Protein AF-A0A1Y2J4Q9-F1 (afdb_monomer_lite)

Organism: Trametes coccinea (strain BRFM310) (NCBI:txid1353009)

Foldseek 3Di:
DDDDDDDDDDDDDDDDDDDDDDDDDDDDDDPDPDDDLVVLVVVLVVVVVVVVVVVCVVVVVVPVDDDDDDDDDDDDDDDDDDDDDDDDDDDDPDPPCDDDPLVPDPLLVSLLVLLVDPLSSLVSQLVPDVVSVVSSLLSNLLCQLDEPAEVVSLVVVLVVQVPDDPDRNLLSNQEHHYACPCQLVDDDPDPDDDDQVVCCSVVSLVVSLVSVLVSLLSNLQHAYYHYEQRDDPVSLLSVLQSVLSRQNHAEYAYAQAEDDDLSSLLSVLRHQYQEDAYHYPDQNVPDEASLVSNLSNLARYQYYAAQNAQHYDHPPPAANARHQYYEYENHPVLDCPCVLVRHVNHAEYEYADDPCPVPDCVPVLLVVLVVLLVVQLVVCVVVVVSHHQHQEYEYHQADLSSLLSNLQQEAHAEYEDHDHDPDDPVVVLVSLLSSCNRRLYQEYEYEYEDDPLDPDLCSLVSQLSRANHAYYEYEYEYDPPDDDDLVSVVVVVVSVLVSLLVCQVRHLYAEYEYHYDYDPPDDDDPLVVVSLVVCVVCVQVSCLSNCLSHVNYAKYWYHYQLPAIKMWGWDWDDDPPPPDVPPDDTDTDTHIDDRVVVQVVCVVSVVNPPVVRCCSPPVSDDDDDDDDDDDDDDDDDDDDDDDDDDDDDDDDDDDDDDDDDDDDDDDDDDDDDDDDDDDDDDDDDDDDDDDDDDDDDDPPPPDDDPDPPVVVVVVVVVVVVVLVPDDLVVNLVVLLQDDLVRLVVQLPPDVVSVVSSLLSNQQHADDAAADVVSLVVLLVVLVPPVDLPRLLSRAEHHHADVVCVDDVVSPDDVVLVCCVPVPPDDDDDSDDPLRSVLVSLLSNLQYQEYAYADADDPVSLQSVLQSLLSNQNHQEDAYELHAADDLVRLLSNLNHLYQYYHDYNNDDDDAPLSSCLSSQSNLARYQEYAAQRHQAHPDDRPHARARHQYYEYEHHPDLPLQACCVRHVNHAEYEYADDPPVPDPDPVVLQVVLVVLLVVLQVVCVVPVPSDHPYLEYEYHQADLSSLLSNLQQEAHAEYEYHDDPPPPDCVVLVSVLSSCVSNVYQEYEYADADEDQDDLQVSLLSLLSNQNHAYYEYEDEDHPPDPLNLVSVVVVLLVNLVSLLVRLLNYLYQEYEYEYEDPPDDDDPSVVVSVVVCVVCVVVSCVSNCVSHVNYQKYWYHYLQAAIKMWGWAADDDPDDDDDDDDRTDTHIDDRVVSLVVCCVVSVVVVSVVRVVNHRSPPD

pLDDT: mean 71.92, std 21.31, range [23.64, 97.0]

Radius of gyration: 39.38 Å; chains: 1; bounding box: 103×136×90 Å

Secondary structure (DSSP, 8-state):
-------------------PPPP-------------HHHHHHHHHHHHHHHHHHHHHHHHTTTSS--------------------------------PPPPGGGS-HHHHHHHHHTS-HHHHHHHHTT-HHHHHHHHHHHHHGGGS-B-SHHHHHHHHHHHHS--SS-SGGG--EEEEEGGGTTTS-------SS-HHHHHHHHHHHHHHHHHHHHHH-TT--EEEEES---HHHHHHHHHHHTT-TT--EEEEEEE-PPPHHHHHHHTSS--SEEEEEESS--TT-TTHHHHTGGGTTT-SEEEETT-S-----TT---TT--EEEEEPPTT---TTHHHH-TT--EEEEE----SSTT-HHHHHHHHHHHHHHHHHHHHHSGGGS---SEEE-BTTBSHHHHTT---S--SEEEEE--TTS-HHHHHHHHHHHHHHH--SEEEEEEEET-S---GGGGGGGGG-TT--EEEEEEEE-TTS---HHHHHHHHHHHHHHHHHHTTT----EEEEEEE--TTS---HHHHHHHHHHHHHHHHHHHHHHTT-TT--EEEEEEGGG-EEEEEEEEPPPP-----S-PPPPEEEEEEPHHHHHHHHHHTT--TTHHHHHHHHTT----------------------------------------------------------------------------------------HHHHHHHHHHHHHHHHHS-HHHHHHHHHHS-HHHHHHHHHH-HHHHHHTHHHHHHS-PPPB-SHHHHHHHHHHHH-TT-TTSGGG--EEEEE-TT--S-GGGTS-HHHHHHHHH-SSS-SS---HHHHHHHHHHH-TT-SEEEEE----HHHHHHHHHHHTT-TT--EEEEES-----TTSHHHHTSS--SEEEE-S--SS--HHHHHHHSGGGTTT-SEEEETT-----S--S---TT--EEEEEPPSSS--TTHHHH-TT--EEEEE----TT---HHHHHHHHHHHHHHHHHHHHH-TTSS---SEEE-BTTBSHHHHTT---S--SEEEEEE-S-TT-SHHHHHHHHHHHHTT-SEEEEEEE---SS-HHHHHHHHHT-TT--EEEEEEE--SS--S-HHHHHHHHHHHHHHHHHHHTT---SEEEEEEPPPSSPPPHHHHHHHHHHHHHHHHHHHHHHHH-TT--EEEEEETTS-EEEEEEEEPPTT----S---SEEEEEEPHHHHHHHHIIIIIHHHHHHHTT-PPPS--

InterPro domains:
  IPR001810 F-box domain [PF00646] (103-136)
  IPR001810 F-box domain [PF00646] (726-757)
  IPR001810 F-box domain [SM00256] (105-144)
  IPR001810 F-box domain [SM00256] (726-766)
  IPR032675 Leucine-rich repeat domain superfamily [G3DSA:3.80.10.10] (205-402)
  IPR032675 Leucine-rich repeat domain superfamily [G3DSA:3.80.10.10] (721-992)
  IPR036047 F-box-like domain superfamily [SSF81383] (89-140)
  IPR036047 F-box-like domain superfamily [SSF81383] (721-758)

Sequence (1245 aa):
MSPFSRRSRRRSRVCTPDPVPAELSAQVQTEETDVPQTSRFALVHVELTRVFRALSIRSGRQLEGKGPRKMANALETDVASTTERHPPGDNGGVSSNHPLPFTSLNSDVQMHIISWLPPSSLAALMATSRFFSEIALQPLCAYTRRPFRSLKQFRSFYTFLRVESSTPRTPLIRELNIEATLWGQMPWEEDTSEKHVVSAADDAAIRASDMIIRILHLCQNLRRLHVNHCFNRSDIQSVGQALSKMPSLEELSLRGVGMLTKEDFCLLARPHLRALLIDASCDLFTVPDILDDLCSLSDTLVELDLRSVHQWTAAPGIRFPHVRRLTIGYPKDGRFNTLARTFPALEHLTLKKWDSSSAGIHGQLLAHAQRNREYHREHWRAHLAQWPALISLSGAENDPYTLYALAIPQHVARISLPYCRNMDEQRLLPIYRIILEDAAPSCVDLRIRLPDDTLTYKQFDMLRSMNTLRRCIITIELSSAQGHNQESLNLHQGAIMTALQRLGVSVPLTHLMLQYNEPERQPIRARDRLWLYRLNARATETLTSLTSAFATLRWIGLYVGPLKLRGWAVVRSAPSDSHSEGGGMATHKLEEMQQDECWAVLVAEGMEDFEGGTQAAEAGFHFTAAASTPLTPRVQGLTLNARSRAVPRQRNKRHGSARTQPATEHELSLSTARRFRGDSPDSACSDSDVEKSEPLPDLALLQAQALPADVVKRAADSICLHLVALNMDVQMHIMSWLSPPSLAALMVTCRFFSEVALKPLCECPRKPIRSLQHFRSFYAFLRVESLRTRTPLIKELSIEATLWGRPFWEHMTLEERVRSRLHGSDNRTTLRVPDVIMHTLLLCRNLRRLHVNHHFDISEIKLTANAVSAMPSLETLSLRNVGMITAQYPGLLAKPRLRKLVLDGCYKQLDVPDILDRIRSLSDTLIELDLRSVHRWTTTPNTTFPHVRRLTIGYPKGDRFDNLARVFPALEHLTLKKWELSTVSAHAHILAYSDQRREFHQQHWRAHPDLWPALVSLSGAEDDPYTMYALAIPRHVPGIALPYYALMEDPELWSLYRTIIGDAAASCVELRLHMSGQALLYSELEILRSMGTLRQCIITVDKISGAGNNDQLMNIHHVAMINALRQVVLSLSLTHLLLKYSKPEHSATPAEEKLWRRINKKAIVTLEPLVDACTSLRWIGLYVESLTLRGWNIVRSSSDSHRGEEDKPYTLEEMQLEESWAALAAEGMEDFARANRHRRPSDDA

Structure (mmCIF, N/CA/C/O backbone):
data_AF-A0A1Y2J4Q9-F1
#
_entry.id   AF-A0A1Y2J4Q9-F1
#
loop_
_atom_site.group_PDB
_atom_site.id
_atom_site.type_symbol
_atom_site.label_atom_id
_atom_site.label_alt_id
_atom_site.label_comp_id
_atom_site.label_asym_id
_atom_site.label_entity_id
_atom_site.label_seq_id
_atom_site.pdbx_PDB_ins_code
_atom_site.Cartn_x
_atom_site.Cartn_y
_atom_site.Cartn_z
_atom_site.occupancy
_atom_site.B_iso_or_equiv
_atom_site.auth_seq_id
_atom_site.auth_comp_id
_atom_site.auth_asym_id
_atom_site.auth_atom_id
_atom_site.pdbx_PDB_model_num
ATOM 1 N N . MET A 1 1 ? -57.699 30.074 2.367 1.00 32.97 1 MET A N 1
ATOM 2 C CA . MET A 1 1 ? -57.434 31.360 1.681 1.00 32.97 1 MET A CA 1
ATOM 3 C C . MET A 1 1 ? -56.313 31.150 0.666 1.00 32.97 1 MET A C 1
ATOM 5 O O . MET A 1 1 ? -55.448 30.322 0.913 1.00 32.97 1 MET A O 1
ATOM 9 N N . SER A 1 2 ? -56.348 31.875 -0.449 1.00 28.23 2 SER A N 1
ATOM 10 C CA . SER A 1 2 ? -55.283 32.069 -1.463 1.00 28.23 2 SER A CA 1
ATOM 11 C C . SER A 1 2 ? -55.145 33.601 -1.678 1.00 28.23 2 SER A C 1
ATOM 13 O O . SER A 1 2 ? -55.843 34.305 -0.940 1.00 28.23 2 SER A O 1
ATOM 15 N N . PRO A 1 3 ? -54.393 34.189 -2.649 1.00 58.84 3 PRO A N 1
ATOM 16 C CA . PRO A 1 3 ? -53.456 33.699 -3.694 1.00 58.84 3 PRO A CA 1
ATOM 17 C C . PRO A 1 3 ? -51.992 34.138 -3.371 1.00 58.84 3 PRO A C 1
ATOM 19 O O . PRO A 1 3 ? -51.739 34.472 -2.223 1.00 58.84 3 PRO A O 1
ATOM 22 N N . PHE A 1 4 ? -50.932 34.128 -4.203 1.00 32.16 4 PHE A N 1
ATOM 23 C CA . PHE A 1 4 ? -50.656 34.135 -5.663 1.00 32.16 4 PHE A CA 1
ATOM 24 C C . PHE A 1 4 ? -49.472 33.174 -5.974 1.00 32.16 4 PHE A C 1
ATOM 26 O O . PHE A 1 4 ? -48.729 32.841 -5.063 1.00 32.16 4 PHE A O 1
ATOM 33 N N . SER A 1 5 ? -49.199 32.626 -7.170 1.00 30.31 5 SER A N 1
ATOM 34 C CA . SER A 1 5 ? -49.500 32.940 -8.587 1.00 30.31 5 SER A CA 1
ATOM 35 C C . SER A 1 5 ? -48.563 33.934 -9.307 1.00 30.31 5 SER A C 1
ATOM 37 O O . SER A 1 5 ? -48.793 35.141 -9.302 1.00 30.31 5 SER A O 1
ATOM 39 N N . ARG A 1 6 ? -47.600 33.403 -10.082 1.00 28.44 6 ARG A N 1
ATOM 40 C CA . ARG A 1 6 ? -47.169 33.979 -11.374 1.00 28.44 6 ARG A CA 1
ATOM 41 C C . ARG A 1 6 ? -46.723 32.872 -12.342 1.00 28.44 6 ARG A C 1
ATOM 43 O O . ARG A 1 6 ? -46.139 31.877 -11.930 1.00 28.44 6 ARG A O 1
ATOM 50 N N . ARG A 1 7 ? -47.035 33.042 -13.631 1.00 29.83 7 ARG A N 1
ATOM 51 C CA . ARG A 1 7 ? -46.663 32.146 -14.746 1.00 29.83 7 ARG A CA 1
ATOM 52 C C . ARG A 1 7 ? -45.635 32.834 -15.645 1.00 29.83 7 ARG A C 1
ATOM 54 O O . ARG A 1 7 ? -45.702 34.048 -15.807 1.00 29.83 7 ARG A O 1
ATOM 61 N N . SER A 1 8 ? -44.835 32.046 -16.361 1.00 24.59 8 SER A N 1
ATOM 62 C CA . SER A 1 8 ? -44.328 32.420 -17.689 1.00 24.59 8 SER A CA 1
ATOM 63 C C . SER A 1 8 ? -44.653 31.311 -18.700 1.00 24.59 8 SER A C 1
ATOM 65 O O . SER A 1 8 ? -44.961 30.182 -18.315 1.00 24.59 8 SER A O 1
ATOM 67 N N . ARG A 1 9 ? -44.700 31.649 -19.991 1.00 28.98 9 ARG A N 1
ATOM 68 C CA . ARG A 1 9 ? -45.190 30.791 -21.085 1.00 28.98 9 ARG A CA 1
ATOM 69 C C . ARG A 1 9 ? -44.528 31.213 -22.398 1.00 28.98 9 ARG A C 1
ATOM 71 O O . ARG A 1 9 ? -44.496 32.413 -22.657 1.00 28.98 9 ARG A O 1
ATOM 78 N N . ARG A 1 10 ? -44.165 30.229 -23.239 1.00 26.69 10 ARG A N 1
ATOM 79 C CA . ARG A 1 10 ? -43.798 30.242 -24.687 1.00 26.69 10 ARG A CA 1
ATOM 80 C C . ARG A 1 10 ? -42.485 29.456 -24.900 1.00 26.69 10 ARG A C 1
ATOM 82 O O . ARG A 1 10 ? -41.623 29.510 -24.040 1.00 26.69 10 ARG A O 1
ATOM 89 N N . ARG A 1 11 ? -42.294 28.720 -26.002 1.00 26.28 11 ARG A N 1
ATOM 90 C CA . ARG A 1 11 ? -43.192 28.453 -27.150 1.00 26.28 11 ARG A CA 1
ATOM 91 C C . ARG A 1 11 ? -42.921 27.054 -27.712 1.00 26.28 11 ARG A C 1
ATOM 93 O O . ARG A 1 11 ? -41.789 26.594 -27.677 1.00 26.28 11 ARG A O 1
ATOM 100 N N . SER A 1 12 ? -43.947 26.412 -28.259 1.00 26.06 12 SER A N 1
ATOM 101 C CA . SER A 1 12 ? -43.814 25.163 -29.008 1.00 26.06 12 SER A CA 1
ATOM 102 C C . SER A 1 12 ? -43.324 25.406 -30.440 1.00 26.06 12 SER A C 1
ATOM 104 O O . SER A 1 12 ? -43.675 26.411 -31.064 1.00 26.06 12 SER A O 1
ATOM 106 N N . ARG A 1 13 ? -42.599 24.428 -30.989 1.00 25.77 13 ARG A N 1
ATOM 107 C CA . ARG A 1 13 ? -42.606 24.092 -32.418 1.00 25.77 13 ARG A CA 1
ATOM 108 C C . ARG A 1 13 ? -42.706 22.574 -32.553 1.00 25.77 13 ARG A C 1
ATOM 110 O O . ARG A 1 13 ? -42.092 21.850 -31.779 1.00 25.77 13 ARG A O 1
ATOM 117 N N . VAL A 1 14 ? -43.513 22.132 -33.510 1.00 28.78 14 VAL A N 1
ATOM 118 C CA . VAL A 1 14 ? -43.696 20.730 -33.898 1.00 28.78 14 VAL A CA 1
ATOM 119 C C . VAL A 1 14 ? -43.150 20.602 -35.314 1.00 28.78 14 VAL A C 1
ATOM 121 O O . VAL A 1 14 ? -43.553 21.389 -36.167 1.00 28.78 14 VAL A O 1
ATOM 124 N N . CYS A 1 15 ? -42.271 19.628 -35.545 1.00 25.41 15 CYS A N 1
ATOM 125 C CA . CYS A 1 15 ? -41.873 19.156 -36.869 1.00 25.41 15 CYS A CA 1
ATOM 126 C C . CYS A 1 15 ? -41.660 17.638 -36.814 1.00 25.41 15 CYS A C 1
ATOM 128 O O . CYS A 1 15 ? -41.102 17.121 -35.849 1.00 25.41 15 CYS A O 1
ATOM 130 N N . THR A 1 16 ? -42.087 16.965 -37.876 1.00 29.70 16 THR A N 1
ATOM 131 C CA . THR A 1 16 ? -41.949 15.530 -38.172 1.00 29.70 16 THR A CA 1
ATOM 132 C C . THR A 1 16 ? -42.081 15.370 -39.693 1.00 29.70 16 THR A C 1
ATOM 134 O O . THR A 1 16 ? -42.832 16.164 -40.270 1.00 29.70 16 THR A O 1
ATOM 137 N N . PRO A 1 17 ? -41.555 14.312 -40.331 1.00 38.19 17 PRO A N 1
ATOM 138 C CA . PRO A 1 17 ? -40.461 13.418 -39.942 1.00 38.19 17 PRO A CA 1
ATOM 139 C C . PRO A 1 17 ? -39.295 13.469 -40.971 1.00 38.19 17 PRO A C 1
ATOM 141 O O . PRO A 1 17 ? -39.227 14.389 -41.778 1.00 38.19 17 PRO A O 1
ATOM 144 N N . ASP A 1 18 ? -38.385 12.495 -40.873 1.00 29.59 18 ASP A N 1
ATOM 145 C CA . ASP A 1 18 ? -37.333 11.995 -41.788 1.00 29.59 18 ASP A CA 1
ATOM 146 C C . ASP A 1 18 ? -37.209 12.577 -43.219 1.00 29.59 18 ASP A C 1
ATOM 148 O O . ASP A 1 18 ? -38.199 12.792 -43.923 1.00 29.59 18 ASP A O 1
ATOM 152 N N . PRO A 1 19 ? -35.963 12.674 -43.732 1.00 32.09 19 PRO A N 1
ATOM 153 C CA . PRO A 1 19 ? -35.530 11.569 -44.601 1.00 32.09 19 PRO A CA 1
ATOM 154 C C . PRO A 1 19 ? -34.110 11.018 -44.350 1.00 32.09 19 PRO A C 1
ATOM 156 O O . PRO A 1 19 ? -33.251 11.634 -43.723 1.00 32.09 19 PRO A O 1
ATOM 159 N N . VAL A 1 20 ? -33.888 9.830 -44.919 1.00 40.72 20 VAL A N 1
ATOM 160 C CA . VAL A 1 20 ? -32.656 9.020 -44.923 1.00 40.72 20 VAL A CA 1
ATOM 161 C C . VAL A 1 20 ? -31.443 9.749 -45.538 1.00 40.72 20 VAL A C 1
ATOM 163 O O . VAL A 1 20 ? -31.552 10.239 -46.664 1.00 40.72 20 VAL A O 1
ATOM 166 N N . PRO A 1 21 ? -30.259 9.739 -44.890 1.00 33.22 21 PRO A N 1
ATOM 167 C CA . PRO A 1 21 ? -28.968 9.963 -45.543 1.00 33.22 21 PRO A CA 1
ATOM 168 C C . PRO A 1 21 ? -28.383 8.648 -46.102 1.00 33.22 21 PRO A C 1
ATOM 170 O O . PRO A 1 21 ? -28.589 7.574 -45.541 1.00 33.22 21 PRO A O 1
ATOM 173 N N . ALA A 1 22 ? -27.661 8.739 -47.221 1.00 29.31 22 ALA A N 1
ATOM 174 C CA . ALA A 1 22 ? -27.241 7.589 -48.028 1.00 29.31 22 ALA A CA 1
ATOM 175 C C . ALA A 1 22 ? -26.101 6.737 -47.430 1.00 29.31 22 ALA A C 1
ATOM 177 O O . ALA A 1 22 ? -25.347 7.170 -46.558 1.00 29.31 22 ALA A O 1
ATOM 178 N N . GLU A 1 23 ? -25.952 5.527 -47.973 1.00 32.50 23 GLU A N 1
ATOM 179 C CA . GLU A 1 23 ? -24.837 4.616 -47.704 1.00 32.50 23 GLU A CA 1
ATOM 180 C C . GLU A 1 23 ? -23.489 5.238 -48.112 1.00 32.50 23 GLU A C 1
ATOM 182 O O . GLU A 1 23 ? -23.316 5.694 -49.242 1.00 32.50 23 GLU A O 1
ATOM 187 N N . LEU A 1 24 ? -22.500 5.192 -47.214 1.00 27.78 24 LEU A N 1
ATOM 188 C CA . LEU A 1 24 ? -21.095 5.458 -47.533 1.00 27.78 24 LEU A CA 1
ATOM 189 C C . LEU A 1 24 ? -20.234 4.284 -47.061 1.00 27.78 24 LEU A C 1
ATOM 191 O O . LEU A 1 24 ? -19.769 4.228 -45.922 1.00 27.78 24 LEU A O 1
ATOM 195 N N . SER A 1 25 ? -20.046 3.319 -47.961 1.00 28.62 25 SER A N 1
ATOM 196 C CA . SER A 1 25 ? -19.282 2.090 -47.735 1.00 28.62 25 SER A CA 1
ATOM 197 C C . SER A 1 25 ? -17.772 2.351 -47.679 1.00 28.62 25 SER A C 1
ATOM 199 O O . SER A 1 25 ? -17.039 2.089 -48.631 1.00 28.62 25 SER A O 1
ATOM 201 N N . ALA A 1 26 ? -17.287 2.851 -46.543 1.00 27.86 26 ALA A N 1
ATOM 202 C CA . ALA A 1 26 ? -15.858 2.969 -46.274 1.00 27.86 26 ALA A CA 1
ATOM 203 C C . ALA A 1 26 ? -15.227 1.577 -46.064 1.00 27.86 26 ALA A C 1
ATOM 205 O O . ALA A 1 26 ? -15.359 0.974 -44.997 1.00 27.86 26 ALA A O 1
ATOM 206 N N . GLN A 1 27 ? -14.528 1.062 -47.080 1.00 26.09 27 GLN A N 1
ATOM 207 C CA . GLN A 1 27 ? -13.714 -0.148 -46.953 1.00 26.09 27 GLN A CA 1
ATOM 208 C C . GLN A 1 27 ? -12.524 0.112 -46.019 1.00 26.09 27 GLN A C 1
ATOM 210 O O . GLN A 1 27 ? -11.527 0.712 -46.415 1.00 26.09 27 GLN A O 1
ATOM 215 N N . VAL A 1 28 ? -12.605 -0.379 -44.782 1.00 26.98 28 VAL A N 1
ATOM 216 C CA . VAL A 1 28 ? -11.443 -0.449 -43.889 1.00 26.98 28 VAL A CA 1
ATOM 217 C C . VAL A 1 28 ? -10.565 -1.613 -44.340 1.00 26.98 28 VAL A C 1
ATOM 219 O O . VAL A 1 28 ? -10.858 -2.770 -44.042 1.00 26.98 28 VAL A O 1
ATOM 222 N N . GLN A 1 29 ? -9.485 -1.311 -45.060 1.00 26.45 29 GLN A N 1
ATOM 223 C CA . GLN A 1 29 ? -8.410 -2.274 -45.287 1.00 26.45 29 GLN A CA 1
ATOM 224 C C . GLN A 1 29 ? -7.696 -2.538 -43.958 1.00 26.45 29 GLN A C 1
ATOM 226 O O . GLN A 1 29 ? -7.050 -1.655 -43.398 1.00 26.45 29 GLN A O 1
ATOM 231 N N . THR A 1 30 ? -7.827 -3.754 -43.434 1.00 28.00 30 THR A N 1
ATOM 232 C CA . THR A 1 30 ? -7.034 -4.222 -42.294 1.00 28.00 30 THR A CA 1
ATOM 233 C C . THR A 1 30 ? -5.721 -4.805 -42.798 1.00 28.00 30 THR A C 1
ATOM 235 O O . THR A 1 30 ? -5.727 -5.863 -43.426 1.00 28.00 30 THR A O 1
ATOM 238 N N . GLU A 1 31 ? -4.598 -4.155 -42.495 1.00 27.97 31 GLU A N 1
ATOM 239 C CA . GLU A 1 31 ? -3.273 -4.748 -42.696 1.00 27.97 31 GLU A CA 1
ATOM 240 C C . GLU A 1 31 ? -3.072 -5.922 -41.721 1.00 27.97 31 GLU A C 1
ATOM 242 O O . GLU A 1 31 ? -2.717 -5.739 -40.553 1.00 27.97 31 GLU A O 1
ATOM 247 N N . GLU A 1 32 ? -3.308 -7.152 -42.185 1.00 27.30 32 GLU A N 1
ATOM 248 C CA . GLU A 1 32 ? -2.855 -8.339 -41.459 1.00 27.30 32 GLU A CA 1
ATOM 249 C C . GLU A 1 32 ? -1.328 -8.437 -41.543 1.00 27.30 32 GLU A C 1
ATOM 251 O O . GLU A 1 32 ? -0.747 -8.648 -42.607 1.00 27.30 32 GLU A O 1
ATOM 256 N N . THR A 1 33 ? -0.662 -8.320 -40.393 1.00 32.28 33 THR A N 1
ATOM 257 C CA . THR A 1 33 ? 0.763 -8.643 -40.271 1.00 32.28 33 THR A CA 1
ATOM 258 C C . THR A 1 33 ? 0.925 -10.158 -40.254 1.00 32.28 33 THR A C 1
ATOM 260 O O . THR A 1 33 ? 0.706 -10.824 -39.239 1.00 32.28 33 THR A O 1
ATOM 263 N N . ASP A 1 34 ? 1.267 -10.707 -41.417 1.00 27.34 34 ASP A N 1
ATOM 264 C CA . ASP A 1 34 ? 1.271 -12.145 -41.656 1.00 27.34 34 ASP A CA 1
ATOM 265 C C . ASP A 1 34 ? 2.332 -12.869 -40.800 1.00 27.34 34 ASP A C 1
ATOM 267 O O . ASP A 1 34 ? 3.532 -12.590 -40.863 1.00 27.34 34 ASP A O 1
ATOM 271 N N . VAL A 1 35 ? 1.881 -13.810 -39.963 1.00 36.78 35 VAL A N 1
ATOM 272 C CA . VAL A 1 35 ? 2.743 -14.627 -39.092 1.00 36.78 35 VAL A CA 1
ATOM 273 C C . VAL A 1 35 ? 2.646 -16.073 -39.576 1.00 36.78 35 VAL A C 1
ATOM 275 O O . VAL A 1 35 ? 1.578 -16.677 -39.421 1.00 36.78 35 VAL A O 1
ATOM 278 N N . PRO A 1 36 ? 3.735 -16.660 -40.116 1.00 36.06 36 PRO A N 1
ATOM 279 C CA . PRO A 1 36 ? 3.665 -17.858 -40.946 1.00 36.06 36 PRO A CA 1
ATOM 280 C C . PRO A 1 36 ? 3.010 -19.038 -40.224 1.00 36.06 36 PRO A C 1
ATOM 282 O O . PRO A 1 36 ? 3.390 -19.401 -39.105 1.00 36.06 36 PRO A O 1
ATOM 285 N N . GLN A 1 37 ? 2.036 -19.661 -40.895 1.00 35.81 37 GLN A N 1
ATOM 286 C CA . GLN A 1 37 ? 1.127 -20.678 -40.341 1.00 35.81 37 GLN A CA 1
ATOM 287 C C . GLN A 1 37 ? 1.843 -21.861 -39.661 1.00 35.81 37 GLN A C 1
ATOM 289 O O . GLN A 1 37 ? 1.352 -22.399 -38.665 1.00 35.81 37 GLN A O 1
ATOM 294 N N . THR A 1 38 ? 3.036 -22.225 -40.142 1.00 37.47 38 THR A N 1
ATOM 295 C CA . THR A 1 38 ? 3.906 -23.267 -39.569 1.00 37.47 38 THR A CA 1
ATOM 296 C C . THR A 1 38 ? 4.226 -23.038 -38.088 1.00 37.47 38 THR A C 1
ATOM 298 O O . THR A 1 38 ? 4.272 -23.993 -37.311 1.00 37.47 38 THR A O 1
ATOM 301 N N . SER A 1 39 ? 4.371 -21.779 -37.661 1.00 41.91 39 SER A N 1
ATOM 302 C CA . SER A 1 39 ? 4.621 -21.418 -36.257 1.00 41.91 39 SER A CA 1
ATOM 303 C C . SER A 1 39 ? 3.424 -21.704 -35.337 1.00 41.91 39 SER A C 1
ATOM 305 O O . SER A 1 39 ? 3.609 -22.107 -34.187 1.00 41.91 39 SER A O 1
ATOM 307 N N . ARG A 1 40 ? 2.191 -21.563 -35.849 1.00 40.97 40 ARG A N 1
ATOM 308 C CA . ARG A 1 40 ? 0.948 -21.787 -35.089 1.00 40.97 40 ARG A CA 1
ATOM 309 C C . ARG A 1 40 ? 0.701 -23.285 -34.864 1.00 40.97 40 ARG A C 1
ATOM 311 O O . ARG A 1 40 ? 0.395 -23.691 -33.742 1.00 40.97 40 ARG A O 1
ATOM 318 N N . PHE A 1 41 ? 0.927 -24.115 -35.888 1.00 40.81 41 PHE A N 1
ATOM 319 C CA . PHE A 1 41 ? 0.823 -25.579 -35.784 1.00 40.81 41 PHE A CA 1
ATOM 320 C C . PHE A 1 41 ? 1.815 -26.182 -34.778 1.00 40.81 41 PHE A C 1
ATOM 322 O O . PHE A 1 41 ? 1.435 -27.048 -33.987 1.00 40.81 41 PHE A O 1
ATOM 329 N N . ALA A 1 42 ? 3.064 -25.701 -34.757 1.00 45.00 42 ALA A N 1
ATOM 330 C CA . ALA A 1 42 ? 4.083 -26.190 -33.827 1.00 45.00 42 ALA A CA 1
ATOM 331 C C . ALA A 1 42 ? 3.668 -26.019 -32.351 1.00 45.00 42 ALA A C 1
ATOM 333 O O . ALA A 1 42 ? 3.861 -26.931 -31.545 1.00 45.00 42 ALA A O 1
ATOM 334 N N . LEU A 1 43 ? 3.046 -24.885 -32.003 1.00 42.97 43 LEU A N 1
ATOM 335 C CA . LEU A 1 43 ? 2.603 -24.598 -30.635 1.00 42.97 43 LEU A CA 1
ATOM 336 C C . LEU A 1 43 ? 1.494 -25.561 -30.171 1.00 42.97 43 LEU A C 1
ATOM 338 O O . LEU A 1 43 ? 1.563 -26.106 -29.068 1.00 42.97 43 LEU A O 1
ATOM 342 N N . VAL A 1 44 ? 0.499 -25.810 -31.031 1.00 46.03 44 VAL A N 1
ATOM 343 C CA . VAL A 1 44 ? -0.614 -26.737 -30.752 1.00 46.03 44 VAL A CA 1
ATOM 344 C C . VAL A 1 44 ? -0.104 -28.177 -30.630 1.00 46.03 44 VAL A C 1
ATOM 346 O O . VAL A 1 44 ? -0.460 -28.879 -29.682 1.00 46.03 44 VAL A O 1
ATOM 349 N N . HIS A 1 45 ? 0.787 -28.606 -31.530 1.00 48.66 45 HIS A N 1
ATOM 350 C CA . HIS A 1 45 ? 1.367 -29.949 -31.496 1.00 48.66 45 HIS A CA 1
ATOM 351 C C . HIS A 1 45 ? 2.182 -30.204 -30.216 1.00 48.66 45 HIS A C 1
ATOM 353 O O . HIS A 1 45 ? 2.099 -31.290 -29.638 1.00 48.66 45 HIS A O 1
ATOM 359 N N . VAL A 1 46 ? 2.946 -29.214 -29.731 1.00 50.25 46 VAL A N 1
ATOM 360 C CA . VAL A 1 46 ? 3.729 -29.335 -28.488 1.00 50.25 46 VAL A CA 1
ATOM 361 C C . VAL A 1 46 ? 2.834 -29.520 -27.261 1.00 50.25 46 VAL A C 1
ATOM 363 O O . VAL A 1 46 ? 3.111 -30.413 -26.458 1.00 50.25 46 VAL A O 1
ATOM 366 N N . GLU A 1 47 ? 1.756 -28.745 -27.109 1.00 47.31 47 GLU A N 1
ATOM 367 C CA . GLU A 1 47 ? 0.866 -28.889 -25.947 1.00 47.31 47 GLU A CA 1
ATOM 368 C C . GLU A 1 47 ? 0.003 -30.155 -26.008 1.00 47.31 47 GLU A C 1
ATOM 370 O O . GLU A 1 47 ? -0.098 -30.862 -25.005 1.00 47.31 47 GLU A O 1
ATOM 375 N N . LEU A 1 48 ? -0.520 -30.539 -27.179 1.00 47.94 48 LEU A N 1
ATOM 376 C CA . LEU A 1 48 ? -1.192 -31.836 -27.326 1.00 47.94 48 LEU A CA 1
ATOM 377 C C . LEU A 1 48 ? -0.232 -32.994 -27.006 1.00 47.94 48 LEU A C 1
ATOM 379 O O . LEU A 1 48 ? -0.589 -33.898 -26.253 1.00 47.94 48 LEU A O 1
ATOM 383 N N . THR A 1 49 ? 1.022 -32.935 -27.469 1.00 49.41 49 THR A N 1
ATOM 384 C CA . THR A 1 49 ? 2.051 -33.937 -27.126 1.00 49.41 49 THR A CA 1
ATOM 385 C C . THR A 1 49 ? 2.355 -33.966 -25.622 1.00 49.41 49 THR A C 1
ATOM 387 O O . THR A 1 49 ? 2.607 -35.039 -25.071 1.00 49.41 49 THR A O 1
ATOM 390 N N . ARG A 1 50 ? 2.313 -32.820 -24.924 1.00 48.69 50 ARG A N 1
ATOM 391 C CA . ARG A 1 50 ? 2.461 -32.749 -23.457 1.00 48.69 50 ARG A CA 1
ATOM 392 C C . ARG A 1 50 ? 1.283 -33.402 -22.737 1.00 48.69 50 ARG A C 1
ATOM 394 O O . ARG A 1 50 ? 1.522 -34.207 -21.837 1.00 48.69 50 ARG A O 1
ATOM 401 N N . VAL A 1 51 ? 0.047 -33.124 -23.155 1.00 46.03 51 VAL A N 1
ATOM 402 C CA . VAL A 1 51 ? -1.167 -33.737 -22.586 1.00 46.03 51 VAL A CA 1
ATOM 403 C C . VAL A 1 51 ? -1.181 -35.249 -22.829 1.00 46.03 51 VAL A C 1
ATOM 405 O O . VAL A 1 51 ? -1.316 -36.012 -21.874 1.00 46.03 51 VAL A O 1
ATOM 408 N N . PHE A 1 52 ? -0.934 -35.707 -24.060 1.00 47.25 52 PHE A N 1
ATOM 409 C CA . PHE A 1 52 ? -0.853 -37.139 -24.364 1.00 47.25 52 PHE A CA 1
ATOM 410 C C . PHE A 1 52 ? 0.284 -37.837 -23.604 1.00 47.25 52 PHE A C 1
ATOM 412 O O . PHE A 1 52 ? 0.064 -38.917 -23.058 1.00 47.25 52 PHE A O 1
ATOM 419 N N . ARG A 1 53 ? 1.468 -37.221 -23.455 1.00 45.97 53 ARG A N 1
ATOM 420 C CA . ARG A 1 53 ? 2.524 -37.769 -22.579 1.00 45.97 53 ARG A CA 1
ATOM 421 C C . ARG A 1 53 ? 2.084 -37.841 -21.117 1.00 45.97 53 ARG A C 1
ATOM 423 O O . ARG A 1 53 ? 2.354 -38.849 -20.474 1.00 45.97 53 ARG A O 1
ATOM 430 N N . ALA A 1 54 ? 1.406 -36.823 -20.586 1.00 39.66 54 ALA A N 1
ATOM 431 C CA . ALA A 1 54 ? 0.919 -36.834 -19.206 1.00 39.66 54 ALA A CA 1
ATOM 432 C C . ALA A 1 54 ? -0.123 -37.943 -18.961 1.00 39.66 54 ALA A C 1
ATOM 434 O O . ALA A 1 54 ? -0.083 -38.596 -17.917 1.00 39.66 54 ALA A O 1
ATOM 435 N N . LEU A 1 55 ? -1.004 -38.200 -19.935 1.00 41.56 55 LEU A N 1
ATOM 436 C CA . LEU A 1 55 ? -1.977 -39.295 -19.893 1.00 41.56 55 LEU A CA 1
ATOM 437 C C . LEU A 1 55 ? -1.294 -40.670 -20.004 1.00 41.56 55 LEU A C 1
ATOM 439 O O . LEU A 1 55 ? -1.530 -41.524 -19.151 1.00 41.56 55 LEU A O 1
ATOM 443 N N . SER A 1 56 ? -0.373 -40.865 -20.956 1.00 36.84 56 SER A N 1
ATOM 444 C CA . SER A 1 56 ? 0.378 -42.124 -21.108 1.00 36.84 56 SER A CA 1
ATOM 445 C C . SER A 1 56 ? 1.306 -42.436 -19.925 1.00 36.84 56 SER A C 1
ATOM 447 O O . SER A 1 56 ? 1.503 -43.597 -19.578 1.00 36.84 56 SER A O 1
ATOM 449 N N . ILE A 1 57 ? 1.850 -41.416 -19.250 1.00 39.38 57 ILE A N 1
ATOM 450 C CA . ILE A 1 57 ? 2.613 -41.589 -17.999 1.00 39.38 57 ILE A CA 1
ATOM 451 C C . ILE A 1 57 ? 1.689 -41.991 -16.835 1.00 39.38 57 ILE A C 1
ATOM 453 O O . ILE A 1 57 ? 2.134 -42.670 -15.907 1.00 39.38 57 ILE A O 1
ATOM 457 N N . ARG A 1 58 ? 0.403 -41.614 -16.876 1.00 35.12 58 ARG A N 1
ATOM 458 C CA . ARG A 1 58 ? -0.603 -42.038 -15.891 1.00 35.12 58 ARG A CA 1
ATOM 459 C C . ARG A 1 58 ? -1.058 -43.482 -16.115 1.00 35.12 58 ARG A C 1
ATOM 461 O O . ARG A 1 58 ? -1.090 -44.231 -15.145 1.00 35.12 58 ARG A O 1
ATOM 468 N N . SER A 1 59 ? -1.337 -43.888 -17.357 1.00 35.78 59 SER A N 1
ATOM 469 C CA . SER A 1 59 ? -1.733 -45.271 -17.670 1.00 35.78 59 SER A CA 1
ATOM 470 C C . SER A 1 59 ? -0.577 -46.265 -17.503 1.00 35.78 59 SER A C 1
ATOM 472 O O . SER A 1 59 ? -0.755 -47.302 -16.867 1.00 35.78 59 SER A O 1
ATOM 474 N N . GLY A 1 60 ? 0.634 -45.925 -17.961 1.00 31.86 60 GLY A N 1
ATOM 475 C CA . GLY A 1 60 ? 1.818 -46.779 -17.792 1.00 31.86 60 GLY A CA 1
ATOM 476 C C . GLY A 1 60 ? 2.140 -47.096 -16.325 1.00 31.86 60 GLY A C 1
ATOM 477 O O . GLY A 1 60 ? 2.558 -48.204 -16.004 1.00 31.86 60 GLY A O 1
ATOM 478 N N . ARG A 1 61 ? 1.858 -46.164 -15.403 1.00 35.66 61 ARG A N 1
ATOM 479 C CA . ARG A 1 61 ? 2.062 -46.355 -13.954 1.00 35.66 61 ARG A CA 1
ATOM 480 C C . ARG A 1 61 ? 0.999 -47.206 -13.248 1.00 35.66 61 ARG A C 1
ATOM 482 O O . ARG A 1 61 ? 1.159 -47.455 -12.057 1.00 35.66 61 ARG A O 1
ATOM 489 N N . GLN A 1 62 ? -0.049 -47.666 -13.935 1.00 35.41 62 GLN A N 1
ATOM 490 C CA . GLN A 1 62 ? -1.015 -48.623 -13.373 1.00 35.41 62 GLN A CA 1
ATOM 491 C C . GLN A 1 62 ? -0.733 -50.089 -13.748 1.00 35.41 62 GLN A C 1
ATOM 493 O O . GLN A 1 62 ? -1.370 -50.973 -13.179 1.00 35.41 62 GLN A O 1
ATOM 498 N N . LEU A 1 63 ? 0.220 -50.372 -14.649 1.00 32.03 63 LEU A N 1
ATOM 499 C CA . LEU A 1 63 ? 0.489 -51.737 -15.136 1.00 32.03 63 LEU A CA 1
ATOM 500 C C . LEU A 1 63 ? 1.736 -52.416 -14.534 1.00 32.03 63 LEU A C 1
ATOM 502 O O . LEU A 1 63 ? 1.818 -53.642 -14.546 1.00 32.03 63 LEU A O 1
ATOM 506 N N . GLU A 1 64 ? 2.669 -51.677 -13.929 1.00 34.03 64 GLU A N 1
ATOM 507 C CA . GLU A 1 64 ? 3.829 -52.256 -13.225 1.00 34.03 64 GLU A CA 1
ATOM 508 C C . GLU A 1 64 ? 3.552 -52.389 -11.714 1.00 34.03 64 GLU A C 1
ATOM 510 O O . GLU A 1 64 ? 4.030 -51.594 -10.906 1.00 34.03 64 GLU A O 1
ATOM 515 N N . GLY A 1 65 ? 2.715 -53.370 -11.330 1.00 30.39 65 GLY A N 1
ATOM 516 C CA . GLY A 1 65 ? 2.051 -53.354 -10.013 1.00 30.39 65 GLY A CA 1
ATOM 517 C C . GLY A 1 65 ? 1.922 -54.647 -9.189 1.00 30.39 65 GLY A C 1
ATOM 518 O O . GLY A 1 65 ? 1.484 -54.524 -8.047 1.00 30.39 65 GLY A O 1
ATOM 519 N N . LYS A 1 66 ? 2.259 -55.847 -9.705 1.00 32.38 66 LYS A N 1
ATOM 520 C CA . LYS A 1 66 ? 2.483 -57.135 -8.974 1.00 32.38 66 LYS A CA 1
ATOM 521 C C . LYS A 1 66 ? 2.710 -58.295 -9.967 1.00 32.38 66 LYS A C 1
ATOM 523 O O . LYS A 1 66 ? 2.036 -58.360 -10.986 1.00 32.38 66 LYS A O 1
ATOM 528 N N . GLY A 1 67 ? 3.627 -59.219 -9.656 1.00 29.91 67 GLY A N 1
ATOM 529 C CA . GLY A 1 67 ? 3.804 -60.507 -10.366 1.00 29.91 67 GLY A CA 1
ATOM 530 C C . GLY A 1 67 ? 3.229 -61.699 -9.571 1.00 29.91 67 GLY A C 1
ATOM 531 O O . GLY A 1 67 ? 2.503 -61.447 -8.608 1.00 29.91 67 GLY A O 1
ATOM 532 N N . PRO A 1 68 ? 3.588 -62.974 -9.869 1.00 37.41 68 PRO A N 1
ATOM 533 C CA . PRO A 1 68 ? 4.592 -63.458 -10.833 1.00 37.41 68 PRO A CA 1
ATOM 534 C C . PRO A 1 68 ? 4.045 -64.458 -11.892 1.00 37.41 68 PRO A C 1
ATOM 536 O O . PRO A 1 68 ? 2.871 -64.808 -11.903 1.00 37.41 68 PRO A O 1
ATOM 539 N N . ARG A 1 69 ? 4.926 -64.972 -12.769 1.00 39.75 69 ARG A N 1
ATOM 540 C CA . ARG A 1 69 ? 4.624 -66.031 -13.762 1.00 39.75 69 ARG A CA 1
ATOM 541 C C . ARG A 1 69 ? 4.138 -67.345 -13.119 1.00 39.75 69 ARG A C 1
ATOM 543 O O . ARG A 1 69 ? 4.864 -67.891 -12.287 1.00 39.75 69 ARG A O 1
ATOM 550 N N . LYS A 1 70 ? 3.064 -67.953 -13.653 1.00 27.73 70 LYS A N 1
ATOM 551 C CA . LYS A 1 70 ? 2.924 -69.424 -13.779 1.00 27.73 70 LYS A CA 1
ATOM 552 C C . LYS A 1 70 ? 1.786 -69.852 -14.727 1.00 27.73 70 LYS A C 1
ATOM 554 O O . LYS A 1 70 ? 0.659 -69.427 -14.533 1.00 27.73 70 LYS A O 1
ATOM 559 N N . MET A 1 71 ? 2.117 -70.782 -15.634 1.00 23.66 71 MET A N 1
ATOM 560 C CA . MET A 1 71 ? 1.226 -71.622 -16.465 1.00 23.66 71 MET A CA 1
ATOM 561 C C . MET A 1 71 ? 0.263 -70.935 -17.457 1.00 23.66 71 MET A C 1
ATOM 563 O O . MET A 1 71 ? -0.021 -69.746 -17.379 1.00 23.66 71 MET A O 1
ATOM 567 N N . ALA A 1 72 ? -0.155 -71.720 -18.454 1.00 27.70 72 ALA A N 1
ATOM 568 C CA . ALA A 1 72 ? -0.996 -71.347 -19.591 1.00 27.70 72 ALA A CA 1
ATOM 569 C C . ALA A 1 72 ? -1.884 -72.546 -20.000 1.00 27.70 72 ALA A C 1
ATOM 571 O O . ALA A 1 72 ? -1.686 -73.647 -19.486 1.00 27.70 72 ALA A O 1
ATOM 572 N N . ASN A 1 73 ? -2.773 -72.325 -20.976 1.00 27.00 73 ASN A N 1
ATOM 573 C CA . ASN A 1 73 ? -3.591 -73.305 -21.717 1.00 27.00 73 ASN A CA 1
ATOM 574 C C . ASN A 1 73 ? -4.788 -73.949 -20.981 1.00 27.00 73 ASN A C 1
ATOM 576 O O . ASN A 1 73 ? -4.671 -75.033 -20.417 1.00 27.00 73 ASN A O 1
ATOM 580 N N . ALA A 1 74 ? -5.953 -73.303 -21.109 1.00 25.64 74 ALA A N 1
ATOM 581 C CA . ALA A 1 74 ? -7.325 -73.845 -21.174 1.00 25.64 74 ALA A CA 1
ATOM 582 C C . ALA A 1 74 ? -8.279 -72.628 -21.306 1.00 25.64 74 ALA A C 1
ATOM 584 O O . ALA A 1 74 ? -8.036 -71.630 -20.632 1.00 25.64 74 ALA A O 1
ATOM 585 N N . LEU A 1 75 ? -9.340 -72.598 -22.120 1.00 25.36 75 LEU A N 1
ATOM 586 C CA . LEU A 1 75 ? -9.893 -73.576 -23.067 1.00 25.36 75 LEU A CA 1
ATOM 587 C C . LEU A 1 75 ? -10.717 -72.801 -24.127 1.00 25.36 75 LEU A C 1
ATOM 589 O O . LEU A 1 75 ? -11.546 -72.001 -23.711 1.00 25.36 75 LEU A O 1
ATOM 593 N N . GLU A 1 76 ? -10.545 -73.034 -25.437 1.00 25.14 76 GLU A N 1
ATOM 594 C CA . GLU A 1 76 ? -11.558 -72.662 -26.458 1.00 25.14 76 GLU A CA 1
ATOM 595 C C . GLU A 1 76 ? -11.343 -73.403 -27.803 1.00 25.14 76 GLU A C 1
ATOM 597 O O . GLU A 1 76 ? -10.631 -72.962 -28.701 1.00 25.14 76 GLU A O 1
ATOM 602 N N . THR A 1 77 ? -11.947 -74.589 -27.883 1.00 27.70 77 THR A N 1
ATOM 603 C CA . THR A 1 77 ? -12.315 -75.391 -29.075 1.00 27.70 77 THR A CA 1
ATOM 604 C C . THR A 1 77 ? -13.762 -75.052 -29.464 1.00 27.70 77 THR A C 1
ATOM 606 O O . THR A 1 77 ? -14.532 -74.747 -28.556 1.00 27.70 77 THR A O 1
ATOM 609 N N . ASP A 1 78 ? -14.311 -75.162 -30.678 1.00 27.70 78 ASP A N 1
ATOM 610 C CA . ASP A 1 78 ? -13.893 -75.359 -32.088 1.00 27.70 78 ASP A CA 1
ATOM 611 C C . ASP A 1 78 ? -15.014 -74.645 -32.923 1.00 27.70 78 ASP A C 1
ATOM 613 O O . ASP A 1 78 ? -15.984 -74.168 -32.334 1.00 27.70 78 ASP A O 1
ATOM 617 N N . VAL A 1 79 ? -15.030 -74.409 -34.243 1.00 29.00 79 VAL A N 1
ATOM 618 C CA . VAL A 1 79 ? -15.089 -75.289 -35.440 1.00 29.00 79 VAL A CA 1
ATOM 619 C C . VAL A 1 79 ? -15.085 -74.283 -36.623 1.00 29.00 79 VAL A C 1
ATOM 621 O O . VAL A 1 79 ? -15.932 -73.397 -36.648 1.00 29.00 79 VAL A O 1
ATOM 624 N N . ALA A 1 80 ? -14.087 -74.165 -37.505 1.00 30.17 80 ALA A N 1
ATOM 625 C CA . ALA A 1 80 ? -13.604 -75.067 -38.563 1.00 30.17 80 ALA A CA 1
ATOM 626 C C . ALA A 1 80 ? -14.416 -75.060 -39.888 1.00 30.17 80 ALA A C 1
ATOM 628 O O . ALA A 1 80 ? -15.419 -75.755 -40.014 1.00 30.17 80 ALA A O 1
ATOM 629 N N . SER A 1 81 ? -13.887 -74.370 -40.915 1.00 29.86 81 SER A N 1
ATOM 630 C CA . SER A 1 81 ? -14.056 -74.716 -42.344 1.00 29.86 81 SER A CA 1
ATOM 631 C C . SER A 1 81 ? -13.017 -74.009 -43.247 1.00 29.86 81 SER A C 1
ATOM 633 O O . SER A 1 81 ? -13.155 -72.833 -43.572 1.00 29.86 81 SER A O 1
ATOM 635 N N . THR A 1 82 ? -11.955 -74.739 -43.608 1.00 29.64 82 THR A N 1
ATOM 636 C CA . THR A 1 82 ? -11.516 -75.038 -45.000 1.00 29.64 82 THR A CA 1
ATOM 637 C C . THR A 1 82 ? -11.804 -74.038 -46.139 1.00 29.64 82 THR A C 1
ATOM 639 O O . THR A 1 82 ? -12.962 -73.690 -46.336 1.00 29.64 82 THR A O 1
ATOM 642 N N . THR A 1 83 ? -10.910 -73.701 -47.086 1.00 32.97 83 THR A N 1
ATOM 643 C CA . THR A 1 83 ? -9.432 -73.807 -47.305 1.00 32.97 83 THR A CA 1
ATOM 644 C C . THR A 1 83 ? -9.173 -73.328 -48.748 1.00 32.97 83 THR A C 1
ATOM 646 O O . THR A 1 83 ? -9.944 -73.749 -49.599 1.00 32.97 83 THR A O 1
ATOM 649 N N . GLU A 1 84 ? -8.080 -72.611 -49.068 1.00 29.00 84 GLU A N 1
ATOM 650 C CA . GLU A 1 84 ? -7.222 -72.885 -50.257 1.00 29.00 84 GLU A CA 1
ATOM 651 C C . GLU A 1 84 ? -5.967 -71.968 -50.373 1.00 29.00 84 GLU A C 1
ATOM 653 O O . GLU A 1 84 ? -6.032 -70.767 -50.148 1.00 29.00 84 GLU A O 1
ATOM 658 N N . ARG A 1 85 ? -4.844 -72.587 -50.787 1.00 32.03 85 ARG A N 1
ATOM 659 C CA . ARG A 1 85 ? -3.665 -72.078 -51.546 1.00 32.03 85 ARG A CA 1
ATOM 660 C C . ARG A 1 85 ? -2.832 -70.857 -51.059 1.00 32.03 85 ARG A C 1
ATOM 662 O O . ARG A 1 85 ? -3.151 -69.699 -51.289 1.00 32.03 85 ARG A O 1
ATOM 669 N N . HIS A 1 86 ? -1.625 -71.179 -50.572 1.00 34.38 86 HIS A N 1
ATOM 670 C CA . HIS A 1 86 ? -0.359 -70.407 -50.683 1.00 34.38 86 HIS A CA 1
ATOM 671 C C . HIS A 1 86 ? 0.129 -70.297 -52.162 1.00 34.38 86 HIS A C 1
ATOM 673 O O . HIS A 1 86 ? -0.462 -71.006 -52.983 1.00 34.38 86 HIS A O 1
ATOM 679 N N . PRO A 1 87 ? 1.195 -69.531 -52.555 1.00 48.56 87 PRO A N 1
ATOM 680 C CA . PRO A 1 87 ? 2.399 -69.092 -51.798 1.00 48.56 87 PRO A CA 1
ATOM 681 C C . PRO A 1 87 ? 2.858 -67.621 -52.105 1.00 48.56 87 PRO A C 1
ATOM 683 O O . PRO A 1 87 ? 2.023 -66.830 -52.529 1.00 48.56 87 PRO A O 1
ATOM 686 N N . PRO A 1 88 ? 4.136 -67.201 -51.917 1.00 53.44 88 PRO A N 1
ATOM 687 C CA . PRO A 1 88 ? 4.848 -67.074 -50.636 1.00 53.44 88 PRO A CA 1
ATOM 688 C C . PRO A 1 88 ? 5.518 -65.691 -50.397 1.00 53.44 88 PRO A C 1
ATOM 690 O O . PRO A 1 88 ? 6.053 -65.090 -51.321 1.00 53.44 88 PRO A O 1
ATOM 693 N N . GLY A 1 89 ? 5.656 -65.305 -49.120 1.00 34.00 89 GLY A N 1
ATOM 694 C CA . GLY A 1 89 ? 6.719 -64.411 -48.619 1.00 34.00 89 GLY A CA 1
ATOM 695 C C . GLY A 1 89 ? 6.551 -62.891 -48.795 1.00 34.00 89 GLY A C 1
ATOM 696 O O . GLY A 1 89 ? 6.415 -62.397 -49.904 1.00 34.00 89 GLY A O 1
ATOM 697 N N . ASP A 1 90 ? 6.684 -62.143 -47.693 1.00 36.00 90 ASP A N 1
ATOM 698 C CA . ASP A 1 90 ? 7.944 -61.434 -47.396 1.00 36.00 90 ASP A CA 1
ATOM 699 C C . ASP A 1 90 ? 8.053 -61.135 -45.877 1.00 36.00 90 ASP A C 1
ATOM 701 O O . ASP A 1 90 ? 7.170 -61.500 -45.096 1.00 36.00 90 ASP A O 1
ATOM 705 N N . ASN A 1 91 ? 9.155 -60.528 -45.435 1.00 43.59 91 ASN A N 1
ATOM 706 C CA . ASN A 1 91 ? 9.512 -60.291 -44.036 1.00 43.59 91 ASN A CA 1
ATOM 707 C C . ASN A 1 91 ? 9.116 -58.890 -43.527 1.00 43.59 91 ASN A C 1
ATOM 709 O O . ASN A 1 91 ? 9.086 -57.917 -44.272 1.00 43.59 91 ASN A O 1
ATOM 713 N N . GLY A 1 92 ? 8.988 -58.753 -42.201 1.00 45.50 92 GLY A N 1
ATOM 714 C CA . GLY A 1 92 ? 9.351 -57.492 -41.532 1.00 45.50 92 GLY A CA 1
ATOM 715 C C . GLY A 1 92 ? 8.260 -56.437 -41.309 1.00 45.50 92 GLY A C 1
ATOM 716 O O . GLY A 1 92 ? 8.582 -55.255 -41.209 1.00 45.50 92 GLY A O 1
ATOM 717 N N . GLY A 1 93 ? 6.991 -56.826 -41.160 1.00 36.97 93 GLY A N 1
ATOM 718 C CA . GLY A 1 93 ? 5.916 -55.905 -40.762 1.00 36.97 93 GLY A CA 1
ATOM 719 C C . GLY A 1 93 ? 6.017 -55.421 -39.306 1.00 36.97 93 GLY A C 1
ATOM 720 O O . GLY A 1 93 ? 5.339 -55.953 -38.429 1.00 36.97 93 GLY A O 1
ATOM 721 N N . VAL A 1 94 ? 6.828 -54.394 -39.030 1.00 41.84 94 VAL A N 1
ATOM 722 C CA . VAL A 1 94 ? 6.771 -53.667 -37.747 1.00 41.84 94 VAL A CA 1
ATOM 723 C C . VAL A 1 94 ? 5.449 -52.902 -37.679 1.00 41.84 94 VAL A C 1
ATOM 725 O O . VAL A 1 94 ? 5.227 -51.995 -38.477 1.00 41.84 94 VAL A O 1
ATOM 728 N N . SER A 1 95 ? 4.588 -53.239 -36.713 1.00 39.59 95 SER A N 1
ATOM 729 C CA . SER A 1 95 ? 3.332 -52.515 -36.467 1.00 39.59 95 SER A CA 1
ATOM 730 C C . SER A 1 95 ? 3.622 -51.053 -36.126 1.00 39.59 95 SER A C 1
ATOM 732 O O . SER A 1 95 ? 3.987 -50.724 -34.992 1.00 39.59 95 SER A O 1
ATOM 734 N N . SER A 1 96 ? 3.457 -50.162 -37.104 1.00 40.31 96 SER A N 1
ATOM 735 C CA . SER A 1 96 ? 3.473 -48.727 -36.873 1.00 40.31 96 SER A CA 1
ATOM 736 C C . SER A 1 96 ? 2.215 -48.361 -36.091 1.00 40.31 96 SER A C 1
ATOM 738 O O . SER A 1 96 ? 1.142 -48.148 -36.650 1.00 40.31 96 SER A O 1
ATOM 740 N N . ASN A 1 97 ? 2.350 -48.300 -34.764 1.00 41.91 97 ASN A N 1
ATOM 741 C CA . ASN A 1 97 ? 1.299 -47.843 -33.858 1.00 41.91 97 ASN A CA 1
ATOM 742 C C . ASN A 1 97 ? 1.055 -46.338 -34.063 1.00 41.91 97 ASN A C 1
ATOM 744 O O . ASN A 1 97 ? 1.460 -45.505 -33.250 1.00 41.91 97 ASN A O 1
ATOM 748 N N . HIS A 1 98 ? 0.413 -45.990 -35.178 1.00 47.06 98 HIS A N 1
ATOM 749 C CA . HIS A 1 98 ? -0.093 -44.654 -35.435 1.00 47.06 98 HIS A CA 1
ATOM 750 C C . HIS A 1 98 ? -1.080 -44.304 -34.312 1.00 47.06 98 HIS A C 1
ATOM 752 O O . HIS A 1 98 ? -1.995 -45.089 -34.045 1.00 47.06 98 HIS A O 1
ATOM 758 N N . PRO A 1 99 ? -0.901 -43.170 -33.612 1.00 58.69 99 PRO A N 1
ATOM 759 C CA . PRO A 1 99 ? -1.835 -42.773 -32.572 1.00 58.69 99 PRO A CA 1
ATOM 760 C C . PRO A 1 99 ? -3.218 -42.573 -33.195 1.00 58.69 99 PRO A C 1
ATOM 762 O O . PRO A 1 99 ? -3.334 -41.938 -34.246 1.00 58.69 99 PRO A O 1
ATOM 765 N N . LEU A 1 100 ? -4.253 -43.111 -32.543 1.00 67.50 100 LEU A N 1
ATOM 766 C CA . LEU A 1 100 ? -5.639 -42.926 -32.974 1.00 67.50 100 LEU A CA 1
ATOM 767 C C . LEU A 1 100 ? -5.920 -41.425 -33.166 1.00 67.50 100 LEU A C 1
ATOM 769 O O . LEU A 1 100 ? -5.572 -40.630 -32.283 1.00 67.50 100 LEU A O 1
ATOM 773 N N . PRO A 1 101 ? -6.510 -41.014 -34.304 1.00 77.75 101 PRO A N 1
ATOM 774 C CA . PRO A 1 101 ? -6.768 -39.608 -34.564 1.00 77.75 101 PRO A CA 1
ATOM 775 C C . PRO A 1 101 ? -7.727 -39.065 -33.503 1.00 77.75 101 PRO A C 1
ATOM 777 O O . PRO A 1 101 ? -8.676 -39.734 -33.106 1.00 77.75 101 PRO A O 1
ATOM 780 N N . PHE A 1 102 ? -7.507 -37.830 -33.050 1.00 75.19 102 PHE A N 1
ATOM 781 C CA . PHE A 1 102 ? -8.310 -37.231 -31.975 1.00 75.19 102 PHE A CA 1
ATOM 782 C C . PHE A 1 102 ? -9.825 -37.267 -32.266 1.00 75.19 102 PHE A C 1
ATOM 784 O O . PHE A 1 102 ? -10.631 -37.446 -31.357 1.00 75.19 102 PHE A O 1
ATOM 791 N N . THR A 1 103 ? -10.198 -37.170 -33.544 1.00 79.75 103 THR A N 1
ATOM 792 C CA . THR A 1 103 ? -11.573 -37.261 -34.051 1.00 79.75 103 THR A CA 1
ATOM 793 C C . THR A 1 103 ? -12.248 -38.622 -33.841 1.00 79.75 103 THR A C 1
ATOM 795 O O . THR A 1 103 ? -13.473 -38.673 -33.892 1.00 79.75 103 THR A O 1
ATOM 798 N N . SER A 1 104 ? -11.502 -39.709 -33.594 1.00 80.69 104 SER A N 1
ATOM 799 C CA . SER A 1 104 ? -12.059 -41.040 -33.293 1.00 80.69 104 SER A CA 1
ATOM 800 C C . SER A 1 104 ? -12.197 -41.328 -31.792 1.00 80.69 104 SER A C 1
ATOM 802 O O . SER A 1 104 ? -12.550 -42.444 -31.414 1.00 80.69 104 SER A O 1
ATOM 804 N N . LEU A 1 105 ? -11.902 -40.358 -30.920 1.00 81.44 105 LEU A N 1
ATOM 805 C CA . LEU A 1 105 ? -12.279 -40.424 -29.506 1.00 81.44 105 LEU A CA 1
ATOM 806 C C . LEU A 1 105 ? -13.779 -40.119 -29.357 1.00 81.44 105 LEU A C 1
ATOM 808 O O . LEU A 1 105 ? -14.347 -39.390 -30.166 1.00 81.44 105 LEU A O 1
ATOM 812 N N . ASN A 1 106 ? -14.424 -40.621 -28.302 1.00 85.62 106 ASN A N 1
ATOM 813 C CA . ASN A 1 106 ? -15.802 -40.241 -27.968 1.00 85.62 106 ASN A CA 1
ATOM 814 C C . ASN A 1 106 ? -15.904 -38.712 -27.733 1.00 85.62 106 ASN A C 1
ATOM 816 O O . ASN A 1 106 ? -14.987 -38.120 -27.157 1.00 85.62 106 ASN A O 1
ATOM 820 N N . SER A 1 107 ? -17.007 -38.082 -28.161 1.00 76.19 107 SER A N 1
ATOM 821 C CA . SER A 1 107 ? -17.267 -36.635 -28.044 1.00 76.19 107 SER A CA 1
ATOM 822 C C . SER A 1 107 ? -17.024 -36.072 -26.647 1.00 76.19 107 SER A C 1
ATOM 824 O O . SER A 1 107 ? -16.468 -34.986 -26.509 1.00 76.19 107 SER A O 1
ATOM 826 N N . ASP A 1 108 ? -17.379 -36.822 -25.610 1.00 74.12 108 ASP A N 1
ATOM 827 C CA . ASP A 1 108 ? -17.306 -36.380 -24.220 1.00 74.12 108 ASP A CA 1
ATOM 828 C C . ASP A 1 108 ? -15.847 -36.374 -23.746 1.00 74.12 108 ASP A C 1
ATOM 830 O O . ASP A 1 108 ? -15.409 -35.463 -23.044 1.00 74.12 108 ASP A O 1
ATOM 834 N N . VAL A 1 109 ? -15.052 -37.338 -24.224 1.00 76.31 109 VAL A N 1
ATOM 835 C CA . VAL A 1 109 ? -13.597 -37.395 -24.016 1.00 76.31 109 VAL A CA 1
ATOM 836 C C . VAL A 1 109 ? -12.896 -36.283 -24.801 1.00 76.31 109 VAL A C 1
ATOM 838 O O . VAL A 1 109 ? -11.987 -35.644 -24.268 1.00 76.31 109 VAL A O 1
ATOM 841 N N . GLN A 1 110 ? -13.336 -35.999 -26.033 1.00 79.44 110 GLN A N 1
ATOM 842 C CA . GLN A 1 110 ? -12.825 -34.872 -26.819 1.00 79.44 110 GLN A CA 1
ATOM 843 C C . GLN A 1 110 ? -13.094 -33.538 -26.111 1.00 79.44 110 GLN A C 1
ATOM 845 O O . GLN A 1 110 ? -12.166 -32.759 -25.895 1.00 79.44 110 GLN A O 1
ATOM 850 N N . MET A 1 111 ? -14.341 -33.303 -25.694 1.00 77.00 111 MET A N 1
ATOM 851 C CA . MET A 1 111 ? -14.763 -32.118 -24.943 1.00 77.00 111 MET A CA 1
ATOM 852 C C . MET A 1 111 ? -13.995 -31.976 -23.629 1.00 77.00 111 MET A C 1
ATOM 854 O O . MET A 1 111 ? -13.522 -30.883 -23.315 1.00 77.00 111 MET A O 1
ATOM 858 N N . HIS A 1 112 ? -13.801 -33.073 -22.890 1.00 74.25 112 HIS A N 1
ATOM 859 C CA . HIS A 1 112 ? -13.018 -33.068 -21.658 1.00 74.25 112 HIS A CA 1
ATOM 860 C C . HIS A 1 112 ? -11.564 -32.646 -21.911 1.00 74.25 112 HIS A C 1
ATOM 862 O O . HIS A 1 112 ? -11.106 -31.685 -21.295 1.00 74.25 112 HIS A O 1
ATOM 868 N N . ILE A 1 113 ? -10.864 -33.273 -22.867 1.00 79.69 113 ILE A N 1
ATOM 869 C CA . ILE A 1 113 ? -9.480 -32.906 -23.218 1.00 79.69 113 ILE A CA 1
ATOM 870 C C . ILE A 1 113 ? -9.394 -31.448 -23.700 1.00 79.69 113 ILE A C 1
ATOM 872 O O . ILE A 1 113 ? -8.502 -30.712 -23.276 1.00 79.69 113 ILE A O 1
ATOM 876 N N . ILE A 1 114 ? -10.325 -31.006 -24.552 1.00 81.06 114 ILE A N 1
ATOM 877 C CA . ILE A 1 114 ? -10.356 -29.636 -25.079 1.00 81.06 114 ILE A CA 1
ATOM 878 C C . ILE A 1 114 ? -10.586 -28.626 -23.947 1.00 81.06 114 ILE A C 1
ATOM 880 O O . ILE A 1 114 ? -9.876 -27.627 -23.884 1.00 81.06 114 ILE A O 1
ATOM 884 N N . SER A 1 115 ? -11.482 -28.900 -22.994 1.00 77.25 115 SER A N 1
ATOM 885 C CA . SER A 1 115 ? -11.745 -28.016 -21.843 1.00 77.25 115 SER A CA 1
ATOM 886 C C . SER A 1 115 ? -10.555 -27.779 -20.902 1.00 77.25 115 SER A C 1
ATOM 888 O O . SER A 1 115 ? -10.603 -26.860 -20.084 1.00 77.25 115 SER A O 1
ATOM 890 N N . TRP A 1 116 ? -9.478 -28.563 -21.018 1.00 77.25 116 TRP A N 1
ATOM 891 C CA . TRP A 1 116 ? -8.236 -28.342 -20.271 1.00 77.25 116 TRP A CA 1
ATOM 892 C C . TRP A 1 116 ? -7.265 -27.391 -21.000 1.00 77.25 116 TRP A C 1
ATOM 894 O O . TRP A 1 116 ? -6.321 -26.887 -20.383 1.00 77.25 116 TRP A O 1
ATOM 904 N N . LEU A 1 117 ? -7.459 -27.141 -22.302 1.00 76.56 117 LEU A N 1
ATOM 905 C CA . LEU A 1 117 ? -6.575 -26.303 -23.114 1.00 76.56 117 LEU A CA 1
ATOM 906 C C . LEU A 1 117 ? -6.751 -24.813 -22.762 1.00 76.56 117 LEU A C 1
ATOM 908 O O . LEU A 1 117 ? -7.878 -24.329 -22.675 1.00 76.56 117 LEU A O 1
ATOM 912 N N . PRO A 1 118 ? -5.668 -24.031 -22.593 1.00 75.56 118 PRO A N 1
ATOM 913 C CA . PRO A 1 118 ? -5.788 -22.604 -22.296 1.00 75.56 118 PRO A CA 1
ATOM 914 C C . PRO A 1 118 ? -6.426 -21.832 -23.471 1.00 75.56 118 PRO A C 1
ATOM 916 O O . PRO A 1 118 ? -6.290 -22.260 -24.618 1.00 75.56 118 PRO A O 1
ATOM 919 N N . PRO A 1 119 ? -7.049 -20.655 -23.241 1.00 75.94 119 PRO A N 1
ATOM 920 C CA . PRO A 1 119 ? -7.798 -19.921 -24.272 1.00 75.94 119 PRO A CA 1
ATOM 921 C C . PRO A 1 119 ? -7.021 -19.608 -25.555 1.00 75.94 119 PRO A C 1
ATOM 923 O O . PRO A 1 119 ? -7.602 -19.593 -26.634 1.00 75.94 119 PRO A O 1
ATOM 926 N N . SER A 1 120 ? -5.706 -19.397 -25.460 1.00 75.19 120 SER A N 1
ATOM 927 C CA . SER A 1 120 ? -4.825 -19.219 -26.619 1.00 75.19 120 SER A CA 1
ATOM 928 C C . SER A 1 120 ? -4.672 -20.497 -27.448 1.00 75.19 120 SER A C 1
ATOM 930 O O . SER A 1 120 ? -4.712 -20.432 -28.673 1.00 75.19 120 SER A O 1
ATOM 932 N N . SER A 1 121 ? -4.540 -21.659 -26.803 1.00 80.44 121 SER A N 1
ATOM 933 C CA . SER A 1 121 ? -4.522 -22.964 -27.474 1.00 80.44 121 SER A CA 1
ATOM 934 C C . SER A 1 121 ? -5.895 -23.336 -28.029 1.00 80.44 121 SER A C 1
ATOM 936 O O . SER A 1 121 ? -5.950 -23.901 -29.113 1.00 80.44 121 SER A O 1
ATOM 938 N N . LEU A 1 122 ? -6.990 -22.978 -27.345 1.00 82.19 122 LEU A N 1
ATOM 939 C CA . LEU A 1 122 ? -8.354 -23.131 -27.866 1.00 82.19 122 LEU A CA 1
ATOM 940 C C . LEU A 1 122 ? -8.561 -22.294 -29.130 1.00 82.19 122 LEU A C 1
ATOM 942 O O . LEU A 1 122 ? -8.906 -22.848 -30.166 1.00 82.19 122 LEU A O 1
ATOM 946 N N . ALA A 1 123 ? -8.275 -20.990 -29.086 1.00 78.12 123 ALA A N 1
ATOM 947 C CA . ALA A 1 123 ? -8.399 -20.111 -30.248 1.00 78.12 123 ALA A CA 1
ATOM 948 C C . ALA A 1 123 ? -7.497 -20.552 -31.418 1.00 78.12 123 ALA A C 1
ATOM 950 O O . ALA A 1 123 ? -7.928 -20.533 -32.570 1.00 78.12 123 ALA A O 1
ATOM 951 N N . ALA A 1 124 ? -6.272 -21.012 -31.133 1.00 79.31 124 ALA A N 1
ATOM 952 C CA . ALA A 1 124 ? -5.392 -21.589 -32.148 1.00 79.31 124 ALA A CA 1
ATOM 953 C C . ALA A 1 124 ? -5.959 -22.892 -32.741 1.00 79.31 124 ALA A C 1
ATOM 955 O O . ALA A 1 124 ? -5.908 -23.068 -33.953 1.00 79.31 124 ALA A O 1
ATOM 956 N N . LEU A 1 125 ? -6.535 -23.777 -31.919 1.00 81.75 125 LEU A N 1
ATOM 957 C CA . LEU A 1 125 ? -7.152 -25.030 -32.363 1.00 81.75 125 LEU A CA 1
ATOM 958 C C . LEU A 1 125 ? -8.403 -24.769 -33.222 1.00 81.75 125 LEU A C 1
ATOM 960 O O . LEU A 1 125 ? -8.528 -25.362 -34.293 1.00 81.75 125 LEU A O 1
ATOM 964 N N . MET A 1 126 ? -9.267 -23.827 -32.823 1.00 81.00 126 MET A N 1
ATOM 965 C CA . MET A 1 126 ? -10.426 -23.373 -33.613 1.00 81.00 126 MET A CA 1
ATOM 966 C C . MET A 1 126 ? -10.022 -22.860 -35.002 1.00 81.00 126 MET A C 1
ATOM 968 O O . MET A 1 126 ? -10.746 -23.074 -35.970 1.00 81.00 126 MET A O 1
ATOM 972 N N . ALA A 1 127 ? -8.852 -22.223 -35.119 1.00 81.88 127 ALA A N 1
ATOM 973 C CA . ALA A 1 127 ? -8.316 -21.743 -36.390 1.00 81.88 127 ALA A CA 1
ATOM 974 C C . ALA A 1 127 ? -7.734 -22.854 -37.295 1.00 81.88 127 ALA A C 1
ATOM 976 O O . ALA A 1 127 ? -7.395 -22.569 -38.440 1.00 81.88 127 ALA A O 1
ATOM 977 N N . THR A 1 128 ? -7.609 -24.105 -36.823 1.00 81.25 128 THR A N 1
ATOM 978 C CA . THR A 1 128 ? -7.087 -25.220 -37.647 1.00 81.25 128 THR A CA 1
ATOM 979 C C . THR A 1 128 ? -8.156 -25.964 -38.445 1.00 81.25 128 THR A C 1
ATOM 981 O O . THR A 1 128 ? -7.846 -26.504 -39.505 1.00 81.25 128 THR A O 1
ATOM 984 N N . SER A 1 129 ? -9.405 -26.033 -37.967 1.00 83.88 129 SER A N 1
ATOM 985 C CA . SER A 1 129 ? -10.496 -26.689 -38.699 1.00 83.88 129 SER A CA 1
ATOM 986 C C . SER A 1 129 ? -11.876 -26.251 -38.212 1.00 83.88 129 SER A C 1
ATOM 988 O O . SER A 1 129 ? -12.064 -25.894 -37.049 1.00 83.88 129 SER A O 1
ATOM 990 N N . ARG A 1 130 ? -12.883 -26.363 -39.089 1.00 81.50 130 ARG A N 1
ATOM 991 C CA . ARG A 1 130 ? -14.289 -26.112 -38.739 1.00 81.50 130 ARG A CA 1
ATOM 992 C C . ARG A 1 130 ? -14.779 -27.010 -37.593 1.00 81.50 130 ARG A C 1
ATOM 994 O O . ARG A 1 130 ? -15.437 -26.513 -36.690 1.00 81.50 130 ARG A O 1
ATOM 1001 N N . PHE A 1 131 ? -14.402 -28.289 -37.602 1.00 82.94 131 PHE A N 1
ATOM 1002 C CA . PHE A 1 131 ? -14.730 -29.255 -36.546 1.00 82.94 131 PHE A CA 1
ATOM 1003 C C . PHE A 1 131 ? -14.220 -28.794 -35.173 1.00 82.94 131 PHE A C 1
ATOM 1005 O O . PHE A 1 131 ? -14.964 -28.780 -34.194 1.00 82.94 131 PHE A O 1
ATOM 1012 N N . PHE A 1 132 ? -12.963 -28.344 -35.105 1.00 82.25 132 PHE A N 1
ATOM 1013 C CA . PHE A 1 132 ? -12.420 -27.790 -33.870 1.00 82.25 132 PHE A CA 1
ATOM 1014 C C . PHE A 1 132 ? -13.015 -26.428 -33.519 1.00 82.25 132 PHE A C 1
ATOM 1016 O O . PHE A 1 132 ? -13.159 -26.142 -32.337 1.00 82.25 132 PHE A O 1
ATOM 1023 N N . SER A 1 133 ? -13.402 -25.611 -34.501 1.00 81.81 133 SER A N 1
ATOM 1024 C CA . SER A 1 133 ? -14.158 -24.380 -34.251 1.00 81.81 133 SER A CA 1
ATOM 1025 C C . SER A 1 133 ? -15.486 -24.676 -33.546 1.00 81.81 133 SER A C 1
ATOM 1027 O O . SER A 1 133 ? -15.774 -24.084 -32.513 1.00 81.81 133 SER A O 1
ATOM 1029 N N . GLU A 1 134 ? -16.254 -25.653 -34.032 1.00 83.75 134 GLU A N 1
ATOM 1030 C CA . GLU A 1 134 ? -17.554 -26.029 -33.462 1.00 83.75 134 GLU A CA 1
ATOM 1031 C C . GLU A 1 134 ? -17.414 -26.668 -32.062 1.00 83.75 134 GLU A C 1
ATOM 1033 O O . GLU A 1 134 ? -18.106 -26.250 -31.134 1.00 83.75 134 GLU A O 1
ATOM 1038 N N . ILE A 1 135 ? -16.473 -27.603 -31.859 1.00 84.19 135 ILE A N 1
ATOM 1039 C CA . ILE A 1 135 ? -16.295 -28.289 -30.561 1.00 84.19 135 ILE A CA 1
ATOM 1040 C C . ILE A 1 135 ? -15.586 -27.413 -29.515 1.00 84.19 135 ILE A C 1
ATOM 1042 O O . ILE A 1 135 ? -15.991 -27.397 -28.355 1.00 84.19 135 ILE A O 1
ATOM 1046 N N . ALA A 1 136 ? -14.545 -26.656 -29.880 1.00 84.88 136 ALA A N 1
ATOM 1047 C CA . ALA A 1 136 ? -13.804 -25.832 -28.918 1.00 84.88 136 ALA A CA 1
ATOM 1048 C C . ALA A 1 136 ? -14.509 -24.509 -28.565 1.00 84.88 136 ALA A C 1
ATOM 1050 O O . ALA A 1 136 ? -14.142 -23.886 -27.564 1.00 84.88 136 ALA A O 1
ATOM 1051 N N . LEU A 1 137 ? -15.551 -24.110 -29.310 1.00 84.50 137 LEU A N 1
ATOM 1052 C CA . LEU A 1 137 ? -16.359 -22.931 -28.998 1.00 84.50 137 LEU A CA 1
ATOM 1053 C C . LEU A 1 137 ? -17.029 -23.036 -27.621 1.00 84.50 137 LEU A C 1
ATOM 1055 O O . LEU A 1 137 ? -16.908 -22.105 -26.832 1.00 84.50 137 LEU A O 1
ATOM 1059 N N . GLN A 1 138 ? -17.701 -24.146 -27.294 1.00 84.88 138 GLN A N 1
ATOM 1060 C CA . GLN A 1 138 ? -18.409 -24.273 -26.012 1.00 84.88 138 GLN A CA 1
ATOM 1061 C C . GLN A 1 138 ? -17.454 -24.234 -24.796 1.00 84.88 138 GLN A C 1
ATOM 1063 O O . GLN A 1 138 ? -17.733 -23.474 -23.864 1.00 84.88 138 GLN A O 1
ATOM 1068 N N . PRO A 1 139 ? -16.312 -24.953 -24.780 1.00 82.50 139 PRO A N 1
ATOM 1069 C CA . PRO A 1 139 ? -15.290 -24.778 -23.753 1.00 82.50 139 PRO A CA 1
ATOM 1070 C C . PRO A 1 139 ? -14.732 -23.353 -23.699 1.00 82.50 139 PRO A C 1
ATOM 1072 O O . PRO A 1 139 ? -14.651 -22.797 -22.608 1.00 82.50 139 PRO A O 1
ATOM 1075 N N . LEU A 1 140 ? -14.413 -22.718 -24.836 1.00 82.69 140 LEU A N 1
ATOM 1076 C CA . LEU A 1 140 ? -13.915 -21.334 -24.858 1.00 82.69 140 LEU A CA 1
ATOM 1077 C C . LEU A 1 140 ? -14.949 -20.335 -24.308 1.00 82.69 140 LEU A C 1
ATOM 1079 O O . LEU A 1 140 ? -14.589 -19.431 -23.557 1.00 82.69 140 LEU A O 1
ATOM 1083 N N . CYS A 1 141 ? -16.234 -20.536 -24.602 1.00 84.69 141 CYS A N 1
ATOM 1084 C CA . CYS A 1 141 ? -17.341 -19.799 -23.997 1.00 84.69 141 CYS A CA 1
ATOM 1085 C C . CYS A 1 141 ? -17.435 -20.027 -22.480 1.00 84.69 141 CYS A C 1
ATOM 1087 O O . CYS A 1 141 ? -17.752 -19.090 -21.761 1.00 84.69 141 CYS A O 1
ATOM 1089 N N . ALA A 1 142 ? -17.097 -21.211 -21.959 1.00 82.00 142 ALA A N 1
ATOM 1090 C CA . ALA A 1 142 ? -17.059 -21.461 -20.514 1.00 82.00 142 ALA A CA 1
ATOM 1091 C C . ALA A 1 142 ? -15.874 -20.777 -19.790 1.00 82.00 142 ALA A C 1
ATOM 1093 O O . ALA A 1 142 ? -15.910 -20.624 -18.566 1.00 82.00 142 ALA A O 1
ATOM 1094 N N . TYR A 1 143 ? -14.837 -20.315 -20.506 1.00 81.25 143 TYR A N 1
ATOM 1095 C CA . TYR A 1 143 ? -13.719 -19.579 -19.896 1.00 81.25 143 TYR A CA 1
ATOM 1096 C C . TYR A 1 143 ? -14.098 -18.174 -19.393 1.00 81.25 143 TYR A C 1
ATOM 1098 O O . TYR A 1 143 ? -13.346 -17.623 -18.588 1.00 81.25 143 TYR A O 1
ATOM 1106 N N . THR A 1 144 ? -15.258 -17.616 -19.766 1.00 84.12 144 THR A N 1
ATOM 1107 C CA . THR A 1 144 ? -15.758 -16.313 -19.267 1.00 84.12 144 THR A CA 1
ATOM 1108 C C . THR A 1 144 ? -16.117 -16.306 -17.778 1.00 84.12 144 THR A C 1
ATOM 1110 O O . THR A 1 144 ? -16.275 -15.236 -17.190 1.00 84.12 144 THR A O 1
ATOM 1113 N N . ARG A 1 145 ? -16.179 -17.489 -17.147 1.00 83.06 145 ARG A N 1
ATOM 1114 C CA . ARG A 1 145 ? -16.193 -17.670 -15.684 1.00 83.06 145 ARG A CA 1
ATOM 1115 C C . ARG A 1 145 ? -14.947 -17.094 -15.000 1.00 83.06 145 ARG A C 1
ATOM 1117 O O . ARG A 1 145 ? -15.005 -16.695 -13.837 1.00 83.06 145 ARG A O 1
ATOM 1124 N N . ARG A 1 146 ? -13.804 -17.068 -15.699 1.00 83.69 146 ARG A N 1
ATOM 1125 C CA . ARG A 1 146 ? -12.546 -16.515 -15.177 1.00 83.69 146 ARG A CA 1
ATOM 1126 C C . ARG A 1 146 ? -12.553 -14.987 -15.303 1.00 83.69 146 ARG A C 1
ATOM 1128 O O . ARG A 1 146 ? -13.009 -14.485 -16.326 1.00 83.69 146 ARG A O 1
ATOM 1135 N N . PRO A 1 147 ? -12.017 -14.247 -14.316 1.00 82.12 147 PRO A N 1
ATOM 1136 C CA . PRO A 1 147 ? -12.061 -12.790 -14.326 1.00 82.12 147 PRO A CA 1
ATOM 1137 C C . PRO A 1 147 ? -11.288 -12.185 -15.507 1.00 82.12 147 PRO A C 1
ATOM 1139 O O . PRO A 1 147 ? -10.091 -12.436 -15.684 1.00 82.12 147 PRO A O 1
ATOM 1142 N N . PHE A 1 148 ? -11.965 -11.335 -16.281 1.00 85.94 148 PHE A N 1
ATOM 1143 C CA . PHE A 1 148 ? -11.362 -10.459 -17.283 1.00 85.94 148 PHE A CA 1
ATOM 1144 C C . PHE A 1 148 ? -10.584 -9.334 -16.587 1.00 85.94 148 PHE A C 1
ATOM 1146 O O . PHE A 1 148 ? -11.168 -8.347 -16.143 1.00 85.94 148 PHE A O 1
ATOM 1153 N N . ARG A 1 149 ? -9.258 -9.502 -16.488 1.00 81.94 149 ARG A N 1
ATOM 1154 C CA . ARG A 1 149 ? -8.349 -8.660 -15.683 1.00 81.94 149 ARG A CA 1
ATOM 1155 C C . ARG A 1 149 ? -7.745 -7.473 -16.420 1.00 81.94 149 ARG A C 1
ATOM 1157 O O . ARG A 1 149 ? -7.177 -6.589 -15.789 1.00 81.94 149 ARG A O 1
ATOM 1164 N N . SER A 1 150 ? -7.825 -7.439 -17.747 1.00 81.69 150 SER A N 1
ATOM 1165 C CA . SER A 1 150 ? -7.315 -6.313 -18.531 1.00 81.69 150 SER A CA 1
ATOM 1166 C C . SER A 1 150 ? -8.251 -5.934 -19.665 1.00 81.69 150 SER A C 1
ATOM 1168 O O . SER A 1 150 ? -8.904 -6.783 -20.278 1.00 81.69 150 SER A O 1
ATOM 1170 N N . LEU A 1 151 ? -8.258 -4.643 -19.997 1.00 79.75 151 LEU A N 1
ATOM 1171 C CA . LEU A 1 151 ? -9.055 -4.128 -21.101 1.00 79.75 151 LEU A CA 1
ATOM 1172 C C . LEU A 1 151 ? -8.679 -4.781 -22.438 1.00 79.75 151 LEU A C 1
ATOM 1174 O O . LEU A 1 151 ? -9.546 -4.954 -23.283 1.00 79.75 151 LEU A O 1
ATOM 1178 N N . LYS A 1 152 ? -7.425 -5.223 -22.628 1.00 82.81 152 LYS A N 1
ATOM 1179 C CA . LYS A 1 152 ? -7.025 -5.984 -23.824 1.00 82.81 152 LYS A CA 1
ATOM 1180 C C . LYS A 1 152 ? -7.775 -7.315 -23.927 1.00 82.81 152 LYS A C 1
ATOM 1182 O O . LYS A 1 152 ? -8.304 -7.614 -24.990 1.00 82.81 152 LYS A O 1
ATOM 1187 N N . GLN A 1 153 ? -7.890 -8.075 -22.832 1.00 83.56 153 GLN A N 1
ATOM 1188 C CA . GLN A 1 153 ? -8.695 -9.306 -22.812 1.00 83.56 153 GLN A CA 1
ATOM 1189 C C . GLN A 1 153 ? -10.178 -9.009 -23.077 1.00 83.56 153 GLN A C 1
ATOM 1191 O O . GLN A 1 153 ? -10.830 -9.752 -23.806 1.00 83.56 153 GLN A O 1
ATOM 1196 N N . PHE A 1 154 ? -10.697 -7.911 -22.523 1.00 83.44 154 PHE A N 1
ATOM 1197 C CA . PHE A 1 154 ? -12.102 -7.527 -22.655 1.00 83.44 154 PHE A CA 1
ATOM 1198 C C . PHE A 1 154 ? -12.448 -7.000 -24.067 1.00 83.44 154 PHE A C 1
ATOM 1200 O O . PHE A 1 154 ? -13.439 -7.435 -24.650 1.00 83.44 154 PHE A O 1
ATOM 1207 N N . ARG A 1 155 ? -11.572 -6.184 -24.683 1.00 82.38 155 ARG A N 1
ATOM 1208 C CA . ARG A 1 155 ? -11.614 -5.797 -26.112 1.00 82.38 155 ARG A CA 1
ATOM 1209 C C . ARG A 1 155 ? -11.569 -7.045 -27.006 1.00 82.38 155 ARG A C 1
ATOM 1211 O O . ARG A 1 155 ? -12.413 -7.192 -27.885 1.00 82.38 155 ARG A O 1
ATOM 1218 N N . SER A 1 156 ? -10.650 -7.984 -26.752 1.00 82.56 156 SER A N 1
ATOM 1219 C CA . SER A 1 156 ? -10.586 -9.254 -27.495 1.00 82.56 156 SER A CA 1
ATOM 1220 C C . SER A 1 156 ? -11.850 -10.106 -27.340 1.00 82.56 156 SER A C 1
ATOM 1222 O O . SER A 1 156 ? -12.271 -10.726 -28.313 1.00 82.56 156 SER A O 1
ATOM 1224 N N . PHE A 1 157 ? -12.481 -10.120 -26.162 1.00 88.31 157 PHE A N 1
ATOM 1225 C CA . PHE A 1 157 ? -13.747 -10.821 -25.942 1.00 88.31 157 PHE A CA 1
ATOM 1226 C C . PHE A 1 157 ? -14.919 -10.153 -26.677 1.00 88.31 157 PHE A C 1
ATOM 1228 O O . PHE A 1 157 ? -15.691 -10.849 -27.332 1.00 88.31 157 PHE A O 1
ATOM 1235 N N . TYR A 1 158 ? -15.011 -8.818 -26.671 1.00 87.12 158 TYR A N 1
ATOM 1236 C CA . TYR A 1 158 ? -16.005 -8.088 -27.466 1.00 87.12 158 TYR A CA 1
ATOM 1237 C C . TYR A 1 158 ? -15.876 -8.393 -28.966 1.00 87.12 158 TYR A C 1
ATOM 1239 O O . TYR A 1 158 ? -16.866 -8.738 -29.613 1.00 87.12 158 TYR A O 1
ATOM 1247 N N . THR A 1 159 ? -14.655 -8.353 -29.513 1.00 84.81 159 THR A N 1
ATOM 1248 C CA . THR A 1 159 ? -14.400 -8.757 -30.904 1.00 84.81 159 THR A CA 1
ATOM 1249 C C . THR A 1 159 ? -14.771 -10.223 -31.131 1.00 84.81 159 THR A C 1
ATOM 1251 O O . THR A 1 159 ? -15.454 -10.531 -32.102 1.00 84.81 159 THR A O 1
ATOM 1254 N N . PHE A 1 160 ? -14.410 -11.130 -30.218 1.00 85.19 160 PHE A N 1
ATOM 1255 C CA . PHE A 1 160 ? -14.781 -12.546 -30.300 1.00 85.19 160 PHE A CA 1
ATOM 1256 C C . PHE A 1 160 ? -16.300 -12.772 -30.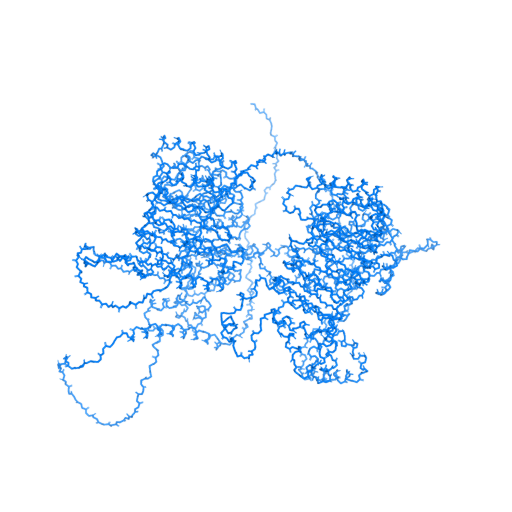342 1.00 85.19 160 PHE A C 1
ATOM 1258 O O . PHE A 1 160 ? -16.729 -13.666 -31.067 1.00 85.19 160 PHE A O 1
ATOM 1265 N N . LEU A 1 161 ? -17.113 -11.981 -29.634 1.00 85.25 161 LEU A N 1
ATOM 1266 C CA . LEU A 1 161 ? -18.579 -12.057 -29.722 1.00 85.25 161 LEU A CA 1
ATOM 1267 C C . LEU A 1 161 ? -19.143 -11.498 -31.037 1.00 85.25 161 LEU A C 1
ATOM 1269 O O . LEU A 1 161 ? -20.252 -11.869 -31.414 1.00 85.25 161 LEU A O 1
ATOM 1273 N N . ARG A 1 162 ? -18.401 -10.617 -31.723 1.00 81.44 162 ARG A N 1
ATOM 1274 C CA . ARG A 1 162 ? -18.816 -9.963 -32.975 1.00 81.44 162 ARG A CA 1
ATOM 1275 C C . ARG A 1 162 ? -18.358 -10.653 -34.259 1.00 81.44 162 ARG A C 1
ATOM 1277 O O . ARG A 1 162 ? -18.926 -10.350 -35.301 1.00 81.44 162 ARG A O 1
ATOM 1284 N N . VAL A 1 163 ? -17.350 -11.529 -34.226 1.00 77.06 163 VAL A N 1
ATOM 1285 C CA . VAL A 1 163 ? -16.928 -12.264 -35.434 1.00 77.06 163 VAL A CA 1
ATOM 1286 C C . VAL A 1 163 ? -18.047 -13.208 -35.868 1.00 77.06 163 VAL A C 1
ATOM 1288 O O . VAL A 1 163 ? -18.374 -14.162 -35.159 1.00 77.06 163 VAL A O 1
ATOM 1291 N N . GLU A 1 164 ? -18.585 -12.954 -37.057 1.00 70.38 164 GLU A N 1
ATOM 1292 C CA . GLU A 1 164 ? -19.636 -13.749 -37.681 1.00 70.38 164 GLU A CA 1
ATOM 1293 C C . GLU A 1 164 ? -19.169 -15.199 -37.873 1.00 70.38 164 GLU A C 1
ATOM 1295 O O . GLU A 1 164 ? -18.246 -15.502 -38.628 1.00 70.38 164 GLU A O 1
ATOM 1300 N N . SER A 1 165 ? -19.799 -16.117 -37.143 1.00 67.00 165 SER A N 1
ATOM 1301 C CA . SER A 1 165 ? -19.658 -17.560 -37.331 1.00 67.00 165 SER A CA 1
ATOM 1302 C C . SER A 1 165 ? -21.025 -18.188 -37.535 1.00 67.00 165 SER A C 1
ATOM 1304 O O . SER A 1 165 ? -22.008 -17.745 -36.946 1.00 67.00 165 SER A O 1
ATOM 1306 N N . SER A 1 166 ? -21.059 -19.282 -38.298 1.00 73.88 166 SER A N 1
ATOM 1307 C CA . SER A 1 166 ? -22.252 -20.109 -38.537 1.00 73.88 166 SER A CA 1
ATOM 1308 C C . SER A 1 166 ? -22.984 -20.534 -37.259 1.00 73.88 166 SER A C 1
ATOM 1310 O O . SER A 1 166 ? -24.190 -20.756 -37.289 1.00 73.88 166 SER A O 1
ATOM 1312 N N . THR A 1 167 ? -22.264 -20.637 -36.138 1.00 75.94 167 THR A N 1
ATOM 1313 C CA . THR A 1 167 ? -22.839 -20.807 -34.799 1.00 75.94 167 THR A CA 1
ATOM 1314 C C . THR A 1 167 ? -22.821 -19.464 -34.055 1.00 75.94 167 THR A C 1
ATOM 1316 O O . THR A 1 167 ? -21.736 -18.884 -33.905 1.00 75.94 167 THR A O 1
ATOM 1319 N N . PRO A 1 168 ? -23.966 -18.957 -33.552 1.00 80.25 168 PRO A N 1
ATOM 1320 C CA . PRO A 1 168 ? -23.998 -17.761 -32.718 1.00 80.25 168 PRO A CA 1
ATOM 1321 C C . PRO A 1 168 ? -23.345 -18.049 -31.360 1.00 80.25 168 PRO A C 1
ATOM 1323 O O . PRO A 1 168 ? -23.647 -19.044 -30.703 1.00 80.25 168 PRO A O 1
ATOM 1326 N N . ARG A 1 169 ? -22.438 -17.168 -30.927 1.00 85.50 169 ARG A N 1
ATOM 1327 C CA . ARG A 1 169 ? -21.594 -17.385 -29.733 1.00 85.50 169 ARG A CA 1
ATOM 1328 C C . ARG A 1 169 ? -22.250 -16.896 -28.444 1.00 85.50 169 ARG A C 1
ATOM 1330 O O . ARG A 1 169 ? -22.028 -17.461 -27.377 1.00 85.50 169 ARG A O 1
ATOM 1337 N N . THR A 1 170 ? -23.078 -15.858 -28.539 1.00 87.50 170 THR A N 1
ATOM 1338 C CA . THR A 1 170 ? -23.725 -15.211 -27.390 1.00 87.50 170 THR A CA 1
ATOM 1339 C C . THR A 1 170 ? -24.679 -16.109 -26.587 1.00 87.50 170 THR A C 1
ATOM 1341 O O . THR A 1 170 ? -24.668 -15.974 -25.364 1.00 87.50 170 THR A O 1
ATOM 1344 N N . PRO A 1 171 ? -25.429 -17.084 -27.157 1.00 89.19 171 PRO A N 1
ATOM 1345 C CA . PRO A 1 171 ? -26.290 -17.974 -26.367 1.00 89.19 171 PRO A CA 1
ATOM 1346 C C . PRO A 1 171 ? -25.520 -18.950 -25.465 1.00 89.19 171 PRO A C 1
ATOM 1348 O O . PRO A 1 171 ? -26.113 -19.558 -24.573 1.00 89.19 171 PRO A O 1
ATOM 1351 N N . LEU A 1 172 ? -24.214 -19.119 -25.705 1.00 88.69 172 LEU A N 1
ATOM 1352 C CA . LEU A 1 172 ? -23.332 -20.002 -24.941 1.00 88.69 172 LEU A CA 1
ATOM 1353 C C . LEU A 1 172 ? -22.717 -19.297 -23.716 1.00 88.69 172 LEU A C 1
ATOM 1355 O O . LEU A 1 172 ? -22.246 -19.969 -22.799 1.00 88.69 172 LEU A O 1
ATOM 1359 N N . ILE A 1 173 ? -22.743 -17.958 -23.669 1.00 92.12 173 ILE A N 1
ATOM 1360 C CA . ILE A 1 173 ? -22.210 -17.165 -22.552 1.00 92.12 173 ILE A CA 1
ATOM 1361 C C . ILE A 1 173 ? -23.251 -17.093 -21.430 1.00 92.12 173 ILE A C 1
ATOM 1363 O O . ILE A 1 173 ? -24.069 -16.179 -21.370 1.00 92.12 173 ILE A O 1
ATOM 1367 N N . ARG A 1 174 ? -23.218 -18.077 -20.527 1.00 93.62 174 ARG A N 1
ATOM 1368 C CA . ARG A 1 174 ? -24.111 -18.130 -19.354 1.00 93.62 174 ARG A CA 1
ATOM 1369 C C . ARG A 1 174 ? -23.549 -17.429 -18.119 1.00 93.62 174 ARG A C 1
ATOM 1371 O O . ARG A 1 174 ? -24.309 -17.106 -17.214 1.00 93.62 174 ARG A O 1
ATOM 1378 N N . GLU A 1 175 ? -22.241 -17.201 -18.060 1.00 93.62 175 GLU A N 1
ATOM 1379 C CA . GLU A 1 175 ? -21.552 -16.671 -16.878 1.00 93.62 175 GLU A CA 1
ATOM 1380 C C . GLU A 1 175 ? -20.464 -15.686 -17.327 1.00 93.62 175 GLU A C 1
ATOM 1382 O O . GLU A 1 175 ? -19.748 -15.971 -18.286 1.00 93.62 175 GLU A O 1
ATOM 1387 N N . LEU A 1 176 ? -20.334 -14.529 -16.675 1.00 93.69 176 LEU A N 1
ATOM 1388 C CA . LEU A 1 176 ? -19.370 -13.485 -17.042 1.00 93.69 176 LEU A CA 1
ATOM 1389 C C . LEU A 1 176 ? -18.749 -12.871 -15.786 1.00 93.69 176 LEU A C 1
ATOM 1391 O O . LEU A 1 176 ? -19.466 -12.450 -14.882 1.00 93.69 176 LEU A O 1
ATOM 1395 N N . ASN A 1 177 ? -17.418 -12.813 -15.739 1.00 91.31 177 ASN A N 1
ATOM 1396 C CA . ASN A 1 177 ? -16.659 -12.329 -14.588 1.00 91.31 177 ASN A CA 1
ATOM 1397 C C . ASN A 1 177 ? -15.676 -11.223 -15.008 1.00 91.31 177 ASN A C 1
ATOM 1399 O O . ASN A 1 177 ? -14.778 -11.459 -15.813 1.00 91.31 177 ASN A O 1
ATOM 1403 N N . ILE A 1 178 ? -15.843 -10.010 -14.483 1.00 89.56 178 ILE A N 1
ATOM 1404 C CA . ILE A 1 178 ? -15.081 -8.810 -14.858 1.00 89.56 178 ILE A CA 1
ATOM 1405 C C . ILE A 1 178 ? -14.296 -8.312 -13.636 1.00 89.56 178 ILE A C 1
ATOM 1407 O O . ILE A 1 178 ? -14.853 -8.190 -12.545 1.00 89.56 178 ILE A O 1
ATOM 1411 N N . GLU A 1 179 ? -13.001 -8.022 -13.795 1.00 85.88 179 GLU A N 1
ATOM 1412 C CA . GLU A 1 179 ? -12.125 -7.549 -12.712 1.00 85.88 179 GLU A CA 1
ATOM 1413 C C . GLU A 1 179 ? -11.308 -6.335 -13.184 1.00 85.88 179 GLU A C 1
ATOM 1415 O O . GLU A 1 179 ? -10.204 -6.462 -13.714 1.00 85.88 179 GLU A O 1
ATOM 1420 N N . ALA A 1 180 ? -11.868 -5.137 -13.005 1.00 70.69 180 ALA A N 1
ATOM 1421 C CA . ALA A 1 180 ? -11.311 -3.882 -13.517 1.00 70.69 180 ALA A CA 1
ATOM 1422 C C . ALA A 1 180 ? -10.362 -3.153 -12.553 1.00 70.69 180 ALA A C 1
ATOM 1424 O O . ALA A 1 180 ? -9.953 -2.027 -12.830 1.00 70.69 180 ALA A O 1
ATOM 1425 N N . THR A 1 181 ? -9.924 -3.811 -11.473 1.00 63.88 181 THR A N 1
ATOM 1426 C CA . THR A 1 181 ? -8.920 -3.299 -10.513 1.00 63.88 181 THR A CA 1
ATOM 1427 C C . THR A 1 181 ? -7.657 -2.741 -11.176 1.00 63.88 181 THR A C 1
ATOM 1429 O O . THR A 1 181 ? -7.003 -1.864 -10.618 1.00 63.88 181 THR A O 1
ATOM 1432 N N . LEU A 1 182 ? -7.317 -3.242 -12.368 1.00 55.59 182 LEU A N 1
ATOM 1433 C CA . LEU A 1 182 ? -6.158 -2.829 -13.153 1.00 55.59 182 LEU A CA 1
ATOM 1434 C C . LEU A 1 182 ? -6.480 -1.810 -14.260 1.00 55.59 182 LEU A C 1
ATOM 1436 O O . LEU A 1 182 ? -5.552 -1.224 -14.806 1.00 55.59 182 LEU A O 1
ATOM 1440 N N . TRP A 1 183 ? -7.747 -1.577 -14.622 1.00 63.75 183 TRP A N 1
ATOM 1441 C CA . TRP A 1 183 ? -8.096 -0.763 -15.801 1.00 63.75 183 TRP A CA 1
ATOM 1442 C C . TRP A 1 183 ? -7.735 0.718 -15.608 1.00 63.75 183 TRP A C 1
ATOM 1444 O O . TRP A 1 183 ? -7.207 1.336 -16.528 1.00 63.75 183 TRP A O 1
ATOM 1454 N N . GLY A 1 184 ? -7.913 1.249 -14.393 1.00 54.66 184 GLY A N 1
ATOM 1455 C CA . GLY A 1 184 ? -7.431 2.581 -13.997 1.00 54.66 184 GLY A CA 1
ATOM 1456 C C . GLY A 1 184 ? -5.944 2.646 -13.608 1.00 54.66 184 GLY A C 1
ATOM 1457 O O . GLY A 1 184 ? -5.465 3.714 -13.245 1.00 54.66 184 GLY A O 1
ATOM 1458 N N . GLN A 1 185 ? -5.212 1.523 -13.644 1.00 47.28 185 GLN A N 1
ATOM 1459 C CA . GLN A 1 185 ? -3.779 1.454 -13.305 1.00 47.28 185 GLN A CA 1
ATOM 1460 C C . GLN A 1 185 ? -2.877 1.075 -14.489 1.00 47.28 185 GLN A C 1
ATOM 1462 O O . GLN A 1 185 ? -1.654 1.147 -14.370 1.00 47.28 185 GLN A O 1
ATOM 1467 N N . MET A 1 186 ? -3.440 0.672 -15.632 1.00 45.28 186 MET A N 1
ATOM 1468 C CA . MET A 1 186 ? -2.650 0.475 -16.846 1.00 45.28 186 MET A CA 1
ATOM 1469 C C . MET A 1 186 ? -2.280 1.839 -17.449 1.00 45.28 186 MET A C 1
ATOM 1471 O O . MET A 1 186 ? -3.182 2.641 -17.692 1.00 45.28 186 MET A O 1
ATOM 1475 N N . PRO A 1 187 ? -0.995 2.117 -17.743 1.00 43.28 187 PRO A N 1
ATOM 1476 C CA . PRO A 1 187 ? -0.651 3.221 -18.627 1.00 43.28 187 PRO A CA 1
ATOM 1477 C C . PRO A 1 187 ? -1.222 2.920 -20.016 1.00 43.28 187 PRO A C 1
ATOM 1479 O O . PRO A 1 187 ? -1.080 1.808 -20.530 1.00 43.28 187 PRO A O 1
ATOM 1482 N N . TRP A 1 188 ? -1.899 3.899 -20.608 1.00 46.97 188 TRP A N 1
ATOM 1483 C CA . TRP A 1 188 ? -2.548 3.735 -21.903 1.00 46.97 188 TRP A CA 1
ATOM 1484 C C . TRP A 1 188 ? -1.524 3.914 -23.023 1.00 46.97 188 TRP A C 1
ATOM 1486 O O . TRP A 1 188 ? -1.197 5.030 -23.415 1.00 46.97 188 TRP A O 1
ATOM 1496 N N . GLU A 1 189 ? -1.014 2.788 -23.522 1.00 39.84 189 GLU A N 1
ATOM 1497 C CA . GLU A 1 189 ? -0.244 2.693 -24.767 1.00 39.84 189 GLU A CA 1
ATOM 1498 C C . GLU A 1 189 ? -1.183 2.897 -25.977 1.00 39.84 189 GLU A C 1
ATOM 1500 O O . GLU A 1 189 ? -1.482 1.961 -26.717 1.00 39.84 189 GLU A O 1
ATOM 1505 N N . GLU A 1 190 ? -1.700 4.119 -26.153 1.00 42.88 190 GLU A N 1
ATOM 1506 C CA . GLU A 1 190 ? -2.373 4.562 -27.383 1.00 42.88 190 GLU A CA 1
ATOM 1507 C C . GLU A 1 190 ? -1.475 5.609 -28.077 1.00 42.88 190 GLU A C 1
ATOM 1509 O O . GLU A 1 190 ? -1.157 6.661 -27.522 1.00 42.88 190 GLU A O 1
ATOM 1514 N N . ASP A 1 191 ? -0.994 5.258 -29.275 1.00 39.53 191 ASP A N 1
ATOM 1515 C CA . ASP A 1 191 ? 0.189 5.826 -29.954 1.00 39.53 191 ASP A CA 1
ATOM 1516 C C . ASP A 1 191 ? -0.113 7.143 -30.707 1.00 39.53 191 ASP A C 1
ATOM 1518 O O . ASP A 1 191 ? 0.268 7.349 -31.859 1.00 39.53 191 ASP A O 1
ATOM 1522 N N . THR A 1 192 ? -0.906 8.022 -30.085 1.00 40.34 192 THR A N 1
ATOM 1523 C CA . THR A 1 192 ? -1.539 9.173 -30.749 1.00 40.34 192 THR A CA 1
ATOM 1524 C C . THR A 1 192 ? -1.270 10.501 -30.044 1.00 40.34 192 THR A C 1
ATOM 1526 O O . THR A 1 192 ? -1.561 10.671 -28.863 1.00 40.34 192 THR A O 1
ATOM 1529 N N . SER A 1 193 ? -0.753 11.449 -30.830 1.00 39.16 193 SER A N 1
ATOM 1530 C CA . SER A 1 193 ? -0.455 12.866 -30.558 1.00 39.16 193 SER A CA 1
ATOM 1531 C C . SER A 1 193 ? -1.079 13.544 -29.321 1.00 39.16 193 SER A C 1
ATOM 1533 O O . SER A 1 193 ? -2.296 13.592 -29.153 1.00 39.16 193 SER A O 1
ATOM 1535 N N . GLU A 1 194 ? -0.215 14.233 -28.566 1.00 45.56 194 GLU A N 1
ATOM 1536 C CA . GLU A 1 194 ? -0.510 15.233 -27.524 1.00 45.56 194 GLU A CA 1
ATOM 1537 C C . GLU A 1 194 ? -1.766 16.102 -27.804 1.00 45.56 194 GLU A C 1
ATOM 1539 O O . GLU A 1 194 ? -1.705 16.929 -28.717 1.00 45.56 194 GLU A O 1
ATOM 1544 N N . LYS A 1 195 ? -2.842 15.992 -26.984 1.00 37.78 195 LYS A N 1
ATOM 1545 C CA . LYS A 1 195 ? -3.667 17.151 -26.514 1.00 37.78 195 LYS A CA 1
ATOM 1546 C C . LYS A 1 195 ? -4.860 16.915 -25.556 1.00 37.78 195 LYS A C 1
ATOM 1548 O O . LYS A 1 195 ? -5.405 17.894 -25.053 1.00 37.78 195 LYS A O 1
ATOM 1553 N N . HIS A 1 196 ? -5.296 15.679 -25.282 1.00 40.97 196 HIS A N 1
ATOM 1554 C CA . HIS A 1 196 ? -6.551 15.429 -24.531 1.00 40.97 196 HIS A CA 1
ATOM 1555 C C . HIS A 1 196 ? -6.415 14.429 -23.360 1.00 40.97 196 HIS A C 1
ATOM 1557 O O . HIS A 1 196 ? -7.269 13.574 -23.168 1.00 40.97 196 HIS A O 1
ATOM 1563 N N . VAL A 1 197 ? -5.354 14.514 -22.548 1.00 49.75 197 VAL A N 1
ATOM 1564 C CA . VAL A 1 197 ? -5.005 13.449 -21.572 1.00 49.75 197 VAL A CA 1
ATOM 1565 C C . VAL A 1 197 ? -6.003 13.284 -20.409 1.00 49.75 197 VAL A C 1
ATOM 1567 O O . VAL A 1 197 ? -6.220 12.158 -19.972 1.00 49.75 197 VAL A O 1
ATOM 1570 N N . VAL A 1 198 ? -6.647 14.356 -19.923 1.00 48.03 198 VAL A N 1
ATOM 1571 C CA . VAL A 1 198 ? -7.700 14.226 -18.885 1.00 48.03 198 VAL A CA 1
ATOM 1572 C C . VAL A 1 198 ? -8.953 13.573 -19.476 1.00 48.03 198 VAL A C 1
ATOM 1574 O O . VAL A 1 198 ? -9.481 12.636 -18.890 1.00 48.03 198 VAL A O 1
ATOM 1577 N N . SER A 1 199 ? -9.342 13.985 -20.691 1.00 53.09 199 SER A N 1
ATOM 1578 C CA . SER A 1 199 ? -10.393 13.316 -21.468 1.00 53.09 199 SER A CA 1
ATOM 1579 C C . SER A 1 199 ? -10.062 11.837 -21.652 1.00 53.09 199 SER A C 1
ATOM 1581 O O . SER A 1 199 ? -10.877 10.993 -21.329 1.00 53.09 199 SER A O 1
ATOM 1583 N N . ALA A 1 200 ? -8.834 11.497 -22.055 1.00 56.47 200 ALA A N 1
ATOM 1584 C CA . ALA A 1 200 ? -8.446 10.133 -22.409 1.00 56.47 200 ALA A CA 1
ATOM 1585 C C . ALA A 1 200 ? -8.654 9.090 -21.294 1.00 56.47 200 ALA A C 1
ATOM 1587 O O . ALA A 1 200 ? -8.876 7.927 -21.624 1.00 56.47 200 ALA A O 1
ATOM 1588 N N . ALA A 1 201 ? -8.602 9.479 -20.012 1.00 58.53 201 ALA A N 1
ATOM 1589 C CA . ALA A 1 201 ? -8.863 8.594 -18.871 1.00 58.53 201 ALA A CA 1
ATOM 1590 C C . ALA A 1 201 ? -10.369 8.396 -18.595 1.00 58.53 201 ALA A C 1
ATOM 1592 O O . ALA A 1 201 ? -10.806 7.273 -18.332 1.00 58.53 201 ALA A O 1
ATOM 1593 N N . ASP A 1 202 ? -11.172 9.453 -18.724 1.00 61.41 202 ASP A N 1
ATOM 1594 C CA . ASP A 1 202 ? -12.629 9.359 -18.603 1.00 61.41 202 ASP A CA 1
ATOM 1595 C C . ASP A 1 202 ? -13.247 8.737 -19.864 1.00 61.41 202 ASP A C 1
ATOM 1597 O O . ASP A 1 202 ? -14.027 7.801 -19.756 1.00 61.41 202 ASP A O 1
ATOM 1601 N N . ASP A 1 203 ? -12.810 9.123 -21.065 1.00 65.56 203 ASP A N 1
ATOM 1602 C CA . ASP A 1 203 ? -13.102 8.457 -22.342 1.00 65.56 203 ASP A CA 1
ATOM 1603 C C . ASP A 1 203 ? -12.701 6.978 -22.304 1.00 65.56 203 ASP A C 1
ATOM 1605 O O . ASP A 1 203 ? -13.362 6.128 -22.894 1.00 65.56 203 ASP A O 1
ATOM 1609 N N . ALA A 1 204 ? -11.604 6.628 -21.630 1.00 66.06 204 ALA A N 1
ATOM 1610 C CA . ALA A 1 204 ? -11.210 5.244 -21.398 1.00 66.06 204 ALA A CA 1
ATOM 1611 C C . ALA A 1 204 ? -12.234 4.483 -20.546 1.00 66.06 204 ALA A C 1
ATOM 1613 O O . ALA A 1 204 ? -12.641 3.386 -20.940 1.00 66.06 204 ALA A O 1
ATOM 1614 N N . ALA A 1 205 ? -12.660 5.060 -19.418 1.00 67.38 205 ALA A N 1
ATOM 1615 C CA . ALA A 1 205 ? -13.685 4.488 -18.550 1.00 67.38 205 ALA A CA 1
ATOM 1616 C C . ALA A 1 205 ? -15.039 4.394 -19.272 1.00 67.38 205 ALA A C 1
ATOM 1618 O O . ALA A 1 205 ? -15.613 3.312 -19.346 1.00 67.38 205 ALA A O 1
ATOM 1619 N N . ILE A 1 206 ? -15.479 5.478 -19.917 1.00 71.06 206 ILE A N 1
ATOM 1620 C CA . ILE A 1 206 ? -16.688 5.554 -20.741 1.00 71.06 206 ILE A CA 1
ATOM 1621 C C . ILE A 1 206 ? -16.639 4.484 -21.833 1.00 71.06 206 ILE A C 1
ATOM 1623 O O . ILE A 1 206 ? -17.540 3.660 -21.888 1.00 71.06 206 ILE A O 1
ATOM 1627 N N . ARG A 1 207 ? -15.575 4.390 -22.645 1.00 77.06 207 ARG A N 1
ATOM 1628 C CA . ARG A 1 207 ? -15.438 3.350 -23.691 1.00 77.06 207 ARG A CA 1
ATOM 1629 C C . ARG A 1 207 ? -15.406 1.929 -23.119 1.00 77.06 207 ARG A C 1
ATOM 1631 O O . ARG A 1 207 ? -15.859 1.002 -23.790 1.00 77.06 207 ARG A O 1
ATOM 1638 N N . ALA A 1 208 ? -14.883 1.731 -21.909 1.00 78.75 208 ALA A N 1
ATOM 1639 C CA . ALA A 1 208 ? -14.908 0.435 -21.236 1.00 78.75 208 ALA A CA 1
ATOM 1640 C C . ALA A 1 208 ? -16.323 0.077 -20.750 1.00 78.75 208 ALA A C 1
ATOM 1642 O O . ALA A 1 208 ? -16.784 -1.033 -21.011 1.00 78.75 208 ALA A O 1
ATOM 1643 N N . SER A 1 209 ? -17.037 1.018 -20.132 1.00 81.06 209 SER A N 1
ATOM 1644 C CA . SER A 1 209 ? -18.425 0.874 -19.685 1.00 81.06 209 SER A CA 1
ATOM 1645 C C . SER A 1 209 ? -19.395 0.714 -20.859 1.00 81.06 209 SER A C 1
ATOM 1647 O O . SER A 1 209 ? -20.233 -0.182 -20.839 1.00 81.06 209 SER A O 1
ATOM 1649 N N . ASP A 1 210 ? -19.210 1.464 -21.944 1.00 84.88 210 ASP A N 1
ATOM 1650 C CA . ASP A 1 210 ? -19.937 1.318 -23.209 1.00 84.88 210 ASP A CA 1
ATOM 1651 C C . ASP A 1 210 ? -19.716 -0.082 -23.813 1.00 84.88 210 ASP A C 1
ATOM 1653 O O . ASP A 1 210 ? -20.647 -0.727 -24.295 1.00 84.88 210 ASP A O 1
ATOM 1657 N N . MET A 1 211 ? -18.493 -0.616 -23.718 1.00 86.38 211 MET A N 1
ATOM 1658 C CA . MET A 1 211 ? -18.171 -1.984 -24.132 1.00 86.38 211 MET A CA 1
ATOM 1659 C C . MET A 1 211 ? -18.752 -3.051 -23.186 1.00 86.38 211 MET A C 1
ATOM 1661 O O . MET A 1 211 ? -19.212 -4.080 -23.680 1.00 86.38 211 MET A O 1
ATOM 1665 N N . ILE A 1 212 ? -18.822 -2.809 -21.867 1.00 88.44 212 ILE A N 1
ATOM 1666 C CA . ILE A 1 212 ? -19.587 -3.653 -20.927 1.00 88.44 212 ILE A CA 1
ATOM 1667 C C . ILE A 1 212 ? -21.058 -3.676 -21.359 1.00 88.44 212 ILE A C 1
ATOM 1669 O O . ILE A 1 212 ? -21.610 -4.748 -21.585 1.00 88.44 212 ILE A O 1
ATOM 1673 N N . ILE A 1 213 ? -21.678 -2.510 -21.549 1.00 90.31 213 ILE A N 1
ATOM 1674 C CA . ILE A 1 213 ? -23.086 -2.363 -21.942 1.00 90.31 213 ILE A CA 1
ATOM 1675 C C . ILE A 1 213 ? -23.367 -3.068 -23.277 1.00 90.31 213 ILE A C 1
ATOM 1677 O O . ILE A 1 213 ? -24.385 -3.751 -23.401 1.00 90.31 213 ILE A O 1
ATOM 1681 N N . ARG A 1 214 ? -22.464 -2.969 -24.262 1.00 90.50 214 ARG A N 1
ATOM 1682 C CA . ARG A 1 214 ? -22.569 -3.679 -25.551 1.00 90.50 214 ARG A CA 1
ATOM 1683 C C . ARG A 1 214 ? -22.423 -5.198 -25.394 1.00 90.50 214 ARG A C 1
ATOM 1685 O O . ARG A 1 214 ? -23.203 -5.931 -25.993 1.00 90.50 214 ARG A O 1
ATOM 1692 N N . ILE A 1 215 ? -21.490 -5.683 -24.568 1.00 91.62 215 ILE A N 1
ATOM 1693 C CA . ILE A 1 215 ? -21.360 -7.118 -24.247 1.00 91.62 215 ILE A CA 1
ATOM 1694 C C . ILE A 1 215 ? -22.622 -7.640 -23.546 1.00 91.62 215 ILE A C 1
ATOM 1696 O O . ILE A 1 215 ? -23.107 -8.714 -23.894 1.00 91.62 215 ILE A O 1
ATOM 1700 N N . LEU A 1 216 ? -23.197 -6.879 -22.611 1.00 92.81 216 LEU A N 1
ATOM 1701 C CA . LEU A 1 216 ? -24.441 -7.247 -21.929 1.00 92.81 216 LEU A CA 1
ATOM 1702 C C . LEU A 1 216 ? -25.626 -7.315 -22.912 1.00 92.81 216 LEU A C 1
ATOM 1704 O O . LEU A 1 216 ? -26.333 -8.318 -22.935 1.00 92.81 216 LEU A O 1
ATOM 1708 N N . HIS A 1 217 ? -25.802 -6.321 -23.792 1.00 91.56 217 HIS A N 1
ATOM 1709 C CA . HIS A 1 217 ? -26.859 -6.354 -24.819 1.00 91.56 217 HIS A CA 1
ATOM 1710 C C . HIS A 1 217 ? -26.706 -7.516 -25.823 1.00 91.56 217 HIS A C 1
ATOM 1712 O O . HIS A 1 217 ? -27.710 -7.972 -26.375 1.00 91.56 217 HIS A O 1
ATOM 1718 N N . LEU A 1 218 ? -25.481 -8.007 -26.050 1.00 91.00 218 LEU A N 1
ATOM 1719 C CA . LEU A 1 218 ? -25.202 -9.197 -26.861 1.00 91.00 218 LEU A CA 1
ATOM 1720 C C . LEU A 1 218 ? -25.508 -10.506 -26.104 1.00 91.00 218 LEU A C 1
ATOM 1722 O O . LEU A 1 218 ? -26.104 -11.421 -26.672 1.00 91.00 218 LEU A O 1
ATOM 1726 N N . CYS A 1 219 ? -25.127 -10.609 -24.830 1.00 93.25 219 CYS A N 1
ATOM 1727 C CA . CYS A 1 219 ? -25.221 -11.826 -24.013 1.00 93.25 219 CYS A CA 1
ATOM 1728 C C . CYS A 1 219 ? -26.543 -11.934 -23.225 1.00 93.25 219 CYS A C 1
ATOM 1730 O O . CYS A 1 219 ? -26.538 -12.102 -22.011 1.00 93.25 219 CYS A O 1
ATOM 1732 N N . GLN A 1 220 ? -27.695 -11.877 -23.897 1.00 91.88 220 GLN A N 1
ATOM 1733 C CA . GLN A 1 220 ? -29.021 -11.848 -23.238 1.00 91.88 220 GLN A CA 1
ATOM 1734 C C . GLN A 1 220 ? -29.383 -13.128 -22.447 1.00 91.88 220 GLN A C 1
ATOM 1736 O O . GLN A 1 220 ? -30.251 -13.093 -21.575 1.00 91.88 220 GLN A O 1
ATOM 1741 N N . ASN A 1 221 ? -28.684 -14.239 -22.710 1.00 93.12 221 ASN A N 1
ATOM 1742 C CA . ASN A 1 221 ? -28.829 -15.524 -22.007 1.00 93.12 221 ASN A CA 1
ATOM 1743 C C . ASN A 1 221 ? -27.879 -15.673 -20.798 1.00 93.12 221 ASN A C 1
ATOM 1745 O O . ASN A 1 221 ? -27.685 -16.781 -20.287 1.00 93.12 221 ASN A O 1
ATOM 1749 N N . LEU A 1 222 ? -27.261 -14.573 -20.357 1.00 95.25 222 LEU A N 1
ATOM 1750 C CA . LEU A 1 222 ? -26.392 -14.538 -19.189 1.00 95.25 222 LEU A CA 1
ATOM 1751 C C . LEU A 1 222 ? -27.197 -14.820 -17.912 1.00 95.25 222 LEU A C 1
ATOM 1753 O O . LEU A 1 222 ? -28.158 -14.115 -17.619 1.00 95.25 222 LEU A O 1
ATOM 1757 N N . ARG A 1 223 ? -26.774 -15.834 -17.151 1.00 95.81 223 ARG A N 1
ATOM 1758 C CA . ARG A 1 223 ? -27.348 -16.231 -15.856 1.00 95.81 223 ARG A CA 1
ATOM 1759 C C . ARG A 1 223 ? -26.580 -15.679 -14.668 1.00 95.81 223 ARG A C 1
ATOM 1761 O O . ARG A 1 223 ? -27.204 -15.319 -13.678 1.00 95.81 223 ARG A O 1
ATOM 1768 N N . ARG A 1 224 ? -25.248 -15.603 -14.761 1.00 95.31 224 ARG A N 1
ATOM 1769 C CA . ARG A 1 224 ? -24.379 -15.081 -13.695 1.00 95.31 224 ARG A CA 1
ATOM 1770 C C . ARG A 1 224 ? -23.539 -13.918 -14.191 1.00 95.31 224 ARG A C 1
ATOM 1772 O O . ARG A 1 224 ? -22.818 -14.061 -15.181 1.00 95.31 224 ARG A O 1
ATOM 1779 N N . LEU A 1 225 ? -23.572 -12.801 -13.474 1.00 94.94 225 LEU A N 1
ATOM 1780 C CA . LEU A 1 225 ? -22.702 -11.658 -13.727 1.00 94.94 225 LEU A CA 1
ATOM 1781 C C . LEU A 1 225 ? -21.940 -11.262 -12.460 1.00 94.94 225 LEU A C 1
ATOM 1783 O O . LEU A 1 225 ? -22.531 -10.806 -11.485 1.00 94.94 225 LEU A O 1
ATOM 1787 N N . HIS A 1 226 ? -20.614 -11.363 -12.512 1.00 93.00 226 HIS A N 1
ATOM 1788 C CA . HIS A 1 226 ? -19.710 -10.855 -11.485 1.00 93.00 226 HIS A CA 1
ATOM 1789 C C . HIS A 1 226 ? -18.928 -9.667 -12.047 1.00 93.00 226 HIS A C 1
ATOM 1791 O O . HIS A 1 226 ? -18.301 -9.770 -13.102 1.00 93.00 226 HIS A O 1
ATOM 1797 N N . VAL A 1 227 ? -18.951 -8.538 -11.346 1.00 90.44 227 VAL A N 1
ATOM 1798 C CA . VAL A 1 227 ? -18.296 -7.295 -11.756 1.00 90.44 227 VAL A CA 1
ATOM 1799 C C . VAL A 1 227 ? -17.572 -6.701 -10.559 1.00 90.44 227 VAL A C 1
ATOM 1801 O O . VAL A 1 227 ? -18.201 -6.351 -9.564 1.00 90.44 227 VAL A O 1
ATOM 1804 N N . ASN A 1 228 ? -16.248 -6.595 -10.648 1.00 87.06 228 ASN A N 1
ATOM 1805 C CA . ASN A 1 228 ? -15.394 -6.146 -9.556 1.00 87.06 228 ASN A CA 1
ATOM 1806 C C . ASN A 1 228 ? -14.627 -4.874 -9.959 1.00 87.06 228 ASN A C 1
ATOM 1808 O O . ASN A 1 228 ? -13.786 -4.917 -10.858 1.00 87.06 228 ASN A O 1
ATOM 1812 N N . HIS A 1 229 ? -14.858 -3.778 -9.232 1.00 76.06 229 HIS A N 1
ATOM 1813 C CA . HIS A 1 229 ? -14.153 -2.492 -9.314 1.00 76.06 229 HIS A CA 1
ATOM 1814 C C . HIS A 1 229 ? -14.284 -1.747 -10.663 1.00 76.06 229 HIS A C 1
ATOM 1816 O O . HIS A 1 229 ? -13.307 -1.177 -11.140 1.00 76.06 229 HIS A O 1
ATOM 1822 N N . CYS A 1 230 ? -15.465 -1.768 -11.299 1.00 62.53 230 CYS A N 1
ATOM 1823 C CA . CYS A 1 230 ? -15.623 -1.362 -12.709 1.00 62.53 230 CYS A CA 1
ATOM 1824 C C . CYS A 1 230 ? -16.229 0.019 -13.015 1.00 62.53 230 CYS A C 1
ATOM 1826 O O . CYS A 1 230 ? -16.141 0.408 -14.175 1.00 62.53 230 CYS A O 1
ATOM 1828 N N . PHE A 1 231 ? -16.879 0.729 -12.081 1.00 65.75 231 PHE A N 1
ATOM 1829 C CA . PHE A 1 231 ? -17.845 1.775 -12.472 1.00 65.75 231 PHE A CA 1
ATOM 1830 C C . PHE A 1 231 ? -17.698 3.137 -11.790 1.00 65.75 231 PHE A C 1
ATOM 1832 O O . PHE A 1 231 ? -17.752 3.242 -10.562 1.00 65.75 231 PHE A O 1
ATOM 1839 N N . ASN A 1 232 ? -17.685 4.180 -12.625 1.00 70.12 232 ASN A N 1
ATOM 1840 C CA . ASN A 1 232 ? -18.111 5.527 -12.254 1.00 70.12 232 ASN A CA 1
ATOM 1841 C C . ASN A 1 232 ? -19.647 5.576 -12.112 1.00 70.12 232 ASN A C 1
ATOM 1843 O O . ASN A 1 232 ? -20.365 4.742 -12.664 1.00 70.12 232 ASN A O 1
ATOM 1847 N N . ARG A 1 233 ? -20.183 6.563 -11.381 1.00 71.06 233 ARG A N 1
ATOM 1848 C CA . ARG A 1 233 ? -21.622 6.627 -11.035 1.00 71.06 233 ARG A CA 1
ATOM 1849 C C . ARG A 1 233 ? -22.564 6.685 -12.252 1.00 71.06 233 ARG A C 1
ATOM 1851 O O . ARG A 1 233 ? -23.639 6.099 -12.205 1.00 71.06 233 ARG A O 1
ATOM 1858 N N . SER A 1 234 ? -22.156 7.345 -13.334 1.00 73.69 234 SER A N 1
ATOM 1859 C CA . SER A 1 234 ? -22.854 7.381 -14.636 1.00 73.69 234 SER A CA 1
ATOM 1860 C C . SER A 1 234 ? -23.091 5.993 -15.241 1.00 73.69 234 SER A C 1
ATOM 1862 O O . SER A 1 234 ? -24.101 5.725 -15.899 1.00 73.69 234 SER A O 1
ATOM 1864 N N . ASP A 1 235 ? -22.133 5.105 -15.014 1.00 79.31 235 ASP A N 1
ATOM 1865 C CA . ASP A 1 235 ? -22.017 3.838 -15.718 1.00 79.31 235 ASP A CA 1
ATOM 1866 C C . ASP A 1 235 ? -22.909 2.793 -15.051 1.00 79.31 235 ASP A C 1
ATOM 1868 O O . ASP A 1 235 ? -23.518 1.976 -15.735 1.00 79.31 235 ASP A O 1
ATOM 1872 N N . ILE A 1 236 ? -23.056 2.886 -13.723 1.00 81.50 236 ILE A N 1
ATOM 1873 C CA . ILE A 1 236 ? -23.959 2.070 -12.902 1.00 81.50 236 ILE A CA 1
ATOM 1874 C C . ILE A 1 236 ? -25.388 2.154 -13.439 1.00 81.50 236 ILE A C 1
ATOM 1876 O O . ILE A 1 236 ? -25.992 1.117 -13.704 1.00 81.50 236 ILE A O 1
ATOM 1880 N N . GLN A 1 237 ? -25.910 3.363 -13.664 1.00 84.75 237 GLN A N 1
ATOM 1881 C CA . GLN A 1 237 ? -27.278 3.555 -14.150 1.00 84.75 237 GLN A CA 1
ATOM 1882 C C . GLN A 1 237 ? -27.461 2.957 -15.556 1.00 84.75 237 GLN A C 1
ATOM 1884 O O . GLN A 1 237 ? -28.470 2.313 -15.852 1.00 84.75 237 GLN A O 1
ATOM 1889 N N . SER A 1 238 ? -26.460 3.131 -16.420 1.00 85.75 238 SER A N 1
ATOM 1890 C CA . SER A 1 238 ? -26.466 2.650 -17.808 1.00 85.75 238 SER A CA 1
ATOM 1891 C C . SER A 1 238 ? -26.336 1.121 -17.895 1.00 85.75 238 SER A C 1
ATOM 1893 O O . SER A 1 238 ? -27.014 0.470 -18.693 1.00 85.75 238 SER A O 1
ATOM 1895 N N . VAL A 1 239 ? -25.531 0.523 -17.013 1.00 86.12 239 VAL A N 1
ATOM 1896 C CA . VAL A 1 239 ? -25.439 -0.928 -16.819 1.00 86.12 239 VAL A CA 1
ATOM 1897 C C . VAL A 1 239 ? -26.727 -1.465 -16.203 1.00 86.12 239 VAL A C 1
ATOM 1899 O O . VAL A 1 239 ? -27.275 -2.418 -16.741 1.00 86.12 239 VAL A O 1
ATOM 1902 N N . GLY A 1 240 ? -27.288 -0.833 -15.171 1.00 87.56 240 GLY A N 1
ATOM 1903 C CA . GLY A 1 240 ? -28.572 -1.206 -14.566 1.00 87.56 240 GLY A CA 1
ATOM 1904 C C . GLY A 1 240 ? -29.720 -1.224 -15.580 1.00 87.56 240 GLY A C 1
ATOM 1905 O O . GLY A 1 240 ? -30.523 -2.157 -15.594 1.00 87.56 240 GLY A O 1
ATOM 1906 N N . GLN A 1 241 ? -29.751 -0.266 -16.513 1.00 89.75 241 GLN A N 1
ATOM 1907 C CA . GLN A 1 241 ? -30.677 -0.297 -17.650 1.00 89.75 241 GLN A CA 1
ATOM 1908 C C . GLN A 1 241 ? -30.454 -1.506 -18.572 1.00 89.75 241 GLN A C 1
ATOM 1910 O O . GLN A 1 241 ? -31.435 -2.103 -19.015 1.00 89.75 241 GLN A O 1
ATOM 1915 N N . ALA A 1 242 ? -29.207 -1.899 -18.850 1.00 91.19 242 ALA A N 1
ATOM 1916 C CA . ALA A 1 242 ? -28.901 -3.104 -19.628 1.00 91.19 242 ALA A CA 1
ATOM 1917 C C . ALA A 1 242 ? -29.284 -4.396 -18.876 1.00 91.19 242 ALA A C 1
ATOM 1919 O O . ALA A 1 242 ? -29.930 -5.266 -19.456 1.00 91.19 242 ALA A O 1
ATOM 1920 N N . LEU A 1 243 ? -28.965 -4.494 -17.579 1.00 92.31 243 LEU A N 1
ATOM 1921 C CA . LEU A 1 243 ? -29.324 -5.627 -16.716 1.00 92.31 243 LEU A CA 1
ATOM 1922 C C . LEU A 1 243 ? -30.841 -5.798 -16.616 1.00 92.31 243 LEU A C 1
ATOM 1924 O O . LEU A 1 243 ? -31.332 -6.916 -16.727 1.00 92.31 243 LEU A O 1
ATOM 1928 N N . SER A 1 244 ? -31.600 -4.701 -16.525 1.00 91.94 244 SER A N 1
ATOM 1929 C CA . SER A 1 244 ? -33.072 -4.731 -16.501 1.00 91.94 244 SER A CA 1
ATOM 1930 C C . SER A 1 244 ? -33.735 -5.309 -17.764 1.00 91.94 244 SER A C 1
ATOM 1932 O O . SER A 1 244 ? -34.947 -5.508 -17.776 1.00 91.94 244 SER A O 1
ATOM 1934 N N . LYS A 1 245 ? -32.953 -5.594 -18.817 1.00 91.69 245 LYS A N 1
ATOM 1935 C CA . LYS A 1 245 ? -33.378 -6.254 -20.062 1.00 91.69 245 LYS A CA 1
ATOM 1936 C C . LYS A 1 245 ? -32.864 -7.700 -20.180 1.00 91.69 245 LYS A C 1
ATOM 1938 O O . LYS A 1 245 ? -32.990 -8.288 -21.250 1.00 91.69 245 LYS A O 1
ATOM 1943 N N . MET A 1 246 ? -32.262 -8.267 -19.130 1.00 93.94 246 MET A N 1
ATOM 1944 C CA . MET A 1 246 ? -31.745 -9.642 -19.105 1.00 93.94 246 MET A CA 1
ATOM 1945 C C . MET A 1 246 ? -32.733 -10.592 -18.405 1.00 93.94 246 MET A C 1
ATOM 1947 O O . MET A 1 246 ? -32.648 -10.765 -17.189 1.00 93.94 246 MET A O 1
ATOM 1951 N N . PRO A 1 247 ? -33.655 -11.256 -19.131 1.00 92.38 247 PRO A N 1
ATOM 1952 C CA . PRO A 1 247 ? -34.646 -12.146 -18.518 1.00 92.38 247 PRO A CA 1
ATOM 1953 C C . PRO A 1 247 ? -34.037 -13.440 -17.956 1.00 92.38 247 PRO A C 1
ATOM 1955 O O . PRO A 1 247 ? -34.685 -14.122 -17.171 1.00 92.38 247 PRO A O 1
ATOM 1958 N N . SER A 1 248 ? -32.809 -13.789 -18.361 1.00 94.75 248 SER A N 1
ATOM 1959 C CA . SER A 1 248 ? -32.100 -14.990 -17.893 1.00 94.75 248 SER A CA 1
ATOM 1960 C C . SER A 1 248 ? -31.217 -14.756 -16.663 1.00 94.75 248 SER A C 1
ATOM 1962 O O . SER A 1 248 ? -30.620 -15.719 -16.191 1.00 94.75 248 SER A O 1
ATOM 1964 N N . LEU A 1 249 ? -31.075 -13.519 -16.170 1.00 96.44 249 LEU A N 1
ATOM 1965 C CA . LEU A 1 249 ? -30.110 -13.198 -15.115 1.00 96.44 249 LEU A CA 1
ATOM 1966 C C . LEU A 1 249 ? -30.618 -13.678 -13.746 1.00 96.44 249 LEU A C 1
ATOM 1968 O O . LEU A 1 249 ? -31.546 -13.104 -13.183 1.00 96.44 249 LEU A O 1
ATOM 1972 N N . GLU A 1 250 ? -29.984 -14.727 -13.221 1.00 96.56 250 GLU A N 1
ATOM 1973 C CA . GLU A 1 250 ? -30.307 -15.375 -11.943 1.00 96.56 250 GLU A CA 1
ATOM 1974 C C . GLU A 1 250 ? -29.412 -14.864 -10.799 1.00 96.56 250 GLU A C 1
ATOM 1976 O O . GLU A 1 250 ? -29.857 -14.772 -9.657 1.00 96.56 250 GLU A O 1
ATOM 1981 N N . GLU A 1 251 ? -28.150 -14.528 -11.074 1.00 96.56 251 GLU A N 1
ATOM 1982 C CA . GLU A 1 251 ? -27.161 -14.150 -10.058 1.00 96.56 251 GLU A CA 1
ATOM 1983 C C . GLU A 1 251 ? -26.382 -12.895 -10.479 1.00 96.56 251 GLU A C 1
ATOM 1985 O O . GLU A 1 251 ? -25.763 -12.852 -11.547 1.00 96.56 251 GLU A O 1
ATOM 1990 N N . LEU A 1 252 ? -26.369 -11.880 -9.613 1.00 95.38 252 LEU A N 1
ATOM 1991 C CA . LEU A 1 252 ? -25.660 -10.620 -9.824 1.00 95.38 252 LEU A CA 1
ATOM 1992 C C . LEU A 1 252 ? -24.733 -10.307 -8.643 1.00 95.38 252 LEU A C 1
ATOM 1994 O O . LEU A 1 252 ? -25.165 -10.254 -7.497 1.00 95.38 252 LEU A O 1
ATOM 1998 N N . SER A 1 253 ? -23.458 -10.050 -8.930 1.00 93.62 253 SER A N 1
ATOM 1999 C CA . SER A 1 253 ? -22.419 -9.735 -7.946 1.00 93.62 253 SER A CA 1
ATOM 2000 C C . SER A 1 253 ? -21.650 -8.482 -8.356 1.00 93.62 253 SER A C 1
ATOM 2002 O O . SER A 1 253 ? -20.743 -8.551 -9.185 1.00 93.62 253 SER A O 1
ATOM 2004 N N . LEU A 1 254 ? -21.964 -7.351 -7.733 1.00 91.06 254 LEU A N 1
ATOM 2005 C CA . LEU A 1 254 ? -21.340 -6.047 -7.938 1.00 91.06 254 LEU A CA 1
ATOM 2006 C C . LEU A 1 254 ? -20.415 -5.719 -6.754 1.00 91.06 254 LEU A C 1
ATOM 2008 O O . LEU A 1 254 ? -20.887 -5.433 -5.657 1.00 91.06 254 LEU A O 1
ATOM 2012 N N . ARG A 1 255 ? -19.093 -5.754 -6.951 1.00 87.56 255 ARG A N 1
ATOM 2013 C CA . ARG A 1 255 ? -18.102 -5.453 -5.902 1.00 87.56 255 ARG A CA 1
ATOM 2014 C C . ARG A 1 255 ? -17.224 -4.260 -6.256 1.00 87.56 255 ARG A C 1
ATOM 2016 O O . ARG A 1 255 ? -16.938 -4.030 -7.425 1.00 87.56 255 ARG A O 1
ATOM 2023 N N . GLY A 1 256 ? -16.752 -3.524 -5.253 1.00 79.38 256 GLY A N 1
ATOM 2024 C CA . GLY A 1 256 ? -15.932 -2.327 -5.440 1.00 79.38 256 GLY A CA 1
ATOM 2025 C C . GLY A 1 256 ? -16.639 -1.218 -6.222 1.00 79.38 256 GLY A C 1
ATOM 2026 O O . GLY A 1 256 ? -15.990 -0.528 -7.002 1.00 79.38 256 GLY A O 1
ATOM 2027 N N . VAL A 1 257 ? -17.962 -1.108 -6.081 1.00 79.06 257 VAL A N 1
ATOM 2028 C CA . VAL A 1 257 ? -18.783 -0.104 -6.776 1.00 79.06 257 VAL A CA 1
ATOM 2029 C C . VAL A 1 257 ? -18.895 1.167 -5.926 1.00 79.06 257 VAL A C 1
ATOM 2031 O O . VAL A 1 257 ? -18.872 1.097 -4.695 1.00 79.06 257 VAL A O 1
ATOM 2034 N N . GLY A 1 258 ? -18.993 2.327 -6.583 1.00 76.69 258 GLY A N 1
ATOM 2035 C CA . GLY A 1 258 ? -19.232 3.617 -5.930 1.00 76.69 258 GLY A CA 1
ATOM 2036 C C . GLY A 1 258 ? -20.633 3.746 -5.313 1.00 76.69 258 GLY A C 1
ATOM 2037 O O . GLY A 1 258 ? -21.370 2.772 -5.175 1.00 76.69 258 GLY A O 1
ATOM 2038 N N . MET A 1 259 ? -21.019 4.970 -4.938 1.00 80.06 259 MET A N 1
ATOM 2039 C CA . MET A 1 259 ? -22.336 5.228 -4.339 1.00 80.06 259 MET A CA 1
ATOM 2040 C C . MET A 1 259 ? -23.487 4.884 -5.297 1.00 80.06 259 MET A C 1
ATOM 2042 O O . MET A 1 259 ? -23.657 5.541 -6.326 1.00 80.06 259 MET A O 1
ATOM 2046 N N . LEU A 1 260 ? -24.295 3.899 -4.900 1.00 83.81 260 LEU A N 1
ATOM 2047 C CA . LEU A 1 260 ? -25.577 3.560 -5.517 1.00 83.81 260 LEU A CA 1
ATOM 2048 C C . LEU A 1 260 ? -26.666 4.547 -5.080 1.00 83.81 260 LEU A C 1
ATOM 2050 O O . LEU A 1 260 ? -26.698 4.984 -3.928 1.00 83.81 260 LEU A O 1
ATOM 2054 N N . THR A 1 261 ? -27.573 4.872 -5.996 1.00 85.81 261 THR A N 1
ATOM 2055 C CA . THR A 1 261 ? -28.789 5.650 -5.731 1.00 85.81 261 THR A CA 1
ATOM 2056 C C . THR A 1 261 ? -30.014 4.754 -5.542 1.00 85.81 261 THR A C 1
ATOM 2058 O O . THR A 1 261 ? -30.003 3.576 -5.901 1.00 85.81 261 THR A O 1
ATOM 2061 N N . LYS A 1 262 ? -31.102 5.341 -5.029 1.00 85.69 262 LYS A N 1
ATOM 2062 C CA . LYS A 1 262 ? -32.444 4.740 -4.993 1.00 85.69 262 LYS A CA 1
ATOM 2063 C C . LYS A 1 262 ? -32.878 4.254 -6.382 1.00 85.69 262 LYS A C 1
ATOM 2065 O O . LYS A 1 262 ? -33.361 3.138 -6.551 1.00 85.69 262 LYS A O 1
ATOM 2070 N N . GLU A 1 263 ? -32.633 5.072 -7.399 1.00 87.56 263 GLU A N 1
ATOM 2071 C CA . GLU A 1 263 ? -32.914 4.770 -8.799 1.00 87.56 263 GLU A CA 1
ATOM 2072 C C . GLU A 1 263 ? -32.090 3.582 -9.323 1.00 87.56 263 GLU A C 1
ATOM 2074 O O . GLU A 1 263 ? -32.617 2.783 -10.098 1.00 87.56 263 GLU A O 1
ATOM 2079 N N . ASP A 1 264 ? -30.836 3.424 -8.880 1.00 87.81 264 ASP A N 1
ATOM 2080 C CA . ASP A 1 264 ? -30.001 2.272 -9.241 1.00 87.81 264 ASP A CA 1
ATOM 2081 C C . ASP A 1 264 ? -30.541 0.976 -8.619 1.00 87.81 264 ASP A C 1
ATOM 2083 O O . ASP A 1 264 ? -30.704 -0.010 -9.336 1.00 87.81 264 ASP A O 1
ATOM 2087 N N . PHE A 1 265 ? -30.903 0.965 -7.328 1.00 88.62 265 PHE A N 1
ATOM 2088 C CA . PHE A 1 265 ? -31.540 -0.207 -6.704 1.00 88.62 265 PHE A CA 1
ATOM 2089 C C . PHE A 1 265 ? -32.843 -0.592 -7.430 1.00 88.62 265 PHE A C 1
ATOM 2091 O O . PHE A 1 265 ? -33.015 -1.756 -7.792 1.00 88.62 265 PHE A O 1
ATOM 2098 N N . CYS A 1 266 ? -33.685 0.385 -7.783 1.00 89.06 266 CYS A N 1
ATOM 2099 C CA . CYS A 1 266 ? -34.894 0.193 -8.598 1.00 89.06 266 CYS A CA 1
ATOM 2100 C C . CYS A 1 266 ? -34.642 -0.290 -10.048 1.00 89.06 266 CYS A C 1
ATOM 2102 O O . CYS A 1 266 ? -35.583 -0.714 -10.730 1.00 89.06 266 CYS A O 1
ATOM 2104 N N . LEU A 1 267 ? -33.409 -0.205 -10.563 1.00 88.56 267 LEU A N 1
ATOM 2105 C CA . LEU A 1 267 ? -32.996 -0.825 -11.830 1.00 88.56 267 LEU A CA 1
ATOM 2106 C C . LEU A 1 267 ? -32.479 -2.253 -11.607 1.00 88.56 267 LEU A C 1
ATOM 2108 O O . LEU A 1 267 ? -32.838 -3.154 -12.368 1.00 88.56 267 LEU A O 1
ATOM 2112 N N . LEU A 1 268 ? -31.686 -2.467 -10.552 1.00 89.12 268 LEU A N 1
ATOM 2113 C CA . LEU A 1 268 ? -31.157 -3.778 -10.161 1.00 89.12 268 LEU A CA 1
ATOM 2114 C C . LEU A 1 268 ? -32.244 -4.748 -9.668 1.00 89.12 268 LEU A C 1
ATOM 2116 O O . LEU A 1 268 ? -32.055 -5.955 -9.764 1.00 89.12 268 LEU A O 1
ATOM 2120 N N . ALA A 1 269 ? -33.385 -4.241 -9.194 1.00 88.81 269 ALA A N 1
ATOM 2121 C CA . ALA A 1 269 ? -34.519 -5.031 -8.710 1.00 88.81 269 ALA A CA 1
ATOM 2122 C C . ALA A 1 269 ? -35.504 -5.501 -9.807 1.00 88.81 269 ALA A C 1
ATOM 2124 O O . ALA A 1 269 ? -36.560 -6.052 -9.494 1.00 88.81 269 ALA A O 1
ATOM 2125 N N . ARG A 1 270 ? -35.197 -5.252 -11.089 1.00 90.38 270 ARG A N 1
ATOM 2126 C CA . ARG A 1 270 ? -36.048 -5.610 -12.246 1.00 90.38 270 ARG A CA 1
ATOM 2127 C C . ARG A 1 270 ? -35.833 -7.016 -12.831 1.00 90.38 270 ARG A C 1
ATOM 2129 O O . ARG A 1 270 ? -36.823 -7.583 -13.287 1.00 90.38 270 ARG A O 1
ATOM 2136 N N . PRO A 1 271 ? -34.609 -7.581 -12.896 1.00 90.50 271 PRO A N 1
ATOM 2137 C CA . PRO A 1 271 ? -34.414 -8.971 -13.308 1.00 90.50 271 PRO A CA 1
ATOM 2138 C C . PRO A 1 271 ? -34.909 -9.924 -12.214 1.00 90.50 271 PRO A C 1
ATOM 2140 O O . PRO A 1 271 ? -34.935 -9.558 -11.042 1.00 90.50 271 PRO A O 1
ATOM 2143 N N . HIS A 1 272 ? -35.234 -11.170 -12.562 1.00 91.75 272 HIS A N 1
ATOM 2144 C CA . HIS A 1 272 ? -35.657 -12.194 -11.596 1.00 91.75 272 HIS A CA 1
ATOM 2145 C C . HIS A 1 272 ? -34.464 -12.795 -10.829 1.00 91.75 272 HIS A C 1
ATOM 2147 O O . HIS A 1 272 ? -34.178 -13.990 -10.915 1.00 91.75 272 HIS A O 1
ATOM 2153 N N . LEU A 1 273 ? -33.746 -11.947 -10.087 1.00 95.81 273 LEU A N 1
ATOM 2154 C CA . LEU A 1 273 ? -32.545 -12.333 -9.351 1.00 95.81 273 LEU A CA 1
ATOM 2155 C C . LEU A 1 273 ? -32.875 -13.306 -8.212 1.00 95.81 273 LEU A C 1
ATOM 2157 O O . LEU A 1 273 ? -33.678 -13.017 -7.323 1.00 95.81 273 LEU A O 1
ATOM 2161 N N . ARG A 1 274 ? -32.166 -14.435 -8.216 1.00 96.62 274 ARG A N 1
ATOM 2162 C CA . ARG A 1 274 ? -32.058 -15.403 -7.124 1.00 96.62 274 ARG A CA 1
ATOM 2163 C C . ARG A 1 274 ? -30.920 -15.050 -6.163 1.00 96.62 274 ARG A C 1
ATOM 2165 O O . ARG A 1 274 ? -31.033 -15.330 -4.970 1.00 96.62 274 ARG A O 1
ATOM 2172 N N . ALA A 1 275 ? -29.847 -14.430 -6.651 1.00 96.56 275 ALA A N 1
ATOM 2173 C CA . ALA A 1 275 ? -28.764 -13.918 -5.814 1.00 96.56 275 ALA A CA 1
ATOM 2174 C C . ALA A 1 275 ? -28.398 -12.475 -6.184 1.00 96.56 275 ALA A C 1
ATOM 2176 O O . ALA A 1 275 ? -28.166 -12.174 -7.357 1.00 96.56 275 ALA A O 1
ATOM 2177 N N . LEU A 1 276 ? -28.300 -11.603 -5.179 1.00 95.56 276 LEU A N 1
ATOM 2178 C CA . LEU A 1 276 ? -27.833 -10.223 -5.321 1.00 95.56 276 LEU A CA 1
ATOM 2179 C C . LEU A 1 276 ? -26.741 -9.934 -4.289 1.00 95.56 276 LEU A C 1
ATOM 2181 O O . LEU A 1 276 ? -27.002 -9.915 -3.089 1.00 95.56 276 LEU A O 1
ATOM 2185 N N . LEU A 1 277 ? -25.519 -9.688 -4.757 1.00 93.56 277 LEU A N 1
ATOM 2186 C CA . LEU A 1 277 ? -24.370 -9.364 -3.920 1.00 93.56 277 LEU A CA 1
ATOM 2187 C C . LEU A 1 277 ? -23.833 -7.976 -4.280 1.00 93.56 277 LEU A C 1
ATOM 2189 O O . LEU A 1 277 ? -23.463 -7.732 -5.427 1.00 93.56 277 LEU A O 1
ATOM 2193 N N . ILE A 1 278 ? -23.773 -7.076 -3.300 1.00 89.94 278 ILE A N 1
ATOM 2194 C CA . ILE A 1 278 ? -23.345 -5.682 -3.428 1.00 89.94 278 ILE A CA 1
ATOM 2195 C C . ILE A 1 278 ? -22.303 -5.370 -2.342 1.00 89.94 278 ILE A C 1
ATOM 2197 O O . ILE A 1 278 ? -22.602 -5.221 -1.158 1.00 89.94 278 ILE A O 1
ATOM 2201 N N . ASP A 1 279 ? -21.057 -5.229 -2.782 1.00 85.62 279 ASP A N 1
ATOM 2202 C CA . ASP A 1 279 ? -19.899 -4.799 -1.994 1.00 85.62 279 ASP A CA 1
ATOM 2203 C C . ASP A 1 279 ? -19.516 -3.393 -2.483 1.00 85.62 279 ASP A C 1
ATOM 2205 O O . ASP A 1 279 ? -18.689 -3.226 -3.380 1.00 85.62 279 ASP A O 1
ATOM 2209 N N . ALA A 1 280 ? -20.217 -2.375 -1.979 1.00 75.38 280 ALA A N 1
ATOM 2210 C CA . ALA A 1 280 ? -19.953 -0.977 -2.317 1.00 75.38 280 ALA A CA 1
ATOM 2211 C C . ALA A 1 280 ? -18.782 -0.443 -1.479 1.00 75.38 280 ALA A C 1
ATOM 2213 O O . ALA A 1 280 ? -18.729 -0.667 -0.270 1.00 75.38 280 ALA A O 1
ATOM 2214 N N . SER A 1 281 ? -17.857 0.296 -2.090 1.00 63.25 281 SER A N 1
ATOM 2215 C CA . SER A 1 281 ? -16.676 0.848 -1.403 1.00 63.25 281 SER A CA 1
ATOM 2216 C C . SER A 1 281 ? -16.914 2.220 -0.760 1.00 63.25 281 SER A C 1
ATOM 2218 O O . SER A 1 281 ? -15.957 2.900 -0.395 1.00 63.25 281 SER A O 1
ATOM 2220 N N . CYS A 1 282 ? -18.171 2.653 -0.664 1.00 53.50 282 CYS A N 1
ATOM 2221 C CA . CYS A 1 282 ? -18.570 3.955 -0.138 1.00 53.50 282 CYS A CA 1
ATOM 2222 C C . CYS A 1 282 ? -19.659 3.796 0.926 1.00 53.50 282 CYS A C 1
ATOM 2224 O O . CYS A 1 282 ? -20.515 2.919 0.814 1.00 53.50 282 CYS A O 1
ATOM 2226 N N . ASP A 1 283 ? -19.654 4.698 1.906 1.00 55.97 283 ASP A N 1
ATOM 2227 C CA . ASP A 1 283 ? -20.640 4.791 2.983 1.00 55.97 283 ASP A CA 1
ATOM 2228 C C . ASP A 1 283 ? -22.078 4.946 2.444 1.00 55.97 283 ASP A C 1
ATOM 2230 O O . ASP A 1 283 ? -22.549 6.058 2.196 1.00 55.97 283 ASP A O 1
ATOM 2234 N N . LEU A 1 284 ? -22.830 3.846 2.334 1.00 55.44 284 LEU A N 1
ATOM 2235 C CA . LEU A 1 284 ? -24.265 3.852 1.994 1.00 55.44 284 LEU A CA 1
ATOM 2236 C C . LEU A 1 284 ? -25.152 4.315 3.178 1.00 55.44 284 LEU A C 1
ATOM 2238 O O . LEU A 1 284 ? -26.292 3.889 3.325 1.00 55.44 284 LEU A O 1
ATOM 2242 N N . PHE A 1 285 ? -24.647 5.209 4.039 1.00 53.56 285 PHE A N 1
ATOM 2243 C CA . PHE A 1 285 ? -25.322 5.733 5.241 1.00 53.56 285 PHE A CA 1
ATOM 2244 C C . PHE A 1 285 ? -26.459 6.740 4.952 1.00 53.56 285 PHE A C 1
ATOM 2246 O O . PHE A 1 285 ? -26.814 7.532 5.825 1.00 53.56 285 PHE A O 1
ATOM 2253 N N . THR A 1 286 ? -26.957 6.802 3.718 1.00 54.12 286 THR A N 1
ATOM 2254 C CA . THR A 1 286 ? -27.873 7.858 3.247 1.00 54.12 286 THR A CA 1
ATOM 2255 C C . THR A 1 286 ? -29.025 7.351 2.383 1.00 54.12 286 THR A C 1
ATOM 2257 O O . THR A 1 286 ? -29.863 8.158 1.985 1.00 54.12 286 THR A O 1
ATOM 2260 N N . VAL A 1 287 ? -29.110 6.041 2.134 1.00 57.84 287 VAL A N 1
ATOM 2261 C CA . VAL A 1 287 ? -30.287 5.407 1.525 1.00 57.84 287 VAL A CA 1
ATOM 2262 C C . VAL A 1 287 ? -30.978 4.565 2.606 1.00 57.84 287 VAL A C 1
ATOM 2264 O O . VAL A 1 287 ? -30.684 3.376 2.732 1.00 57.84 287 VAL A O 1
ATOM 2267 N N . PRO A 1 288 ? -31.856 5.157 3.441 1.00 60.91 288 PRO A N 1
ATOM 2268 C CA . PRO A 1 288 ? -32.837 4.354 4.159 1.00 60.91 288 PRO A CA 1
ATOM 2269 C C . PRO A 1 288 ? -33.718 3.615 3.142 1.00 60.91 288 PRO A C 1
ATOM 2271 O O . PRO A 1 288 ? -33.855 4.040 1.994 1.00 60.91 288 PRO A O 1
ATOM 2274 N N . ASP A 1 289 ? -34.327 2.518 3.582 1.00 76.38 289 ASP A N 1
ATOM 2275 C CA . ASP A 1 289 ? -35.363 1.804 2.828 1.00 76.38 289 ASP A CA 1
ATOM 2276 C C . ASP A 1 289 ? -34.868 1.116 1.528 1.00 76.38 289 ASP A C 1
ATOM 2278 O O . ASP A 1 289 ? -35.653 0.831 0.631 1.00 76.38 289 ASP A O 1
ATOM 2282 N N . ILE A 1 290 ? -33.575 0.750 1.436 1.00 85.50 290 ILE A N 1
ATOM 2283 C CA . ILE A 1 290 ? -33.030 -0.095 0.338 1.00 85.50 290 ILE A CA 1
ATOM 2284 C C . ILE A 1 290 ? -33.835 -1.398 0.166 1.00 85.50 290 ILE A C 1
ATOM 2286 O O . ILE A 1 290 ? -33.994 -1.897 -0.946 1.00 85.50 290 ILE A O 1
ATOM 2290 N N . LEU A 1 291 ? -34.347 -1.970 1.261 1.00 88.38 291 LEU A N 1
ATOM 2291 C CA . LEU A 1 291 ? -35.149 -3.196 1.217 1.00 88.38 291 LEU A CA 1
ATOM 2292 C C . LEU A 1 291 ? -36.544 -2.968 0.610 1.00 88.38 291 LEU A C 1
ATOM 2294 O O . LEU A 1 291 ? -37.143 -3.917 0.108 1.00 88.38 291 LEU A O 1
ATOM 2298 N N . ASP A 1 292 ? -37.025 -1.725 0.594 1.00 89.19 292 ASP A N 1
ATOM 2299 C CA . ASP A 1 292 ? -38.242 -1.325 -0.105 1.00 89.19 292 ASP A CA 1
ATOM 2300 C C . ASP A 1 292 ? -37.989 -1.228 -1.619 1.00 89.19 292 ASP A C 1
ATOM 2302 O O . ASP A 1 292 ? -38.806 -1.691 -2.414 1.00 89.19 292 ASP A O 1
ATOM 2306 N N . ASP A 1 293 ? -36.821 -0.724 -2.028 1.00 88.75 293 ASP A N 1
ATOM 2307 C CA . ASP A 1 293 ? -36.416 -0.641 -3.443 1.00 88.75 293 ASP A CA 1
ATOM 2308 C C . ASP A 1 293 ? -36.096 -2.009 -4.058 1.00 88.75 293 ASP A C 1
ATOM 2310 O O . ASP A 1 293 ? -36.299 -2.229 -5.251 1.00 88.75 293 ASP A O 1
ATOM 2314 N N . LEU A 1 294 ? -35.641 -2.955 -3.233 1.00 92.00 294 LEU A N 1
ATOM 2315 C CA . LEU A 1 294 ? -35.443 -4.356 -3.610 1.00 92.00 294 LEU A CA 1
ATOM 2316 C C . LEU A 1 294 ? -36.722 -5.207 -3.491 1.00 92.00 294 LEU A C 1
ATOM 2318 O O . LEU A 1 294 ? -36.673 -6.406 -3.764 1.00 92.00 294 LEU A O 1
ATOM 2322 N N . CYS A 1 295 ? -37.867 -4.633 -3.102 1.00 91.69 295 CYS A N 1
ATOM 2323 C CA . CYS A 1 295 ? -39.087 -5.389 -2.796 1.00 91.69 295 CYS A CA 1
ATOM 2324 C C . CYS A 1 295 ? -39.635 -6.192 -3.996 1.00 91.69 295 CYS A C 1
ATOM 2326 O O . CYS A 1 295 ? -40.219 -7.256 -3.799 1.00 91.69 295 CYS A O 1
ATOM 2328 N N . SER A 1 296 ? -39.376 -5.783 -5.245 1.00 93.06 296 SER A N 1
ATOM 2329 C CA . SER A 1 296 ? -39.735 -6.575 -6.439 1.00 93.06 296 SER A CA 1
ATOM 2330 C C . SER A 1 296 ? -38.925 -7.869 -6.622 1.00 93.06 296 SER A C 1
ATOM 2332 O O . SER A 1 296 ? -39.315 -8.706 -7.430 1.00 93.06 296 SER A O 1
ATOM 2334 N N . LEU A 1 297 ? -37.841 -8.068 -5.859 1.00 93.94 297 LEU A N 1
ATOM 2335 C CA . LEU A 1 297 ? -37.092 -9.332 -5.792 1.00 93.94 297 LEU A CA 1
ATOM 2336 C C . LEU A 1 297 ? -37.584 -10.272 -4.677 1.00 93.94 297 LEU A C 1
ATOM 2338 O O . LEU A 1 297 ? -37.063 -11.378 -4.550 1.00 93.94 297 LEU A O 1
ATOM 2342 N N . SER A 1 298 ? -38.542 -9.852 -3.842 1.00 93.94 298 SER A N 1
ATOM 2343 C CA . SER A 1 298 ? -38.980 -10.582 -2.635 1.00 93.94 298 SER A CA 1
ATOM 2344 C C . SER A 1 298 ? -39.286 -12.065 -2.868 1.00 93.94 298 SER A C 1
ATOM 2346 O O . SER A 1 298 ? -38.825 -12.911 -2.096 1.00 93.94 298 SER A O 1
ATOM 2348 N N . ASP A 1 299 ? -40.001 -12.372 -3.950 1.00 93.94 299 ASP A N 1
ATOM 2349 C CA . ASP A 1 299 ? -40.432 -13.727 -4.306 1.00 93.94 299 ASP A CA 1
ATOM 2350 C C . ASP A 1 299 ? -39.366 -14.556 -5.058 1.00 93.94 299 ASP A C 1
ATOM 2352 O O . ASP A 1 299 ? -39.515 -15.771 -5.181 1.00 93.94 299 ASP A O 1
ATOM 2356 N N . THR A 1 300 ? -38.280 -13.948 -5.557 1.00 96.06 300 THR A N 1
ATOM 2357 C CA . THR A 1 300 ? -37.219 -14.665 -6.303 1.00 96.06 300 THR A CA 1
ATOM 2358 C C . THR A 1 300 ? -35.920 -14.825 -5.519 1.00 96.06 300 THR A C 1
ATOM 2360 O O . THR A 1 300 ? -35.177 -15.782 -5.748 1.00 96.06 300 THR A O 1
ATOM 2363 N N . LEU A 1 301 ? -35.627 -13.900 -4.605 1.00 96.94 301 LEU A N 1
ATOM 2364 C CA . LEU A 1 301 ? -34.326 -13.778 -3.958 1.00 96.94 301 LEU A CA 1
ATOM 2365 C C . LEU A 1 301 ? -34.106 -14.856 -2.886 1.00 96.94 301 LEU A C 1
ATOM 2367 O O . LEU A 1 301 ? -34.924 -15.051 -1.989 1.00 96.94 301 LEU A O 1
ATOM 2371 N N . VAL A 1 302 ? -32.959 -15.532 -2.962 1.00 97.00 302 VAL A N 1
ATOM 2372 C CA . VAL A 1 302 ? -32.522 -16.598 -2.044 1.00 97.00 302 VAL A CA 1
ATOM 2373 C C . VAL A 1 302 ? -31.223 -16.230 -1.318 1.00 97.00 302 VAL A C 1
ATOM 2375 O O . VAL A 1 302 ? -31.040 -16.614 -0.159 1.00 97.00 302 VAL A O 1
ATOM 2378 N N . GLU A 1 303 ? -30.347 -15.454 -1.960 1.00 96.06 303 GLU A N 1
ATOM 2379 C CA . GLU A 1 303 ? -29.120 -14.917 -1.362 1.00 96.06 303 GLU A CA 1
ATOM 2380 C C . GLU A 1 303 ? -29.020 -13.397 -1.553 1.00 96.06 303 GLU A C 1
ATOM 2382 O O . GLU A 1 303 ? -29.169 -12.887 -2.664 1.00 96.06 303 GLU A O 1
ATOM 2387 N N . LEU A 1 304 ? -28.754 -12.677 -0.461 1.00 95.44 304 LEU A N 1
ATOM 2388 C CA . LEU A 1 304 ? -28.598 -11.225 -0.434 1.00 95.44 304 LEU A CA 1
ATOM 2389 C C . LEU A 1 304 ? -27.331 -10.847 0.344 1.00 95.44 304 LEU A C 1
ATOM 2391 O O . LEU A 1 304 ? -27.223 -11.134 1.533 1.00 95.44 304 LEU A O 1
ATOM 2395 N N . ASP A 1 305 ? -26.380 -10.175 -0.299 1.00 93.06 305 ASP A N 1
ATOM 2396 C CA . ASP A 1 305 ? -25.205 -9.591 0.357 1.00 93.06 305 ASP A CA 1
ATOM 2397 C C . ASP A 1 305 ? -25.220 -8.071 0.173 1.00 93.06 305 ASP A C 1
ATOM 2399 O O . ASP A 1 305 ? -25.058 -7.566 -0.930 1.00 93.06 305 ASP A O 1
ATOM 2403 N N . LEU A 1 306 ? -25.435 -7.353 1.271 1.00 90.19 306 LEU A N 1
ATOM 2404 C CA . LEU A 1 306 ? -25.388 -5.900 1.404 1.00 90.19 306 LEU A CA 1
ATOM 2405 C C . LEU A 1 306 ? -24.356 -5.524 2.483 1.00 90.19 306 LEU A C 1
ATOM 2407 O O . LEU A 1 306 ? -24.627 -4.720 3.379 1.00 90.19 306 LEU A O 1
ATOM 2411 N N . ARG A 1 307 ? -23.169 -6.144 2.451 1.00 85.06 307 ARG A N 1
ATOM 2412 C CA . ARG A 1 307 ? -22.105 -5.990 3.465 1.00 85.06 307 ARG A CA 1
ATOM 2413 C C . ARG A 1 307 ? -21.721 -4.552 3.835 1.00 85.06 307 ARG A C 1
ATOM 2415 O O . ARG A 1 307 ? -21.266 -4.349 4.958 1.00 85.06 307 ARG A O 1
ATOM 2422 N N . SER A 1 308 ? -21.902 -3.594 2.925 1.00 80.19 308 SER A N 1
ATOM 2423 C CA . SER A 1 308 ? -21.589 -2.164 3.114 1.00 80.19 308 SER A CA 1
ATOM 2424 C C . SER A 1 308 ? -22.782 -1.326 3.609 1.00 80.19 308 SER A C 1
ATOM 2426 O O . SER A 1 308 ? -22.680 -0.108 3.751 1.00 80.19 308 SER A O 1
ATOM 2428 N N . VAL A 1 309 ? -23.944 -1.947 3.841 1.00 79.94 309 VAL A N 1
ATOM 2429 C CA . VAL A 1 309 ? -25.169 -1.274 4.295 1.00 79.94 309 VAL A CA 1
ATOM 2430 C C . VAL A 1 309 ? -25.305 -1.426 5.810 1.00 79.94 309 VAL A C 1
ATOM 2432 O O . VAL A 1 309 ? -25.717 -2.464 6.321 1.00 79.94 309 VAL A O 1
ATOM 2435 N N . HIS A 1 310 ? -24.973 -0.355 6.534 1.00 75.88 310 HIS A N 1
ATOM 2436 C CA . HIS A 1 310 ? -25.053 -0.266 8.006 1.00 75.88 310 HIS A CA 1
ATOM 2437 C C . HIS A 1 310 ? -26.325 0.443 8.506 1.00 75.88 310 HIS A C 1
ATOM 2439 O O . HIS A 1 310 ? -26.480 0.716 9.699 1.00 75.88 310 HIS A O 1
ATOM 2445 N N . GLN A 1 311 ? -27.221 0.787 7.583 1.00 74.75 311 GLN A N 1
ATOM 2446 C CA . GLN A 1 311 ? -28.557 1.309 7.839 1.00 74.75 311 GLN A CA 1
ATOM 2447 C C . GLN A 1 311 ? -29.498 0.630 6.846 1.00 74.75 311 GLN A C 1
ATOM 2449 O O . GLN A 1 311 ? -29.615 1.059 5.706 1.00 74.75 311 GLN A O 1
ATOM 2454 N N . TRP A 1 312 ? -30.120 -0.465 7.271 1.00 75.81 312 TRP A N 1
ATOM 2455 C CA . TRP A 1 312 ? -31.175 -1.129 6.517 1.00 75.81 312 TRP A CA 1
ATOM 2456 C C . TRP A 1 312 ? -32.459 -1.061 7.345 1.00 75.81 312 TRP A C 1
ATOM 2458 O O . TRP A 1 312 ? -32.599 -1.692 8.390 1.00 75.81 312 TRP A O 1
ATOM 2468 N N . THR A 1 313 ? -33.391 -0.240 6.884 1.00 74.38 313 THR A N 1
ATOM 2469 C CA . THR A 1 313 ? -34.797 -0.281 7.281 1.00 74.38 313 THR A CA 1
ATOM 2470 C C . THR A 1 313 ? -35.573 -1.057 6.222 1.00 74.38 313 THR A C 1
ATOM 2472 O O . THR A 1 313 ? -35.180 -1.095 5.056 1.00 74.38 313 THR A O 1
ATOM 2475 N N . ALA A 1 314 ? -36.653 -1.705 6.647 1.00 75.06 314 ALA A N 1
ATOM 2476 C CA . ALA A 1 314 ? -37.687 -2.237 5.769 1.00 75.06 314 ALA A CA 1
ATOM 2477 C C . ALA A 1 314 ? -39.020 -1.687 6.273 1.00 75.06 314 ALA A C 1
ATOM 2479 O O . ALA A 1 314 ? -39.283 -1.758 7.483 1.00 75.06 314 ALA A O 1
ATOM 2480 N N . ALA A 1 315 ? -39.857 -1.146 5.388 1.00 79.31 315 ALA A N 1
ATOM 2481 C CA . ALA A 1 315 ? -41.167 -0.660 5.799 1.00 79.31 315 ALA A CA 1
ATOM 2482 C C . ALA A 1 315 ? -42.050 -1.789 6.381 1.00 79.31 315 ALA A C 1
ATOM 2484 O O . ALA A 1 315 ? -41.931 -2.959 5.988 1.00 79.31 315 ALA A O 1
ATOM 2485 N N . PRO A 1 316 ? -42.967 -1.474 7.322 1.00 78.50 316 PRO A N 1
ATOM 2486 C CA . PRO A 1 316 ? -43.840 -2.467 7.940 1.00 78.50 316 PRO A CA 1
ATOM 2487 C C . PRO A 1 316 ? -44.676 -3.245 6.914 1.00 78.50 316 PRO A C 1
ATOM 2489 O O . PRO A 1 316 ? -45.619 -2.718 6.332 1.00 78.50 316 PRO A O 1
ATOM 2492 N N . GLY A 1 317 ? -44.347 -4.526 6.736 1.00 83.06 317 GLY A N 1
ATOM 2493 C CA . GLY A 1 317 ? -45.036 -5.437 5.815 1.00 83.06 317 GLY A CA 1
ATOM 2494 C C . GLY A 1 317 ? -44.122 -6.076 4.771 1.00 83.06 317 GLY A C 1
ATOM 2495 O O . GLY A 1 317 ? -44.459 -7.148 4.275 1.00 83.06 317 GLY A O 1
ATOM 2496 N N . ILE A 1 318 ? -42.955 -5.486 4.491 1.00 90.44 318 ILE A N 1
ATOM 2497 C CA . ILE A 1 318 ? -42.011 -6.009 3.496 1.00 90.44 318 ILE A CA 1
ATOM 2498 C C . ILE A 1 318 ? -41.319 -7.274 4.010 1.00 90.44 318 ILE A C 1
ATOM 2500 O O . ILE A 1 318 ? -40.877 -7.350 5.162 1.00 90.44 318 ILE A O 1
ATOM 2504 N N . ARG A 1 319 ? -41.255 -8.286 3.139 1.00 93.56 319 ARG A N 1
ATOM 2505 C CA . ARG A 1 319 ? -40.703 -9.616 3.411 1.00 93.56 319 ARG A CA 1
ATOM 2506 C C . ARG A 1 319 ? -39.997 -10.156 2.177 1.00 93.56 319 ARG A C 1
ATOM 2508 O O . ARG A 1 319 ? -40.436 -9.917 1.064 1.00 93.56 319 ARG A O 1
ATOM 2515 N N . PHE A 1 320 ? -38.968 -10.954 2.411 1.00 95.50 320 PHE A N 1
ATOM 2516 C CA . PHE A 1 320 ? -38.227 -11.731 1.429 1.00 95.50 320 PHE A CA 1
ATOM 2517 C C . PHE A 1 320 ? -38.342 -13.209 1.845 1.00 95.50 320 PHE A C 1
ATOM 2519 O O . PHE A 1 320 ? -37.435 -13.742 2.493 1.00 95.50 320 PHE A O 1
ATOM 2526 N N . PRO A 1 321 ? -39.493 -13.866 1.587 1.00 95.50 321 PRO A N 1
ATOM 2527 C CA . PRO A 1 321 ? -39.829 -15.179 2.148 1.00 95.50 321 PRO A CA 1
ATOM 2528 C C . PRO A 1 321 ? -38.899 -16.323 1.721 1.00 95.50 321 PRO A C 1
ATOM 2530 O O . PRO A 1 321 ? -38.949 -17.389 2.332 1.00 95.50 321 PRO A O 1
ATOM 2533 N N . HIS A 1 322 ? -38.055 -16.119 0.706 1.00 96.44 322 HIS A N 1
ATOM 2534 C CA . HIS A 1 322 ? -37.150 -17.139 0.174 1.00 96.44 322 HIS A CA 1
ATOM 2535 C C . HIS A 1 322 ? -35.661 -16.885 0.461 1.00 96.44 322 HIS A C 1
ATOM 2537 O O . HIS A 1 322 ? -34.846 -17.775 0.202 1.00 96.44 322 HIS A O 1
ATOM 2543 N N . VAL A 1 323 ? -35.299 -15.741 1.062 1.00 96.50 323 VAL A N 1
ATOM 2544 C CA . VAL A 1 323 ? -33.905 -15.422 1.413 1.00 96.50 323 VAL A CA 1
ATOM 2545 C C . VAL A 1 323 ? -33.433 -16.309 2.562 1.00 96.50 323 VAL A C 1
ATOM 2547 O O . VAL A 1 323 ? -33.813 -16.131 3.720 1.00 96.50 323 VAL A O 1
ATOM 2550 N N . ARG A 1 324 ? -32.559 -17.255 2.212 1.00 95.75 324 ARG A N 1
ATOM 2551 C CA . ARG A 1 324 ? -31.903 -18.207 3.116 1.00 95.75 324 ARG A CA 1
ATOM 2552 C C . ARG A 1 324 ? -30.523 -17.741 3.551 1.00 95.75 324 ARG A C 1
ATOM 2554 O O . ARG A 1 324 ? -30.064 -18.142 4.616 1.00 95.75 324 ARG A O 1
ATOM 2561 N N . ARG A 1 325 ? -29.843 -16.921 2.743 1.00 94.94 325 ARG A N 1
ATOM 2562 C CA . ARG A 1 325 ? -28.469 -16.461 3.000 1.00 94.94 325 ARG A CA 1
ATOM 2563 C C . ARG A 1 325 ? -28.432 -14.935 2.957 1.00 94.94 325 ARG A C 1
ATOM 2565 O O . ARG A 1 325 ? -28.739 -14.343 1.927 1.00 94.94 325 ARG A O 1
ATOM 2572 N N . LEU A 1 326 ? -28.079 -14.306 4.077 1.00 94.69 326 LEU A N 1
ATOM 2573 C CA . LEU A 1 326 ? -28.032 -12.851 4.225 1.00 94.69 326 LEU A CA 1
ATOM 2574 C C . LEU A 1 326 ? -26.669 -12.411 4.759 1.00 94.69 326 LEU A C 1
ATOM 2576 O O . LEU A 1 326 ? -26.242 -12.850 5.826 1.00 94.69 326 LEU A O 1
ATOM 2580 N N . THR A 1 327 ? -26.013 -11.497 4.052 1.00 92.88 327 THR A N 1
ATOM 2581 C CA . THR A 1 327 ? -24.839 -10.767 4.539 1.00 92.88 327 THR A CA 1
ATOM 2582 C C . THR A 1 327 ? -25.183 -9.286 4.635 1.00 92.88 327 THR A C 1
ATOM 2584 O O . THR A 1 327 ? -25.673 -8.713 3.670 1.00 92.88 327 THR A O 1
ATOM 2587 N N . ILE A 1 328 ? -24.942 -8.651 5.781 1.00 91.50 328 ILE A N 1
ATOM 2588 C CA . ILE A 1 328 ? -25.303 -7.244 6.038 1.00 91.50 328 ILE A CA 1
ATOM 2589 C C . ILE A 1 328 ? -24.258 -6.552 6.912 1.00 91.50 328 ILE A C 1
ATOM 2591 O O . ILE A 1 328 ? -23.576 -7.195 7.713 1.00 91.50 328 ILE A O 1
ATOM 2595 N N . GLY A 1 329 ? -24.154 -5.228 6.803 1.00 87.06 329 GLY A N 1
ATOM 2596 C CA . GLY A 1 329 ? -23.464 -4.425 7.810 1.00 87.06 329 GLY A CA 1
ATOM 2597 C C . GLY A 1 329 ? -24.207 -4.464 9.152 1.00 87.06 329 GLY A C 1
ATOM 2598 O O . GLY A 1 329 ? -25.439 -4.541 9.194 1.00 87.06 329 GLY A O 1
ATOM 2599 N N . TYR A 1 330 ? -23.476 -4.401 10.270 1.00 84.94 330 TYR A N 1
ATOM 2600 C CA . TYR A 1 330 ? -24.114 -4.239 11.582 1.00 84.94 330 TYR A CA 1
ATOM 2601 C C . TYR A 1 330 ? -24.920 -2.913 11.615 1.00 84.94 330 TYR A C 1
ATOM 2603 O O . TYR A 1 330 ? -24.354 -1.873 11.256 1.00 84.94 330 TYR A O 1
ATOM 2611 N N . PRO A 1 331 ? -26.209 -2.918 12.019 1.00 82.31 331 PRO A N 1
ATOM 2612 C CA . PRO A 1 331 ? -27.071 -1.739 11.988 1.00 82.31 331 PRO A CA 1
ATOM 2613 C C . PRO A 1 331 ? -26.679 -0.722 13.069 1.00 82.31 331 PRO A C 1
ATOM 2615 O O . PRO A 1 331 ? -26.523 -1.069 14.240 1.00 82.31 331 PRO A O 1
ATOM 2618 N N . LYS A 1 332 ? -26.544 0.556 12.693 1.00 76.19 332 LYS A N 1
ATOM 2619 C CA . LYS A 1 332 ? -26.053 1.622 13.594 1.00 76.19 332 LYS A CA 1
ATOM 2620 C C . LYS A 1 332 ? -26.923 1.898 14.826 1.00 76.19 332 LYS A C 1
ATOM 2622 O O . LYS A 1 332 ? -26.403 2.430 15.802 1.00 76.19 332 LYS A O 1
ATOM 2627 N N . ASP A 1 333 ? -28.217 1.586 14.786 1.00 74.88 333 ASP A N 1
ATOM 2628 C CA . ASP A 1 333 ? -29.119 1.726 15.939 1.00 74.88 333 ASP A CA 1
ATOM 2629 C C . ASP A 1 333 ? -29.077 0.512 16.887 1.00 74.88 333 ASP A C 1
ATOM 2631 O O . ASP A 1 333 ? -29.634 0.563 17.985 1.00 74.88 333 ASP A O 1
ATOM 2635 N N . GLY A 1 334 ? -28.405 -0.566 16.470 1.00 69.94 334 GLY A N 1
ATOM 2636 C CA . GLY A 1 334 ? -28.247 -1.789 17.237 1.00 69.94 334 GLY A CA 1
ATOM 2637 C C . GLY A 1 334 ? -29.490 -2.666 17.332 1.00 69.94 334 GLY A C 1
ATOM 2638 O O . GLY A 1 334 ? -29.539 -3.461 18.265 1.00 69.94 334 GLY A O 1
ATOM 2639 N N . ARG A 1 335 ? -30.484 -2.547 16.435 1.00 76.69 335 ARG A N 1
ATOM 2640 C CA . ARG A 1 335 ? -31.753 -3.296 16.536 1.00 76.69 335 ARG A CA 1
ATOM 2641 C C . ARG A 1 335 ? -31.958 -4.276 15.384 1.00 76.69 335 ARG A C 1
ATOM 2643 O O . ARG A 1 335 ? -32.105 -3.883 14.235 1.00 76.69 335 ARG A O 1
ATOM 2650 N N . PHE A 1 336 ? -32.073 -5.564 15.706 1.00 79.44 336 PHE A N 1
ATOM 2651 C CA . PHE A 1 336 ? -32.338 -6.628 14.724 1.00 79.44 336 PHE A CA 1
ATOM 2652 C C . PHE A 1 336 ? -33.807 -7.085 14.676 1.00 79.44 336 PHE A C 1
ATOM 2654 O O . PHE A 1 336 ? -34.137 -8.034 13.970 1.00 79.44 336 PHE A O 1
ATOM 2661 N N . ASN A 1 337 ? -34.710 -6.425 15.407 1.00 77.62 337 ASN A N 1
ATOM 2662 C CA . ASN A 1 337 ? -36.113 -6.835 15.591 1.00 77.62 337 ASN A CA 1
ATOM 2663 C C . ASN A 1 337 ? -36.904 -6.968 14.268 1.00 77.62 337 ASN A C 1
ATOM 2665 O O . ASN A 1 337 ? -37.901 -7.687 14.200 1.00 77.62 337 ASN A O 1
ATOM 2669 N N . THR A 1 338 ? -36.479 -6.255 13.223 1.00 83.94 338 THR A N 1
ATOM 2670 C CA . THR A 1 338 ? -37.021 -6.329 11.858 1.00 83.94 338 THR A CA 1
ATOM 2671 C C . THR A 1 338 ? -36.498 -7.536 11.078 1.00 83.94 338 THR A C 1
ATOM 2673 O O . THR A 1 338 ? -37.271 -8.119 10.321 1.00 83.94 338 THR A O 1
ATOM 2676 N N . LEU A 1 339 ? -35.247 -7.969 11.303 1.00 87.81 339 LEU A N 1
ATOM 2677 C CA . LEU A 1 339 ? -34.561 -9.027 10.541 1.00 87.81 339 LEU A CA 1
ATOM 2678 C C . LEU A 1 339 ? -35.425 -10.285 10.413 1.00 87.81 339 LEU A C 1
ATOM 2680 O O . LEU A 1 339 ? -35.727 -10.733 9.315 1.00 87.81 339 LEU A O 1
ATOM 2684 N N . ALA A 1 340 ? -35.873 -10.800 11.556 1.00 85.88 340 ALA A N 1
ATOM 2685 C CA . ALA A 1 340 ? -36.695 -11.996 11.683 1.00 85.88 340 ALA A CA 1
ATOM 2686 C C . ALA A 1 340 ? -38.029 -11.922 10.917 1.00 85.88 340 ALA A C 1
ATOM 2688 O O . ALA A 1 340 ? -38.524 -12.925 10.410 1.00 85.88 340 ALA A O 1
ATOM 2689 N N . ARG A 1 341 ? -38.623 -10.726 10.827 1.00 88.25 341 ARG A N 1
ATOM 2690 C CA . ARG A 1 341 ? -39.916 -10.506 10.160 1.00 88.25 341 ARG A CA 1
ATOM 2691 C C . ARG A 1 341 ? -39.754 -10.299 8.659 1.00 88.25 341 ARG A C 1
ATOM 2693 O O . ARG A 1 341 ? -40.634 -10.704 7.905 1.00 88.25 341 ARG A O 1
ATOM 2700 N N . THR A 1 342 ? -38.650 -9.678 8.251 1.00 91.69 342 THR A N 1
ATOM 2701 C CA . THR A 1 342 ? -38.305 -9.419 6.851 1.00 91.69 342 THR A CA 1
ATOM 2702 C C . THR A 1 342 ? -37.716 -10.660 6.175 1.00 91.69 342 THR A C 1
ATOM 2704 O O . THR A 1 342 ? -38.032 -10.913 5.020 1.00 91.69 342 THR A O 1
ATOM 2707 N N . PHE A 1 343 ? -36.942 -11.480 6.890 1.00 94.12 343 PHE A N 1
ATOM 2708 C CA . PHE A 1 343 ? -36.254 -12.670 6.373 1.00 94.12 343 PHE A CA 1
ATOM 2709 C C . PHE A 1 343 ? -36.660 -13.938 7.161 1.00 94.12 343 PHE A C 1
ATOM 2711 O O . PHE A 1 343 ? -35.851 -14.500 7.903 1.00 94.12 343 PHE A O 1
ATOM 2718 N N . PRO A 1 344 ? -37.921 -14.405 7.047 1.00 93.31 344 PRO A N 1
ATOM 2719 C CA . PRO A 1 344 ? -38.453 -15.480 7.893 1.00 93.31 344 PRO A CA 1
ATOM 2720 C C . PRO A 1 344 ? -37.871 -16.874 7.591 1.00 93.31 344 PRO A C 1
ATOM 2722 O O . PRO A 1 344 ? -37.988 -17.769 8.423 1.00 93.31 344 PRO A O 1
ATOM 2725 N N . ALA A 1 345 ? -37.243 -17.067 6.425 1.00 95.19 345 ALA A N 1
ATOM 2726 C CA . ALA A 1 345 ? -36.608 -18.322 6.004 1.00 95.19 345 ALA A CA 1
ATOM 2727 C C . ALA A 1 345 ? -35.068 -18.295 6.120 1.00 95.19 345 ALA A C 1
ATOM 2729 O O . ALA A 1 345 ? -34.381 -19.075 5.462 1.00 95.19 345 ALA A O 1
ATOM 2730 N N . LEU A 1 346 ? -34.518 -17.379 6.924 1.00 95.00 346 LEU A N 1
ATOM 2731 C CA . LEU A 1 346 ? -33.079 -17.154 7.018 1.00 95.00 346 LEU A CA 1
ATOM 2732 C C . LEU A 1 346 ? -32.347 -18.314 7.718 1.00 95.00 346 LEU A C 1
ATOM 2734 O O . LEU A 1 346 ? -32.551 -18.577 8.901 1.00 95.00 346 LEU A O 1
ATOM 2738 N N . GLU A 1 347 ? -31.436 -18.957 6.992 1.00 94.88 347 GLU A N 1
ATOM 2739 C CA . GLU A 1 347 ? -30.642 -20.109 7.439 1.00 94.88 347 GLU A CA 1
ATOM 2740 C C . GLU A 1 347 ? -29.168 -19.726 7.702 1.00 94.88 347 GLU A C 1
ATOM 2742 O O . GLU A 1 347 ? -28.550 -20.258 8.623 1.00 94.88 347 GLU A O 1
ATOM 2747 N N . HIS A 1 348 ? -28.596 -18.777 6.948 1.00 94.25 348 HIS A N 1
ATOM 2748 C CA . HIS A 1 348 ? -27.205 -18.318 7.081 1.00 94.25 348 HIS A CA 1
ATOM 2749 C C . HIS A 1 348 ? -27.154 -16.787 7.227 1.00 94.25 348 HIS A C 1
ATOM 2751 O O . HIS A 1 348 ? -27.519 -16.069 6.296 1.00 94.25 348 HIS A O 1
ATOM 2757 N N . LEU A 1 349 ? -26.649 -16.278 8.356 1.00 93.88 349 LEU A N 1
ATOM 2758 C CA . LEU A 1 349 ? -26.473 -14.841 8.613 1.00 93.88 349 LEU A CA 1
ATOM 2759 C C . LEU A 1 349 ? -24.986 -14.482 8.738 1.00 93.88 349 LEU A C 1
ATOM 2761 O O . LEU A 1 349 ? -24.299 -14.995 9.617 1.00 93.88 349 LEU A O 1
ATOM 2765 N N . THR A 1 350 ? -24.497 -13.546 7.926 1.00 92.81 350 THR A N 1
ATOM 2766 C CA . THR A 1 350 ? -23.161 -12.948 8.071 1.00 92.81 350 THR A CA 1
ATOM 2767 C C . THR A 1 350 ? -23.274 -11.471 8.426 1.00 92.81 350 THR A C 1
ATOM 2769 O O . THR A 1 350 ? -23.824 -10.679 7.663 1.00 92.81 350 THR A O 1
ATOM 2772 N N . LEU A 1 351 ? -22.703 -11.075 9.561 1.00 91.62 351 LEU A N 1
ATOM 2773 C CA . LEU A 1 351 ? -22.540 -9.669 9.913 1.00 91.62 351 LEU A CA 1
ATOM 2774 C C . LEU A 1 351 ? -21.169 -9.164 9.474 1.00 91.62 351 LEU A C 1
ATOM 2776 O O . LEU A 1 351 ? -20.148 -9.818 9.679 1.00 91.62 351 LEU A O 1
ATOM 2780 N N . LYS A 1 352 ? -21.141 -7.969 8.891 1.00 86.81 352 LYS A N 1
ATOM 2781 C CA . LYS A 1 352 ? -19.921 -7.248 8.524 1.00 86.81 352 LYS A CA 1
ATOM 2782 C C . LYS A 1 352 ? -19.673 -6.086 9.491 1.00 86.81 352 LYS A C 1
ATOM 2784 O O . LYS A 1 352 ? -20.536 -5.714 10.288 1.00 86.81 352 LYS A O 1
ATOM 2789 N N . LYS A 1 353 ? -18.419 -5.631 9.490 1.00 78.75 353 LYS A N 1
ATOM 2790 C CA . LYS A 1 353 ? -17.745 -4.881 10.566 1.00 78.75 353 LYS A CA 1
ATOM 2791 C C . LYS A 1 353 ? -18.539 -3.656 11.025 1.00 78.75 353 LYS A C 1
ATOM 2793 O O . LYS A 1 353 ? -19.147 -2.977 10.205 1.00 78.75 353 LYS A O 1
ATOM 2798 N N . TRP A 1 354 ? -18.468 -3.316 12.313 1.00 70.12 354 TRP A N 1
ATOM 2799 C CA . TRP A 1 354 ? -18.813 -1.961 12.728 1.00 70.12 354 TRP A CA 1
ATOM 2800 C C . TRP A 1 354 ? -17.845 -0.973 12.070 1.00 70.12 354 TRP A C 1
ATOM 2802 O O . TRP A 1 354 ? -16.645 -1.025 12.355 1.00 70.12 354 TRP A O 1
ATOM 2812 N N . ASP A 1 355 ? -18.317 -0.049 11.226 1.00 63.38 355 ASP A N 1
ATOM 2813 C CA . ASP A 1 355 ? -17.418 0.945 10.629 1.00 63.38 355 ASP A CA 1
ATOM 2814 C C . ASP A 1 355 ? -17.074 2.101 11.573 1.00 63.38 355 ASP A C 1
ATOM 2816 O O . ASP A 1 355 ? -17.508 3.245 11.462 1.00 63.38 355 ASP A O 1
ATOM 2820 N N . SER A 1 356 ? -16.240 1.751 12.554 1.00 52.50 356 SER A N 1
ATOM 2821 C CA . SER A 1 356 ? -15.534 2.652 13.450 1.00 52.50 356 SER A CA 1
ATOM 2822 C C . SER A 1 356 ? -14.249 3.139 12.772 1.00 52.50 356 SER A C 1
ATOM 2824 O O . SER A 1 356 ? -13.139 2.775 13.171 1.00 52.50 356 SER A O 1
ATOM 2826 N N . SER A 1 357 ? -14.387 3.946 11.719 1.00 54.72 357 SER A N 1
ATOM 2827 C CA . SER A 1 357 ? -13.288 4.786 11.211 1.00 54.72 357 SER A CA 1
ATOM 2828 C C . SER A 1 357 ? -12.773 5.739 12.307 1.00 54.72 357 SER A C 1
ATOM 2830 O O . SER A 1 357 ? -11.585 6.046 12.366 1.00 54.72 357 SER A O 1
ATOM 2832 N N . SER A 1 358 ? -13.632 6.068 13.277 1.00 51.06 358 SER A N 1
ATOM 2833 C CA . SER A 1 358 ? -13.329 6.576 14.622 1.00 51.06 358 SER A CA 1
ATOM 2834 C C . SER A 1 358 ? -12.605 5.550 15.527 1.00 51.06 358 SER A C 1
ATOM 2836 O O . SER A 1 358 ? -13.019 5.278 16.654 1.00 51.06 358 SER A O 1
ATOM 2838 N N . ALA A 1 359 ? -11.503 4.963 15.052 1.00 45.19 359 ALA A N 1
ATOM 2839 C CA . ALA A 1 359 ? -10.857 3.770 15.621 1.00 45.19 359 ALA A CA 1
ATOM 2840 C C . ALA A 1 359 ? -10.198 3.919 17.020 1.00 45.19 359 ALA A C 1
ATOM 2842 O O . ALA A 1 359 ? -9.509 3.004 17.470 1.00 45.19 359 ALA A O 1
ATOM 2843 N N . GLY A 1 360 ? -10.391 5.039 17.724 1.00 52.94 360 GLY A N 1
ATOM 2844 C CA . GLY A 1 360 ? -9.657 5.378 18.949 1.00 52.94 360 GLY A CA 1
ATOM 2845 C C . GLY A 1 360 ? -10.143 4.732 20.255 1.00 52.94 360 GLY A C 1
ATOM 2846 O O . GLY A 1 360 ? -9.360 4.654 21.196 1.00 52.94 360 GLY A O 1
ATOM 2847 N N . ILE A 1 361 ? -11.406 4.284 20.365 1.00 63.12 361 ILE A N 1
ATOM 2848 C CA . ILE A 1 361 ? -12.011 3.978 21.683 1.00 63.12 361 ILE A CA 1
ATOM 2849 C C . ILE A 1 361 ? -12.690 2.597 21.727 1.00 63.12 361 ILE A C 1
ATOM 2851 O O . ILE A 1 361 ? -13.915 2.468 21.713 1.00 63.12 361 ILE A O 1
ATOM 2855 N N . HIS A 1 362 ? -11.888 1.533 21.860 1.00 71.06 362 HIS A N 1
ATOM 2856 C CA . HIS A 1 362 ? -12.382 0.148 21.997 1.00 71.06 362 HIS A CA 1
ATOM 2857 C C . HIS A 1 362 ? -13.325 -0.052 23.207 1.00 71.06 362 HIS A C 1
ATOM 2859 O O . HIS A 1 362 ? -14.215 -0.900 23.172 1.00 71.06 362 HIS A O 1
ATOM 2865 N N . GLY A 1 363 ? -13.188 0.759 24.265 1.00 76.50 363 GLY A N 1
ATOM 2866 C CA . GLY A 1 363 ? -14.093 0.731 25.422 1.00 76.50 363 GLY A CA 1
ATOM 2867 C C . GLY A 1 363 ? -15.537 1.134 25.094 1.00 76.50 363 GLY A C 1
ATOM 2868 O O . GLY A 1 363 ? -16.471 0.533 25.622 1.00 76.50 363 GLY A O 1
ATOM 2869 N N . GLN A 1 364 ? -15.739 2.091 24.179 1.00 81.94 364 GLN A N 1
ATOM 2870 C CA . GLN A 1 364 ? -17.079 2.520 23.757 1.00 81.94 364 GLN A CA 1
ATOM 2871 C C . GLN A 1 364 ? -17.768 1.462 22.888 1.00 81.94 364 GLN A C 1
ATOM 2873 O O . GLN A 1 364 ? -18.969 1.248 23.044 1.00 81.94 364 GLN A O 1
ATOM 2878 N N . LEU A 1 365 ? -17.012 0.758 22.036 1.00 83.50 365 LEU A N 1
ATOM 2879 C CA . LEU A 1 365 ? -17.513 -0.380 21.256 1.00 83.50 365 LEU A CA 1
ATOM 2880 C C . LEU A 1 365 ? -18.051 -1.486 22.174 1.00 83.50 365 LEU A C 1
ATOM 2882 O O . LEU A 1 365 ? -19.198 -1.897 22.012 1.00 83.50 365 LEU A O 1
ATOM 2886 N N . LEU A 1 366 ? -17.291 -1.894 23.199 1.00 87.44 366 LEU A N 1
ATOM 2887 C CA . LEU A 1 366 ? -17.763 -2.876 24.184 1.00 87.44 366 LEU A CA 1
ATOM 2888 C C . LEU A 1 366 ? -18.978 -2.365 24.981 1.00 87.44 366 LEU A C 1
ATOM 2890 O O . LEU A 1 366 ? -19.970 -3.079 25.098 1.00 87.44 366 LEU A O 1
ATOM 2894 N N . ALA A 1 367 ? -18.953 -1.125 25.479 1.00 87.81 367 ALA A N 1
ATOM 2895 C CA . ALA A 1 367 ? -20.070 -0.549 26.237 1.00 87.81 367 ALA A CA 1
ATOM 2896 C C . ALA A 1 367 ? -21.344 -0.324 25.393 1.00 87.81 367 ALA A C 1
ATOM 2898 O O . ALA A 1 367 ? -22.448 -0.219 25.931 1.00 87.81 367 ALA A O 1
ATOM 2899 N N . HIS A 1 368 ? -21.228 -0.226 24.067 1.00 87.25 368 HIS A N 1
ATOM 2900 C CA . HIS A 1 368 ? -22.379 -0.212 23.168 1.00 87.25 368 HIS A CA 1
ATOM 2901 C C . HIS A 1 368 ? -22.860 -1.630 22.837 1.00 87.25 368 HIS A C 1
ATOM 2903 O O . HIS A 1 368 ? -24.045 -1.916 22.999 1.00 87.25 368 HIS A O 1
ATOM 2909 N N . ALA A 1 369 ? -21.946 -2.543 22.496 1.00 89.44 369 ALA A N 1
ATOM 2910 C CA . ALA A 1 369 ? -22.260 -3.947 22.252 1.00 89.44 369 ALA A CA 1
ATOM 2911 C C . ALA A 1 369 ? -22.931 -4.619 23.463 1.00 89.44 369 ALA A C 1
ATOM 2913 O O . ALA A 1 369 ? -23.855 -5.403 23.274 1.00 89.44 369 ALA A O 1
ATOM 2914 N N . GLN A 1 370 ? -22.532 -4.266 24.692 1.00 92.44 370 GLN A N 1
ATOM 2915 C CA . GLN A 1 370 ? -23.165 -4.720 25.934 1.00 92.44 370 GLN A CA 1
ATOM 2916 C C . GLN A 1 370 ? -24.626 -4.259 26.059 1.00 92.44 370 GLN A C 1
ATOM 2918 O O . GLN A 1 370 ? -25.496 -5.076 26.347 1.00 92.44 370 GLN A O 1
ATOM 2923 N N . ARG A 1 371 ? -24.922 -2.983 25.780 1.00 91.88 371 ARG A N 1
ATOM 2924 C CA . ARG A 1 371 ? -26.298 -2.452 25.842 1.00 91.88 371 ARG A CA 1
ATOM 2925 C C . ARG A 1 371 ? -27.199 -3.074 24.775 1.00 91.88 371 ARG A C 1
ATOM 2927 O O . ARG A 1 371 ? -28.331 -3.449 25.067 1.00 91.88 371 ARG A O 1
ATOM 2934 N N . ASN A 1 372 ? -26.686 -3.240 23.554 1.00 90.44 372 ASN A N 1
ATOM 2935 C CA . ASN A 1 372 ? -27.415 -3.923 22.480 1.00 90.44 372 ASN A CA 1
ATOM 2936 C C . ASN A 1 372 ? -27.645 -5.399 22.838 1.00 90.44 372 ASN A C 1
ATOM 2938 O O . ASN A 1 372 ? -28.728 -5.927 22.614 1.00 90.44 372 ASN A O 1
ATOM 2942 N N . ARG A 1 373 ? -26.648 -6.052 23.449 1.00 92.94 373 ARG A N 1
ATOM 2943 C CA . ARG A 1 373 ? -26.728 -7.428 23.951 1.00 92.94 373 ARG A CA 1
ATOM 2944 C C . ARG A 1 373 ? -27.799 -7.601 25.026 1.00 92.94 373 ARG A C 1
ATOM 2946 O O . ARG A 1 373 ? -28.539 -8.577 24.977 1.00 92.94 373 ARG A O 1
ATOM 2953 N N . GLU A 1 374 ? -27.875 -6.691 25.991 1.00 92.75 374 GLU A N 1
ATOM 2954 C CA . GLU A 1 374 ? -28.900 -6.696 27.042 1.00 92.75 374 GLU A CA 1
ATOM 2955 C C . GLU A 1 374 ? -30.296 -6.536 26.428 1.00 92.75 374 GLU A C 1
ATOM 2957 O O . GLU A 1 374 ? -31.150 -7.404 26.617 1.00 92.75 374 GLU A O 1
ATOM 2962 N N . TYR A 1 375 ? -30.475 -5.516 25.582 1.00 91.50 375 TYR A N 1
ATOM 2963 C CA . TYR A 1 375 ? -31.713 -5.264 24.843 1.00 91.50 375 TYR A CA 1
ATOM 2964 C C . TYR A 1 375 ? -32.168 -6.470 24.006 1.00 91.50 375 TYR A C 1
ATOM 2966 O O . TYR A 1 375 ? -33.316 -6.904 24.105 1.00 91.50 375 TYR A O 1
ATOM 2974 N N . HIS A 1 376 ? -31.271 -7.058 23.210 1.00 90.00 376 HIS A N 1
ATOM 2975 C CA . HIS A 1 376 ? -31.572 -8.240 22.406 1.00 90.00 376 HIS A CA 1
ATOM 2976 C C . HIS A 1 376 ? -31.873 -9.467 23.264 1.00 90.00 376 HIS A C 1
ATOM 2978 O O . HIS A 1 376 ? -32.830 -10.181 22.984 1.00 90.00 376 HIS A O 1
ATOM 2984 N N . ARG A 1 377 ? -31.115 -9.707 24.340 1.00 90.75 377 ARG A N 1
ATOM 2985 C CA . ARG A 1 377 ? -31.350 -10.840 25.245 1.00 90.75 377 ARG A CA 1
ATOM 2986 C C . ARG A 1 377 ? -32.731 -10.765 25.899 1.00 90.75 377 ARG A C 1
ATOM 2988 O O . ARG A 1 377 ? -33.359 -11.802 26.087 1.00 90.75 377 ARG A O 1
ATOM 2995 N N . GLU A 1 378 ? -33.224 -9.573 26.225 1.00 89.31 378 GLU A N 1
ATOM 2996 C CA . GLU A 1 378 ? -34.605 -9.371 26.682 1.00 89.31 378 GLU A CA 1
ATOM 2997 C C . GLU A 1 378 ? -35.617 -9.533 25.539 1.00 89.31 378 GLU A C 1
ATOM 2999 O O . GLU A 1 378 ? -36.594 -10.274 25.673 1.00 89.31 378 GLU A O 1
ATOM 3004 N N . HIS A 1 379 ? -35.360 -8.912 24.385 1.00 87.56 379 HIS A N 1
ATOM 3005 C CA . HIS A 1 379 ? -36.267 -8.945 23.241 1.00 87.56 379 HIS A CA 1
ATOM 3006 C C . HIS A 1 379 ? -36.469 -10.364 22.676 1.00 87.56 379 HIS A C 1
ATOM 3008 O O . HIS A 1 379 ? -37.611 -10.758 22.435 1.00 87.56 379 HIS A O 1
ATOM 3014 N N . TRP A 1 380 ? -35.406 -11.166 22.541 1.00 86.94 380 TRP A N 1
ATOM 3015 C CA . TRP A 1 380 ? -35.473 -12.561 22.088 1.00 86.94 380 TRP A CA 1
ATOM 3016 C C . TRP A 1 380 ? -36.102 -13.498 23.118 1.00 86.94 380 TRP A C 1
ATOM 3018 O O . TRP A 1 380 ? -36.758 -14.455 22.725 1.00 86.94 380 TRP A O 1
ATOM 3028 N N . ARG A 1 381 ? -35.989 -13.225 24.426 1.00 85.81 381 ARG A N 1
ATOM 3029 C CA . ARG A 1 381 ? -36.748 -13.983 25.441 1.00 85.81 381 ARG A CA 1
ATOM 3030 C C . ARG A 1 381 ? -38.254 -13.776 25.286 1.00 85.81 381 ARG A C 1
ATOM 3032 O O . ARG A 1 381 ? -39.007 -14.735 25.411 1.00 85.81 381 ARG A O 1
ATOM 3039 N N . ALA A 1 382 ? -38.685 -12.552 24.980 1.00 86.44 382 ALA A N 1
ATOM 3040 C CA . ALA A 1 382 ? -40.093 -12.234 24.742 1.00 86.44 382 ALA A CA 1
ATOM 3041 C C . ALA A 1 382 ? -40.612 -12.699 23.362 1.00 86.44 382 ALA A C 1
ATOM 3043 O O . ALA A 1 382 ? -41.812 -12.909 23.204 1.00 86.44 382 ALA A O 1
ATOM 3044 N N . HIS A 1 383 ? -39.732 -12.871 22.368 1.00 85.19 383 HIS A N 1
ATOM 3045 C CA . HIS A 1 383 ? -40.109 -13.134 20.970 1.00 85.19 383 HIS A CA 1
ATOM 3046 C C . HIS A 1 383 ? -39.376 -14.332 20.345 1.00 85.19 383 HIS A C 1
ATOM 3048 O O . HIS A 1 383 ? -39.159 -14.346 19.136 1.00 85.19 383 HIS A O 1
ATOM 3054 N N . LEU A 1 384 ? -39.005 -15.340 21.144 1.00 80.12 384 LEU A N 1
ATOM 3055 C CA . LEU A 1 384 ? -38.144 -16.459 20.726 1.00 80.12 384 LEU A CA 1
ATOM 3056 C C . LEU A 1 384 ? -38.616 -17.122 19.421 1.00 80.12 384 LEU A C 1
ATOM 3058 O O . LEU A 1 384 ? -37.834 -17.314 18.499 1.00 80.12 384 LEU A O 1
ATOM 3062 N N . ALA A 1 385 ? -39.922 -17.383 19.316 1.00 82.06 385 ALA A N 1
ATOM 3063 C CA . ALA A 1 385 ? -40.557 -18.012 18.156 1.00 82.06 385 ALA A CA 1
ATOM 3064 C C . ALA A 1 385 ? -40.653 -17.120 16.898 1.00 82.06 385 ALA A C 1
ATOM 3066 O O . ALA A 1 385 ? -41.189 -17.565 15.887 1.00 82.06 385 ALA A O 1
ATOM 3067 N N . GLN A 1 386 ? -40.185 -15.867 16.944 1.00 81.81 386 GLN A N 1
ATOM 3068 C CA . GLN A 1 386 ? -40.043 -15.026 15.749 1.00 81.81 386 GLN A CA 1
ATOM 3069 C C . GLN A 1 386 ? -38.673 -15.213 15.087 1.00 81.81 386 GLN A C 1
ATOM 3071 O O . GLN A 1 386 ? -38.563 -14.969 13.891 1.00 81.81 386 GLN A O 1
ATOM 3076 N N . TRP A 1 387 ? -37.636 -15.624 15.826 1.00 82.62 387 TRP A N 1
ATOM 3077 C CA . TRP A 1 387 ? -36.285 -15.726 15.275 1.00 82.62 387 TRP A CA 1
ATOM 3078 C C . TRP A 1 387 ? -36.134 -16.987 14.398 1.00 82.62 387 TRP A C 1
ATOM 3080 O O . TRP A 1 387 ? -36.556 -18.068 14.813 1.00 82.62 387 TRP A O 1
ATOM 3090 N N . PRO A 1 388 ? -35.562 -16.880 13.183 1.00 85.00 388 PRO A N 1
ATOM 3091 C CA . PRO A 1 388 ? -35.468 -18.006 12.260 1.00 85.00 388 PRO A CA 1
ATOM 3092 C C . PRO A 1 388 ? -34.403 -19.026 12.698 1.00 85.00 388 PRO A C 1
ATOM 3094 O O . PRO A 1 388 ? -33.475 -18.721 13.455 1.00 85.00 388 PRO A O 1
ATOM 3097 N N . ALA A 1 389 ? -34.532 -20.262 12.212 1.00 88.25 389 ALA A N 1
ATOM 3098 C CA . ALA A 1 389 ? -33.698 -21.402 12.597 1.00 88.25 389 ALA A CA 1
ATOM 3099 C C . ALA A 1 389 ? -32.307 -21.373 11.927 1.00 88.25 389 ALA A C 1
ATOM 3101 O O . ALA A 1 389 ? -31.991 -22.205 11.080 1.00 88.25 389 ALA A O 1
ATOM 3102 N N . LEU A 1 390 ? -31.472 -20.405 12.320 1.00 92.19 390 LEU A N 1
ATOM 3103 C CA . LEU A 1 390 ? -30.117 -20.216 11.794 1.00 92.19 390 LEU A CA 1
ATOM 3104 C C . LEU A 1 390 ? -29.268 -21.498 11.894 1.00 92.19 390 LEU A C 1
ATOM 3106 O O . LEU A 1 390 ? -28.932 -21.970 12.982 1.00 92.19 390 LEU A O 1
ATOM 3110 N N . ILE A 1 391 ? -28.855 -22.001 10.735 1.00 92.81 391 ILE A N 1
ATOM 3111 C CA . ILE A 1 391 ? -27.853 -23.052 10.561 1.00 92.81 391 ILE A CA 1
ATOM 3112 C C . ILE A 1 391 ? -26.454 -22.458 10.756 1.00 92.81 391 ILE A C 1
ATOM 3114 O O . ILE A 1 391 ? -25.623 -23.062 11.434 1.00 92.81 391 ILE A O 1
ATOM 3118 N N . SER A 1 392 ? -26.196 -21.269 10.199 1.00 93.00 392 SER A N 1
ATOM 3119 C CA . SER A 1 392 ? -24.866 -20.649 10.168 1.00 93.00 392 SER A CA 1
ATOM 3120 C C . SER A 1 392 ? -24.901 -19.175 10.587 1.00 93.00 392 SER A C 1
ATOM 3122 O O . SER A 1 392 ? -25.732 -18.402 10.108 1.00 93.00 392 SER A O 1
ATOM 3124 N N . LEU A 1 393 ? -23.982 -18.769 11.467 1.00 93.75 393 LEU A N 1
ATOM 3125 C CA . LEU A 1 393 ? -23.799 -17.381 11.906 1.00 93.75 393 LEU A CA 1
ATOM 3126 C C . LEU A 1 393 ? -22.332 -16.961 11.759 1.00 93.75 393 LEU A C 1
ATOM 3128 O O . LEU A 1 393 ? -21.444 -17.581 12.334 1.00 93.75 393 LEU A O 1
ATOM 3132 N N . SER A 1 394 ? -22.050 -15.891 11.025 1.00 92.50 394 SER A N 1
ATOM 3133 C CA . SER A 1 394 ? -20.687 -15.443 10.728 1.00 92.50 394 SER A CA 1
ATOM 3134 C C . SER A 1 394 ? -20.457 -14.002 11.166 1.00 92.50 394 SER A C 1
ATOM 3136 O O . SER A 1 394 ? -21.265 -13.117 10.893 1.00 92.50 394 SER A O 1
ATOM 3138 N N . GLY A 1 395 ? -19.354 -13.768 11.873 1.00 87.94 395 GLY A N 1
ATOM 3139 C CA . GLY A 1 395 ? -18.960 -12.447 12.352 1.00 87.94 395 GLY A CA 1
ATOM 3140 C C . GLY A 1 395 ? -18.144 -11.655 11.338 1.00 87.94 395 GLY A C 1
ATOM 3141 O O . GLY A 1 395 ? -17.594 -12.193 10.367 1.00 87.94 395 GLY A O 1
ATOM 3142 N N . ALA A 1 396 ? -17.995 -10.368 11.625 1.00 80.12 396 ALA A N 1
ATOM 3143 C CA . ALA A 1 396 ? -17.140 -9.491 10.852 1.00 80.12 396 ALA A CA 1
ATOM 3144 C C . ALA A 1 396 ? -15.676 -9.924 10.968 1.00 80.12 396 ALA A C 1
ATOM 3146 O O . ALA A 1 396 ? -15.208 -10.257 12.049 1.00 80.12 396 ALA A O 1
ATOM 3147 N N . GLU A 1 397 ? -14.929 -9.870 9.867 1.00 72.50 397 GLU A N 1
ATOM 3148 C CA . GLU A 1 397 ? -13.600 -10.497 9.744 1.00 72.50 397 GLU A CA 1
ATOM 3149 C C . GLU A 1 397 ? -12.539 -10.011 10.751 1.00 72.50 397 GLU A C 1
ATOM 3151 O O . GLU A 1 397 ? -11.551 -10.706 10.957 1.00 72.50 397 GLU A O 1
ATOM 3156 N N . ASN A 1 398 ? -12.748 -8.849 11.382 1.00 76.38 398 ASN A N 1
ATOM 3157 C CA . ASN A 1 398 ? -11.874 -8.277 12.411 1.00 76.38 398 ASN A CA 1
ATOM 3158 C C . ASN A 1 398 ? -12.647 -7.823 13.679 1.00 76.38 398 ASN A C 1
ATOM 3160 O O . ASN A 1 398 ? -12.088 -7.050 14.457 1.00 76.38 398 ASN A O 1
ATOM 3164 N N . ASP A 1 399 ? -13.916 -8.212 13.884 1.00 86.31 399 ASP A N 1
ATOM 3165 C CA . ASP A 1 399 ? -14.756 -7.647 14.962 1.00 86.31 399 ASP A CA 1
ATOM 3166 C C . ASP A 1 399 ? -15.797 -8.642 15.546 1.00 86.31 399 ASP A C 1
ATOM 3168 O O . ASP A 1 399 ? -16.859 -8.856 14.947 1.00 86.31 399 ASP A O 1
ATOM 3172 N N . PRO A 1 400 ? -15.545 -9.219 16.742 1.00 88.88 400 PRO A N 1
ATOM 3173 C CA . PRO A 1 400 ? -16.463 -10.133 17.418 1.00 88.88 400 PRO A CA 1
ATOM 3174 C C . PRO A 1 400 ? -17.562 -9.420 18.219 1.00 88.88 400 PRO A C 1
ATOM 3176 O O . PRO A 1 400 ? -18.518 -10.081 18.632 1.00 88.88 400 PRO A O 1
ATOM 3179 N N . TYR A 1 401 ? -17.478 -8.100 18.441 1.00 89.69 401 TYR A N 1
ATOM 3180 C CA . TYR A 1 401 ? -18.520 -7.365 19.166 1.00 89.69 401 TYR A CA 1
ATOM 3181 C C . TYR A 1 401 ? -19.853 -7.407 18.408 1.00 89.69 401 TYR A C 1
ATOM 3183 O O . TYR A 1 401 ? -20.907 -7.460 19.038 1.00 89.69 401 TYR A O 1
ATOM 3191 N N . THR A 1 402 ? -19.805 -7.473 17.071 1.00 89.06 402 THR A N 1
ATOM 3192 C CA . THR A 1 402 ? -20.983 -7.681 16.208 1.00 89.06 402 THR A CA 1
ATOM 3193 C C . THR A 1 402 ? -21.803 -8.911 16.612 1.00 89.06 402 THR A C 1
ATOM 3195 O O . THR A 1 402 ? -23.019 -8.818 16.759 1.00 89.06 402 THR A O 1
ATOM 3198 N N . LEU A 1 403 ? -21.145 -10.049 16.862 1.00 91.69 403 LEU A N 1
ATOM 3199 C CA . LEU A 1 403 ? -21.797 -11.283 17.310 1.00 91.69 403 LEU A CA 1
ATOM 3200 C C . LEU A 1 403 ? -22.160 -11.244 18.797 1.00 91.69 403 LEU A C 1
ATOM 3202 O O . LEU A 1 403 ? -23.234 -11.701 19.180 1.00 91.69 403 LEU A O 1
ATOM 3206 N N . TYR A 1 404 ? -21.305 -10.654 19.637 1.00 93.44 404 TYR A N 1
ATOM 3207 C CA . TYR A 1 404 ? -21.583 -10.473 21.066 1.00 93.44 404 TYR A CA 1
ATOM 3208 C C . TYR A 1 404 ? -22.884 -9.699 21.312 1.00 93.44 404 TYR A C 1
ATOM 3210 O O . TYR A 1 404 ? -23.677 -10.062 22.184 1.00 93.44 404 TYR A O 1
ATOM 3218 N N . ALA A 1 405 ? -23.106 -8.658 20.508 1.00 91.88 405 ALA A N 1
ATOM 3219 C CA . ALA A 1 405 ? -24.257 -7.774 20.581 1.00 91.88 405 ALA A CA 1
ATOM 3220 C C . ALA A 1 405 ? -25.575 -8.414 20.110 1.00 91.88 405 ALA A C 1
ATOM 3222 O O . ALA A 1 405 ? -26.631 -7.903 20.469 1.00 91.88 405 ALA A O 1
ATOM 3223 N N . LEU A 1 406 ? -25.541 -9.500 19.321 1.00 90.31 406 LEU A N 1
ATOM 3224 C CA . LEU A 1 406 ? -26.746 -10.186 18.824 1.00 90.31 406 LEU A CA 1
ATOM 3225 C C . LEU A 1 406 ? -27.499 -10.965 19.911 1.00 90.31 406 LEU A C 1
ATOM 3227 O O . LEU A 1 406 ? -28.719 -11.076 19.839 1.00 90.31 406 LEU A O 1
ATOM 3231 N N . ALA A 1 407 ? -26.778 -11.522 20.888 1.00 90.94 407 ALA A N 1
ATOM 3232 C CA . ALA A 1 407 ? -27.329 -12.252 22.036 1.00 90.94 407 ALA A CA 1
ATOM 3233 C C . ALA A 1 407 ? -28.322 -13.398 21.718 1.00 90.94 407 ALA A C 1
ATOM 3235 O O . ALA A 1 407 ? -29.237 -13.648 22.506 1.00 90.94 407 ALA A O 1
ATOM 3236 N N . ILE A 1 408 ? -28.174 -14.064 20.564 1.00 84.38 408 ILE A N 1
ATOM 3237 C CA . ILE A 1 408 ? -29.106 -15.094 20.065 1.00 84.38 408 ILE A CA 1
ATOM 3238 C C . ILE A 1 408 ? -29.158 -16.285 21.042 1.00 84.38 408 ILE A C 1
ATOM 3240 O O . ILE A 1 408 ? -28.160 -16.987 21.175 1.00 84.38 408 ILE A O 1
ATOM 3244 N N . PRO A 1 409 ? -30.300 -16.559 21.702 1.00 79.25 409 PRO A N 1
ATOM 3245 C CA . PRO A 1 409 ? -30.397 -17.543 22.781 1.00 79.25 409 PRO A CA 1
ATOM 3246 C C . PRO A 1 409 ? -30.791 -18.942 22.267 1.00 79.25 409 PRO A C 1
ATOM 3248 O O . PRO A 1 409 ? -31.621 -19.617 22.877 1.00 79.25 409 PRO A O 1
ATOM 3251 N N . GLN A 1 410 ? -30.267 -19.355 21.109 1.00 82.00 410 GLN A N 1
ATOM 3252 C CA . GLN A 1 410 ? -30.648 -20.601 20.433 1.00 82.00 410 GLN A CA 1
ATOM 3253 C C . GLN A 1 410 ? -29.424 -21.320 19.861 1.00 82.00 410 GLN A C 1
ATOM 3255 O O . GLN A 1 410 ? -28.455 -20.680 19.458 1.00 82.00 410 GLN A O 1
ATOM 3260 N N . HIS A 1 411 ? -29.506 -22.647 19.742 1.00 87.62 411 HIS A N 1
ATOM 3261 C CA . HIS A 1 411 ? -28.478 -23.442 19.074 1.00 87.62 411 HIS A CA 1
ATOM 3262 C C . HIS A 1 411 ? -28.361 -23.061 17.587 1.00 87.62 411 HIS A C 1
ATOM 3264 O O . HIS A 1 411 ? -29.258 -23.357 16.794 1.00 87.62 411 HIS A O 1
ATOM 3270 N N . VAL A 1 412 ? -27.227 -22.472 17.206 1.00 91.69 412 VAL A N 1
ATOM 3271 C CA . VAL A 1 412 ? -26.824 -22.254 15.810 1.00 91.69 412 VAL A CA 1
ATOM 3272 C C . VAL A 1 412 ? -25.826 -23.346 15.436 1.00 91.69 412 VAL A C 1
ATOM 3274 O O . VAL A 1 412 ? -24.800 -23.500 16.097 1.00 91.69 412 VAL A O 1
ATOM 3277 N N . ALA A 1 413 ? -26.095 -24.130 14.389 1.00 90.25 413 ALA A N 1
ATOM 3278 C CA . ALA A 1 413 ? -25.298 -25.331 14.110 1.00 90.25 413 ALA A CA 1
ATOM 3279 C C . ALA A 1 413 ? -23.810 -25.027 13.841 1.00 90.25 413 ALA A C 1
ATOM 3281 O O . ALA A 1 413 ? -22.943 -25.762 14.334 1.00 90.25 413 ALA A O 1
ATOM 3282 N N . ARG A 1 414 ? -23.522 -23.935 13.123 1.00 92.00 414 ARG A N 1
ATOM 3283 C CA . ARG A 1 414 ? -22.190 -23.420 12.782 1.00 92.00 414 ARG A CA 1
ATOM 3284 C C . ARG A 1 414 ? -22.055 -21.952 13.186 1.00 92.00 414 ARG A C 1
ATOM 3286 O O . ARG A 1 414 ? -22.909 -21.136 12.858 1.00 92.00 414 ARG A O 1
ATOM 3293 N N . ILE A 1 415 ? -20.933 -21.590 13.804 1.00 93.06 415 ILE A N 1
ATOM 3294 C CA . ILE A 1 415 ? -20.533 -20.187 13.975 1.00 93.06 415 ILE A CA 1
ATOM 3295 C C . ILE A 1 415 ? -19.161 -19.928 13.345 1.00 93.06 415 ILE A C 1
ATOM 3297 O O . ILE A 1 415 ? -18.294 -20.796 13.397 1.00 93.06 415 ILE A O 1
ATOM 3301 N N . SER A 1 416 ? -18.944 -18.745 12.771 1.00 92.56 416 SER A N 1
ATOM 3302 C CA . SER A 1 416 ? -17.648 -18.308 12.241 1.00 92.56 416 SER A CA 1
ATOM 3303 C C . SER A 1 416 ? -17.157 -17.052 12.961 1.00 92.56 416 SER A C 1
ATOM 3305 O O . SER A 1 416 ? -17.747 -15.977 12.832 1.00 92.56 416 SER A O 1
ATOM 3307 N N . LEU A 1 417 ? -16.071 -17.195 13.720 1.00 91.44 417 LEU A N 1
ATOM 3308 C CA . LEU A 1 417 ? -15.479 -16.185 14.594 1.00 91.44 417 LEU A CA 1
ATOM 3309 C C . LEU A 1 417 ? -14.183 -15.617 13.984 1.00 91.44 417 LEU A C 1
ATOM 3311 O O . LEU A 1 417 ? -13.331 -16.396 13.552 1.00 91.44 417 LEU A O 1
ATOM 3315 N N . PRO A 1 418 ? -13.984 -14.287 13.984 1.00 87.25 418 PRO A N 1
ATOM 3316 C CA . PRO A 1 418 ? -12.694 -13.686 13.650 1.00 87.25 418 PRO A CA 1
ATOM 3317 C C . PRO A 1 418 ? -11.659 -13.912 14.763 1.00 87.25 418 PRO A C 1
ATOM 3319 O O . PRO A 1 418 ? -12.011 -14.112 15.924 1.00 87.25 418 PRO A O 1
ATOM 3322 N N . TYR A 1 419 ? -10.377 -13.806 14.421 1.00 82.31 419 TYR A N 1
ATOM 3323 C CA . TYR A 1 419 ? -9.262 -13.656 15.355 1.00 82.31 419 TYR A CA 1
ATOM 3324 C C . TYR A 1 419 ? -8.800 -12.195 15.357 1.00 82.31 419 TYR A C 1
ATOM 3326 O O . TYR A 1 419 ? -8.485 -11.636 14.306 1.00 82.31 419 TYR A O 1
ATOM 3334 N N . CYS A 1 420 ? -8.711 -11.575 16.535 1.00 74.75 420 CYS A N 1
ATOM 3335 C CA . CYS A 1 420 ? -8.478 -10.134 16.661 1.00 74.75 420 CYS A CA 1
ATOM 3336 C C . CYS A 1 420 ? -7.244 -9.845 17.521 1.00 74.75 420 CYS A C 1
ATOM 3338 O O . CYS A 1 420 ? -7.292 -9.927 18.748 1.00 74.75 420 CYS A O 1
ATOM 3340 N N . ARG A 1 421 ? -6.133 -9.474 16.870 1.00 67.50 421 ARG A N 1
ATOM 3341 C CA . ARG A 1 421 ? -4.833 -9.231 17.520 1.00 67.50 421 ARG A CA 1
ATOM 3342 C C . ARG A 1 421 ? -4.802 -7.995 18.425 1.00 67.50 421 ARG A C 1
ATOM 3344 O O . ARG A 1 421 ? -4.137 -8.014 19.453 1.00 67.50 421 ARG A O 1
ATOM 3351 N N . ASN A 1 422 ? -5.506 -6.925 18.053 1.00 63.59 422 ASN A N 1
ATOM 3352 C CA . ASN A 1 422 ? -5.349 -5.588 18.653 1.00 63.59 422 ASN A CA 1
ATOM 3353 C C . ASN A 1 422 ? -6.092 -5.395 19.991 1.00 63.59 422 ASN A C 1
ATOM 3355 O O . ASN A 1 422 ? -6.318 -4.266 20.418 1.00 63.59 422 ASN A O 1
ATOM 3359 N N . MET A 1 423 ? -6.501 -6.482 20.644 1.00 63.22 423 MET A N 1
ATOM 3360 C CA . MET A 1 423 ? -7.337 -6.458 21.840 1.00 63.22 423 MET A CA 1
ATOM 3361 C C . MET A 1 423 ? -6.631 -7.129 23.016 1.00 63.22 423 MET A C 1
ATOM 3363 O O . MET A 1 423 ? -5.935 -8.131 22.862 1.00 63.22 423 MET A O 1
ATOM 3367 N N . ASP A 1 424 ? -6.896 -6.618 24.213 1.00 74.00 424 ASP A N 1
ATOM 3368 C CA . ASP A 1 424 ? -6.541 -7.260 25.477 1.00 74.00 424 ASP A CA 1
ATOM 3369 C C . ASP A 1 424 ? -7.178 -8.665 25.574 1.00 74.00 424 ASP A C 1
ATOM 3371 O O . ASP A 1 424 ? -8.407 -8.808 25.556 1.00 74.00 424 ASP A O 1
ATOM 3375 N N . GLU A 1 425 ? -6.344 -9.708 25.697 1.00 73.44 425 GLU A N 1
ATOM 3376 C CA . GLU A 1 425 ? -6.783 -11.107 25.830 1.00 73.44 425 GLU A CA 1
ATOM 3377 C C . GLU A 1 425 ? -7.786 -11.291 26.979 1.00 73.44 425 GLU A C 1
ATOM 3379 O O . GLU A 1 425 ? -8.702 -12.110 26.875 1.00 73.44 425 GLU A O 1
ATOM 3384 N N . GLN A 1 426 ? -7.636 -10.515 28.061 1.00 79.62 426 GLN A N 1
ATOM 3385 C CA . GLN A 1 426 ? -8.495 -10.588 29.246 1.00 79.62 426 GLN A CA 1
ATOM 3386 C C . GLN A 1 426 ? -9.926 -10.115 28.952 1.00 79.62 426 GLN A C 1
ATOM 3388 O O . GLN A 1 426 ? -10.854 -10.505 29.657 1.00 79.62 426 GLN A O 1
ATOM 3393 N N . ARG A 1 427 ? -10.120 -9.317 27.891 1.00 80.81 427 ARG A N 1
ATOM 3394 C CA . ARG A 1 427 ? -11.424 -8.791 27.457 1.00 80.81 427 ARG A CA 1
ATOM 3395 C C . ARG A 1 427 ? -12.061 -9.649 26.366 1.00 80.81 427 ARG A C 1
ATOM 3397 O O . ARG A 1 427 ? -13.269 -9.857 26.401 1.00 80.81 427 ARG A O 1
ATOM 3404 N N . LEU A 1 428 ? -11.272 -10.183 25.427 1.00 82.69 428 LEU A N 1
ATOM 3405 C CA . LEU A 1 428 ? -11.804 -11.034 24.351 1.00 82.69 428 LEU A CA 1
ATOM 3406 C C . LEU A 1 428 ? -12.211 -12.438 24.806 1.00 82.69 428 LEU A C 1
ATOM 3408 O O . LEU A 1 428 ? -13.218 -12.952 24.323 1.00 82.69 428 LEU A O 1
ATOM 3412 N N . LEU A 1 429 ? -11.464 -13.071 25.717 1.00 85.19 429 LEU A N 1
ATOM 3413 C CA . LEU A 1 429 ? -11.771 -14.440 26.150 1.00 85.19 429 LEU A CA 1
ATOM 3414 C C . LEU A 1 429 ? -13.185 -14.580 26.761 1.00 85.19 429 LEU A C 1
ATOM 3416 O O . LEU A 1 429 ? -13.898 -15.501 26.353 1.00 85.19 429 LEU A O 1
ATOM 3420 N N . PRO A 1 430 ? -13.652 -13.673 27.648 1.00 89.62 430 PRO A N 1
ATOM 3421 C CA . PRO A 1 430 ? -15.050 -13.642 28.080 1.00 89.62 430 PRO A CA 1
ATOM 3422 C C . PRO A 1 430 ? -16.043 -13.458 26.927 1.00 89.62 430 PRO A C 1
ATOM 3424 O O . PRO A 1 430 ? -17.075 -14.118 26.907 1.00 89.62 430 PRO A O 1
ATOM 3427 N N . ILE A 1 431 ? -15.736 -12.597 25.954 1.00 91.06 431 ILE A N 1
ATOM 3428 C CA . ILE A 1 431 ? -16.631 -12.272 24.833 1.00 91.06 431 ILE A CA 1
ATOM 3429 C C . ILE A 1 431 ? -16.854 -13.485 23.930 1.00 91.06 431 ILE A C 1
ATOM 3431 O O . ILE A 1 431 ? -18.005 -13.845 23.685 1.00 91.06 431 ILE A O 1
ATOM 3435 N N . TYR A 1 432 ? -15.787 -14.157 23.485 1.00 90.44 432 TYR A N 1
ATOM 3436 C CA . TYR A 1 432 ? -15.923 -15.375 22.680 1.00 90.44 432 TYR A CA 1
ATOM 3437 C C . TYR A 1 432 ? -16.627 -16.487 23.447 1.00 90.44 432 TYR A C 1
ATOM 3439 O O . TYR A 1 432 ? -17.520 -17.124 22.895 1.00 90.44 432 TYR A O 1
ATOM 3447 N N . ARG A 1 433 ? -16.277 -16.689 24.725 1.00 90.25 433 ARG A N 1
ATOM 3448 C CA . ARG A 1 433 ? -16.964 -17.659 25.582 1.00 90.25 433 ARG A CA 1
ATOM 3449 C C . ARG A 1 433 ? -18.468 -17.381 25.632 1.00 90.25 433 ARG A C 1
ATOM 3451 O O . ARG A 1 433 ? -19.246 -18.291 25.402 1.00 90.25 433 ARG A O 1
ATOM 3458 N N . ILE A 1 434 ? -18.872 -16.133 25.857 1.00 92.62 434 ILE A N 1
ATOM 3459 C CA . ILE A 1 434 ? -20.285 -15.748 25.956 1.00 92.62 434 ILE A CA 1
ATOM 3460 C C . ILE A 1 434 ? -21.025 -15.895 24.612 1.00 92.62 434 ILE A C 1
ATOM 3462 O O . ILE A 1 434 ? -22.170 -16.337 24.604 1.00 92.62 434 ILE A O 1
ATOM 3466 N N . ILE A 1 435 ? -20.387 -15.574 23.477 1.00 92.75 435 ILE A N 1
ATOM 3467 C CA . ILE A 1 435 ? -20.952 -15.827 22.135 1.00 92.75 435 ILE A CA 1
ATOM 3468 C C . ILE A 1 435 ? -21.202 -17.331 21.931 1.00 92.75 435 ILE A C 1
ATOM 3470 O O . ILE A 1 435 ? -22.244 -17.730 21.414 1.00 92.75 435 ILE A O 1
ATOM 3474 N N . LEU A 1 436 ? -20.242 -18.163 22.339 1.00 91.56 436 LEU A N 1
ATOM 3475 C CA . LEU A 1 436 ? -20.312 -19.615 22.207 1.00 91.56 436 LEU A CA 1
ATOM 3476 C C . LEU A 1 436 ? -21.301 -20.252 23.205 1.00 91.56 436 LEU A C 1
ATOM 3478 O O . LEU A 1 436 ? -21.952 -21.231 22.857 1.00 91.56 436 LEU A O 1
ATOM 3482 N N . GLU A 1 437 ? -21.461 -19.690 24.406 1.00 90.38 437 GLU A N 1
ATOM 3483 C CA . GLU A 1 437 ? -22.463 -20.111 25.398 1.00 90.38 437 GLU A CA 1
ATOM 3484 C C . GLU A 1 437 ? -23.897 -19.763 24.966 1.00 90.38 437 GLU A C 1
ATOM 3486 O O . GLU A 1 437 ? -24.790 -20.587 25.145 1.00 90.38 437 GLU A O 1
ATOM 3491 N N . ASP A 1 438 ? -24.123 -18.585 24.370 1.00 90.25 438 ASP A N 1
ATOM 3492 C CA . ASP A 1 438 ? -25.427 -18.182 23.816 1.00 90.25 438 ASP A CA 1
ATOM 3493 C C . ASP A 1 438 ? -25.842 -19.067 22.624 1.00 90.25 438 ASP A C 1
ATOM 3495 O O . ASP A 1 438 ? -26.941 -19.620 22.608 1.00 90.25 438 ASP A O 1
ATOM 3499 N N . ALA A 1 439 ? -24.955 -19.203 21.629 1.00 90.44 439 ALA A N 1
ATOM 3500 C CA . ALA A 1 439 ? -25.249 -19.889 20.368 1.00 90.44 439 ALA A CA 1
ATOM 3501 C C . ALA A 1 439 ? -25.077 -21.422 20.431 1.00 90.44 439 ALA A C 1
ATOM 3503 O O . ALA A 1 439 ? -25.418 -22.118 19.474 1.00 90.44 439 ALA A O 1
ATOM 3504 N N . ALA A 1 440 ? -24.492 -21.943 21.518 1.00 91.19 440 ALA A N 1
ATOM 3505 C CA . ALA A 1 440 ? -24.226 -23.359 21.801 1.00 91.19 440 ALA A CA 1
ATOM 3506 C C . ALA A 1 440 ? -23.720 -24.223 20.610 1.00 91.19 440 ALA A C 1
ATOM 3508 O O . ALA A 1 440 ? -24.170 -25.365 20.458 1.00 91.19 440 ALA A O 1
ATOM 3509 N N . PRO A 1 441 ? -22.804 -23.740 19.745 1.00 92.56 441 PRO A N 1
ATOM 3510 C CA . PRO A 1 441 ? -22.631 -24.296 18.407 1.00 92.56 441 PRO A CA 1
ATOM 3511 C C . PRO A 1 441 ? -21.995 -25.687 18.379 1.00 92.56 441 PRO A C 1
ATOM 3513 O O . PRO A 1 441 ? -21.137 -26.037 19.195 1.00 92.56 441 PRO A O 1
ATOM 3516 N N . SER A 1 442 ? -22.378 -26.463 17.361 1.00 89.75 442 SER A N 1
ATOM 3517 C CA . SER A 1 442 ? -21.804 -27.785 17.073 1.00 89.75 442 SER A CA 1
ATOM 3518 C C . SER A 1 442 ? -20.522 -27.717 16.228 1.00 89.75 442 SER A C 1
ATOM 3520 O O . SER A 1 442 ? -19.695 -28.635 16.278 1.00 89.75 442 SER A O 1
ATOM 3522 N N . CYS A 1 443 ? -20.362 -26.633 15.457 1.00 91.94 443 CYS A N 1
ATOM 3523 C CA . CYS A 1 443 ? -19.217 -26.333 14.604 1.00 91.94 443 CYS A CA 1
ATOM 3524 C C . CYS A 1 443 ? -18.725 -24.893 14.824 1.00 91.94 443 CYS A C 1
ATOM 3526 O O . CYS A 1 443 ? -19.526 -23.960 14.788 1.00 91.94 443 CYS A O 1
ATOM 3528 N N . VAL A 1 444 ? -17.414 -24.700 14.988 1.00 92.00 444 VAL A N 1
ATOM 3529 C CA . VAL A 1 444 ? -16.776 -23.371 15.061 1.00 92.00 444 VAL A CA 1
ATOM 3530 C C . VAL A 1 444 ? -15.758 -23.226 13.935 1.00 92.00 444 VAL A C 1
ATOM 3532 O O . VAL A 1 444 ? -14.866 -24.053 13.801 1.00 92.00 444 VAL A O 1
ATOM 3535 N N . ASP A 1 445 ? -15.875 -22.166 13.146 1.00 91.56 445 ASP A N 1
ATOM 3536 C CA . ASP A 1 445 ? -14.886 -21.721 12.166 1.00 91.56 445 ASP A CA 1
ATOM 3537 C C . ASP A 1 445 ? -14.102 -20.531 12.735 1.00 91.56 445 ASP A C 1
ATOM 3539 O O . ASP A 1 445 ? -14.680 -19.487 13.020 1.00 91.56 445 ASP A O 1
ATOM 3543 N N . LEU A 1 446 ? -12.799 -20.695 12.956 1.00 89.25 446 LEU A N 1
ATOM 3544 C CA . LEU A 1 446 ? -11.918 -19.674 13.521 1.00 89.25 446 LEU A CA 1
ATOM 3545 C C . LEU A 1 446 ? -11.058 -19.053 12.412 1.00 89.25 446 LEU A C 1
ATOM 3547 O O . LEU A 1 446 ? -10.093 -19.667 11.952 1.00 89.25 446 LEU A O 1
ATOM 3551 N N . ARG A 1 447 ? -11.393 -17.826 12.000 1.00 87.56 447 ARG A N 1
ATOM 3552 C CA . ARG A 1 447 ? -10.689 -17.066 10.953 1.00 87.56 447 ARG A CA 1
ATOM 3553 C C . ARG A 1 447 ? -9.471 -16.330 11.511 1.00 87.56 447 ARG A C 1
ATOM 3555 O O . ARG A 1 447 ? -9.614 -15.336 12.213 1.00 87.56 447 ARG A O 1
ATOM 3562 N N . ILE A 1 448 ? -8.269 -16.802 11.183 1.00 85.19 448 ILE A N 1
ATOM 3563 C CA . ILE A 1 448 ? -6.979 -16.273 11.650 1.00 85.19 448 ILE A CA 1
ATOM 3564 C C . ILE A 1 448 ? -6.272 -15.537 10.511 1.00 85.19 448 ILE A C 1
ATOM 3566 O O . ILE A 1 448 ? -5.970 -16.136 9.483 1.00 85.19 448 ILE A O 1
ATOM 3570 N N . ARG A 1 449 ? -5.944 -14.257 10.707 1.00 78.88 449 ARG A N 1
ATOM 3571 C CA . ARG A 1 449 ? -5.212 -13.439 9.726 1.00 78.88 449 ARG A CA 1
ATOM 3572 C C . ARG A 1 449 ? -3.710 -13.413 10.009 1.00 78.88 449 ARG A C 1
ATOM 3574 O O . ARG A 1 449 ? -3.287 -13.271 11.153 1.00 78.88 449 ARG A O 1
ATOM 3581 N N . LEU A 1 450 ? -2.901 -13.545 8.957 1.00 75.25 450 LEU A N 1
ATOM 3582 C CA . LEU A 1 450 ? -1.435 -13.434 8.991 1.00 75.25 450 LEU A CA 1
ATOM 3583 C C . LEU A 1 450 ? -0.990 -12.179 8.211 1.00 75.25 450 LEU A C 1
ATOM 3585 O O . LEU A 1 450 ? -1.618 -11.879 7.194 1.00 75.25 450 LEU A O 1
ATOM 3589 N N . PRO A 1 451 ? 0.052 -11.433 8.648 1.00 56.66 451 PRO A N 1
ATOM 3590 C CA . PRO A 1 451 ? 1.217 -11.898 9.406 1.00 56.66 451 PRO A CA 1
ATOM 3591 C C . PRO A 1 451 ? 1.334 -11.263 10.803 1.00 56.66 451 PRO A C 1
ATOM 3593 O O . PRO A 1 451 ? 2.260 -10.502 11.084 1.00 56.66 451 PRO A O 1
ATOM 3596 N N . ASP A 1 452 ? 0.402 -11.560 11.704 1.00 56.44 452 ASP A N 1
ATOM 3597 C CA . ASP A 1 452 ? 0.485 -11.038 13.065 1.00 56.44 452 ASP A CA 1
ATOM 3598 C C . ASP A 1 452 ? 1.534 -11.790 13.905 1.00 56.44 452 ASP A C 1
ATOM 3600 O O . ASP A 1 452 ? 1.183 -12.686 14.670 1.00 56.44 452 ASP A O 1
ATOM 3604 N N . ASP A 1 453 ? 2.806 -11.359 13.793 1.00 52.56 453 ASP A N 1
ATOM 3605 C CA . ASP A 1 453 ? 4.060 -11.920 14.368 1.00 52.56 453 ASP A CA 1
ATOM 3606 C C . ASP A 1 453 ? 4.050 -12.320 15.866 1.00 52.56 453 ASP A C 1
ATOM 3608 O O . ASP A 1 453 ? 5.037 -12.825 16.402 1.00 52.56 453 ASP A O 1
ATOM 3612 N N . THR A 1 454 ? 2.945 -12.091 16.569 1.00 60.03 454 THR A N 1
ATOM 3613 C CA . THR A 1 454 ? 2.712 -12.452 17.966 1.00 60.03 454 THR A CA 1
ATOM 3614 C C . THR A 1 454 ? 1.364 -13.171 18.127 1.00 60.03 454 THR A C 1
ATOM 3616 O O . THR A 1 454 ? 0.491 -12.685 18.849 1.00 60.03 454 THR A O 1
ATOM 3619 N N . LEU A 1 455 ? 1.170 -14.328 17.478 1.00 61.34 455 LEU A N 1
ATOM 3620 C CA . LEU A 1 455 ? 0.065 -15.238 17.822 1.00 61.34 455 LEU A CA 1
ATOM 3621 C C . LEU A 1 455 ? 0.193 -15.682 19.286 1.00 61.34 455 LEU A C 1
ATOM 3623 O O . LEU A 1 455 ? 1.084 -16.461 19.639 1.00 61.34 455 LEU A O 1
ATOM 3627 N N . THR A 1 456 ? -0.705 -15.205 20.149 1.00 64.25 456 THR A N 1
ATOM 3628 C CA . THR A 1 456 ? -0.721 -15.575 21.564 1.00 64.25 456 THR A CA 1
ATOM 3629 C C . THR A 1 456 ? -1.662 -16.755 21.798 1.00 64.25 456 THR A C 1
ATOM 3631 O O . THR A 1 456 ? -2.878 -16.699 21.633 1.00 64.25 456 THR A O 1
ATOM 3634 N N . TYR A 1 457 ? -1.064 -17.873 22.206 1.00 68.69 457 TYR A N 1
ATOM 3635 C CA . TYR A 1 457 ? -1.697 -19.194 22.301 1.00 68.69 457 TYR A CA 1
ATOM 3636 C C . TYR A 1 457 ? -2.970 -19.270 23.155 1.00 68.69 457 TYR A C 1
ATOM 3638 O O . TYR A 1 457 ? -3.724 -20.227 23.001 1.00 68.69 457 TYR A O 1
ATOM 3646 N N . LYS A 1 458 ? -3.204 -18.309 24.061 1.00 70.25 458 LYS A N 1
ATOM 3647 C CA . LYS A 1 458 ? -4.309 -18.366 25.027 1.00 70.25 458 LYS A CA 1
ATOM 3648 C C . LYS A 1 458 ? -5.678 -18.183 24.385 1.00 70.25 458 LYS A C 1
ATOM 3650 O O . LYS A 1 458 ? -6.656 -18.661 24.937 1.00 70.25 458 LYS A O 1
ATOM 3655 N N . GLN A 1 459 ? -5.775 -17.522 23.228 1.00 67.62 459 GLN A N 1
ATOM 3656 C CA . GLN A 1 459 ? -7.080 -17.285 22.594 1.00 67.62 459 GLN A CA 1
ATOM 3657 C C . GLN A 1 459 ? -7.784 -18.606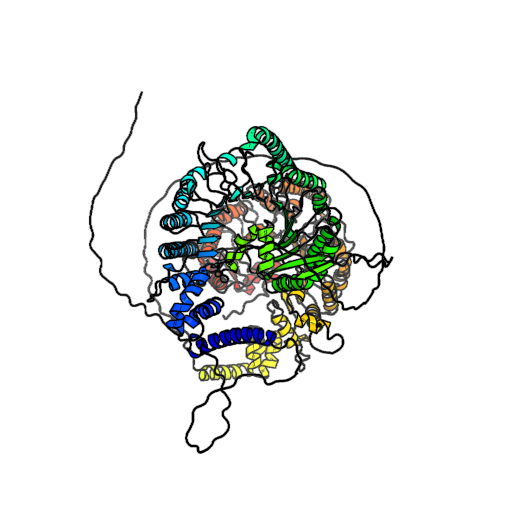 22.228 1.00 67.62 459 GLN A C 1
ATOM 3659 O O . GLN A 1 459 ? -8.994 -18.729 22.385 1.00 67.62 459 GLN A O 1
ATOM 3664 N N . PHE A 1 460 ? -7.016 -19.645 21.882 1.00 77.12 460 PHE A N 1
ATOM 3665 C CA . PHE A 1 460 ? -7.528 -21.004 21.685 1.00 77.12 460 PHE A CA 1
ATOM 3666 C C . PHE A 1 460 ? -8.165 -21.613 22.946 1.00 77.12 460 PHE A C 1
ATOM 3668 O O . PHE A 1 460 ? -9.070 -22.439 22.817 1.00 77.12 460 PHE A O 1
ATOM 3675 N N . ASP A 1 461 ? -7.761 -21.199 24.155 1.00 79.75 461 ASP A N 1
ATOM 3676 C CA . ASP A 1 461 ? -8.297 -21.734 25.413 1.00 79.75 461 ASP A CA 1
ATOM 3677 C C . ASP A 1 461 ? -9.810 -21.473 25.566 1.00 79.75 461 ASP A C 1
ATOM 3679 O O . ASP A 1 461 ? -10.468 -22.201 26.309 1.00 79.75 461 ASP A O 1
ATOM 3683 N N . MET A 1 462 ? -10.396 -20.525 24.813 1.00 79.75 462 MET A N 1
ATOM 3684 C CA . MET A 1 462 ? -11.854 -20.320 24.752 1.00 79.75 462 MET A CA 1
ATOM 3685 C C . MET A 1 462 ? -12.612 -21.596 24.350 1.00 79.75 462 MET A C 1
ATOM 3687 O O . MET A 1 462 ? -13.688 -21.876 24.883 1.00 79.75 462 MET A O 1
ATOM 3691 N N . LEU A 1 463 ? -12.021 -22.423 23.477 1.00 81.19 463 LEU A N 1
ATOM 3692 C CA . LEU A 1 463 ? -12.633 -23.665 23.000 1.00 81.19 463 LEU A CA 1
ATOM 3693 C C . LEU A 1 463 ? -12.719 -24.735 24.104 1.00 81.19 463 LEU A C 1
ATOM 3695 O O . LEU A 1 463 ? -13.547 -25.634 23.999 1.00 81.19 463 LEU A O 1
ATOM 3699 N N . ARG A 1 464 ? -11.944 -24.618 25.199 1.00 82.31 464 ARG A N 1
ATOM 3700 C CA . ARG A 1 464 ? -12.042 -25.529 26.360 1.00 82.31 464 ARG A CA 1
ATOM 3701 C C . ARG A 1 464 ? -13.349 -25.406 27.140 1.00 82.31 464 ARG A C 1
ATOM 3703 O O . ARG A 1 464 ? -13.664 -26.303 27.910 1.00 82.31 464 ARG A O 1
ATOM 3710 N N . SER A 1 465 ? -14.089 -24.309 26.981 1.00 73.12 465 SER A N 1
ATOM 3711 C CA . SER A 1 465 ? -15.399 -24.150 27.630 1.00 73.12 465 SER A CA 1
ATOM 3712 C C . SER A 1 465 ? -16.535 -24.882 26.898 1.00 73.12 465 SER A C 1
ATOM 3714 O O . SER A 1 465 ? -17.645 -24.959 27.417 1.00 73.12 465 SER A O 1
ATOM 3716 N N . MET A 1 466 ? -16.266 -25.456 25.716 1.00 76.81 466 MET A N 1
ATOM 3717 C CA . MET A 1 466 ? -17.297 -25.919 24.788 1.00 76.81 466 MET A CA 1
ATOM 3718 C C . MET A 1 466 ? -17.451 -27.439 24.732 1.00 76.81 466 MET A C 1
ATOM 3720 O O . MET A 1 466 ? -16.953 -28.113 23.831 1.00 76.81 466 MET A O 1
ATOM 3724 N N . ASN A 1 467 ? -18.258 -27.969 25.652 1.00 77.56 467 ASN A N 1
ATOM 3725 C CA . ASN A 1 467 ? -18.643 -29.385 25.684 1.00 77.56 467 ASN A CA 1
ATOM 3726 C C . ASN A 1 467 ? -19.482 -29.830 24.463 1.00 77.56 467 ASN A C 1
ATOM 3728 O O . ASN A 1 467 ? -19.554 -31.022 24.172 1.00 77.56 467 ASN A O 1
ATOM 3732 N N . THR A 1 468 ? -20.124 -28.899 23.744 1.00 81.31 468 THR A N 1
ATOM 3733 C CA . THR A 1 468 ? -20.930 -29.181 22.538 1.00 81.31 468 THR A CA 1
ATOM 3734 C C . THR A 1 468 ? -20.110 -29.240 21.245 1.00 81.31 468 THR A C 1
ATOM 3736 O O . THR A 1 468 ? -20.619 -29.708 20.224 1.00 81.31 468 THR A O 1
ATOM 3739 N N . LEU A 1 469 ? -18.854 -28.778 21.264 1.00 86.00 469 LEU A N 1
ATOM 3740 C CA . LEU A 1 469 ? -18.060 -28.550 20.059 1.00 86.00 469 LEU A CA 1
ATOM 3741 C C . LEU A 1 469 ? -17.534 -29.859 19.457 1.00 86.00 469 LEU A C 1
ATOM 3743 O O . LEU A 1 469 ? -16.536 -30.416 19.914 1.00 86.00 469 LEU A O 1
ATOM 3747 N N . ARG A 1 470 ? -18.187 -30.325 18.387 1.00 87.44 470 ARG A N 1
ATOM 3748 C CA . ARG A 1 470 ? -17.801 -31.542 17.652 1.00 87.44 470 ARG A CA 1
ATOM 3749 C C . ARG A 1 470 ? -16.935 -31.250 16.430 1.00 87.44 470 ARG A C 1
ATOM 3751 O O . ARG A 1 470 ? -16.095 -32.070 16.074 1.00 87.44 470 ARG A O 1
ATOM 3758 N N . ARG A 1 471 ? -17.119 -30.102 15.780 1.00 89.19 471 ARG A N 1
ATOM 3759 C CA . ARG A 1 471 ? -16.482 -29.766 14.496 1.00 89.19 471 ARG A CA 1
ATOM 3760 C C . ARG A 1 471 ? -15.723 -28.446 14.598 1.00 89.19 471 ARG A C 1
ATOM 3762 O O . ARG A 1 471 ? -16.206 -27.506 15.221 1.00 89.19 471 ARG A O 1
ATOM 3769 N N . CYS A 1 472 ? -14.543 -28.355 13.994 1.00 87.75 472 CYS A N 1
ATOM 3770 C CA . CYS A 1 472 ? -13.757 -27.122 13.980 1.00 87.75 472 CYS A CA 1
ATOM 3771 C C . CYS A 1 472 ? -13.141 -26.887 12.602 1.00 87.75 472 CYS A C 1
ATOM 3773 O O . CYS A 1 472 ? -12.537 -27.788 12.020 1.00 87.75 472 CYS A O 1
ATOM 3775 N N . ILE A 1 473 ? -13.278 -25.667 12.101 1.00 86.50 473 ILE A N 1
ATOM 3776 C CA . ILE A 1 473 ? -12.597 -25.156 10.916 1.00 86.50 473 ILE A CA 1
ATOM 3777 C C . ILE A 1 473 ? -11.632 -24.075 11.405 1.00 86.50 473 ILE A C 1
ATOM 3779 O O . ILE A 1 473 ? -11.952 -23.308 12.311 1.00 86.50 473 ILE A O 1
ATOM 3783 N N . ILE A 1 474 ? -10.427 -24.034 10.853 1.00 85.44 474 ILE A N 1
ATOM 3784 C CA . ILE A 1 474 ? -9.424 -23.019 11.171 1.00 85.44 474 ILE A CA 1
ATOM 3785 C C . ILE A 1 474 ? -8.987 -22.412 9.852 1.00 85.44 474 ILE A C 1
ATOM 3787 O O . ILE A 1 474 ? -8.229 -23.014 9.088 1.00 85.44 474 ILE A O 1
ATOM 3791 N N . THR A 1 475 ? -9.527 -21.230 9.591 1.00 84.56 475 THR A N 1
ATOM 3792 C CA . THR A 1 475 ? -9.431 -20.522 8.322 1.00 84.56 475 THR A CA 1
ATOM 3793 C C . THR A 1 475 ? -8.295 -19.513 8.402 1.00 84.56 475 THR A C 1
ATOM 3795 O O . THR A 1 475 ? -8.448 -18.415 8.924 1.00 84.56 475 THR A O 1
ATOM 3798 N N . ILE A 1 476 ? -7.120 -19.903 7.923 1.00 81.31 476 ILE A N 1
ATOM 3799 C CA . ILE A 1 476 ? -5.909 -19.086 7.895 1.00 81.31 476 ILE A CA 1
ATOM 3800 C C . ILE A 1 476 ? -5.937 -18.225 6.628 1.00 81.31 476 ILE A C 1
ATOM 3802 O O . ILE A 1 476 ? -5.693 -18.705 5.521 1.00 81.31 476 ILE A O 1
ATOM 3806 N N . GLU A 1 477 ? -6.243 -16.943 6.798 1.00 79.88 477 GLU A N 1
ATOM 3807 C CA . GLU A 1 477 ? -6.260 -15.933 5.743 1.00 79.88 477 GLU A CA 1
ATOM 3808 C C . GLU A 1 477 ? -4.871 -15.291 5.592 1.00 79.88 477 GLU A C 1
ATOM 3810 O O . GLU A 1 477 ? -4.323 -14.698 6.528 1.00 79.88 477 GLU A O 1
ATOM 3815 N N . LEU A 1 478 ? -4.290 -15.407 4.397 1.00 73.25 478 LEU A N 1
ATOM 3816 C CA . LEU A 1 478 ? -2.947 -14.909 4.087 1.00 73.25 478 LEU A CA 1
ATOM 3817 C C . LEU A 1 478 ? -3.012 -13.466 3.557 1.00 73.25 478 LEU A C 1
ATOM 3819 O O . LEU A 1 478 ? -3.477 -13.245 2.441 1.00 73.25 478 LEU A O 1
ATOM 3823 N N . SER A 1 479 ? -2.530 -12.461 4.297 1.00 67.00 479 SER A N 1
ATOM 3824 C CA . SER A 1 479 ? -2.564 -11.075 3.803 1.00 67.00 479 SER A CA 1
ATOM 3825 C C . SER A 1 479 ? -1.534 -10.826 2.696 1.00 67.00 479 SER A C 1
ATOM 3827 O O . SER A 1 479 ? -0.326 -10.842 2.923 1.00 67.00 479 SER A O 1
ATOM 3829 N N . SER A 1 480 ? -1.994 -10.475 1.493 1.00 55.81 480 SER A N 1
ATOM 3830 C CA . SER A 1 480 ? -1.112 -10.140 0.362 1.00 55.81 480 SER A CA 1
ATOM 3831 C C . SER A 1 480 ? -0.310 -8.843 0.541 1.00 55.81 480 SER A C 1
ATOM 3833 O O . SER A 1 480 ? 0.565 -8.553 -0.277 1.00 55.81 480 SER A O 1
ATOM 3835 N N . ALA A 1 481 ? -0.622 -8.034 1.561 1.00 50.38 481 ALA A N 1
ATOM 3836 C CA . ALA A 1 481 ? -0.079 -6.686 1.737 1.00 50.38 481 ALA A CA 1
ATOM 3837 C C . ALA A 1 481 ? 1.398 -6.655 2.166 1.00 50.38 481 ALA A C 1
ATOM 3839 O O . ALA A 1 481 ? 2.083 -5.663 1.934 1.00 50.38 481 ALA A O 1
ATOM 3840 N N . GLN A 1 482 ? 1.905 -7.730 2.776 1.00 53.94 482 GLN A N 1
ATOM 3841 C CA . GLN A 1 482 ? 3.290 -7.821 3.239 1.00 53.94 482 GLN A CA 1
ATOM 3842 C C . GLN A 1 482 ? 3.951 -9.083 2.687 1.00 53.94 482 GLN A C 1
ATOM 3844 O O . GLN A 1 482 ? 3.334 -10.138 2.576 1.00 53.94 482 GLN A O 1
ATOM 3849 N N . GLY A 1 483 ? 5.230 -8.991 2.322 1.00 54.91 483 GLY A N 1
ATOM 3850 C CA . GLY A 1 483 ? 5.959 -10.096 1.703 1.00 54.91 483 GLY A CA 1
ATOM 3851 C C . GLY A 1 483 ? 6.372 -11.171 2.703 1.00 54.91 483 GLY A C 1
ATOM 3852 O O . GLY A 1 483 ? 7.550 -11.241 3.029 1.00 54.91 483 GLY A O 1
ATOM 3853 N N . HIS A 1 484 ? 5.428 -11.996 3.168 1.00 61.22 484 HIS A N 1
ATOM 3854 C CA . HIS A 1 484 ? 5.659 -12.995 4.217 1.00 61.22 484 HIS A CA 1
ATOM 3855 C C . HIS A 1 484 ? 6.920 -13.838 3.957 1.00 61.22 484 HIS A C 1
ATOM 3857 O O . HIS A 1 484 ? 7.050 -14.488 2.913 1.00 61.22 484 HIS A O 1
ATOM 3863 N N . ASN A 1 485 ? 7.832 -13.870 4.934 1.00 66.00 485 ASN A N 1
ATOM 3864 C CA . ASN A 1 485 ? 8.907 -14.854 4.950 1.00 66.00 485 ASN A CA 1
ATOM 3865 C C . ASN A 1 485 ? 8.282 -16.248 5.160 1.00 66.00 485 ASN A C 1
ATOM 3867 O O . ASN A 1 485 ? 7.348 -16.432 5.945 1.00 66.00 485 ASN A O 1
ATOM 3871 N N . GLN A 1 486 ? 8.828 -17.251 4.471 1.00 70.31 486 GLN A N 1
ATOM 3872 C CA . GLN A 1 486 ? 8.433 -18.648 4.646 1.00 70.31 486 GLN A CA 1
ATOM 3873 C C . GLN A 1 486 ? 8.663 -19.113 6.097 1.00 70.31 486 GLN A C 1
ATOM 3875 O O . GLN A 1 486 ? 7.941 -19.972 6.592 1.00 70.31 486 GLN A O 1
ATOM 3880 N N . GLU A 1 487 ? 9.657 -18.548 6.785 1.00 76.00 487 GLU A N 1
ATOM 3881 C CA . GLU A 1 487 ? 9.948 -18.844 8.190 1.00 76.00 487 GLU A CA 1
ATOM 3882 C C . GLU A 1 487 ? 8.850 -18.316 9.116 1.00 76.00 487 GLU A C 1
ATOM 3884 O O . GLU A 1 487 ? 8.399 -19.071 9.975 1.00 76.00 487 GLU A O 1
ATOM 3889 N N . SER A 1 488 ? 8.330 -17.104 8.880 1.00 71.81 488 SER A N 1
ATOM 3890 C CA . SER A 1 488 ? 7.150 -16.593 9.587 1.00 71.81 488 SER A CA 1
ATOM 3891 C C . SER A 1 488 ? 5.957 -17.525 9.379 1.00 71.81 488 SER A C 1
ATOM 3893 O O . SER A 1 488 ? 5.342 -17.943 10.352 1.00 71.81 488 SER A O 1
ATOM 3895 N N . LEU A 1 489 ? 5.650 -17.932 8.144 1.00 71.81 489 LEU A N 1
ATOM 3896 C CA . LEU A 1 489 ? 4.530 -18.848 7.878 1.00 71.81 489 LEU A CA 1
ATOM 3897 C C . LEU A 1 489 ? 4.693 -20.213 8.570 1.00 71.81 489 LEU A C 1
ATOM 3899 O O . LEU A 1 489 ? 3.744 -20.714 9.171 1.00 71.81 489 LEU A O 1
ATOM 3903 N N . ASN A 1 490 ? 5.902 -20.784 8.567 1.00 77.69 490 ASN A N 1
ATOM 3904 C CA . ASN A 1 490 ? 6.196 -22.017 9.305 1.00 77.69 490 ASN A CA 1
ATOM 3905 C C . ASN A 1 490 ? 6.069 -21.823 10.833 1.00 77.69 490 ASN A C 1
ATOM 3907 O O . ASN A 1 490 ? 5.617 -22.734 11.524 1.00 77.69 490 ASN A O 1
ATOM 3911 N N . LEU A 1 491 ? 6.464 -20.658 11.364 1.00 80.62 491 LEU A N 1
ATOM 3912 C CA . LEU A 1 491 ? 6.352 -20.318 12.786 1.00 80.62 491 LEU A CA 1
ATOM 3913 C C . LEU A 1 491 ? 4.882 -20.201 13.207 1.00 80.62 491 LEU A C 1
ATOM 3915 O O . LEU A 1 491 ? 4.489 -20.808 14.198 1.00 80.62 491 LEU A O 1
ATOM 3919 N N . HIS A 1 492 ? 4.059 -19.496 12.425 1.00 76.44 492 HIS A N 1
ATOM 3920 C CA . HIS A 1 492 ? 2.621 -19.364 12.669 1.00 76.44 492 HIS A CA 1
ATOM 3921 C C . HIS A 1 492 ? 1.898 -20.718 12.537 1.00 76.44 492 HIS A C 1
ATOM 3923 O O . HIS A 1 492 ? 1.066 -21.044 13.382 1.00 76.44 492 HIS A O 1
ATOM 3929 N N . GLN A 1 493 ? 2.268 -21.561 11.562 1.00 79.62 493 GLN A N 1
ATOM 3930 C CA . GLN A 1 493 ? 1.761 -22.936 11.474 1.00 79.62 493 GLN A CA 1
ATOM 3931 C C . GLN A 1 493 ? 2.148 -23.750 12.719 1.00 79.62 493 GLN A C 1
ATOM 3933 O O . GLN A 1 493 ? 1.278 -24.320 13.375 1.00 79.62 493 GLN A O 1
ATOM 3938 N N . GLY A 1 494 ? 3.436 -23.795 13.075 1.00 82.00 494 GLY A N 1
ATOM 3939 C CA . GLY A 1 494 ? 3.916 -24.508 14.263 1.00 82.00 494 GLY A CA 1
ATOM 3940 C C . GLY A 1 494 ? 3.259 -24.005 15.552 1.00 82.00 494 GLY A C 1
ATOM 3941 O O . GLY A 1 494 ? 2.957 -24.802 16.443 1.00 82.00 494 GLY A O 1
ATOM 3942 N N . ALA A 1 495 ? 2.961 -22.706 15.621 1.00 80.94 495 ALA A N 1
ATOM 3943 C CA . ALA A 1 495 ? 2.244 -22.093 16.726 1.00 80.94 495 ALA A CA 1
ATOM 3944 C C . ALA A 1 495 ? 0.788 -22.583 16.819 1.00 80.94 495 ALA A C 1
ATOM 3946 O O . ALA A 1 495 ? 0.387 -23.092 17.867 1.00 80.94 495 ALA A O 1
ATOM 3947 N N . ILE A 1 496 ? 0.022 -22.508 15.724 1.00 83.50 496 ILE A N 1
ATOM 3948 C CA . ILE A 1 496 ? -1.369 -22.995 15.654 1.00 83.50 496 ILE A CA 1
ATOM 3949 C C . ILE A 1 496 ? -1.432 -24.491 15.993 1.00 83.50 496 ILE A C 1
ATOM 3951 O O . ILE A 1 496 ? -2.233 -24.910 16.826 1.00 83.50 496 ILE A O 1
ATOM 3955 N N . MET A 1 497 ? -0.523 -25.295 15.440 1.00 86.00 497 MET A N 1
ATOM 3956 C CA . MET A 1 497 ? -0.414 -26.724 15.750 1.00 86.00 497 MET A CA 1
ATOM 3957 C C . MET A 1 497 ? -0.137 -26.984 17.239 1.00 86.00 497 MET A C 1
ATOM 3959 O O . MET A 1 497 ? -0.775 -27.845 17.844 1.00 86.00 497 MET A O 1
ATOM 3963 N N . THR A 1 498 ? 0.758 -26.206 17.856 1.00 85.56 498 THR A N 1
ATOM 3964 C CA . THR A 1 498 ? 1.066 -26.298 19.295 1.00 85.56 498 THR A CA 1
ATOM 3965 C C . THR A 1 498 ? -0.118 -25.865 20.168 1.00 85.56 498 THR A C 1
ATOM 3967 O O . THR A 1 498 ? -0.342 -26.446 21.230 1.00 85.56 498 THR A O 1
ATOM 3970 N N . ALA A 1 499 ? -0.901 -24.866 19.745 1.00 83.88 499 ALA A N 1
ATOM 3971 C CA . ALA A 1 499 ? -2.140 -24.486 20.423 1.00 83.88 499 ALA A CA 1
ATOM 3972 C C . ALA A 1 499 ? -3.171 -25.626 20.382 1.00 83.88 499 ALA A C 1
ATOM 3974 O O . ALA A 1 499 ? -3.695 -26.017 21.423 1.00 83.88 499 ALA A O 1
ATOM 3975 N N . LEU A 1 500 ? -3.396 -26.223 19.210 1.00 86.25 500 LEU A N 1
ATOM 3976 C CA . LEU A 1 500 ? -4.352 -27.320 19.033 1.00 86.25 500 LEU A CA 1
ATOM 3977 C C . LEU A 1 500 ? -3.966 -28.568 19.835 1.00 86.25 500 LEU A C 1
ATOM 3979 O O . LEU A 1 500 ? -4.813 -29.133 20.523 1.00 86.25 500 LEU A O 1
ATOM 3983 N N . GLN A 1 501 ? -2.684 -28.948 19.847 1.00 87.44 501 GLN A N 1
ATOM 3984 C CA . GLN A 1 501 ? -2.182 -30.028 20.708 1.00 87.44 501 GLN A CA 1
ATOM 3985 C C . GLN A 1 501 ? -2.517 -29.801 22.195 1.00 87.44 501 GLN A C 1
ATOM 3987 O O . GLN A 1 501 ? -2.840 -30.750 22.906 1.00 87.44 501 GLN A O 1
ATOM 3992 N N . ARG A 1 502 ? -2.486 -28.547 22.673 1.00 85.31 502 ARG A N 1
ATOM 3993 C CA . ARG A 1 502 ? -2.842 -28.191 24.060 1.00 85.31 502 ARG A CA 1
ATOM 3994 C C . ARG A 1 502 ? -4.349 -28.200 24.329 1.00 85.31 502 ARG A C 1
ATOM 3996 O O . ARG A 1 502 ? -4.734 -28.225 25.498 1.00 85.31 502 ARG A O 1
ATOM 4003 N N . LEU A 1 503 ? -5.200 -28.160 23.304 1.00 83.00 503 LEU A N 1
ATOM 4004 C CA . LEU A 1 503 ? -6.655 -28.265 23.458 1.00 83.00 503 LEU A CA 1
ATOM 4005 C C . LEU A 1 503 ? -7.158 -29.708 23.503 1.00 83.00 503 LEU A C 1
ATOM 4007 O O . LEU A 1 503 ? -8.190 -29.953 24.125 1.00 83.00 503 LEU A O 1
ATOM 4011 N N . GLY A 1 504 ? -6.455 -30.650 22.867 1.00 77.69 504 GLY A N 1
ATOM 4012 C CA . GLY A 1 504 ? -7.017 -31.964 22.536 1.00 77.69 504 GLY A CA 1
ATOM 4013 C C . GLY A 1 504 ? -7.482 -32.831 23.709 1.00 77.69 504 GLY A C 1
ATOM 4014 O O . GLY A 1 504 ? -8.437 -33.588 23.563 1.00 77.69 504 GLY A O 1
ATOM 4015 N N . VAL A 1 505 ? -6.886 -32.655 24.892 1.00 75.25 505 VAL A N 1
ATOM 4016 C CA . VAL A 1 505 ? -7.289 -33.350 26.131 1.00 75.25 505 VAL A CA 1
ATOM 4017 C C . VAL A 1 505 ? -8.639 -32.841 26.674 1.00 75.25 505 VAL A C 1
ATOM 4019 O O . VAL A 1 505 ? -9.277 -33.506 27.481 1.00 75.25 505 VAL A O 1
ATOM 4022 N N . SER A 1 506 ? -9.074 -31.654 26.242 1.00 79.75 506 SER A N 1
ATOM 4023 C CA . SER A 1 506 ? -10.169 -30.876 26.843 1.00 79.75 506 SER A CA 1
ATOM 4024 C C . SER A 1 506 ? -11.337 -30.543 25.905 1.00 79.75 506 SER A C 1
ATOM 4026 O O . SER A 1 506 ? -12.298 -29.935 26.359 1.00 79.75 506 SER A O 1
ATOM 4028 N N . VAL A 1 507 ? -11.274 -30.900 24.616 1.00 85.00 507 VAL A N 1
ATOM 4029 C CA . VAL A 1 507 ? -12.310 -30.553 23.620 1.00 85.00 507 VAL A CA 1
ATOM 4030 C C . VAL A 1 507 ? -12.728 -31.813 22.846 1.00 85.00 507 VAL A C 1
ATOM 4032 O O . VAL A 1 507 ? -11.852 -32.449 22.254 1.00 85.00 507 VAL A O 1
ATOM 4035 N N . PRO A 1 508 ? -14.028 -32.181 22.794 1.00 86.81 508 PRO A N 1
ATOM 4036 C CA . PRO A 1 508 ? -14.520 -33.436 22.203 1.00 86.81 508 PRO A CA 1
ATOM 4037 C C . PRO A 1 508 ? -14.605 -33.398 20.662 1.00 86.81 508 PRO A C 1
ATOM 4039 O O . PRO A 1 508 ? -15.577 -33.845 20.050 1.00 86.81 508 PRO A O 1
ATOM 4042 N N . LEU A 1 509 ? -13.567 -32.860 20.020 1.00 89.75 509 LEU A N 1
ATOM 4043 C CA . LEU A 1 509 ? -13.503 -32.626 18.583 1.00 89.75 509 LEU A CA 1
ATOM 4044 C C . LEU A 1 509 ? -13.478 -33.945 17.794 1.00 89.75 509 LEU A C 1
ATOM 4046 O O . LEU A 1 509 ? -12.616 -34.792 18.035 1.00 89.75 509 LEU A O 1
ATOM 4050 N N . THR A 1 510 ? -14.384 -34.108 16.829 1.00 89.75 510 THR A N 1
ATOM 4051 C CA . THR A 1 510 ? -14.457 -35.260 15.915 1.00 89.75 510 THR A CA 1
ATOM 4052 C C . THR A 1 510 ? -13.925 -34.940 14.519 1.00 89.75 510 THR A C 1
ATOM 4054 O O . THR A 1 510 ? -13.306 -35.813 13.913 1.00 89.75 510 THR A O 1
ATOM 4057 N N . HIS A 1 511 ? -14.082 -33.703 14.039 1.00 92.94 511 HIS A N 1
ATOM 4058 C CA . HIS A 1 511 ? -13.608 -33.263 12.719 1.00 92.94 511 HIS A CA 1
ATOM 4059 C C . HIS A 1 511 ? -12.841 -31.943 12.823 1.00 92.94 511 HIS A C 1
ATOM 4061 O O . HIS A 1 511 ? -13.322 -30.991 13.441 1.00 92.94 511 HIS A O 1
ATOM 4067 N N . LEU A 1 512 ? -11.664 -31.882 12.194 1.00 91.75 512 LEU A N 1
ATOM 4068 C CA . LEU A 1 512 ? -10.844 -30.673 12.086 1.00 91.75 512 LEU A CA 1
ATOM 4069 C C . LEU A 1 512 ? -10.569 -30.346 10.616 1.00 91.75 512 LEU A C 1
ATOM 4071 O O . LEU A 1 512 ? -10.091 -31.200 9.882 1.00 91.75 512 LEU A O 1
ATOM 4075 N N . MET A 1 513 ? -10.783 -29.104 10.199 1.00 91.56 513 MET A N 1
ATOM 4076 C CA . MET A 1 513 ? -10.421 -28.606 8.871 1.00 91.56 513 MET A CA 1
ATOM 4077 C C . MET A 1 513 ? -9.409 -27.469 9.002 1.00 91.56 513 MET A C 1
ATOM 4079 O O . MET A 1 513 ? -9.671 -26.482 9.685 1.00 91.56 513 MET A O 1
ATOM 4083 N N . LEU A 1 514 ? -8.267 -27.581 8.326 1.00 90.06 514 LEU A N 1
ATOM 4084 C CA . LEU A 1 514 ? -7.308 -26.489 8.165 1.00 90.06 514 LEU A CA 1
ATOM 4085 C C . LEU A 1 514 ? -7.498 -25.879 6.773 1.00 90.06 514 LEU A C 1
ATOM 4087 O O . LEU A 1 514 ? -7.148 -26.495 5.767 1.00 90.06 514 LEU A O 1
ATOM 4091 N N . GLN A 1 515 ? -8.068 -24.680 6.713 1.00 88.81 515 GLN A N 1
ATOM 4092 C CA . GLN A 1 515 ? -8.357 -23.964 5.473 1.00 88.81 515 GLN A CA 1
ATOM 4093 C C . GLN A 1 515 ? -7.339 -22.838 5.291 1.00 88.81 515 GLN A C 1
ATOM 4095 O O . GLN A 1 515 ? -7.255 -21.945 6.122 1.00 88.81 515 GLN A O 1
ATOM 4100 N N . TYR A 1 516 ? -6.572 -22.854 4.203 1.00 84.88 516 TYR A N 1
ATOM 4101 C CA . TYR A 1 516 ? -5.672 -21.761 3.832 1.00 84.88 516 TYR A CA 1
ATOM 4102 C C . TYR A 1 516 ? -6.324 -20.951 2.717 1.00 84.88 516 TYR A C 1
ATOM 4104 O O . TYR A 1 516 ? -6.383 -21.398 1.568 1.00 84.88 516 TYR A O 1
ATOM 4112 N N . ASN A 1 517 ? -6.836 -19.775 3.078 1.00 79.38 517 ASN A N 1
ATOM 4113 C CA . ASN A 1 517 ? -7.521 -18.878 2.158 1.00 79.38 517 ASN A CA 1
ATOM 4114 C C . ASN A 1 517 ? -6.555 -17.852 1.569 1.00 79.38 517 ASN A C 1
ATOM 4116 O O . ASN A 1 517 ? -5.826 -17.145 2.271 1.00 79.38 517 ASN A O 1
ATOM 4120 N N . GLU A 1 518 ? -6.598 -17.768 0.246 1.00 68.75 518 GLU A N 1
ATOM 4121 C CA . GLU A 1 518 ? -5.894 -16.770 -0.542 1.00 68.75 518 GLU A CA 1
ATOM 4122 C C . GLU A 1 518 ? -6.777 -15.521 -0.686 1.00 68.75 518 GLU A C 1
ATOM 4124 O O . GLU A 1 518 ? -7.989 -15.646 -0.876 1.00 68.75 518 GLU A O 1
ATOM 4129 N N . PRO A 1 519 ? -6.205 -14.309 -0.625 1.00 63.97 519 PRO A N 1
ATOM 4130 C CA . PRO A 1 519 ? -6.959 -13.092 -0.869 1.00 63.97 519 PRO A CA 1
ATOM 4131 C C . PRO A 1 519 ? -7.267 -13.008 -2.370 1.00 63.97 519 PRO A C 1
ATOM 4133 O O . PRO A 1 519 ? -6.349 -12.864 -3.179 1.00 63.97 519 PRO A O 1
ATOM 4136 N N . GLU A 1 520 ? -8.555 -13.061 -2.735 1.00 55.31 520 GLU A N 1
ATOM 4137 C CA . GLU A 1 520 ? -9.070 -13.131 -4.124 1.00 55.31 520 GLU A CA 1
ATOM 4138 C C . GLU A 1 520 ? -8.345 -12.189 -5.114 1.00 55.31 520 GLU A C 1
ATOM 4140 O O . GLU A 1 520 ? -8.142 -12.511 -6.288 1.00 55.31 520 GLU A O 1
ATOM 4145 N N . ARG A 1 521 ? -7.935 -11.016 -4.612 1.00 56.22 521 ARG A N 1
ATOM 4146 C CA . ARG A 1 521 ? -7.403 -9.865 -5.353 1.00 56.22 521 ARG A CA 1
ATOM 4147 C C . ARG A 1 521 ? -5.954 -9.995 -5.852 1.00 56.22 521 ARG A C 1
ATOM 4149 O O . ARG A 1 521 ? -5.489 -9.075 -6.520 1.00 56.22 521 ARG A O 1
ATOM 4156 N N . GLN A 1 522 ? -5.201 -11.064 -5.550 1.00 57.19 522 GLN A N 1
ATOM 4157 C CA . GLN A 1 522 ? -3.856 -11.261 -6.133 1.00 57.19 522 GLN A CA 1
ATOM 4158 C C . GLN A 1 522 ? -3.587 -12.712 -6.571 1.00 57.19 522 GLN A C 1
ATOM 4160 O O . GLN A 1 522 ? -3.773 -13.637 -5.785 1.00 57.19 522 GLN A O 1
ATOM 4165 N N . PRO A 1 523 ? -3.070 -12.949 -7.797 1.00 56.88 523 PRO A N 1
ATOM 4166 C CA . PRO A 1 523 ? -2.619 -14.277 -8.194 1.00 56.88 523 PRO A CA 1
ATOM 4167 C C . PRO A 1 523 ? -1.395 -14.700 -7.370 1.00 56.88 523 PRO A C 1
ATOM 4169 O O . PRO A 1 523 ? -0.392 -13.984 -7.320 1.00 56.88 523 PRO A O 1
ATOM 4172 N N . ILE A 1 524 ? -1.467 -15.893 -6.774 1.00 57.22 524 ILE A N 1
ATOM 4173 C CA . ILE A 1 524 ? -0.395 -16.502 -5.973 1.00 57.22 524 ILE A CA 1
ATOM 4174 C C . ILE A 1 524 ? 0.957 -16.377 -6.684 1.00 57.22 524 ILE A C 1
ATOM 4176 O O . ILE A 1 524 ? 1.118 -16.861 -7.812 1.00 57.22 524 ILE A O 1
ATOM 4180 N N . ARG A 1 525 ? 1.963 -15.802 -6.017 1.00 63.03 525 ARG A N 1
ATOM 4181 C CA . ARG A 1 525 ? 3.316 -15.743 -6.585 1.00 63.03 525 ARG A CA 1
ATOM 4182 C C . ARG A 1 525 ? 3.865 -17.171 -6.624 1.00 63.03 525 ARG A C 1
ATOM 4184 O O . ARG A 1 525 ? 3.587 -17.979 -5.739 1.00 63.03 525 ARG A O 1
ATOM 4191 N N . ALA A 1 526 ? 4.668 -17.512 -7.634 1.00 67.25 526 ALA A N 1
ATOM 4192 C CA . ALA A 1 526 ? 5.140 -18.893 -7.833 1.00 67.25 526 ALA A CA 1
ATOM 4193 C C . ALA A 1 526 ? 5.864 -19.487 -6.600 1.00 67.25 526 ALA A C 1
ATOM 4195 O O . ALA A 1 526 ? 5.827 -20.696 -6.369 1.00 67.25 526 ALA A O 1
ATOM 4196 N N . ARG A 1 527 ? 6.472 -18.625 -5.776 1.00 65.69 527 ARG A N 1
ATOM 4197 C CA . ARG A 1 527 ? 7.070 -18.976 -4.484 1.00 65.69 527 ARG A CA 1
ATOM 4198 C C . ARG A 1 527 ? 6.044 -19.424 -3.440 1.00 65.69 527 ARG A C 1
ATOM 4200 O O . ARG A 1 527 ? 6.309 -20.385 -2.723 1.00 65.69 527 ARG A O 1
ATOM 4207 N N . ASP A 1 528 ? 4.911 -18.743 -3.338 1.00 65.12 528 ASP A N 1
ATOM 4208 C CA . ASP A 1 528 ? 3.936 -19.004 -2.279 1.00 65.12 528 ASP A CA 1
ATOM 4209 C C . ASP A 1 528 ? 3.207 -20.324 -2.593 1.00 65.12 528 ASP A C 1
ATOM 4211 O O . ASP A 1 528 ? 3.084 -21.175 -1.716 1.00 65.12 528 ASP A O 1
ATOM 4215 N N . ARG A 1 529 ? 2.943 -20.608 -3.884 1.00 69.69 529 ARG A N 1
ATOM 4216 C CA . ARG A 1 529 ? 2.558 -21.954 -4.367 1.00 69.69 529 ARG A CA 1
ATOM 4217 C C . ARG A 1 529 ? 3.543 -23.038 -3.917 1.00 69.69 529 ARG A C 1
ATOM 4219 O O . ARG A 1 529 ? 3.124 -24.093 -3.453 1.00 69.69 529 ARG A O 1
ATOM 4226 N N . LEU A 1 530 ? 4.854 -22.795 -4.024 1.00 72.31 530 LEU A N 1
ATOM 4227 C CA . LEU A 1 530 ? 5.881 -23.752 -3.588 1.00 72.31 530 LEU A CA 1
ATOM 4228 C C . LEU A 1 530 ? 5.872 -23.972 -2.063 1.00 72.31 530 LEU A C 1
ATOM 4230 O O . LEU A 1 530 ? 6.187 -25.073 -1.613 1.00 72.31 530 LEU A O 1
ATOM 4234 N N . TRP A 1 531 ? 5.507 -22.965 -1.262 1.00 72.50 531 TRP A N 1
ATOM 4235 C CA . TRP A 1 531 ? 5.267 -23.162 0.171 1.00 72.50 531 TRP A CA 1
ATOM 4236 C C . TRP A 1 531 ? 4.004 -23.993 0.420 1.00 72.50 531 TRP A C 1
ATOM 4238 O O . TRP A 1 531 ? 4.084 -24.971 1.158 1.00 72.50 531 TRP A O 1
ATOM 4248 N N . LEU A 1 532 ? 2.895 -23.695 -0.259 1.00 70.88 532 LEU A N 1
ATOM 4249 C CA . LEU A 1 532 ? 1.649 -24.460 -0.157 1.00 70.88 532 LEU A CA 1
ATOM 4250 C C . LEU A 1 532 ? 1.835 -25.943 -0.545 1.00 70.88 532 LEU A C 1
ATOM 4252 O O . LEU A 1 532 ? 1.364 -26.828 0.166 1.00 70.88 532 LEU A O 1
ATOM 4256 N N . TYR A 1 533 ? 2.626 -26.255 -1.578 1.00 77.06 533 TYR A N 1
ATOM 4257 C CA . TYR A 1 533 ? 3.011 -27.642 -1.886 1.00 77.06 533 TYR A CA 1
ATOM 4258 C C . TYR A 1 533 ? 3.843 -28.309 -0.772 1.00 77.06 533 TYR A C 1
ATOM 4260 O O . TYR A 1 533 ? 3.685 -29.502 -0.516 1.00 77.06 533 TYR A O 1
ATOM 4268 N N . ARG A 1 534 ? 4.720 -27.567 -0.081 1.00 78.00 534 ARG A N 1
ATOM 4269 C CA . ARG A 1 534 ? 5.538 -28.090 1.036 1.00 78.00 534 ARG A CA 1
ATOM 4270 C C . ARG A 1 534 ? 4.735 -28.289 2.318 1.00 78.00 534 ARG A C 1
ATOM 4272 O O . ARG A 1 534 ? 4.974 -29.265 3.021 1.00 78.00 534 ARG A O 1
ATOM 4279 N N . LEU A 1 535 ? 3.801 -27.383 2.599 1.00 73.38 535 LEU A N 1
ATOM 4280 C CA . LEU A 1 535 ? 2.784 -27.514 3.639 1.00 73.38 535 LEU A CA 1
ATOM 4281 C C . LEU A 1 535 ? 2.014 -28.826 3.430 1.00 73.38 535 LEU A C 1
ATOM 4283 O O . LEU A 1 535 ? 1.963 -29.667 4.323 1.00 73.38 535 LEU A O 1
ATOM 4287 N N . ASN A 1 536 ? 1.528 -29.041 2.205 1.00 74.62 536 ASN A N 1
ATOM 4288 C CA . ASN A 1 536 ? 0.781 -30.231 1.808 1.00 74.62 536 ASN A CA 1
ATOM 4289 C C . ASN A 1 536 ? 1.627 -31.525 1.896 1.00 74.62 536 ASN A C 1
ATOM 4291 O O . ASN A 1 536 ? 1.135 -32.570 2.320 1.00 74.62 536 ASN A O 1
ATOM 4295 N N . ALA A 1 537 ? 2.923 -31.458 1.568 1.00 76.94 537 ALA A N 1
ATOM 4296 C CA . ALA A 1 537 ? 3.858 -32.581 1.703 1.00 76.94 537 ALA A CA 1
ATOM 4297 C C . ALA A 1 537 ? 4.239 -32.914 3.163 1.00 76.94 537 ALA A C 1
ATOM 4299 O O . ALA A 1 537 ? 4.594 -34.052 3.452 1.00 76.94 537 ALA A O 1
ATOM 4300 N N . ARG A 1 538 ? 4.166 -31.943 4.085 1.00 78.81 538 ARG A N 1
ATOM 4301 C CA . ARG A 1 538 ? 4.453 -32.115 5.527 1.00 78.81 538 ARG A CA 1
ATOM 4302 C C . ARG A 1 538 ? 3.207 -32.307 6.392 1.00 78.81 538 ARG A C 1
ATOM 4304 O O . ARG A 1 538 ? 3.325 -32.438 7.614 1.00 78.81 538 ARG A O 1
ATOM 4311 N N . ALA A 1 539 ? 2.025 -32.322 5.777 1.00 78.44 539 ALA A N 1
ATOM 4312 C CA . ALA A 1 539 ? 0.755 -32.457 6.474 1.00 78.44 539 ALA A CA 1
ATOM 4313 C C . ALA A 1 539 ? 0.748 -33.708 7.364 1.00 78.44 539 ALA A C 1
ATOM 4315 O O . ALA A 1 539 ? 0.559 -33.584 8.566 1.00 78.44 539 ALA A O 1
ATOM 4316 N N . THR A 1 540 ? 1.063 -34.889 6.830 1.00 81.19 540 THR A N 1
ATOM 4317 C CA . THR A 1 540 ? 0.946 -36.168 7.553 1.00 81.19 540 THR A CA 1
ATOM 4318 C C . THR A 1 540 ? 1.773 -36.229 8.846 1.00 81.19 540 THR A C 1
ATOM 4320 O O . THR A 1 540 ? 1.242 -36.621 9.885 1.00 81.19 540 THR A O 1
ATOM 4323 N N . GLU A 1 541 ? 3.036 -35.782 8.831 1.00 81.50 541 GLU A N 1
ATOM 4324 C CA . GLU A 1 541 ? 3.887 -35.684 10.037 1.00 81.50 541 GLU A CA 1
ATOM 4325 C C . GLU A 1 541 ? 3.236 -34.781 11.096 1.00 81.50 541 GLU A C 1
ATOM 4327 O O . GLU A 1 541 ? 3.098 -35.132 12.269 1.00 81.50 541 GLU A O 1
ATOM 4332 N N . THR A 1 542 ? 2.789 -33.613 10.637 1.00 77.81 542 THR A N 1
ATOM 4333 C CA . THR A 1 542 ? 2.238 -32.531 11.452 1.00 77.81 542 THR A CA 1
ATOM 4334 C C . THR A 1 542 ? 0.893 -32.935 12.067 1.00 77.81 542 THR A C 1
ATOM 4336 O O . THR A 1 542 ? 0.671 -32.758 13.265 1.00 77.81 542 THR A O 1
ATOM 4339 N N . LEU A 1 543 ? 0.016 -33.553 11.275 1.00 85.88 543 LEU A N 1
ATOM 4340 C CA . LEU A 1 543 ? -1.325 -33.989 11.659 1.00 85.88 543 LEU A CA 1
ATOM 4341 C C . LEU A 1 543 ? -1.325 -35.236 12.547 1.00 85.88 543 LEU A C 1
ATOM 4343 O O . LEU A 1 543 ? -2.186 -35.344 13.421 1.00 85.88 543 LEU A O 1
ATOM 4347 N N . THR A 1 544 ? -0.343 -36.136 12.406 1.00 86.25 544 THR A N 1
ATOM 4348 C CA . THR A 1 544 ? -0.213 -37.314 13.287 1.00 86.25 544 THR A CA 1
ATOM 4349 C C . THR A 1 544 ? -0.198 -36.887 14.760 1.00 86.25 544 THR A C 1
ATOM 4351 O O . THR A 1 544 ? -0.915 -37.464 15.578 1.00 86.25 544 THR A O 1
ATOM 4354 N N . SER A 1 545 ? 0.511 -35.796 15.079 1.00 85.38 545 SER A N 1
ATOM 4355 C CA . SER A 1 545 ? 0.585 -35.232 16.436 1.00 85.38 545 SER A CA 1
ATOM 4356 C C . SER A 1 545 ? -0.759 -34.745 17.008 1.00 85.38 545 SER A C 1
ATOM 4358 O O . SER A 1 545 ? -0.938 -34.741 18.228 1.00 85.38 545 SER A O 1
ATOM 4360 N N . LEU A 1 546 ? -1.725 -34.373 16.155 1.00 87.25 546 LEU A N 1
ATOM 4361 C CA . LEU A 1 546 ? -3.076 -34.000 16.590 1.00 87.25 546 LEU A CA 1
ATOM 4362 C C . LEU A 1 546 ? -3.935 -35.224 16.896 1.00 87.25 546 LEU A C 1
ATOM 4364 O O . LEU A 1 546 ? -4.707 -35.185 17.850 1.00 87.25 546 LEU A O 1
ATOM 4368 N N . THR A 1 547 ? -3.777 -36.326 16.156 1.00 89.00 547 THR A N 1
ATOM 4369 C CA . THR A 1 547 ? -4.546 -37.558 16.425 1.00 89.00 547 THR A CA 1
ATOM 4370 C C . THR A 1 547 ? -4.271 -38.128 17.816 1.00 89.00 547 THR A C 1
ATOM 4372 O O . THR A 1 547 ? -5.182 -38.651 18.455 1.00 89.00 547 THR A O 1
ATOM 4375 N N . SER A 1 548 ? -3.038 -37.973 18.310 1.00 85.56 548 SER A N 1
ATOM 4376 C CA . SER A 1 548 ? -2.632 -38.315 19.678 1.00 85.56 548 SER A CA 1
ATOM 4377 C C . SER A 1 548 ? -3.054 -37.287 20.731 1.00 85.56 548 SER A C 1
ATOM 4379 O O . SER A 1 548 ? -3.107 -37.626 21.907 1.00 85.56 548 SER A O 1
ATOM 4381 N N . ALA A 1 549 ? -3.337 -36.040 20.339 1.00 86.88 549 ALA A N 1
ATOM 4382 C CA . ALA A 1 549 ? -3.793 -35.003 21.263 1.00 86.88 549 ALA A CA 1
ATOM 4383 C C . ALA A 1 549 ? -5.310 -35.064 21.491 1.00 86.88 549 ALA A C 1
ATOM 4385 O O . ALA A 1 549 ? -5.758 -34.959 22.627 1.00 86.88 549 ALA A O 1
ATOM 4386 N N . PHE A 1 550 ? -6.095 -35.243 20.424 1.00 88.88 550 PHE A N 1
ATOM 4387 C CA . PHE A 1 550 ? -7.556 -35.324 20.466 1.00 88.88 550 PHE A CA 1
ATOM 4388 C C . PHE A 1 550 ? -8.010 -36.786 20.389 1.00 88.88 550 PHE A C 1
ATOM 4390 O O . PHE A 1 550 ? -7.970 -37.390 19.315 1.00 88.88 550 PHE A O 1
ATOM 4397 N N . ALA A 1 551 ? -8.494 -37.354 21.495 1.00 87.25 551 ALA A N 1
ATOM 4398 C CA . ALA A 1 551 ? -8.951 -38.750 21.542 1.00 87.25 551 ALA A CA 1
ATOM 4399 C C . ALA A 1 551 ? -10.203 -39.026 20.679 1.00 87.25 551 ALA A C 1
ATOM 4401 O O . ALA A 1 551 ? -10.368 -40.122 20.148 1.00 87.25 551 ALA A O 1
ATOM 4402 N N . THR A 1 552 ? -11.071 -38.029 20.499 1.00 90.44 552 THR A N 1
ATOM 4403 C CA . THR A 1 552 ? -12.338 -38.131 19.747 1.00 90.44 552 THR A CA 1
ATOM 4404 C C . THR A 1 552 ? -12.202 -37.921 18.237 1.00 90.44 552 THR A C 1
ATOM 4406 O O . THR A 1 552 ? -13.157 -38.179 17.505 1.00 90.44 552 THR A O 1
ATOM 4409 N N . LEU A 1 553 ? -11.041 -37.459 17.760 1.00 93.12 553 LEU A N 1
ATOM 4410 C CA . LEU A 1 553 ? -10.837 -37.034 16.371 1.00 93.12 553 LEU A CA 1
ATOM 4411 C C . LEU A 1 553 ? -10.942 -38.228 15.407 1.00 93.12 553 LEU A C 1
ATOM 4413 O O . LEU A 1 553 ? -10.281 -39.248 15.617 1.00 93.12 553 LEU A O 1
ATOM 4417 N N . ARG A 1 554 ? -11.776 -38.089 14.373 1.00 94.06 554 ARG A N 1
ATOM 4418 C CA . ARG A 1 554 ? -12.102 -39.104 13.355 1.00 94.06 554 ARG A CA 1
ATOM 4419 C C . ARG A 1 554 ? -11.582 -38.744 11.968 1.00 94.06 554 ARG A C 1
ATOM 4421 O O . ARG A 1 554 ? -11.272 -39.646 11.199 1.00 94.06 554 ARG A O 1
ATOM 4428 N N . TRP A 1 555 ? -11.476 -37.455 11.657 1.00 95.56 555 TRP A N 1
ATOM 4429 C CA . TRP A 1 555 ? -11.036 -36.968 10.350 1.00 95.56 555 TRP A CA 1
ATOM 4430 C C . TRP A 1 555 ? -10.315 -35.627 10.470 1.00 95.56 555 TRP A C 1
ATOM 4432 O O . TRP A 1 555 ? -10.633 -34.814 11.347 1.00 95.56 555 TRP A O 1
ATOM 4442 N N . ILE A 1 556 ? -9.358 -35.395 9.572 1.00 94.12 556 ILE A N 1
ATOM 4443 C CA . ILE A 1 556 ? -8.694 -34.102 9.411 1.00 94.12 556 ILE A CA 1
ATOM 4444 C C . ILE A 1 556 ? -8.648 -33.721 7.931 1.00 94.12 556 ILE A C 1
ATOM 4446 O O . ILE A 1 556 ? -8.149 -34.498 7.123 1.00 94.12 556 ILE A O 1
ATOM 4450 N N . GLY A 1 557 ? -9.095 -32.513 7.597 1.00 92.19 557 GLY A N 1
ATOM 4451 C CA . GLY A 1 557 ? -8.979 -31.903 6.275 1.00 92.19 557 GLY A CA 1
ATOM 4452 C C . GLY A 1 557 ? -7.883 -30.841 6.195 1.00 92.19 557 GLY A C 1
ATOM 4453 O O . GLY A 1 557 ? -7.596 -30.135 7.165 1.00 92.19 557 GLY A O 1
ATOM 4454 N N . LEU A 1 558 ? -7.305 -30.699 5.005 1.00 90.81 558 LEU A N 1
ATOM 4455 C CA . LEU A 1 558 ? -6.435 -29.602 4.599 1.00 90.81 558 LEU A CA 1
ATOM 4456 C C . LEU A 1 558 ? -6.923 -29.081 3.239 1.00 90.81 558 LEU A C 1
ATOM 4458 O O . LEU A 1 558 ? -6.753 -29.746 2.215 1.00 90.81 558 LEU A O 1
ATOM 4462 N N . TYR A 1 559 ? -7.521 -27.890 3.231 1.00 88.69 559 TYR A N 1
ATOM 4463 C CA . TYR A 1 559 ? -7.920 -27.183 2.013 1.00 88.69 559 TYR A CA 1
ATOM 4464 C C . TYR A 1 559 ? -6.970 -26.018 1.747 1.00 88.69 559 TYR A C 1
ATOM 4466 O O . TYR A 1 559 ? -6.681 -25.222 2.642 1.00 88.69 559 TYR A O 1
ATOM 4474 N N . VAL A 1 560 ? -6.461 -25.930 0.519 1.00 82.88 560 VAL A N 1
ATOM 4475 C CA . VAL A 1 560 ? -5.379 -25.009 0.149 1.00 82.88 560 VAL A CA 1
ATOM 4476 C C . VAL A 1 560 ? -5.674 -24.386 -1.214 1.00 82.88 560 VAL A C 1
ATOM 4478 O O . VAL A 1 560 ? -5.061 -24.746 -2.220 1.00 82.88 560 VAL A O 1
ATOM 4481 N N . GLY A 1 561 ? -6.654 -23.478 -1.248 1.00 75.56 561 GLY A N 1
ATOM 4482 C CA . GLY A 1 561 ? -7.061 -22.743 -2.451 1.00 75.56 561 GLY A CA 1
ATOM 4483 C C . GLY A 1 561 ? -7.137 -23.635 -3.709 1.00 75.56 561 GLY A C 1
ATOM 4484 O O . GLY A 1 561 ? -7.824 -24.656 -3.695 1.00 75.56 561 GLY A O 1
ATOM 4485 N N . PRO A 1 562 ? -6.401 -23.320 -4.793 1.00 65.75 562 PRO A N 1
ATOM 4486 C CA . PRO A 1 562 ? -6.430 -24.090 -6.037 1.00 65.75 562 PRO A CA 1
ATOM 4487 C C . PRO A 1 562 ? -5.591 -25.385 -6.017 1.00 65.75 562 PRO A C 1
ATOM 4489 O O . PRO A 1 562 ? -5.435 -26.013 -7.063 1.00 65.75 562 PRO A O 1
ATOM 4492 N N . LEU A 1 563 ? -5.019 -25.798 -4.877 1.00 62.16 563 LEU A N 1
ATOM 4493 C CA . LEU A 1 563 ? -4.249 -27.048 -4.745 1.00 62.16 563 LEU A CA 1
ATOM 4494 C C . LEU A 1 563 ? -5.093 -28.253 -4.287 1.00 62.16 563 LEU A C 1
ATOM 4496 O O . LEU A 1 563 ? -4.519 -29.283 -3.925 1.00 62.16 563 LEU A O 1
ATOM 4500 N N . LYS A 1 564 ? -6.427 -28.129 -4.380 1.00 79.81 564 LYS A N 1
ATOM 4501 C CA . LYS A 1 564 ? -7.454 -29.126 -4.028 1.00 79.81 564 LYS A CA 1
ATOM 4502 C C . LYS A 1 564 ? -7.558 -29.430 -2.527 1.00 79.81 564 LYS A C 1
ATOM 4504 O O . LYS A 1 564 ? -6.699 -29.079 -1.719 1.00 79.81 564 LYS A O 1
ATOM 4509 N N . LEU A 1 565 ? -8.666 -30.073 -2.166 1.00 88.62 565 LEU A N 1
ATOM 4510 C CA . LEU A 1 565 ? -8.903 -30.641 -0.842 1.00 88.62 565 LEU A CA 1
ATOM 4511 C C . LEU A 1 565 ? -8.130 -31.962 -0.691 1.00 88.62 565 LEU A C 1
ATOM 4513 O O . LEU A 1 565 ? -8.208 -32.828 -1.563 1.00 88.62 565 LEU A O 1
ATOM 4517 N N . ARG A 1 566 ? -7.425 -32.135 0.431 1.00 91.50 566 ARG A N 1
ATOM 4518 C CA . ARG A 1 566 ? -6.956 -33.441 0.929 1.00 91.50 566 ARG A CA 1
ATOM 4519 C C . ARG A 1 566 ? -7.470 -33.658 2.344 1.00 91.50 566 ARG A C 1
ATOM 4521 O O . ARG A 1 566 ? -7.707 -32.698 3.076 1.00 91.50 566 ARG A O 1
ATOM 4528 N N . GLY A 1 567 ? -7.609 -34.912 2.741 1.00 93.19 567 GLY A N 1
ATOM 4529 C CA . GLY A 1 567 ? -8.051 -35.268 4.079 1.00 93.19 567 GLY A CA 1
ATOM 4530 C C . GLY A 1 567 ? -7.643 -36.681 4.458 1.00 93.19 567 GLY A C 1
ATOM 4531 O O . GLY A 1 567 ? -7.268 -37.494 3.612 1.00 93.19 567 GLY A O 1
ATOM 4532 N N . TRP A 1 568 ? -7.684 -36.952 5.757 1.00 95.69 568 TRP A N 1
ATOM 4533 C CA . TRP A 1 568 ? -7.236 -38.209 6.336 1.00 95.69 568 TRP A CA 1
ATOM 4534 C C . TRP A 1 568 ? -8.229 -38.699 7.387 1.00 95.69 568 TRP A C 1
ATOM 4536 O O . TRP A 1 568 ? -8.547 -37.973 8.334 1.00 95.69 568 TRP A O 1
ATOM 4546 N N . ALA A 1 569 ? -8.667 -39.950 7.259 1.00 95.69 569 ALA A N 1
ATOM 4547 C CA . ALA A 1 569 ? -9.381 -40.656 8.312 1.00 95.69 569 ALA A CA 1
ATOM 4548 C C . ALA A 1 569 ? -8.408 -41.059 9.433 1.00 95.69 569 ALA A C 1
ATOM 4550 O O . ALA A 1 569 ? -7.271 -41.471 9.187 1.00 95.69 569 ALA A O 1
ATOM 4551 N N . VAL A 1 570 ? -8.861 -40.951 10.681 1.00 94.75 570 VAL A N 1
ATOM 4552 C CA . VAL A 1 570 ? -8.103 -41.299 11.888 1.00 94.75 570 VAL A CA 1
ATOM 4553 C C . VAL A 1 570 ? -8.506 -42.703 12.332 1.00 94.75 570 VAL A C 1
ATOM 4555 O O . VAL A 1 570 ? -9.400 -42.891 13.158 1.00 94.75 570 VAL A O 1
ATOM 4558 N N . VAL A 1 571 ? -7.837 -43.708 11.774 1.00 93.31 571 VAL A N 1
ATOM 4559 C CA . VAL A 1 571 ? -8.063 -45.113 12.119 1.00 93.31 571 VAL A CA 1
ATOM 4560 C C . VAL A 1 571 ? -7.349 -45.418 13.435 1.00 93.31 571 VAL A C 1
ATOM 4562 O O . VAL A 1 571 ? -6.121 -45.342 13.536 1.00 93.31 571 VAL A O 1
ATOM 4565 N N . ARG A 1 572 ? -8.119 -45.772 14.466 1.00 89.88 572 ARG A N 1
ATOM 4566 C CA . ARG A 1 572 ? -7.592 -46.199 15.768 1.00 89.88 572 ARG A CA 1
ATOM 4567 C C . ARG A 1 572 ? -7.767 -47.705 15.890 1.00 89.88 572 ARG A C 1
ATOM 4569 O O . ARG A 1 572 ? -8.894 -48.193 15.900 1.00 89.88 572 ARG A O 1
ATOM 4576 N N . SER A 1 573 ? -6.657 -48.429 15.984 1.00 85.69 573 SER A N 1
ATOM 4577 C CA . SER A 1 573 ? -6.686 -49.850 16.328 1.00 85.69 573 SER A CA 1
ATOM 4578 C C . SER A 1 573 ? -7.302 -50.010 17.717 1.00 85.69 573 SER A C 1
ATOM 4580 O O . SER A 1 573 ? -6.908 -49.294 18.641 1.00 85.69 573 SER A O 1
ATOM 4582 N N . ALA A 1 574 ? -8.225 -50.958 17.886 1.00 77.38 574 ALA A N 1
ATOM 4583 C CA . ALA A 1 574 ? -8.580 -51.414 19.225 1.00 77.38 574 ALA A CA 1
ATOM 4584 C C . ALA A 1 574 ? -7.308 -51.937 19.929 1.00 77.38 574 ALA A C 1
ATOM 4586 O O . ALA A 1 574 ? -6.461 -52.540 19.256 1.00 77.38 574 ALA A O 1
ATOM 4587 N N . PRO A 1 575 ? -7.136 -51.716 21.246 1.00 73.25 575 PRO A N 1
ATOM 4588 C CA . PRO A 1 575 ? -6.098 -52.416 21.991 1.00 73.25 575 PRO A CA 1
ATOM 4589 C C . PRO A 1 575 ? -6.383 -53.915 21.869 1.00 73.25 575 PRO A C 1
ATOM 4591 O O . PRO A 1 575 ? -7.463 -54.370 22.227 1.00 73.25 575 PRO A O 1
ATOM 4594 N N . SER A 1 576 ? -5.456 -54.680 21.296 1.00 66.62 576 SER A N 1
ATOM 4595 C CA . SER A 1 576 ? -5.640 -56.124 21.164 1.00 66.62 576 SER A CA 1
ATOM 4596 C C . SER A 1 576 ? -5.508 -56.782 22.534 1.00 66.62 576 SER A C 1
ATOM 4598 O O . SER A 1 576 ? -4.455 -56.638 23.156 1.00 66.62 576 SER A O 1
ATOM 4600 N N . ASP A 1 577 ? -6.514 -57.554 22.958 1.00 61.41 577 ASP A N 1
ATOM 4601 C CA . ASP A 1 577 ? -6.619 -58.191 24.288 1.00 61.41 577 ASP A CA 1
ATOM 4602 C C . ASP A 1 577 ? -5.561 -59.282 24.589 1.00 61.41 577 ASP A C 1
ATOM 4604 O O . ASP A 1 577 ? -5.696 -60.095 25.500 1.00 61.41 577 ASP A O 1
ATOM 4608 N N . SER A 1 578 ? -4.458 -59.311 23.840 1.00 59.94 578 SER A N 1
ATOM 4609 C CA . SER A 1 578 ? -3.248 -60.032 24.215 1.00 59.94 578 SER A CA 1
ATOM 4610 C C . SER A 1 578 ? -2.686 -59.462 25.523 1.00 59.94 578 SER A C 1
ATOM 4612 O O . SER A 1 578 ? -2.185 -58.338 25.529 1.00 5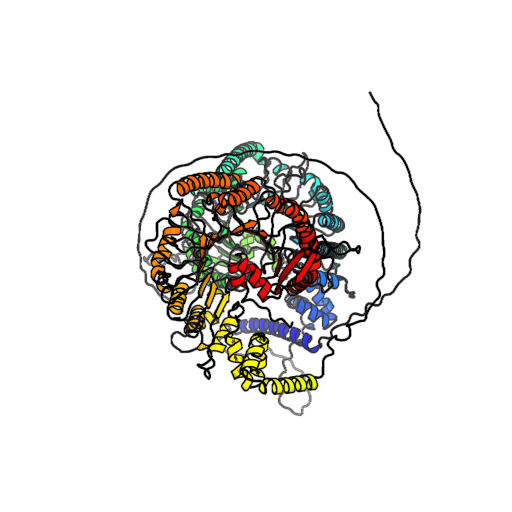9.94 578 SER A O 1
ATOM 4614 N N . HIS A 1 579 ? -2.724 -60.256 26.600 1.00 57.69 579 HIS A N 1
ATOM 4615 C CA . HIS A 1 579 ? -2.304 -59.926 27.975 1.00 57.69 579 HIS A CA 1
ATOM 4616 C C . HIS A 1 579 ? -0.793 -59.623 28.172 1.00 57.69 579 HIS A C 1
ATOM 4618 O O . HIS A 1 579 ? -0.169 -60.101 29.115 1.00 57.69 579 HIS A O 1
ATOM 4624 N N . SER A 1 580 ? -0.160 -58.831 27.305 1.00 54.31 580 SER A N 1
ATOM 4625 C CA . SER A 1 580 ? 1.179 -58.294 27.560 1.00 54.31 580 SER A CA 1
ATOM 4626 C C . SER A 1 580 ? 1.083 -57.048 28.443 1.00 54.31 580 SER A C 1
ATOM 4628 O O . SER A 1 580 ? 0.660 -55.997 27.971 1.00 54.31 580 SER A O 1
ATOM 4630 N N . GLU A 1 581 ? 1.535 -57.140 29.695 1.00 55.44 581 GLU A N 1
ATOM 4631 C CA . GLU A 1 581 ? 1.429 -56.092 30.733 1.00 55.44 581 GLU A CA 1
ATOM 4632 C C . GLU A 1 581 ? 2.218 -54.791 30.446 1.00 55.44 581 GLU A C 1
ATOM 4634 O O . GLU A 1 581 ? 2.227 -53.854 31.244 1.00 55.44 581 GLU A O 1
ATOM 4639 N N . GLY A 1 582 ? 2.882 -54.691 29.291 1.00 54.50 582 GLY A N 1
ATOM 4640 C CA . GLY A 1 582 ? 3.477 -53.447 28.817 1.00 54.50 582 GLY A CA 1
ATOM 4641 C C . GLY A 1 582 ? 2.409 -52.523 28.232 1.00 54.50 582 GLY A C 1
ATOM 4642 O O . GLY A 1 582 ? 1.916 -52.785 27.138 1.00 54.50 582 GLY A O 1
ATOM 4643 N N . GLY A 1 583 ? 2.100 -51.423 28.928 1.00 55.88 583 GLY A N 1
ATOM 4644 C CA . GLY A 1 583 ? 1.112 -50.415 28.519 1.00 55.88 583 GLY A CA 1
ATOM 4645 C C . GLY A 1 583 ? 1.434 -49.730 27.185 1.00 55.88 583 GLY A C 1
ATOM 4646 O O . GLY A 1 583 ? 1.989 -48.631 27.149 1.00 55.88 583 GLY A O 1
ATOM 4647 N N . GLY A 1 584 ? 1.088 -50.385 26.078 1.00 57.09 584 GLY A N 1
ATOM 4648 C CA . GLY A 1 584 ? 1.265 -49.869 24.727 1.00 57.09 584 GLY A CA 1
ATOM 4649 C C . GLY A 1 584 ? 0.311 -48.713 24.447 1.00 57.09 584 GLY A C 1
ATOM 4650 O O . GLY A 1 584 ? -0.905 -48.878 24.502 1.00 57.09 584 GLY A O 1
ATOM 4651 N N . MET A 1 585 ? 0.857 -47.544 24.099 1.00 62.06 585 MET A N 1
ATOM 4652 C CA . MET A 1 585 ? 0.049 -46.447 23.560 1.00 62.06 585 MET A CA 1
ATOM 4653 C C . MET A 1 585 ? -0.702 -46.929 22.315 1.00 62.06 585 MET A C 1
ATOM 4655 O O . MET A 1 585 ? -0.084 -47.452 21.385 1.00 62.06 585 MET A O 1
ATOM 4659 N N . ALA A 1 586 ? -2.023 -46.736 22.299 1.00 68.50 586 ALA A N 1
ATOM 4660 C CA . ALA A 1 586 ? -2.872 -47.110 21.175 1.00 68.50 586 ALA A CA 1
ATOM 4661 C C . ALA A 1 586 ? -2.359 -46.453 19.886 1.00 68.50 586 ALA A C 1
ATOM 4663 O O . ALA A 1 586 ? -2.262 -45.229 19.794 1.00 68.50 586 ALA A O 1
ATOM 4664 N N . THR A 1 587 ? -2.011 -47.262 18.886 1.00 78.19 587 THR A N 1
ATOM 4665 C CA . THR A 1 587 ? -1.464 -46.749 17.631 1.00 78.19 587 THR A CA 1
ATOM 4666 C C . THR A 1 587 ? -2.573 -46.122 16.793 1.00 78.19 587 THR A C 1
ATOM 4668 O O . THR A 1 587 ? -3.617 -46.725 16.532 1.00 78.19 587 THR A O 1
ATOM 4671 N N . HIS A 1 588 ? -2.360 -44.873 16.388 1.00 85.25 588 HIS A N 1
ATOM 4672 C CA . HIS A 1 588 ? -3.264 -44.136 15.511 1.00 85.25 588 HIS A CA 1
ATOM 4673 C C . HIS A 1 588 ? -2.647 -44.091 14.115 1.00 85.25 588 HIS A C 1
ATOM 4675 O O . HIS A 1 588 ? -1.494 -43.689 13.952 1.00 85.25 588 HIS A O 1
ATOM 4681 N N . LYS A 1 589 ? -3.407 -44.531 13.113 1.00 89.12 589 LYS A N 1
ATOM 4682 C CA . LYS A 1 589 ? -3.029 -44.507 11.702 1.00 89.12 589 LYS A CA 1
ATOM 4683 C C . LYS A 1 589 ? -3.842 -43.413 11.012 1.00 89.12 589 LYS A C 1
ATOM 4685 O O . LYS A 1 589 ? -5.067 -43.417 11.088 1.00 89.12 589 LYS A O 1
ATOM 4690 N N . LEU A 1 590 ? -3.161 -42.505 10.316 1.00 93.25 590 LEU A N 1
ATOM 4691 C CA . LEU A 1 590 ? -3.805 -41.651 9.320 1.00 93.25 590 LEU A CA 1
ATOM 4692 C C . LEU A 1 590 ? -3.925 -42.425 8.003 1.00 93.25 590 LEU A C 1
ATOM 4694 O O . LEU A 1 590 ? -2.941 -42.978 7.511 1.00 93.25 590 LEU A O 1
ATOM 4698 N N . GLU A 1 591 ? -5.130 -42.464 7.450 1.00 94.31 591 GLU A N 1
ATOM 4699 C CA . GLU A 1 591 ? -5.465 -43.078 6.164 1.00 94.31 591 GLU A CA 1
ATOM 4700 C C . GLU A 1 591 ? -5.898 -41.959 5.214 1.00 94.31 591 GLU A C 1
ATOM 4702 O O . GLU A 1 591 ? -6.866 -41.260 5.499 1.00 94.31 591 GLU A O 1
ATOM 4707 N N . GLU A 1 592 ? -5.146 -41.723 4.138 1.00 93.88 592 GLU A N 1
ATOM 4708 C CA . GLU A 1 592 ? -5.451 -40.639 3.198 1.00 93.88 592 GLU A CA 1
ATOM 4709 C C . GLU A 1 592 ? -6.639 -40.997 2.306 1.00 93.88 592 GLU A C 1
ATOM 4711 O O . GLU A 1 592 ? -6.661 -42.065 1.696 1.00 93.88 592 GLU A O 1
ATOM 4716 N N . MET A 1 593 ? -7.606 -40.086 2.240 1.00 94.94 593 MET A N 1
ATOM 4717 C CA . MET A 1 593 ? -8.847 -40.232 1.484 1.00 94.94 593 MET A CA 1
ATOM 4718 C C . MET A 1 593 ? -8.745 -39.510 0.136 1.00 94.94 593 MET A C 1
ATOM 4720 O O . MET A 1 593 ? -7.998 -38.537 -0.011 1.00 94.94 593 MET A O 1
ATOM 4724 N N . GLN A 1 594 ? -9.518 -39.955 -0.852 1.00 90.81 594 GLN A N 1
ATOM 4725 C CA . GLN A 1 594 ? -9.652 -39.256 -2.130 1.00 90.81 594 GLN A CA 1
ATOM 4726 C C . GLN A 1 594 ? -10.346 -37.898 -1.943 1.00 90.81 594 GLN A C 1
ATOM 4728 O O . GLN A 1 594 ? -11.054 -37.673 -0.959 1.00 90.81 594 GLN A O 1
ATOM 4733 N N . GLN A 1 595 ? -10.166 -36.979 -2.898 1.00 87.44 595 GLN A N 1
ATOM 4734 C CA . GLN A 1 595 ? -10.777 -35.644 -2.828 1.00 87.44 595 GLN A CA 1
ATOM 4735 C C . GLN A 1 595 ? -12.307 -35.727 -2.693 1.00 87.44 595 GLN A C 1
ATOM 4737 O O . GLN A 1 595 ? -12.887 -35.025 -1.869 1.00 87.44 595 GLN A O 1
ATOM 4742 N N . ASP A 1 596 ? -12.938 -36.620 -3.452 1.00 83.56 596 ASP A N 1
ATOM 4743 C CA . ASP A 1 596 ? -14.396 -36.756 -3.516 1.00 83.56 596 ASP A CA 1
ATOM 4744 C C . ASP A 1 596 ? -14.962 -37.357 -2.216 1.00 83.56 596 ASP A C 1
ATOM 4746 O O . ASP A 1 596 ? -16.006 -36.932 -1.726 1.00 83.56 596 ASP A O 1
ATOM 4750 N N . GLU A 1 597 ? -14.222 -38.276 -1.585 1.00 91.31 597 GLU A N 1
ATOM 4751 C CA . GLU A 1 597 ? -14.539 -38.812 -0.254 1.00 91.31 597 GLU A CA 1
ATOM 4752 C C . GLU A 1 597 ? -14.397 -37.728 0.829 1.00 91.31 597 GLU A C 1
ATOM 4754 O O . GLU A 1 597 ? -15.207 -37.652 1.751 1.00 91.31 597 GLU A O 1
ATOM 4759 N N . CYS A 1 598 ? -13.390 -36.853 0.710 1.00 90.62 598 CYS A N 1
ATOM 4760 C CA . CYS A 1 598 ? -13.229 -35.699 1.596 1.00 90.62 598 CYS A CA 1
ATOM 4761 C C . CYS A 1 598 ? -14.375 -34.688 1.435 1.00 90.62 598 CYS A C 1
ATOM 4763 O O . CYS A 1 598 ? -14.857 -34.161 2.437 1.00 90.62 598 CYS A O 1
ATOM 4765 N N . TRP A 1 599 ? -14.834 -34.432 0.205 1.00 86.56 599 TRP A N 1
ATOM 4766 C CA . TRP A 1 599 ? -16.018 -33.606 -0.046 1.00 86.56 599 TRP A CA 1
ATOM 4767 C C . TRP A 1 599 ? -17.279 -34.241 0.555 1.00 86.56 599 TRP A C 1
ATOM 4769 O O . TRP A 1 599 ? -18.016 -33.558 1.264 1.00 86.56 599 TRP A O 1
ATOM 4779 N N . ALA A 1 600 ? -17.480 -35.550 0.376 1.00 86.62 600 ALA A N 1
ATOM 4780 C CA . ALA A 1 600 ? -18.602 -36.277 0.970 1.00 86.62 600 ALA A CA 1
ATOM 4781 C C . ALA A 1 600 ? -18.612 -36.210 2.511 1.00 86.62 600 ALA A C 1
ATOM 4783 O O . ALA A 1 600 ? -19.681 -36.072 3.103 1.00 86.62 600 ALA A O 1
ATOM 4784 N N . VAL A 1 601 ? -17.443 -36.236 3.170 1.00 88.75 601 VAL A N 1
ATOM 4785 C CA . VAL A 1 601 ? -17.336 -35.997 4.624 1.00 88.75 601 VAL A CA 1
ATOM 4786 C C . VAL A 1 601 ? -17.741 -34.568 4.992 1.00 88.75 601 VAL A C 1
ATOM 4788 O O . VAL A 1 601 ? -18.507 -34.391 5.935 1.00 88.75 601 VAL A O 1
ATOM 4791 N N . LEU A 1 602 ? -17.280 -33.548 4.259 1.00 87.06 602 LEU A N 1
ATOM 4792 C CA . LEU A 1 602 ? -17.632 -32.148 4.543 1.00 87.06 602 LEU A CA 1
ATOM 4793 C C . LEU A 1 602 ? -19.132 -31.858 4.358 1.00 87.06 602 LEU A C 1
ATOM 4795 O O . LEU A 1 602 ? -19.680 -31.067 5.125 1.00 87.06 602 LEU A O 1
ATOM 4799 N N . VAL A 1 603 ? -19.787 -32.513 3.396 1.00 83.81 603 VAL A N 1
ATOM 4800 C CA . VAL A 1 603 ? -21.248 -32.478 3.197 1.00 83.81 603 VAL A CA 1
ATOM 4801 C C . VAL A 1 603 ? -21.967 -33.208 4.335 1.00 83.81 603 VAL A C 1
ATOM 4803 O O . VAL A 1 603 ? -22.776 -32.613 5.042 1.00 83.81 603 VAL A O 1
ATOM 4806 N N . ALA A 1 604 ? -21.622 -34.473 4.604 1.00 85.12 604 ALA A N 1
ATOM 4807 C CA . ALA A 1 604 ? -22.273 -35.272 5.649 1.00 85.12 604 ALA A CA 1
ATOM 4808 C C . ALA A 1 604 ? -22.131 -34.674 7.066 1.00 85.12 604 ALA A C 1
ATOM 4810 O O . ALA A 1 604 ? -23.000 -34.869 7.916 1.00 85.12 604 ALA A O 1
ATOM 4811 N N . GLU A 1 605 ? -21.054 -33.930 7.324 1.00 84.25 605 GLU A N 1
ATOM 4812 C CA . GLU A 1 605 ? -20.806 -33.224 8.584 1.00 84.25 605 GLU A CA 1
ATOM 4813 C C . GLU A 1 605 ? -21.235 -31.740 8.564 1.00 84.25 605 GLU A C 1
ATOM 4815 O O . GLU A 1 605 ? -20.931 -31.009 9.509 1.00 84.25 605 GLU A O 1
ATOM 4820 N N . GLY A 1 606 ? -21.973 -31.277 7.546 1.00 80.94 606 GLY A N 1
ATOM 4821 C CA . GLY A 1 606 ? -22.584 -29.939 7.518 1.00 80.94 606 GLY A CA 1
ATOM 4822 C C . GLY A 1 606 ? -21.572 -28.787 7.553 1.00 80.94 606 GLY A C 1
ATOM 4823 O O . GLY A 1 606 ? -21.794 -27.763 8.201 1.00 80.94 606 GLY A O 1
ATOM 4824 N N . MET A 1 607 ? -20.420 -28.974 6.909 1.00 78.38 607 MET A N 1
ATOM 4825 C CA . MET A 1 607 ? -19.331 -27.991 6.816 1.00 78.38 607 MET A CA 1
ATOM 4826 C C . MET A 1 607 ? -19.346 -27.243 5.463 1.00 78.38 607 MET A C 1
ATOM 4828 O O . MET A 1 607 ? -18.560 -26.320 5.255 1.00 78.38 607 MET A O 1
ATOM 4832 N N . GLU A 1 608 ? -20.266 -27.610 4.571 1.00 69.75 608 GLU A N 1
ATOM 4833 C CA . GLU A 1 608 ? -20.294 -27.434 3.107 1.00 69.75 608 GLU A CA 1
ATOM 4834 C C . GLU A 1 608 ? -20.341 -26.014 2.497 1.00 69.75 608 GLU A C 1
ATOM 4836 O O . GLU A 1 608 ? -20.286 -25.901 1.275 1.00 69.75 608 GLU A O 1
ATOM 4841 N N . ASP A 1 609 ? -20.320 -24.920 3.276 1.00 60.72 609 ASP A N 1
ATOM 4842 C CA . ASP A 1 609 ? -20.275 -23.525 2.755 1.00 60.72 609 ASP A CA 1
ATOM 4843 C C . ASP A 1 609 ? -19.065 -23.211 1.818 1.00 60.72 609 ASP A C 1
ATOM 4845 O O . ASP A 1 609 ? -18.933 -22.088 1.330 1.00 60.72 609 ASP A O 1
ATOM 4849 N N . PHE A 1 610 ? -18.168 -24.170 1.556 1.00 56.00 610 PHE A N 1
ATOM 4850 C CA . PHE A 1 610 ? -17.018 -24.041 0.651 1.00 56.00 610 PHE A CA 1
ATOM 4851 C C . PHE A 1 610 ? -17.395 -23.910 -0.839 1.00 56.00 610 PHE A C 1
ATOM 4853 O O . PHE A 1 610 ? -16.625 -23.316 -1.599 1.00 56.00 610 PHE A O 1
ATOM 4860 N N . GLU A 1 611 ? -18.541 -24.453 -1.278 1.00 42.69 611 GLU A N 1
ATOM 4861 C CA . GLU A 1 611 ? -18.856 -24.591 -2.716 1.00 42.69 611 GLU A CA 1
ATOM 4862 C C . GLU A 1 611 ? -18.888 -23.264 -3.489 1.00 42.69 611 GLU A C 1
ATOM 4864 O O . GLU A 1 611 ? -18.477 -23.205 -4.653 1.00 42.69 611 GLU A O 1
ATOM 4869 N N . GLY A 1 612 ? -19.320 -22.181 -2.834 1.00 40.88 612 GLY A N 1
ATOM 4870 C CA . GLY A 1 612 ? -19.454 -20.855 -3.450 1.00 40.88 612 GLY A CA 1
ATOM 4871 C C . GLY A 1 612 ? -18.139 -20.259 -3.972 1.00 40.88 612 GLY A C 1
ATOM 4872 O O . GLY A 1 612 ? -18.171 -19.332 -4.777 1.00 40.88 612 GLY A O 1
ATOM 4873 N N . GLY A 1 613 ? -16.984 -20.789 -3.548 1.00 37.44 613 GLY A N 1
ATOM 4874 C CA . GLY A 1 613 ? -15.670 -20.425 -4.089 1.00 37.44 613 GLY A CA 1
ATOM 4875 C C . GLY A 1 613 ? -15.090 -21.433 -5.090 1.00 37.44 613 GLY A C 1
ATOM 4876 O O . GLY A 1 613 ? -14.302 -21.047 -5.954 1.00 37.44 613 GLY A O 1
ATOM 4877 N N . THR A 1 614 ? -15.451 -22.718 -5.001 1.00 36.41 614 THR A N 1
ATOM 4878 C CA . THR A 1 614 ? -14.810 -23.794 -5.783 1.00 36.41 614 THR A CA 1
ATOM 4879 C C . THR A 1 614 ? -15.476 -24.070 -7.125 1.00 36.41 614 THR A C 1
ATOM 4881 O O . THR A 1 614 ? -14.767 -24.426 -8.070 1.00 36.41 614 THR A O 1
ATOM 4884 N N . GLN A 1 615 ? -16.786 -23.844 -7.284 1.00 37.22 615 GLN A N 1
ATOM 4885 C CA . GLN A 1 615 ? -17.459 -24.078 -8.574 1.00 37.22 615 GLN A CA 1
ATOM 4886 C C . GLN A 1 615 ? -16.871 -23.211 -9.712 1.00 37.22 615 GLN A C 1
ATOM 4888 O O . GLN A 1 615 ? -16.763 -23.671 -10.847 1.00 37.22 615 GLN A O 1
ATOM 4893 N N . ALA A 1 616 ? -16.366 -22.007 -9.415 1.00 35.72 616 ALA A N 1
ATOM 4894 C CA . ALA A 1 616 ? -15.663 -21.158 -10.388 1.00 35.72 616 ALA A CA 1
ATOM 4895 C C . ALA A 1 616 ? -14.299 -21.723 -10.862 1.00 35.72 616 ALA A C 1
ATOM 4897 O O . ALA A 1 616 ? -13.750 -21.251 -11.862 1.00 35.72 616 ALA A O 1
ATOM 4898 N N . ALA A 1 617 ? -13.749 -22.724 -10.164 1.00 35.81 617 ALA A N 1
ATOM 4899 C CA . ALA A 1 617 ? -12.458 -23.350 -10.455 1.00 35.81 617 ALA A CA 1
ATOM 4900 C C . ALA A 1 617 ? -12.570 -24.808 -10.946 1.00 35.81 617 ALA A C 1
ATOM 4902 O O . ALA A 1 617 ? -11.785 -25.204 -11.808 1.00 35.81 617 ALA A O 1
ATOM 4903 N N . GLU A 1 618 ? -13.522 -25.597 -10.431 1.00 38.75 618 GLU A N 1
ATOM 4904 C CA . GLU A 1 618 ? -13.632 -27.043 -10.710 1.00 38.75 618 GLU A CA 1
ATOM 4905 C C . GLU A 1 618 ? -14.770 -27.435 -11.683 1.00 38.75 618 GLU A C 1
ATOM 4907 O O . GLU A 1 618 ? -14.852 -28.602 -12.066 1.00 38.75 618 GLU A O 1
ATOM 4912 N N . ALA A 1 619 ? -15.581 -26.492 -12.196 1.00 34.16 619 ALA A N 1
ATOM 4913 C CA . ALA A 1 619 ? -16.692 -26.751 -13.137 1.00 34.16 619 ALA A CA 1
ATOM 4914 C C . ALA A 1 619 ? -16.288 -27.149 -14.587 1.00 34.16 619 ALA A C 1
ATOM 4916 O O . ALA A 1 619 ? -16.904 -26.713 -15.565 1.00 34.16 619 ALA A O 1
ATOM 4917 N N . GLY A 1 620 ? -15.256 -27.989 -14.713 1.00 30.08 620 GLY A N 1
ATOM 4918 C CA . GLY A 1 620 ? -14.987 -28.886 -15.846 1.00 30.08 620 GLY A CA 1
ATOM 4919 C C . GLY A 1 620 ? -15.128 -30.378 -15.483 1.00 30.08 620 GLY A C 1
ATOM 4920 O O . GLY A 1 620 ? -14.867 -31.238 -16.323 1.00 30.08 620 GLY A O 1
ATOM 4921 N N . PHE A 1 621 ? -15.526 -30.693 -14.243 1.00 36.91 621 PHE A N 1
ATOM 4922 C CA . PHE A 1 621 ? -15.716 -32.052 -13.734 1.00 36.91 621 PHE A CA 1
ATOM 4923 C C . PHE A 1 621 ? -17.102 -32.199 -13.095 1.00 36.91 621 PHE A C 1
ATOM 4925 O O . PHE A 1 621 ? -17.336 -31.655 -12.025 1.00 36.91 621 PHE A O 1
ATOM 4932 N N . HIS A 1 622 ? -18.004 -32.905 -13.781 1.00 27.44 622 HIS A N 1
ATOM 4933 C CA . HIS A 1 622 ? -18.972 -33.888 -13.262 1.00 27.44 622 HIS A CA 1
ATOM 4934 C C . HIS A 1 622 ? -20.032 -34.172 -14.338 1.00 27.44 622 HIS A C 1
ATOM 4936 O O . HIS A 1 622 ? -20.532 -33.258 -14.992 1.00 27.44 622 HIS A O 1
ATOM 4942 N N . PHE A 1 623 ? -20.411 -35.441 -14.483 1.00 26.62 623 PHE A N 1
ATOM 4943 C CA . PHE A 1 623 ? -21.683 -35.835 -15.086 1.00 26.62 623 PHE A CA 1
ATOM 4944 C C . PHE A 1 623 ? -22.269 -37.019 -14.306 1.00 26.62 623 PHE A C 1
ATOM 4946 O O . PHE A 1 623 ? -21.570 -37.667 -13.525 1.00 26.62 623 PHE A O 1
ATOM 4953 N N . THR A 1 624 ? -23.570 -37.245 -14.453 1.00 26.66 624 THR A N 1
ATOM 4954 C CA . THR A 1 624 ? -24.377 -38.095 -13.568 1.00 26.66 624 THR A CA 1
ATOM 4955 C C . THR A 1 624 ? -24.131 -39.594 -13.731 1.00 26.66 624 THR A C 1
ATOM 4957 O O . THR A 1 624 ? -24.195 -40.109 -14.846 1.00 26.66 624 THR A O 1
ATOM 4960 N N . ALA A 1 625 ? -24.035 -40.312 -12.609 1.00 25.73 625 ALA A N 1
ATOM 4961 C CA . ALA A 1 625 ? -24.392 -41.728 -12.527 1.00 25.73 625 ALA A CA 1
ATOM 4962 C C . ALA A 1 625 ? -25.787 -41.853 -11.890 1.00 25.73 625 ALA A C 1
ATOM 4964 O O . ALA A 1 625 ? -26.068 -41.193 -10.889 1.00 25.73 625 ALA A O 1
ATOM 4965 N N . ALA A 1 626 ? -26.663 -42.674 -12.470 1.00 25.14 626 ALA A N 1
ATOM 4966 C CA . ALA A 1 626 ? -28.028 -42.881 -11.987 1.00 25.14 626 ALA A CA 1
ATOM 4967 C C . ALA A 1 626 ? -28.201 -44.271 -11.350 1.00 25.14 626 ALA A C 1
ATOM 4969 O O . ALA A 1 626 ? -27.562 -45.229 -11.769 1.00 25.14 626 ALA A O 1
ATOM 4970 N N . ALA A 1 627 ? -29.134 -44.355 -10.396 1.00 27.44 627 ALA A N 1
ATOM 4971 C CA . ALA A 1 627 ? -29.681 -45.566 -9.773 1.00 27.44 627 ALA A CA 1
ATOM 4972 C C . ALA A 1 627 ? -28.721 -46.501 -8.996 1.00 27.44 627 ALA A C 1
ATOM 4974 O O . ALA A 1 627 ? -28.002 -47.326 -9.552 1.00 27.44 627 ALA A O 1
ATOM 4975 N N . SER A 1 628 ? -28.870 -46.515 -7.668 1.00 24.95 628 SER A N 1
ATOM 4976 C CA . SER A 1 628 ? -29.058 -47.763 -6.898 1.00 24.95 628 SER A CA 1
ATOM 4977 C C . SER A 1 628 ? -29.635 -47.469 -5.503 1.00 24.95 628 SER A C 1
ATOM 4979 O O . SER A 1 628 ? -29.503 -46.366 -4.977 1.00 24.95 628 SER A O 1
ATOM 4981 N N . THR A 1 629 ? -30.359 -48.440 -4.944 1.00 27.17 629 THR A N 1
ATOM 4982 C CA . THR A 1 629 ? -31.112 -48.354 -3.679 1.00 27.17 629 THR A CA 1
ATOM 4983 C C . THR A 1 629 ? -30.259 -48.709 -2.445 1.00 27.17 629 THR A C 1
ATOM 4985 O O . THR A 1 629 ? -29.200 -49.321 -2.587 1.00 27.17 629 THR A O 1
ATOM 4988 N N . PRO A 1 630 ? -30.682 -48.327 -1.220 1.00 30.12 630 PRO A N 1
ATOM 4989 C CA . PRO A 1 630 ? -29.848 -48.446 -0.023 1.00 30.12 630 PRO A CA 1
ATOM 4990 C C . PRO A 1 630 ? -29.803 -49.867 0.558 1.00 30.12 630 PRO A C 1
ATOM 4992 O O . PRO A 1 630 ? -30.800 -50.589 0.544 1.00 30.12 630 PRO A O 1
ATOM 4995 N N . LEU A 1 631 ? -28.673 -50.221 1.180 1.00 26.30 631 LEU A N 1
ATOM 4996 C CA . LEU A 1 631 ? -28.531 -51.398 2.043 1.00 26.30 631 LEU A CA 1
ATOM 4997 C C . LEU A 1 631 ? -27.806 -51.053 3.350 1.00 26.30 631 LEU A C 1
ATOM 4999 O O . LEU A 1 631 ? -26.890 -50.233 3.384 1.00 26.30 631 LEU A O 1
ATOM 5003 N N . THR A 1 632 ? -28.239 -51.693 4.434 1.00 27.19 632 THR A N 1
ATOM 5004 C CA . THR A 1 632 ? -27.698 -51.550 5.792 1.00 27.19 632 THR A CA 1
ATOM 5005 C C . THR A 1 632 ? -26.472 -52.450 6.031 1.00 27.19 632 THR A C 1
ATOM 5007 O O . THR A 1 632 ? -26.285 -53.448 5.331 1.00 27.19 632 THR A O 1
ATOM 5010 N N . PRO A 1 633 ? -25.598 -52.116 7.002 1.00 35.25 633 PRO A N 1
ATOM 5011 C CA . PRO A 1 633 ? -24.302 -52.776 7.159 1.00 35.25 633 PRO A CA 1
ATOM 5012 C C . PRO A 1 633 ? -24.388 -54.142 7.855 1.00 35.25 633 PRO A C 1
ATOM 5014 O O . PRO A 1 633 ? -25.242 -54.374 8.713 1.00 35.25 633 PRO A O 1
ATOM 5017 N N . ARG A 1 634 ? -23.414 -55.019 7.576 1.00 24.23 634 ARG A N 1
ATOM 5018 C CA . ARG A 1 634 ? -23.154 -56.234 8.366 1.00 24.23 634 ARG A CA 1
ATOM 5019 C C . ARG A 1 634 ? -21.650 -56.448 8.564 1.00 24.23 634 ARG A C 1
ATOM 5021 O O . ARG A 1 634 ? -20.850 -56.085 7.710 1.00 24.23 634 ARG A O 1
ATOM 5028 N N . VAL A 1 635 ? -21.274 -56.991 9.723 1.00 32.03 635 VAL A N 1
ATOM 5029 C CA . VAL A 1 635 ? -19.886 -57.041 10.217 1.00 32.03 635 VAL A CA 1
ATOM 5030 C C . VAL A 1 635 ? -19.231 -58.395 9.948 1.00 32.03 635 VAL A C 1
ATOM 5032 O O . VAL A 1 635 ? -19.779 -59.411 10.364 1.00 32.03 635 VAL A O 1
ATOM 5035 N N . GLN A 1 636 ? -18.037 -58.374 9.344 1.00 25.75 636 GLN A N 1
ATOM 5036 C CA . GLN A 1 636 ? -16.913 -59.327 9.469 1.00 25.75 636 GLN A CA 1
ATOM 5037 C C . GLN A 1 636 ? -15.752 -58.795 8.589 1.00 25.75 636 GLN A C 1
ATOM 5039 O O . GLN A 1 636 ? -16.010 -58.231 7.534 1.00 25.75 636 GLN A O 1
ATOM 5044 N N . GLY A 1 637 ? -14.461 -58.884 8.926 1.00 26.06 637 GLY A N 1
ATOM 5045 C CA . GLY A 1 637 ? -13.830 -59.387 10.150 1.00 26.06 637 GLY A CA 1
ATOM 5046 C C . GLY A 1 637 ? -12.840 -60.525 9.889 1.00 26.06 637 GLY A C 1
ATOM 5047 O O . GLY A 1 637 ? -13.222 -61.676 10.048 1.00 26.06 637 GLY A O 1
ATOM 5048 N N . LEU A 1 638 ? -11.584 -60.212 9.530 1.00 24.48 638 LEU A N 1
ATOM 5049 C CA . LEU A 1 638 ? -10.415 -61.107 9.644 1.00 24.48 638 LEU A CA 1
ATOM 5050 C C . LEU A 1 638 ? -9.092 -60.324 9.482 1.00 24.48 638 LEU A C 1
ATOM 5052 O O . LEU A 1 638 ? -9.099 -59.156 9.094 1.00 24.48 638 LEU A O 1
ATOM 5056 N N . THR A 1 639 ? -7.962 -60.943 9.835 1.00 24.98 639 THR A N 1
ATOM 5057 C CA . THR A 1 639 ? -6.651 -60.292 10.054 1.00 24.98 639 THR A CA 1
ATOM 5058 C C . THR A 1 639 ? -5.536 -60.877 9.180 1.00 24.98 639 THR A C 1
ATOM 5060 O O . THR A 1 639 ? -5.667 -61.998 8.697 1.00 24.98 639 THR A O 1
ATOM 5063 N N . LEU A 1 640 ? -4.400 -60.165 9.045 1.00 25.00 640 LEU A N 1
ATOM 5064 C CA . LEU A 1 640 ? -3.048 -60.758 9.119 1.00 25.00 640 LEU A CA 1
ATOM 5065 C C . LEU A 1 640 ? -1.924 -59.700 9.241 1.00 25.00 640 LEU A C 1
ATOM 5067 O O . LEU A 1 640 ? -2.165 -58.501 9.138 1.00 25.00 640 LEU A O 1
ATOM 5071 N N . ASN A 1 641 ? -0.701 -60.154 9.551 1.00 23.98 641 ASN A N 1
ATOM 5072 C CA . ASN A 1 641 ? 0.385 -59.352 10.139 1.00 23.98 641 ASN A CA 1
ATOM 5073 C C . ASN A 1 641 ? 1.559 -59.036 9.190 1.00 23.98 641 ASN A C 1
ATOM 5075 O O . ASN A 1 641 ? 1.953 -59.879 8.390 1.00 23.98 641 ASN A O 1
ATOM 5079 N N . ALA A 1 642 ? 2.256 -57.920 9.451 1.00 25.22 642 ALA A N 1
ATOM 5080 C CA . ALA A 1 642 ? 3.701 -57.766 9.212 1.00 25.22 642 ALA A CA 1
ATOM 5081 C C . ALA A 1 642 ? 4.326 -56.786 10.238 1.00 25.22 642 ALA A C 1
ATOM 5083 O O . ALA A 1 642 ? 3.644 -55.895 10.739 1.00 25.22 642 ALA A O 1
ATOM 5084 N N . ARG A 1 643 ? 5.615 -56.954 10.586 1.00 24.09 643 ARG A N 1
ATOM 5085 C CA . ARG A 1 643 ? 6.324 -56.207 11.656 1.00 24.09 643 ARG A CA 1
ATOM 5086 C C . ARG A 1 643 ? 7.596 -55.513 11.143 1.00 24.09 643 ARG A C 1
ATOM 5088 O O . ARG A 1 643 ? 8.367 -56.165 10.452 1.00 24.09 643 ARG A O 1
ATOM 5095 N N . SER A 1 644 ? 7.890 -54.297 11.624 1.00 24.44 644 SER A N 1
ATOM 5096 C CA . SER A 1 644 ? 9.245 -53.798 11.989 1.00 24.44 644 SER A CA 1
ATOM 5097 C C . SER A 1 644 ? 9.116 -52.378 12.584 1.00 24.44 644 SER A C 1
ATOM 5099 O O . SER A 1 644 ? 8.598 -51.503 11.904 1.00 24.44 644 SER A O 1
ATOM 5101 N N . ARG A 1 645 ? 9.321 -52.074 13.878 1.00 25.05 645 ARG A N 1
ATOM 5102 C CA . ARG A 1 645 ? 10.532 -52.099 14.743 1.00 25.05 645 ARG A CA 1
ATOM 5103 C C . ARG A 1 645 ? 11.700 -51.180 14.320 1.00 25.05 645 ARG A C 1
ATOM 5105 O O . ARG A 1 645 ? 12.670 -51.628 13.725 1.00 25.05 645 ARG A O 1
ATOM 5112 N N . ALA A 1 646 ? 11.680 -49.947 14.834 1.00 24.97 646 ALA A N 1
ATOM 5113 C CA . ALA A 1 646 ? 12.865 -49.200 15.285 1.00 24.97 646 ALA A CA 1
ATOM 5114 C C . ALA A 1 646 ? 12.459 -48.248 16.436 1.00 24.97 646 ALA A C 1
ATOM 5116 O O . ALA A 1 646 ? 11.306 -47.824 16.494 1.00 24.97 646 ALA A O 1
ATOM 5117 N N . VAL A 1 647 ? 13.360 -47.959 17.384 1.00 27.95 647 VAL A N 1
ATOM 5118 C CA . VAL A 1 647 ? 13.083 -47.160 18.607 1.00 27.95 647 VAL A CA 1
ATOM 5119 C C . VAL A 1 647 ? 14.325 -46.288 18.966 1.00 27.95 647 VAL A C 1
ATOM 5121 O O . VAL A 1 647 ? 15.286 -46.322 18.200 1.00 27.95 647 VAL A O 1
ATOM 5124 N N . PRO A 1 648 ? 14.333 -45.389 19.980 1.00 52.22 648 PRO A N 1
ATOM 5125 C CA . PRO A 1 648 ? 14.440 -43.951 19.710 1.00 52.22 648 PRO A CA 1
ATOM 5126 C C . PRO A 1 648 ? 15.662 -43.294 20.393 1.00 52.22 648 PRO A C 1
ATOM 5128 O O . PRO A 1 648 ? 16.521 -43.974 20.953 1.00 52.22 648 PRO A O 1
ATOM 5131 N N . ARG A 1 649 ? 15.687 -41.953 20.487 1.00 25.55 649 ARG A N 1
ATOM 5132 C CA . ARG A 1 649 ? 16.381 -41.265 21.596 1.00 25.55 649 ARG A CA 1
ATOM 5133 C C . ARG A 1 649 ? 15.688 -39.966 22.028 1.00 25.55 649 ARG A C 1
ATOM 5135 O O . ARG A 1 649 ? 15.315 -39.144 21.202 1.00 25.55 649 ARG A O 1
ATOM 5142 N N . GLN A 1 650 ? 15.522 -39.807 23.342 1.00 28.67 650 GLN A N 1
ATOM 5143 C CA . GLN A 1 650 ? 14.920 -38.644 24.013 1.00 28.67 650 GLN A CA 1
ATOM 5144 C C . GLN A 1 650 ? 15.983 -37.612 24.435 1.00 28.67 650 GLN A C 1
ATOM 5146 O O . GLN A 1 650 ? 17.131 -37.993 24.677 1.00 28.67 650 GLN A O 1
ATOM 5151 N N . ARG A 1 651 ? 15.560 -36.376 24.757 1.00 26.73 651 ARG A N 1
ATOM 5152 C CA . ARG A 1 651 ? 15.962 -35.721 26.025 1.00 26.73 651 ARG A CA 1
ATOM 5153 C C . ARG A 1 651 ? 15.003 -34.599 26.466 1.00 26.73 651 ARG A C 1
ATOM 5155 O O . ARG A 1 651 ? 14.386 -33.946 25.638 1.00 26.73 651 ARG A O 1
ATOM 5162 N N . ASN A 1 652 ? 14.901 -34.400 27.786 1.00 26.36 652 ASN A N 1
ATOM 5163 C CA . ASN A 1 652 ? 13.944 -33.513 28.478 1.00 26.36 652 ASN A CA 1
ATOM 5164 C C . ASN A 1 652 ? 14.627 -32.319 29.179 1.00 26.36 652 ASN A C 1
ATOM 5166 O O . ASN A 1 652 ? 15.759 -32.495 29.637 1.00 26.36 652 ASN A O 1
ATOM 5170 N N . LYS A 1 653 ? 13.882 -31.210 29.403 1.00 28.23 653 LYS A N 1
ATOM 5171 C CA . LYS A 1 653 ? 13.734 -30.378 30.652 1.00 28.23 653 LYS A CA 1
ATOM 5172 C C . LYS A 1 653 ? 13.037 -29.024 30.315 1.00 28.23 653 LYS A C 1
ATOM 5174 O O . LYS A 1 653 ? 13.275 -28.516 29.231 1.00 28.23 653 LYS A O 1
ATOM 5179 N N . ARG A 1 654 ? 11.990 -28.539 31.027 1.00 29.28 654 ARG A N 1
ATOM 5180 C CA . ARG A 1 654 ? 11.877 -27.888 32.381 1.00 29.28 654 ARG A CA 1
ATOM 5181 C C . ARG A 1 654 ? 12.580 -26.507 32.473 1.00 29.28 654 ARG A C 1
ATOM 5183 O O . ARG A 1 654 ? 13.694 -26.435 31.979 1.00 29.28 654 ARG A O 1
ATOM 5190 N N . HIS A 1 655 ? 12.098 -25.436 33.145 1.00 30.09 655 HIS A N 1
ATOM 5191 C CA . HIS A 1 655 ? 10.813 -25.048 33.810 1.00 30.09 655 HIS A CA 1
ATOM 5192 C C . HIS A 1 655 ? 10.848 -23.534 34.235 1.00 30.09 655 HIS A C 1
ATOM 5194 O O . HIS A 1 655 ? 11.943 -23.006 34.383 1.00 30.09 655 HIS A O 1
ATOM 5200 N N . GLY A 1 656 ? 9.696 -22.893 34.548 1.00 26.98 656 GLY A N 1
ATOM 5201 C CA . GLY A 1 656 ? 9.563 -21.586 35.274 1.00 26.98 656 GLY A CA 1
ATOM 5202 C C . GLY A 1 656 ? 8.999 -20.409 34.428 1.00 26.98 656 GLY A C 1
ATOM 5203 O O . GLY A 1 656 ? 9.381 -20.326 33.269 1.00 26.98 656 GLY A O 1
ATOM 5204 N N . SER A 1 657 ? 8.049 -19.515 34.801 1.00 26.88 657 SER A N 1
ATOM 5205 C CA . SER A 1 657 ? 7.381 -19.045 36.061 1.00 26.88 657 SER A CA 1
ATOM 5206 C C . SER A 1 657 ? 8.080 -17.866 36.790 1.00 26.88 657 SER A C 1
ATOM 5208 O O . SER A 1 657 ? 9.259 -18.023 37.075 1.00 26.88 657 SER A O 1
ATOM 5210 N N . ALA A 1 658 ? 7.465 -16.726 37.202 1.00 30.48 658 ALA A N 1
ATOM 5211 C CA . ALA A 1 658 ? 6.144 -16.073 36.956 1.00 30.48 658 ALA A CA 1
ATOM 5212 C C . ALA A 1 658 ? 6.078 -14.615 37.558 1.00 30.48 658 ALA A C 1
ATOM 5214 O O . ALA A 1 658 ? 6.986 -14.257 38.299 1.00 30.48 658 ALA A O 1
ATOM 5215 N N . ARG A 1 659 ? 4.956 -13.866 37.352 1.00 29.61 659 ARG A N 1
ATOM 5216 C CA . ARG A 1 659 ? 4.503 -12.589 38.029 1.00 29.61 659 ARG A CA 1
ATOM 5217 C C . ARG A 1 659 ? 5.303 -11.279 37.715 1.00 29.61 659 ARG A C 1
ATOM 5219 O O . ARG A 1 659 ? 6.432 -11.394 37.267 1.00 29.61 659 ARG A O 1
ATOM 5226 N N . THR A 1 660 ? 4.814 -10.017 37.845 1.00 27.98 660 THR A N 1
ATOM 5227 C CA . THR A 1 660 ? 3.506 -9.398 38.265 1.00 27.98 660 THR A CA 1
ATOM 5228 C C . THR A 1 660 ? 3.191 -8.041 37.538 1.00 27.98 660 THR A C 1
ATOM 5230 O O . THR A 1 660 ? 3.909 -7.670 36.620 1.00 27.98 660 THR A O 1
ATOM 5233 N N . GLN A 1 661 ? 2.107 -7.335 37.932 1.00 24.14 661 GLN A N 1
ATOM 5234 C CA . GLN A 1 661 ? 1.395 -6.147 37.347 1.00 24.14 661 GLN A CA 1
ATOM 5235 C C . GLN A 1 661 ? 1.488 -4.893 38.299 1.00 24.14 661 GLN A C 1
ATOM 5237 O O . GLN A 1 661 ? 2.194 -5.068 39.297 1.00 24.14 661 GLN A O 1
ATOM 5242 N N . PRO A 1 662 ? 0.762 -3.723 38.189 1.00 56.41 662 PRO A N 1
ATOM 5243 C CA . PRO A 1 662 ? -0.058 -3.047 37.127 1.00 56.41 662 PRO A CA 1
ATOM 5244 C C . PRO A 1 662 ? 0.063 -1.460 37.040 1.00 56.41 662 PRO A C 1
ATOM 5246 O O . PRO A 1 662 ? 0.971 -0.898 37.640 1.00 56.41 662 PRO A O 1
ATOM 5249 N N . ALA A 1 663 ? -0.925 -0.774 36.393 1.00 29.16 663 ALA A N 1
ATOM 5250 C CA . ALA A 1 663 ? -1.428 0.641 36.559 1.00 29.16 663 ALA A CA 1
ATOM 5251 C C . ALA A 1 663 ? -0.695 1.848 35.872 1.00 29.16 663 ALA A C 1
ATOM 5253 O O . ALA A 1 663 ? 0.524 1.797 35.748 1.00 29.16 663 ALA A O 1
ATOM 5254 N N . THR A 1 664 ? -1.325 2.963 35.396 1.00 27.86 664 THR A N 1
ATOM 5255 C CA . THR A 1 664 ? -2.759 3.442 35.300 1.00 27.86 664 THR A CA 1
ATOM 5256 C C . THR A 1 664 ? -2.985 4.593 34.249 1.00 27.86 664 THR A C 1
ATOM 5258 O O . THR A 1 664 ? -2.229 5.558 34.295 1.00 27.86 664 THR A O 1
ATOM 5261 N N . GLU A 1 665 ? -4.058 4.523 33.418 1.00 27.48 665 GLU A N 1
ATOM 5262 C CA . GLU A 1 665 ? -5.031 5.563 32.895 1.00 27.48 665 GLU A CA 1
ATOM 5263 C C . GLU A 1 665 ? -4.575 6.852 32.096 1.00 27.48 665 GLU A C 1
ATOM 5265 O O . GLU A 1 665 ? -3.384 6.992 31.850 1.00 27.48 665 GLU A O 1
ATOM 5270 N N . HIS A 1 666 ? -5.386 7.810 31.537 1.00 27.11 666 HIS A N 1
ATOM 5271 C CA . HIS A 1 666 ? -6.838 8.212 31.621 1.00 27.11 666 HIS A CA 1
ATOM 5272 C C . HIS A 1 666 ? -7.516 8.750 30.276 1.00 27.11 666 HIS A C 1
ATOM 5274 O O . HIS A 1 666 ? -7.667 7.968 29.340 1.00 27.11 666 HIS A O 1
ATOM 5280 N N . GLU A 1 667 ? -7.979 10.026 30.171 1.00 24.67 667 GLU A N 1
ATOM 5281 C CA . GLU A 1 667 ? -8.911 10.685 29.167 1.00 24.67 667 GLU A CA 1
ATOM 5282 C C . GLU A 1 667 ? -8.251 11.784 28.245 1.00 24.67 667 GLU A C 1
ATOM 5284 O O . GLU A 1 667 ? -7.089 12.088 28.493 1.00 24.67 667 GLU A O 1
ATOM 5289 N N . LEU A 1 668 ? -8.744 12.388 27.119 1.00 25.38 668 LEU A N 1
ATOM 5290 C CA . LEU A 1 668 ? -10.038 12.842 26.474 1.00 25.38 668 LEU A CA 1
ATOM 5291 C C . LEU A 1 668 ? -10.500 14.310 26.826 1.00 25.38 668 LEU A C 1
ATOM 5293 O O . LEU A 1 668 ? -10.265 14.718 27.952 1.00 25.38 668 LEU A O 1
ATOM 5297 N N . SER A 1 669 ? -11.141 15.188 25.992 1.00 25.94 669 SER A N 1
ATOM 5298 C CA . SER A 1 669 ? -11.660 15.150 24.580 1.00 25.94 669 SER A CA 1
ATOM 5299 C C . SER A 1 669 ? -12.084 16.524 23.916 1.00 25.94 669 SER A C 1
ATOM 5301 O O . SER A 1 669 ? -12.782 17.297 24.558 1.00 25.94 669 SER A O 1
ATOM 5303 N N . LEU A 1 670 ? -11.834 16.713 22.592 1.00 26.06 670 LEU A N 1
ATOM 5304 C CA . LEU A 1 670 ? -12.664 17.333 21.483 1.00 26.06 670 LEU A CA 1
ATOM 5305 C C . LEU A 1 670 ? -13.173 18.824 21.340 1.00 26.06 670 LEU A C 1
ATOM 5307 O O . LEU A 1 670 ? -13.576 19.471 22.297 1.00 26.06 670 LEU A O 1
ATOM 5311 N N . SER A 1 671 ? -13.407 19.211 20.046 1.00 26.25 671 SER A N 1
ATOM 5312 C CA . SER A 1 671 ? -14.436 20.155 19.450 1.00 26.25 671 SER A CA 1
ATOM 5313 C C . SER A 1 671 ? -14.099 21.678 19.252 1.00 26.25 671 SER A C 1
ATOM 5315 O O . SER A 1 671 ? -13.260 22.172 19.989 1.00 26.25 671 SER A O 1
ATOM 5317 N N . THR A 1 672 ? -14.651 22.524 18.323 1.00 27.20 672 THR A N 1
ATOM 5318 C CA . THR A 1 672 ? -15.497 22.392 17.075 1.00 27.20 672 THR A CA 1
ATOM 5319 C C . THR A 1 672 ? -15.609 23.679 16.172 1.00 27.20 672 THR A C 1
ATOM 5321 O O . THR A 1 672 ? -15.777 24.763 16.714 1.00 27.20 672 THR A O 1
ATOM 5324 N N . ALA A 1 673 ? -15.797 23.513 14.835 1.00 27.33 673 ALA A N 1
ATOM 5325 C CA . ALA A 1 673 ? -16.497 24.407 13.839 1.00 27.33 673 ALA A CA 1
ATOM 5326 C C . ALA A 1 673 ? -15.833 25.762 13.384 1.00 27.33 673 ALA A C 1
ATOM 5328 O O . ALA A 1 673 ? -14.845 26.149 13.983 1.00 27.33 673 ALA A O 1
ATOM 5329 N N . ARG A 1 674 ? -16.258 26.536 12.336 1.00 26.58 674 ARG A N 1
ATOM 5330 C CA . ARG A 1 674 ? -17.529 26.639 11.537 1.00 26.58 674 ARG A CA 1
ATOM 5331 C C . ARG A 1 674 ? -17.390 27.380 10.149 1.00 26.58 674 ARG A C 1
ATOM 5333 O O . ARG A 1 674 ? -16.461 28.142 9.954 1.00 26.58 674 ARG A O 1
ATOM 5340 N N . ARG A 1 675 ? -18.377 27.184 9.241 1.00 26.72 675 ARG A N 1
ATOM 5341 C CA . ARG A 1 675 ? -18.626 27.702 7.841 1.00 26.72 675 ARG A CA 1
ATOM 5342 C C . ARG A 1 675 ? -18.405 29.211 7.509 1.00 26.72 675 ARG A C 1
ATOM 5344 O O . ARG A 1 675 ? -18.678 30.017 8.388 1.00 26.72 675 ARG A O 1
ATOM 5351 N N . PHE A 1 676 ? -18.277 29.570 6.202 1.00 25.50 676 PHE A N 1
ATOM 5352 C CA . PHE A 1 676 ? -19.271 30.399 5.435 1.00 25.50 676 PHE A CA 1
ATOM 5353 C C . PHE A 1 676 ? -19.174 30.299 3.872 1.00 25.50 676 PHE A C 1
ATOM 5355 O O . PHE A 1 676 ? -18.697 29.273 3.394 1.00 25.50 676 PHE A O 1
ATOM 5362 N N . ARG A 1 677 ? -19.767 31.229 3.079 1.00 25.77 677 ARG A N 1
ATOM 5363 C CA . ARG A 1 677 ? -20.170 31.075 1.645 1.00 25.77 677 ARG A CA 1
ATOM 5364 C C . ARG A 1 677 ? -20.286 32.428 0.884 1.00 25.77 677 ARG A C 1
ATOM 5366 O O . ARG A 1 677 ? -20.617 33.412 1.536 1.00 25.77 677 ARG A O 1
ATOM 5373 N N . GLY A 1 678 ? -20.176 32.416 -0.458 1.00 24.28 678 GLY A N 1
ATOM 5374 C CA . GLY A 1 678 ? -20.537 33.504 -1.412 1.00 24.28 678 GLY A CA 1
ATOM 5375 C C . GLY A 1 678 ? -19.332 34.123 -2.154 1.00 24.28 678 GLY A C 1
ATOM 5376 O O . GLY A 1 678 ? -18.223 34.014 -1.643 1.00 24.28 678 GLY A O 1
ATOM 5377 N N . ASP A 1 679 ? -19.425 34.755 -3.335 1.00 25.17 679 ASP A N 1
ATOM 5378 C CA . ASP A 1 679 ? -20.474 34.832 -4.385 1.00 25.17 679 ASP A CA 1
ATOM 5379 C C . ASP A 1 679 ? -19.819 35.243 -5.746 1.00 25.17 679 ASP A C 1
ATOM 5381 O O . ASP A 1 679 ? -18.615 35.486 -5.799 1.00 25.17 679 ASP A O 1
ATOM 5385 N N . SER A 1 680 ? -20.575 35.290 -6.857 1.00 26.30 680 SER A N 1
ATOM 5386 C CA . SER A 1 680 ? -20.113 35.697 -8.218 1.00 26.30 680 SER A CA 1
ATOM 5387 C C . SER A 1 680 ? -20.537 37.152 -8.549 1.00 26.30 680 SER A C 1
ATOM 5389 O O . SER A 1 680 ? -21.440 37.632 -7.856 1.00 26.30 680 SER A O 1
ATOM 5391 N N . PRO A 1 681 ? -19.948 37.880 -9.541 1.00 42.41 681 PRO A N 1
ATOM 5392 C CA . PRO A 1 681 ? -20.405 37.738 -10.946 1.00 42.41 681 PRO A CA 1
ATOM 5393 C C . PRO A 1 681 ? -19.435 38.132 -12.111 1.00 42.41 681 PRO A C 1
ATOM 5395 O O . PRO A 1 681 ? -18.451 38.843 -11.938 1.00 42.41 681 PRO A O 1
ATOM 5398 N N . ASP A 1 682 ? -19.814 37.694 -13.321 1.00 25.91 682 ASP A N 1
ATOM 5399 C CA . ASP A 1 682 ? -19.798 38.337 -14.661 1.00 25.91 682 ASP A CA 1
ATOM 5400 C C . ASP A 1 682 ? -18.684 39.297 -15.159 1.00 25.91 682 ASP A C 1
ATOM 5402 O O . ASP A 1 682 ? -18.561 40.440 -14.722 1.00 25.91 682 ASP A O 1
ATOM 5406 N N . SER A 1 683 ? -18.032 38.912 -16.272 1.00 26.72 683 SER A N 1
ATOM 5407 C CA . SER A 1 683 ? -17.961 39.663 -17.561 1.00 26.72 683 SER A CA 1
ATOM 5408 C C . SER A 1 683 ? -17.019 38.959 -18.574 1.00 26.72 683 SER A C 1
ATOM 5410 O O . SER A 1 683 ? -16.204 38.137 -18.171 1.00 26.72 683 SER A O 1
ATOM 5412 N N . ALA A 1 684 ? -16.961 39.290 -19.873 1.00 26.11 684 ALA A N 1
ATOM 5413 C CA . ALA A 1 684 ? -17.962 39.362 -20.958 1.00 26.11 684 ALA A CA 1
ATOM 5414 C C . ALA A 1 684 ? -17.340 40.138 -22.151 1.00 26.11 684 ALA A C 1
ATOM 5416 O O . ALA A 1 684 ? -16.961 41.290 -21.958 1.00 26.11 684 ALA A O 1
ATOM 5417 N N . CYS A 1 685 ? -17.332 39.554 -23.365 1.00 23.64 685 CYS A N 1
ATOM 5418 C CA . CYS A 1 685 ? -16.865 40.158 -24.643 1.00 23.64 685 CYS A CA 1
ATOM 5419 C C . CYS A 1 685 ? -15.334 40.434 -24.746 1.00 23.64 685 CYS A C 1
ATOM 5421 O O . CYS A 1 685 ? -14.672 40.577 -23.725 1.00 23.64 685 CYS A O 1
ATOM 5423 N N . SER A 1 686 ? -14.688 40.485 -25.925 1.00 26.28 686 SER A N 1
ATOM 5424 C CA . SER A 1 686 ? -15.100 40.223 -27.330 1.00 26.28 686 SER A CA 1
ATOM 5425 C C . SER A 1 686 ? -13.917 39.708 -28.184 1.00 26.28 686 SER A C 1
ATOM 5427 O O . SER A 1 686 ? -12.787 39.630 -27.709 1.00 26.28 686 SER A O 1
ATOM 5429 N N . ASP A 1 687 ? -14.185 39.413 -29.460 1.00 26.69 687 ASP A N 1
ATOM 5430 C CA . ASP A 1 687 ? -13.233 39.405 -30.590 1.00 26.69 687 ASP A CA 1
ATOM 5431 C C . ASP A 1 687 ? -12.512 40.779 -30.738 1.00 26.69 687 ASP A C 1
ATOM 5433 O O . ASP A 1 687 ? -12.932 41.750 -30.098 1.00 26.69 687 ASP A O 1
ATOM 5437 N N . SER A 1 688 ? -11.464 40.980 -31.553 1.00 28.14 688 SER A N 1
ATOM 5438 C CA . SER A 1 688 ? -10.780 40.154 -32.581 1.00 28.14 688 SER A CA 1
ATOM 5439 C C . SER A 1 688 ? -9.229 40.317 -32.450 1.00 28.14 688 SER A C 1
ATOM 5441 O O . SER A 1 688 ? -8.780 40.822 -31.427 1.00 28.14 688 SER A O 1
ATOM 5443 N N . ASP A 1 689 ? -8.299 39.787 -33.263 1.00 27.14 689 ASP A N 1
ATOM 5444 C CA . ASP A 1 689 ? -8.085 39.922 -34.719 1.00 27.14 689 ASP A CA 1
ATOM 5445 C C . ASP A 1 689 ? -7.212 38.796 -35.322 1.00 27.14 689 ASP A C 1
ATOM 5447 O O . ASP A 1 689 ? -6.607 37.991 -34.612 1.00 27.14 689 ASP A O 1
ATOM 5451 N N . VAL A 1 690 ? -7.148 38.740 -36.661 1.00 33.69 690 VAL A N 1
ATOM 5452 C CA . VAL A 1 690 ? -6.379 37.748 -37.437 1.00 33.69 690 VAL A CA 1
ATOM 5453 C C . VAL A 1 690 ? -5.312 38.433 -38.292 1.00 33.69 690 VAL A C 1
ATOM 5455 O O . VAL A 1 690 ? -5.607 38.918 -39.385 1.00 33.69 690 VAL A O 1
ATOM 5458 N N . GLU A 1 691 ? -4.054 38.383 -37.853 1.00 30.00 691 GLU A N 1
ATOM 5459 C CA . GLU A 1 691 ? -2.910 38.691 -38.716 1.00 30.00 691 GLU A CA 1
ATOM 5460 C C . GLU A 1 691 ? -2.339 37.432 -39.379 1.00 30.00 691 GLU A C 1
ATOM 5462 O O . GLU A 1 691 ? -2.242 36.358 -38.781 1.00 30.00 691 GLU A O 1
ATOM 5467 N N . LYS A 1 692 ? -1.966 37.574 -40.654 1.00 33.06 692 LYS A N 1
ATOM 5468 C CA . LYS A 1 692 ? -1.331 36.527 -41.458 1.00 33.06 692 LYS A CA 1
ATOM 5469 C C . LYS A 1 692 ? 0.177 36.741 -41.450 1.00 33.06 692 LYS A C 1
ATOM 5471 O O . LYS A 1 692 ? 0.630 37.833 -41.774 1.00 33.06 692 LYS A O 1
ATOM 5476 N N . SER A 1 693 ? 0.941 35.683 -41.212 1.00 28.80 693 SER A N 1
ATOM 5477 C CA . SER A 1 693 ? 2.368 35.626 -41.539 1.00 28.80 693 SER A CA 1
ATOM 5478 C C . SER A 1 693 ? 2.644 34.474 -42.509 1.00 28.80 693 SER A C 1
ATOM 5480 O O . SER A 1 693 ? 1.927 33.471 -42.535 1.00 28.80 693 SER A O 1
ATOM 5482 N N . GLU A 1 694 ? 3.622 34.674 -43.390 1.00 27.69 694 GLU A N 1
ATOM 5483 C CA . GLU A 1 694 ? 3.844 33.837 -44.574 1.00 27.69 694 GLU A CA 1
ATOM 5484 C C . GLU A 1 694 ? 4.664 32.567 -44.268 1.00 27.69 694 GLU A C 1
ATOM 5486 O O . GLU A 1 694 ? 5.490 32.564 -43.349 1.00 27.69 694 GLU A O 1
ATOM 5491 N N . PRO A 1 695 ? 4.480 31.472 -45.033 1.00 30.03 695 PRO A N 1
ATOM 5492 C CA . PRO A 1 695 ? 5.246 30.246 -44.842 1.00 30.03 695 PRO A CA 1
ATOM 5493 C C . PRO A 1 695 ? 6.646 30.338 -45.472 1.00 30.03 695 PRO A C 1
ATOM 5495 O O . PRO A 1 695 ? 6.793 30.464 -46.687 1.00 30.03 695 PRO A O 1
ATOM 5498 N N . LEU A 1 696 ? 7.680 30.173 -44.645 1.00 28.92 696 LEU A N 1
ATOM 5499 C CA . LEU A 1 696 ? 9.049 29.856 -45.072 1.00 28.92 696 LEU A CA 1
ATOM 5500 C C . LEU A 1 696 ? 9.372 28.374 -44.766 1.00 28.92 696 LEU A C 1
ATOM 5502 O O . LEU A 1 696 ? 8.680 27.756 -43.955 1.00 28.92 696 LEU A O 1
ATOM 5506 N N . PRO A 1 697 ? 10.320 27.754 -45.496 1.00 33.25 697 PRO A N 1
ATOM 5507 C CA . PRO A 1 697 ? 10.048 26.471 -46.151 1.00 33.25 697 PRO A CA 1
ATOM 5508 C C . PRO A 1 697 ? 10.238 25.209 -45.299 1.00 33.25 697 PRO A C 1
ATOM 5510 O O . PRO A 1 697 ? 10.965 25.185 -44.306 1.00 33.25 697 PRO A O 1
ATOM 5513 N N . ASP A 1 698 ? 9.619 24.123 -45.774 1.00 30.25 698 ASP A N 1
ATOM 5514 C CA . ASP A 1 698 ? 9.671 22.784 -45.188 1.00 30.25 698 ASP A CA 1
ATOM 5515 C C . ASP A 1 698 ? 11.097 22.241 -45.016 1.00 30.25 698 ASP A C 1
ATOM 5517 O O . ASP A 1 698 ? 11.749 21.790 -45.958 1.00 30.25 698 ASP A O 1
ATOM 5521 N N . LEU A 1 699 ? 11.526 22.140 -43.758 1.00 32.22 699 LEU A N 1
ATOM 5522 C CA . LEU A 1 699 ? 12.689 21.351 -43.334 1.00 32.22 699 LEU A CA 1
ATOM 5523 C C . LEU A 1 699 ? 12.323 19.863 -43.103 1.00 32.22 699 LEU A C 1
ATOM 5525 O O . LEU A 1 699 ? 12.957 19.157 -42.322 1.00 32.22 699 LEU A O 1
ATOM 5529 N N . ALA A 1 700 ? 11.279 19.378 -43.785 1.00 30.59 700 ALA A N 1
ATOM 5530 C CA . ALA A 1 700 ? 10.655 18.067 -43.581 1.00 30.59 700 ALA A CA 1
ATOM 5531 C C . ALA A 1 700 ? 11.370 16.887 -44.280 1.00 30.59 700 ALA A C 1
ATOM 5533 O O . ALA A 1 700 ? 10.948 15.738 -44.146 1.00 30.59 700 ALA A O 1
ATOM 5534 N N . LEU A 1 701 ? 12.452 17.144 -45.025 1.00 32.31 701 LEU A N 1
ATOM 5535 C CA . LEU A 1 701 ? 13.056 16.192 -45.972 1.00 32.31 701 LEU A CA 1
ATOM 5536 C C . LEU A 1 701 ? 14.258 15.383 -45.432 1.00 32.31 701 LEU A C 1
ATOM 5538 O O . LEU A 1 701 ? 15.082 14.895 -46.202 1.00 32.31 701 LEU A O 1
ATOM 5542 N N . LEU A 1 702 ? 14.335 15.191 -44.110 1.00 31.70 702 LEU A N 1
ATOM 5543 C CA . LEU A 1 702 ? 15.266 14.256 -43.453 1.00 31.70 702 LEU A CA 1
ATOM 5544 C C . LEU A 1 702 ? 14.548 13.266 -42.516 1.00 31.70 702 LEU A C 1
ATOM 5546 O O . LEU A 1 702 ? 15.009 12.963 -41.416 1.00 31.70 702 LEU A O 1
ATOM 5550 N N . GLN A 1 703 ? 13.431 12.694 -42.976 1.00 33.69 703 GLN A N 1
ATOM 5551 C CA . GLN A 1 703 ? 13.007 11.391 -42.456 1.00 33.69 703 GLN A CA 1
ATOM 5552 C C . GLN A 1 703 ? 14.012 10.319 -42.902 1.00 33.69 703 GLN A C 1
ATOM 5554 O O . GLN A 1 703 ? 14.388 10.250 -44.073 1.00 33.69 703 GLN A O 1
ATOM 5559 N N . ALA A 1 704 ? 14.466 9.491 -41.961 1.00 37.72 704 ALA A N 1
ATOM 5560 C CA . ALA A 1 704 ? 15.546 8.540 -42.191 1.00 37.72 704 ALA A CA 1
ATOM 5561 C C . ALA A 1 704 ? 15.113 7.371 -43.093 1.00 37.72 704 ALA A C 1
ATOM 5563 O O . ALA A 1 704 ? 14.654 6.332 -42.615 1.00 37.72 704 ALA A O 1
ATOM 5564 N N . GLN A 1 705 ? 15.325 7.510 -44.405 1.00 38.16 705 GLN A N 1
ATOM 5565 C CA . GLN A 1 705 ? 15.406 6.352 -45.292 1.00 38.16 705 GLN A CA 1
ATOM 5566 C C . GLN A 1 705 ? 16.534 5.434 -44.803 1.00 38.16 705 GLN A C 1
ATOM 5568 O O . GLN A 1 705 ? 17.639 5.896 -44.507 1.00 38.16 705 GLN A O 1
ATOM 5573 N N . ALA A 1 706 ? 16.262 4.132 -44.709 1.00 41.69 706 ALA A N 1
ATOM 5574 C CA . ALA A 1 706 ? 17.248 3.156 -44.266 1.00 41.69 706 ALA A CA 1
ATOM 5575 C C . ALA A 1 706 ? 18.380 3.042 -45.301 1.00 41.69 706 ALA A C 1
ATOM 5577 O O . ALA A 1 706 ? 18.246 2.352 -46.313 1.00 41.69 706 ALA A O 1
ATOM 5578 N N . LEU A 1 707 ? 19.497 3.732 -45.046 1.00 46.72 707 LEU A N 1
ATOM 5579 C CA . LEU A 1 707 ? 20.705 3.631 -45.863 1.00 46.72 707 LEU A CA 1
ATOM 5580 C C . LEU A 1 707 ? 21.127 2.156 -45.993 1.00 46.72 707 LEU A C 1
ATOM 5582 O O . LEU A 1 707 ? 21.155 1.452 -44.978 1.00 46.72 707 LEU A O 1
ATOM 5586 N N . PRO A 1 708 ? 21.511 1.684 -47.197 1.00 64.62 708 PRO A N 1
ATOM 5587 C CA . PRO A 1 708 ? 22.026 0.332 -47.369 1.00 64.62 708 PRO A CA 1
ATOM 5588 C C . PRO A 1 708 ? 23.177 0.059 -46.397 1.00 64.62 708 PRO A C 1
ATOM 5590 O O . PRO A 1 708 ? 24.032 0.925 -46.180 1.00 64.62 708 PRO A O 1
ATOM 5593 N N . ALA A 1 709 ? 23.223 -1.150 -45.832 1.00 60.03 709 ALA A N 1
ATOM 5594 C CA . ALA A 1 709 ? 24.205 -1.517 -44.809 1.00 60.03 709 ALA A CA 1
ATOM 5595 C C . ALA A 1 709 ? 25.656 -1.250 -45.258 1.00 60.03 709 ALA A C 1
ATOM 5597 O O . ALA A 1 709 ? 26.494 -0.848 -44.453 1.00 60.03 709 ALA A O 1
ATOM 5598 N N . ASP A 1 710 ? 25.936 -1.375 -46.558 1.00 58.81 710 ASP A N 1
ATOM 5599 C CA . ASP A 1 710 ? 27.246 -1.134 -47.174 1.00 58.81 710 ASP A CA 1
ATOM 5600 C C . ASP A 1 710 ? 27.657 0.348 -47.201 1.00 58.81 710 ASP A C 1
ATOM 5602 O O . ASP A 1 710 ? 28.842 0.661 -47.333 1.00 58.81 710 ASP A O 1
ATOM 5606 N N . VAL A 1 711 ? 26.691 1.268 -47.122 1.00 61.03 711 VAL A N 1
ATOM 5607 C CA . VAL A 1 711 ? 26.916 2.719 -47.027 1.00 61.03 711 VAL A CA 1
ATOM 5608 C C . VAL A 1 711 ? 27.146 3.103 -45.570 1.00 61.03 711 VAL A C 1
ATOM 5610 O O . VAL A 1 711 ? 28.135 3.769 -45.272 1.00 61.03 711 VAL A O 1
ATOM 5613 N N . VAL A 1 712 ? 26.307 2.601 -44.654 1.00 59.78 712 VAL A N 1
ATOM 5614 C CA . VAL A 1 712 ? 26.489 2.778 -43.200 1.00 59.78 712 VAL A CA 1
ATOM 5615 C C . VAL A 1 712 ? 27.852 2.236 -42.759 1.00 59.78 712 VAL A C 1
ATOM 5617 O O . VAL A 1 712 ? 28.580 2.909 -42.033 1.00 59.78 712 VAL A O 1
ATOM 5620 N N . LYS A 1 713 ? 28.244 1.060 -43.266 1.00 67.62 713 LYS A N 1
ATOM 5621 C CA . LYS A 1 713 ? 29.558 0.463 -43.013 1.00 67.62 713 LYS A CA 1
ATOM 5622 C C . LYS A 1 713 ? 30.701 1.339 -43.534 1.00 67.62 713 LYS A C 1
ATOM 5624 O O . LYS A 1 713 ? 31.597 1.656 -42.764 1.00 67.62 713 LYS A O 1
ATOM 5629 N N . ARG A 1 714 ? 30.656 1.796 -44.793 1.00 65.31 714 ARG A N 1
ATOM 5630 C CA . ARG A 1 714 ? 31.706 2.672 -45.358 1.00 65.31 714 ARG A CA 1
ATOM 5631 C C . ARG A 1 714 ? 31.817 4.018 -44.636 1.00 65.31 714 ARG A C 1
ATOM 5633 O O . ARG A 1 714 ? 32.927 4.518 -44.465 1.00 65.31 714 ARG A O 1
ATOM 5640 N N . ALA A 1 715 ? 30.700 4.584 -44.176 1.00 59.56 715 ALA A N 1
ATOM 5641 C CA . ALA A 1 715 ? 30.709 5.776 -43.333 1.00 59.56 715 ALA A CA 1
ATOM 5642 C C . ALA A 1 715 ? 31.376 5.496 -41.973 1.00 59.56 715 ALA A C 1
ATOM 5644 O O . ALA A 1 715 ? 32.255 6.250 -41.562 1.00 59.56 715 ALA A O 1
ATOM 5645 N N . ALA A 1 716 ? 31.030 4.385 -41.314 1.00 64.44 716 ALA A N 1
ATOM 5646 C CA . ALA A 1 716 ? 31.641 3.974 -40.051 1.00 64.44 716 ALA A CA 1
ATOM 5647 C C . ALA A 1 716 ? 33.149 3.686 -40.185 1.00 64.44 716 ALA A C 1
ATOM 5649 O O . ALA A 1 716 ? 33.927 4.167 -39.362 1.00 64.44 716 ALA A O 1
ATOM 5650 N N . ASP A 1 717 ? 33.571 2.971 -41.233 1.00 71.56 717 ASP A N 1
ATOM 5651 C CA . ASP A 1 717 ? 34.980 2.677 -41.528 1.00 71.56 717 ASP A CA 1
ATOM 5652 C C . ASP A 1 717 ? 35.779 3.984 -41.740 1.00 71.56 717 ASP A C 1
ATOM 5654 O O . ASP A 1 717 ? 36.860 4.158 -41.173 1.00 71.56 717 ASP A O 1
ATOM 5658 N N . SER A 1 718 ? 35.215 4.950 -42.480 1.00 70.81 718 SER A N 1
ATOM 5659 C CA . SER A 1 718 ? 35.812 6.279 -42.691 1.00 70.81 718 SER A CA 1
ATOM 5660 C C . SER A 1 718 ? 35.912 7.098 -41.397 1.00 70.81 718 SER A C 1
ATOM 5662 O O . SER A 1 718 ? 36.968 7.660 -41.099 1.00 70.81 718 SER A O 1
ATOM 5664 N N . ILE A 1 719 ? 34.849 7.139 -40.586 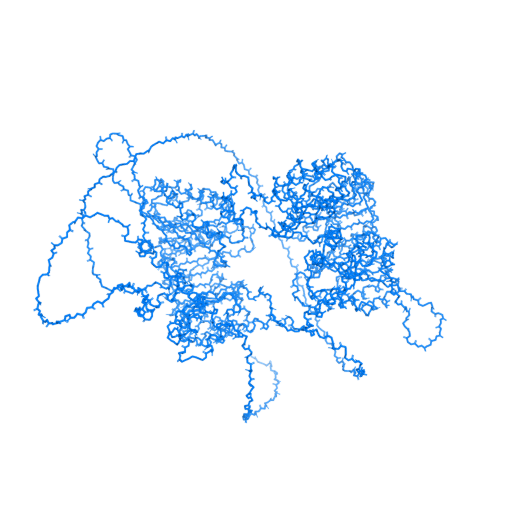1.00 70.69 719 ILE A N 1
ATOM 5665 C CA . ILE A 1 719 ? 34.839 7.846 -39.294 1.00 70.69 719 ILE A CA 1
ATOM 5666 C C . ILE A 1 719 ? 35.845 7.212 -38.323 1.00 70.69 719 ILE A C 1
ATOM 5668 O O . ILE A 1 719 ? 36.566 7.932 -37.634 1.00 70.69 719 ILE A O 1
ATOM 5672 N N . CYS A 1 720 ? 35.965 5.881 -38.305 1.00 71.25 720 CYS A N 1
ATOM 5673 C CA . CYS A 1 720 ? 36.969 5.186 -37.501 1.00 71.25 720 CYS A CA 1
ATOM 5674 C C . CYS A 1 720 ? 38.399 5.559 -37.920 1.00 71.25 720 CYS A C 1
ATOM 5676 O O . CYS A 1 720 ? 39.223 5.824 -37.047 1.00 71.25 720 CYS A O 1
ATOM 5678 N N . LEU A 1 721 ? 38.693 5.640 -39.224 1.00 76.44 721 LEU A N 1
ATOM 5679 C CA . LEU A 1 721 ? 40.004 6.082 -39.720 1.00 76.44 721 LEU A CA 1
ATOM 5680 C C . LEU A 1 721 ? 40.328 7.525 -39.301 1.00 76.44 721 LEU A C 1
ATOM 5682 O O . LEU A 1 721 ? 41.428 7.781 -38.814 1.00 76.44 721 LEU A O 1
ATOM 5686 N N . HIS A 1 722 ? 39.368 8.449 -39.415 1.00 75.88 722 HIS A N 1
ATOM 5687 C CA . HIS A 1 722 ? 39.554 9.836 -38.974 1.00 75.88 722 HIS A CA 1
ATOM 5688 C C . HIS A 1 722 ? 39.769 9.934 -37.456 1.00 75.88 722 HIS A C 1
ATOM 5690 O O . HIS A 1 722 ? 40.689 10.618 -37.017 1.00 75.88 722 HIS A O 1
ATOM 5696 N N . LEU A 1 723 ? 38.981 9.213 -36.648 1.00 76.44 723 LEU A N 1
ATOM 5697 C CA . LEU A 1 723 ? 39.131 9.193 -35.189 1.00 76.44 723 LEU A CA 1
ATOM 5698 C C . LEU A 1 723 ? 40.489 8.631 -34.740 1.00 76.44 723 LEU A C 1
ATOM 5700 O O . LEU A 1 723 ? 41.070 9.165 -33.801 1.00 76.44 723 LEU A O 1
ATOM 5704 N N . VAL A 1 724 ? 41.016 7.599 -35.411 1.00 83.75 724 VAL A N 1
ATOM 5705 C CA . VAL A 1 724 ? 42.355 7.042 -35.126 1.00 83.75 724 VAL A CA 1
ATOM 5706 C C . VAL A 1 724 ? 43.475 8.041 -35.452 1.00 83.75 724 VAL A C 1
ATOM 5708 O O . VAL A 1 724 ? 44.499 8.038 -34.771 1.00 83.75 724 VAL A O 1
ATOM 5711 N N . ALA A 1 725 ? 43.285 8.909 -36.451 1.00 84.50 725 ALA A N 1
ATOM 5712 C CA . ALA A 1 725 ? 44.278 9.898 -36.883 1.00 84.50 725 ALA A CA 1
ATOM 5713 C C . ALA A 1 725 ? 44.361 11.161 -35.994 1.00 84.50 725 ALA A C 1
ATOM 5715 O O . ALA A 1 725 ? 45.310 11.935 -36.123 1.00 84.50 725 ALA A O 1
ATOM 5716 N N . LEU A 1 726 ? 43.397 11.390 -35.095 1.00 85.06 726 LEU A N 1
ATOM 5717 C CA . LEU A 1 726 ? 43.425 12.518 -34.154 1.00 85.06 726 LEU A CA 1
ATOM 5718 C C . LEU A 1 726 ? 44.482 12.325 -33.053 1.00 85.06 726 LEU A C 1
ATOM 5720 O O . LEU A 1 726 ? 44.822 11.202 -32.688 1.00 85.06 726 LEU A O 1
ATOM 5724 N N . ASN A 1 727 ? 44.947 13.422 -32.445 1.00 90.12 727 ASN A N 1
ATOM 5725 C CA . ASN A 1 727 ? 45.780 13.362 -31.238 1.00 90.12 727 ASN A CA 1
ATOM 5726 C C . ASN A 1 727 ? 45.026 12.632 -30.102 1.00 90.12 727 ASN A C 1
ATOM 5728 O O . ASN A 1 727 ? 43.847 12.903 -29.874 1.00 90.12 727 ASN A O 1
ATOM 5732 N N . MET A 1 728 ? 45.714 11.744 -29.375 1.00 82.31 728 MET A N 1
ATOM 5733 C CA . MET A 1 728 ? 45.194 10.986 -28.229 1.00 82.31 728 MET A CA 1
ATOM 5734 C C . MET A 1 728 ? 44.430 11.849 -27.211 1.00 82.31 728 MET A C 1
ATOM 5736 O O . MET A 1 728 ? 43.404 11.401 -26.710 1.00 82.31 728 MET A O 1
ATOM 5740 N N . ASP A 1 729 ? 44.865 13.080 -26.926 1.00 81.62 729 ASP A N 1
ATOM 5741 C CA . ASP A 1 729 ? 44.151 13.962 -25.988 1.00 81.62 729 ASP A CA 1
ATOM 5742 C C . ASP A 1 729 ? 42.798 14.434 -26.549 1.00 81.62 729 ASP A C 1
ATOM 5744 O O . ASP A 1 729 ? 41.800 14.473 -25.828 1.00 81.62 729 ASP A O 1
ATOM 5748 N N . VAL A 1 730 ? 42.730 14.704 -27.857 1.00 80.62 730 VAL A N 1
ATOM 5749 C CA . VAL A 1 730 ? 41.486 15.054 -28.565 1.00 80.62 730 VAL A CA 1
ATOM 5750 C C . VAL A 1 730 ? 40.568 13.835 -28.661 1.00 80.62 730 VAL A C 1
ATOM 5752 O O . VAL A 1 730 ? 39.374 13.951 -28.391 1.00 80.62 730 VAL A O 1
ATOM 5755 N N . GLN A 1 731 ? 41.117 12.649 -28.954 1.00 81.56 731 GLN A N 1
ATOM 5756 C CA . GLN A 1 731 ? 40.364 11.393 -28.897 1.00 81.56 731 GLN A CA 1
ATOM 5757 C C . GLN A 1 731 ? 39.777 11.175 -27.498 1.00 81.56 731 GLN A C 1
ATOM 5759 O O . GLN A 1 731 ? 38.577 10.973 -27.359 1.00 81.56 731 GLN A O 1
ATOM 5764 N N . MET A 1 732 ? 40.597 11.274 -26.449 1.00 81.06 732 MET A N 1
ATOM 5765 C CA . MET A 1 732 ? 40.173 11.156 -25.052 1.00 81.06 732 MET A CA 1
ATOM 5766 C C . MET A 1 732 ? 39.079 12.165 -24.679 1.00 81.06 732 MET A C 1
ATOM 5768 O O . MET A 1 732 ? 38.177 11.814 -23.916 1.00 81.06 732 MET A O 1
ATOM 5772 N N . HIS A 1 733 ? 39.123 13.383 -25.227 1.00 78.75 733 HIS A N 1
ATOM 5773 C CA . HIS A 1 733 ? 38.090 14.397 -25.020 1.00 78.75 733 HIS A CA 1
ATOM 5774 C C . HIS A 1 733 ? 36.767 14.011 -25.695 1.00 78.75 733 HIS A C 1
ATOM 5776 O O . HIS A 1 733 ? 35.753 13.912 -25.006 1.00 78.75 733 HIS A O 1
ATOM 5782 N N . ILE A 1 734 ? 36.785 13.669 -26.989 1.00 81.12 734 ILE A N 1
ATOM 5783 C CA . ILE A 1 734 ? 35.606 13.189 -27.737 1.00 81.12 734 ILE A CA 1
ATOM 5784 C C . ILE A 1 734 ? 34.989 11.963 -27.045 1.00 81.12 734 ILE A C 1
ATOM 5786 O O . ILE A 1 734 ? 33.784 11.898 -26.811 1.00 81.12 734 ILE A O 1
ATOM 5790 N N . MET A 1 735 ? 35.821 11.002 -26.639 1.00 84.44 735 MET A N 1
ATOM 5791 C CA . MET A 1 735 ? 35.384 9.789 -25.942 1.00 84.44 735 MET A CA 1
ATOM 5792 C C . MET A 1 735 ? 34.786 10.091 -24.559 1.00 84.44 735 MET A C 1
ATOM 5794 O O . MET A 1 735 ? 33.945 9.332 -24.090 1.00 84.44 735 MET A O 1
ATOM 5798 N N . SER A 1 736 ? 35.171 11.190 -23.901 1.00 79.25 736 SER A N 1
ATOM 5799 C CA . SER A 1 736 ? 34.566 11.600 -22.624 1.00 79.25 736 SER A CA 1
ATOM 5800 C C . SER A 1 736 ? 33.129 12.119 -22.766 1.00 79.25 736 SER A C 1
ATOM 5802 O O . SER A 1 736 ? 32.387 12.104 -21.785 1.00 79.25 736 SER A O 1
ATOM 5804 N N . TRP A 1 737 ? 32.725 12.530 -23.975 1.00 74.88 737 TRP A N 1
ATOM 5805 C CA . TRP A 1 737 ? 31.361 12.969 -24.295 1.00 74.88 737 TRP A CA 1
ATOM 5806 C C . TRP A 1 737 ? 30.448 11.804 -24.717 1.00 74.88 737 TRP A C 1
ATOM 5808 O O . TRP A 1 737 ? 29.225 11.907 -24.633 1.00 74.88 737 TRP A O 1
ATOM 5818 N N . LEU A 1 738 ? 31.021 10.677 -25.157 1.00 77.62 738 LEU A N 1
ATOM 5819 C CA . LEU A 1 738 ? 30.256 9.518 -25.618 1.00 77.62 738 LEU A CA 1
ATOM 5820 C C . LEU A 1 738 ? 29.548 8.792 -24.463 1.00 77.62 738 LEU A C 1
ATOM 5822 O O . LEU A 1 738 ? 30.120 8.519 -23.407 1.00 77.62 738 LEU A O 1
ATOM 5826 N N . SER A 1 739 ? 28.294 8.394 -24.693 1.00 75.81 739 SER A N 1
ATOM 5827 C CA . SER A 1 739 ? 27.519 7.643 -23.699 1.00 75.81 739 SER A CA 1
ATOM 5828 C C . SER A 1 739 ? 28.149 6.266 -23.395 1.00 75.81 739 SER A C 1
ATOM 5830 O O . SER A 1 739 ? 28.764 5.671 -24.283 1.00 75.81 739 SER A O 1
ATOM 5832 N N . PRO A 1 740 ? 27.968 5.675 -22.194 1.00 78.56 740 PRO A N 1
ATOM 5833 C CA . PRO A 1 740 ? 28.543 4.362 -21.884 1.00 78.56 740 PRO A CA 1
ATOM 5834 C C . PRO A 1 740 ? 28.142 3.224 -22.851 1.00 78.56 740 PRO A C 1
ATOM 5836 O O . PRO A 1 740 ? 29.007 2.401 -23.152 1.00 78.56 740 PRO A O 1
ATOM 5839 N N . PRO A 1 741 ? 26.904 3.159 -23.393 1.00 75.50 741 PRO A N 1
ATOM 5840 C CA . PRO A 1 741 ? 26.578 2.267 -24.512 1.00 75.50 741 PRO A CA 1
ATOM 5841 C C . PRO A 1 741 ? 27.351 2.575 -25.802 1.00 75.50 741 PRO A C 1
ATOM 5843 O O . PRO A 1 741 ? 27.849 1.645 -26.432 1.00 75.50 741 PRO A O 1
ATOM 5846 N N . SER A 1 742 ? 27.499 3.852 -26.175 1.00 80.44 742 SER A N 1
ATOM 5847 C CA . SER A 1 742 ? 28.268 4.277 -27.357 1.00 80.44 742 SER A CA 1
ATOM 5848 C C . SER A 1 742 ? 29.743 3.879 -27.236 1.00 80.44 742 SER A C 1
ATOM 5850 O O . SER A 1 742 ? 30.302 3.298 -28.161 1.00 80.44 742 SER A O 1
ATOM 5852 N N . LEU A 1 743 ? 30.349 4.109 -26.066 1.00 82.12 743 LEU A N 1
ATOM 5853 C CA . LEU A 1 743 ? 31.708 3.672 -25.741 1.00 82.12 743 LEU A CA 1
ATOM 5854 C C . LEU A 1 743 ? 31.840 2.147 -25.787 1.00 82.12 743 LEU A C 1
ATOM 5856 O O . LEU A 1 743 ? 32.780 1.636 -26.385 1.00 82.12 743 LEU A O 1
ATOM 5860 N N . ALA A 1 744 ? 30.891 1.407 -25.206 1.00 79.75 744 ALA A N 1
ATOM 5861 C CA . ALA A 1 744 ? 30.911 -0.054 -25.235 1.00 79.75 744 ALA A CA 1
ATOM 5862 C C . ALA A 1 744 ? 30.783 -0.623 -26.661 1.00 79.75 744 ALA A C 1
ATOM 5864 O O . ALA A 1 744 ? 31.453 -1.603 -26.974 1.00 79.75 744 ALA A O 1
ATOM 5865 N N . ALA A 1 745 ? 29.977 -0.003 -27.530 1.00 79.25 745 ALA A N 1
ATOM 5866 C CA . ALA A 1 745 ? 29.888 -0.368 -28.944 1.00 79.25 745 ALA A CA 1
ATOM 5867 C C . ALA A 1 745 ? 31.188 -0.039 -29.701 1.00 79.25 745 ALA A C 1
ATOM 5869 O O . ALA A 1 745 ? 31.699 -0.873 -30.446 1.00 79.25 745 ALA A O 1
ATOM 5870 N N . LEU A 1 746 ? 31.774 1.137 -29.459 1.00 82.00 746 LEU A N 1
ATOM 5871 C CA . LEU A 1 746 ? 33.025 1.571 -30.086 1.00 82.00 746 LEU A CA 1
ATOM 5872 C C . LEU A 1 746 ? 34.230 0.716 -29.650 1.00 82.00 746 LEU A C 1
ATOM 5874 O O . LEU A 1 746 ? 35.093 0.402 -30.462 1.00 82.00 746 LEU A O 1
ATOM 5878 N N . MET A 1 747 ? 34.247 0.227 -28.406 1.00 80.88 747 MET A N 1
ATOM 5879 C CA . MET A 1 747 ? 35.227 -0.761 -27.930 1.00 80.88 747 MET A CA 1
ATOM 5880 C C . MET A 1 747 ? 35.142 -2.126 -28.641 1.00 80.88 747 MET A C 1
ATOM 5882 O O . MET A 1 747 ? 36.067 -2.926 -28.501 1.00 80.88 747 MET A O 1
ATOM 5886 N N . VAL A 1 748 ? 34.056 -2.417 -29.366 1.00 81.31 748 VAL A N 1
ATOM 5887 C CA . VAL A 1 748 ? 33.873 -3.667 -30.127 1.00 81.31 748 VAL A CA 1
ATOM 5888 C C . VAL A 1 748 ? 34.310 -3.522 -31.592 1.00 81.31 748 VAL A C 1
ATOM 5890 O O . VAL A 1 748 ? 34.610 -4.535 -32.218 1.00 81.31 748 VAL A O 1
ATOM 5893 N N . THR A 1 749 ? 34.413 -2.305 -32.148 1.00 79.38 749 THR A N 1
ATOM 5894 C CA . THR A 1 749 ? 34.759 -2.129 -33.574 1.00 79.38 749 THR A CA 1
ATOM 5895 C C . THR A 1 749 ? 36.225 -2.443 -33.874 1.00 79.38 749 THR A C 1
ATOM 5897 O O . THR A 1 749 ? 36.516 -3.074 -34.889 1.00 79.38 749 THR A O 1
ATOM 5900 N N . CYS A 1 750 ? 37.164 -2.055 -33.003 1.00 81.25 750 CYS A N 1
ATOM 5901 C CA . CYS A 1 750 ? 38.573 -2.418 -33.151 1.00 81.25 750 CYS A CA 1
ATOM 5902 C C . CYS A 1 750 ? 39.338 -2.451 -31.818 1.00 81.25 750 CYS A C 1
ATOM 5904 O O . CYS A 1 750 ? 38.953 -1.838 -30.818 1.00 81.25 750 CYS A O 1
ATOM 5906 N N . ARG A 1 751 ? 40.490 -3.139 -31.817 1.00 81.38 751 ARG A N 1
ATOM 5907 C CA . ARG A 1 751 ? 41.352 -3.263 -30.631 1.00 81.38 751 ARG A CA 1
ATOM 5908 C C . ARG A 1 751 ? 41.827 -1.906 -30.095 1.00 81.38 751 ARG A C 1
ATOM 5910 O O . ARG A 1 751 ? 41.867 -1.734 -28.881 1.00 81.38 751 ARG A O 1
ATOM 5917 N N . PHE A 1 752 ? 42.151 -0.954 -30.968 1.00 84.38 752 PHE A N 1
ATOM 5918 C CA . PHE A 1 752 ? 42.622 0.373 -30.565 1.00 84.38 752 PHE A CA 1
ATOM 5919 C C . PHE A 1 752 ? 41.578 1.107 -29.707 1.00 84.38 752 PHE A C 1
ATOM 5921 O O . PHE A 1 752 ? 41.875 1.499 -28.580 1.00 84.38 752 PHE A O 1
ATOM 5928 N N . PHE A 1 753 ? 40.320 1.180 -30.155 1.00 83.62 753 PHE A N 1
ATOM 5929 C CA . PHE A 1 753 ? 39.249 1.751 -29.335 1.00 83.62 753 PHE A CA 1
ATOM 5930 C C . PHE A 1 753 ? 38.949 0.909 -28.085 1.00 83.62 753 PHE A C 1
ATOM 5932 O O . PHE A 1 753 ? 38.631 1.480 -27.046 1.00 83.62 753 PHE A O 1
ATOM 5939 N N . SER A 1 754 ? 39.139 -0.416 -28.118 1.00 81.00 754 SER A N 1
ATOM 5940 C CA . SER A 1 754 ? 39.039 -1.264 -26.914 1.00 81.00 754 SER A CA 1
ATOM 5941 C C . SER A 1 754 ? 40.065 -0.920 -25.815 1.00 81.00 754 SER A C 1
ATOM 5943 O O . SER A 1 754 ? 39.830 -1.218 -24.642 1.00 81.00 754 SER A O 1
ATOM 5945 N N . GLU A 1 755 ? 41.181 -0.276 -26.177 1.00 83.25 755 GLU A N 1
ATOM 5946 C CA . GLU A 1 755 ? 42.222 0.186 -25.253 1.00 83.25 755 GLU A CA 1
ATOM 5947 C C . GLU A 1 755 ? 42.032 1.674 -24.882 1.00 83.25 755 GLU A C 1
ATOM 5949 O O . GLU A 1 755 ? 42.088 2.010 -23.699 1.00 83.25 755 GLU A O 1
ATOM 5954 N N . VAL A 1 756 ? 41.711 2.549 -25.847 1.00 84.44 756 VAL A N 1
ATOM 5955 C CA . VAL A 1 756 ? 41.509 4.000 -25.625 1.00 84.44 756 VAL A CA 1
ATOM 5956 C C . VAL A 1 756 ? 40.191 4.310 -24.904 1.00 84.44 756 VAL A C 1
ATOM 5958 O O . VAL A 1 756 ? 40.198 4.940 -23.846 1.00 84.44 756 VAL A O 1
ATOM 5961 N N . ALA A 1 757 ? 39.052 3.829 -25.416 1.00 85.62 757 ALA A N 1
ATOM 5962 C CA . ALA A 1 757 ? 37.720 4.143 -24.878 1.00 85.62 757 ALA A CA 1
ATOM 5963 C C . ALA A 1 757 ? 37.451 3.503 -23.497 1.00 85.62 757 ALA A C 1
ATOM 5965 O O . ALA A 1 757 ? 36.526 3.904 -22.786 1.00 85.62 757 ALA A O 1
ATOM 5966 N N . LEU A 1 758 ? 38.294 2.553 -23.073 1.00 85.44 758 LEU A N 1
ATOM 5967 C CA . LEU A 1 758 ? 38.232 1.906 -21.762 1.00 85.44 758 LEU A CA 1
ATOM 5968 C C . LEU A 1 758 ? 38.435 2.886 -20.596 1.00 85.44 758 LEU A C 1
ATOM 5970 O O . LEU A 1 758 ? 37.777 2.739 -19.564 1.00 85.44 758 LEU A O 1
ATOM 5974 N N . LYS A 1 759 ? 39.336 3.871 -20.733 1.00 84.88 759 LYS A N 1
ATOM 5975 C CA . LYS A 1 759 ? 39.574 4.871 -19.681 1.00 84.88 759 LYS A CA 1
ATOM 5976 C C . LYS A 1 759 ? 38.351 5.789 -19.506 1.00 84.88 759 LYS A C 1
ATOM 5978 O O . LYS A 1 759 ? 37.816 5.780 -18.397 1.00 84.88 759 LYS A O 1
ATOM 5983 N N . PRO A 1 760 ? 37.822 6.458 -20.552 1.00 82.50 760 PRO A N 1
ATOM 5984 C CA . PRO A 1 760 ? 36.541 7.163 -20.498 1.00 82.50 760 PRO A CA 1
ATOM 5985 C C . PRO A 1 760 ? 35.419 6.302 -19.910 1.00 82.50 760 PRO A C 1
ATOM 5987 O O . PRO A 1 760 ? 34.817 6.696 -18.920 1.00 82.50 760 PRO A O 1
ATOM 5990 N N . LEU A 1 761 ? 35.215 5.068 -20.389 1.00 83.19 761 LEU A N 1
ATOM 5991 C CA . LEU A 1 761 ? 34.155 4.183 -19.882 1.00 83.19 761 LEU A CA 1
ATOM 5992 C C . LEU A 1 761 ? 34.277 3.865 -18.373 1.00 83.19 761 LEU A C 1
ATOM 5994 O O . LEU A 1 761 ? 33.276 3.551 -17.719 1.00 83.19 761 LEU A O 1
ATOM 5998 N N . CYS A 1 762 ? 35.479 3.914 -17.797 1.00 81.94 762 CYS A N 1
ATOM 5999 C CA . CYS A 1 762 ? 35.721 3.744 -16.360 1.00 81.94 762 CYS A CA 1
ATOM 6000 C C . CYS A 1 762 ? 35.685 5.057 -15.555 1.00 81.94 762 CYS A C 1
ATOM 6002 O O . CYS A 1 762 ? 35.427 5.001 -14.352 1.00 81.94 762 CYS A O 1
ATOM 6004 N N . GLU A 1 763 ? 35.918 6.204 -16.196 1.00 78.94 763 GLU A N 1
ATOM 6005 C CA . GLU A 1 763 ? 35.916 7.536 -15.575 1.00 78.94 763 GLU A CA 1
ATOM 6006 C C . GLU A 1 763 ? 34.555 8.254 -15.669 1.00 78.94 763 GLU A C 1
ATOM 6008 O O . GLU A 1 763 ? 34.251 9.068 -14.797 1.00 78.94 763 GLU A O 1
ATOM 6013 N N . CYS A 1 764 ? 33.708 7.932 -16.656 1.00 71.50 764 CYS A N 1
ATOM 6014 C CA . CYS A 1 764 ? 32.344 8.455 -16.771 1.00 71.50 764 CYS A CA 1
ATOM 6015 C C . CYS A 1 764 ? 31.512 8.131 -15.511 1.00 71.50 764 CYS A C 1
ATOM 6017 O O . CYS A 1 764 ? 31.497 6.971 -15.079 1.00 71.50 764 CYS A O 1
ATOM 6019 N N . PRO A 1 765 ? 30.747 9.095 -14.955 1.00 61.25 765 PRO A N 1
ATOM 6020 C CA . PRO A 1 765 ? 29.879 8.856 -13.805 1.00 61.25 765 PRO A CA 1
ATOM 6021 C C . PRO A 1 765 ? 28.809 7.819 -14.165 1.00 61.25 765 PRO A C 1
ATOM 6023 O O . PRO A 1 765 ? 27.964 8.019 -15.042 1.00 61.25 765 PRO A O 1
ATOM 6026 N N . ARG A 1 766 ? 28.877 6.650 -13.523 1.00 67.31 766 ARG A N 1
ATOM 6027 C CA . ARG A 1 766 ? 28.082 5.488 -13.929 1.00 67.31 766 ARG A CA 1
ATOM 6028 C C . ARG A 1 766 ? 26.644 5.601 -13.431 1.00 67.31 766 ARG A C 1
ATOM 6030 O O . ARG A 1 766 ? 26.410 5.794 -12.239 1.00 67.31 766 ARG A O 1
ATOM 6037 N N . LYS A 1 767 ? 25.680 5.378 -14.339 1.00 77.31 767 LYS A N 1
ATOM 6038 C CA . LYS A 1 767 ? 24.273 5.128 -13.975 1.00 77.31 767 LYS A CA 1
ATOM 6039 C C . LYS A 1 767 ? 24.229 4.048 -12.876 1.00 77.31 767 LYS A C 1
ATOM 6041 O O . LYS A 1 767 ? 24.948 3.052 -13.008 1.00 77.31 767 LYS A O 1
ATOM 6046 N N . PRO A 1 768 ? 23.421 4.222 -11.816 1.00 81.50 768 PRO A N 1
ATOM 6047 C CA . PRO A 1 768 ? 23.434 3.327 -10.665 1.00 81.50 768 PRO A CA 1
ATOM 6048 C C . PRO A 1 768 ? 23.156 1.874 -11.058 1.00 81.50 768 PRO A C 1
ATOM 6050 O O . PRO A 1 768 ? 22.299 1.583 -11.900 1.00 81.50 768 PRO A O 1
ATOM 6053 N N . ILE A 1 769 ? 23.872 0.938 -10.432 1.00 84.50 769 ILE A N 1
ATOM 6054 C CA . ILE A 1 769 ? 23.705 -0.492 -10.698 1.00 84.50 769 ILE A CA 1
ATOM 6055 C C . ILE A 1 769 ? 22.410 -0.974 -10.032 1.00 84.50 769 ILE A C 1
ATOM 6057 O O . ILE A 1 769 ? 22.403 -1.376 -8.870 1.00 84.50 769 ILE A O 1
ATOM 6061 N N . ARG A 1 770 ? 21.311 -0.903 -10.795 1.00 81.56 770 ARG A N 1
ATOM 6062 C CA . ARG A 1 770 ? 19.938 -1.188 -10.338 1.00 81.56 770 ARG A CA 1
ATOM 6063 C C . ARG A 1 770 ? 19.555 -2.667 -10.263 1.00 81.56 770 ARG A C 1
ATOM 6065 O O . ARG A 1 770 ? 18.649 -3.027 -9.519 1.00 81.56 770 ARG A O 1
ATOM 6072 N N . SER A 1 771 ? 20.217 -3.549 -11.012 1.00 80.00 771 SER A N 1
ATOM 6073 C CA . SER A 1 771 ? 19.857 -4.974 -11.084 1.00 80.00 771 SER A CA 1
ATOM 6074 C C . SER A 1 771 ? 21.042 -5.890 -10.791 1.00 80.00 771 SER A C 1
ATOM 6076 O O . SER A 1 771 ? 22.191 -5.571 -11.107 1.00 80.00 771 SER A O 1
ATOM 6078 N N . LEU A 1 772 ? 20.763 -7.080 -10.250 1.00 72.38 772 LEU A N 1
ATOM 6079 C CA . LEU A 1 772 ? 21.782 -8.117 -10.072 1.00 72.38 772 LEU A CA 1
ATOM 6080 C C . LEU A 1 772 ? 22.395 -8.561 -11.411 1.00 72.38 772 LEU A C 1
ATOM 6082 O O . LEU A 1 772 ? 23.561 -8.943 -11.443 1.00 72.38 772 LEU A O 1
ATOM 6086 N N . GLN A 1 773 ? 21.655 -8.490 -12.521 1.00 78.75 773 GLN A N 1
ATOM 6087 C CA . GLN A 1 773 ? 22.213 -8.779 -13.842 1.00 78.75 773 GLN A CA 1
ATOM 6088 C C . GLN A 1 773 ? 23.259 -7.730 -14.234 1.00 78.75 773 GLN A C 1
ATOM 6090 O O . GLN A 1 773 ? 24.368 -8.108 -14.599 1.00 78.75 773 GLN A O 1
ATOM 6095 N N . HIS A 1 774 ? 22.976 -6.434 -14.049 1.00 80.75 774 HIS A N 1
ATOM 6096 C CA . HIS A 1 774 ? 23.974 -5.377 -14.252 1.00 80.75 774 HIS A CA 1
ATOM 6097 C C . HIS A 1 774 ? 25.174 -5.557 -13.308 1.00 80.75 774 HIS A C 1
ATOM 6099 O O . HIS A 1 774 ? 26.314 -5.381 -13.731 1.00 80.75 774 HIS A O 1
ATOM 6105 N N . PHE A 1 775 ? 24.941 -5.969 -12.057 1.00 81.25 775 PHE A N 1
ATOM 6106 C CA . PHE A 1 775 ? 26.012 -6.216 -11.089 1.00 81.25 775 PHE A CA 1
ATOM 6107 C C . PHE A 1 775 ? 26.895 -7.416 -11.475 1.00 81.25 775 PHE A C 1
ATOM 6109 O O . PHE A 1 775 ? 28.120 -7.325 -11.420 1.00 81.25 775 PHE A O 1
ATOM 6116 N N . ARG A 1 776 ? 26.298 -8.524 -11.940 1.00 78.44 776 ARG A N 1
ATOM 6117 C CA . ARG A 1 776 ? 27.017 -9.696 -12.473 1.00 78.44 776 ARG A CA 1
ATOM 6118 C C . ARG A 1 776 ? 27.810 -9.339 -13.735 1.00 78.44 776 ARG A C 1
ATOM 6120 O O . ARG A 1 776 ? 28.979 -9.705 -13.821 1.00 78.44 776 ARG A O 1
ATOM 6127 N N . SER A 1 777 ? 27.223 -8.588 -14.670 1.00 81.19 777 SER A N 1
ATOM 6128 C CA . SER A 1 777 ? 27.914 -8.102 -15.874 1.00 81.19 777 SER A CA 1
ATOM 6129 C C . SER A 1 777 ? 29.069 -7.153 -15.539 1.00 81.19 777 SER A C 1
ATOM 6131 O O . SER A 1 777 ? 30.138 -7.258 -16.136 1.00 81.19 777 SER A O 1
ATOM 6133 N N . PHE A 1 778 ? 28.902 -6.271 -14.549 1.00 85.81 778 PHE A N 1
ATOM 6134 C CA . PHE A 1 778 ? 29.974 -5.399 -14.070 1.00 85.81 778 PHE A CA 1
ATOM 6135 C C . PHE A 1 778 ? 31.107 -6.197 -13.408 1.00 85.81 778 PHE A C 1
ATOM 6137 O O . PHE A 1 778 ? 32.265 -6.024 -13.779 1.00 85.81 778 PHE A O 1
ATOM 6144 N N . TYR A 1 779 ? 30.790 -7.132 -12.508 1.00 84.69 779 TYR A N 1
ATOM 6145 C CA . TYR A 1 779 ? 31.779 -8.025 -11.895 1.00 84.69 779 TYR A CA 1
ATOM 6146 C C . TYR A 1 779 ? 32.533 -8.865 -12.941 1.00 84.69 779 TYR A C 1
ATOM 6148 O O . TYR A 1 779 ? 33.749 -9.019 -12.841 1.00 84.69 779 TYR A O 1
ATOM 6156 N N . ALA A 1 780 ? 31.851 -9.345 -13.988 1.00 82.50 780 ALA A N 1
ATOM 6157 C CA . ALA A 1 780 ? 32.486 -10.022 -15.119 1.00 82.50 780 ALA A CA 1
ATOM 6158 C C . ALA A 1 780 ? 33.423 -9.085 -15.909 1.00 82.50 780 ALA A C 1
ATOM 6160 O O . ALA A 1 780 ? 34.554 -9.465 -16.205 1.00 82.50 780 ALA A O 1
ATOM 6161 N N . PHE A 1 781 ? 33.011 -7.840 -16.175 1.00 84.06 781 PHE A N 1
ATOM 6162 C CA . PHE A 1 781 ? 33.846 -6.809 -16.809 1.00 84.06 781 PHE A CA 1
ATOM 6163 C C . PHE A 1 781 ? 35.132 -6.504 -16.013 1.00 84.06 781 PHE A C 1
ATOM 6165 O O . PHE A 1 781 ? 36.186 -6.305 -16.628 1.00 84.06 781 PHE A O 1
ATOM 6172 N N . LEU A 1 782 ? 35.074 -6.529 -14.673 1.00 83.94 782 LEU A N 1
ATOM 6173 C CA . LEU A 1 782 ? 36.249 -6.410 -13.793 1.00 83.94 782 LEU A CA 1
ATOM 6174 C C . LEU A 1 782 ? 37.158 -7.649 -13.799 1.00 83.94 782 LEU A C 1
ATOM 6176 O O . LEU A 1 782 ? 38.324 -7.543 -13.428 1.00 83.94 782 LEU A O 1
ATOM 6180 N N . ARG A 1 783 ? 36.626 -8.822 -14.162 1.00 78.44 783 ARG A N 1
ATOM 6181 C CA . ARG A 1 783 ? 37.295 -10.125 -14.018 1.00 78.44 783 ARG A CA 1
ATOM 6182 C C . ARG A 1 783 ? 37.933 -10.689 -15.285 1.00 78.44 783 ARG A C 1
ATOM 6184 O O . ARG A 1 783 ? 38.502 -11.774 -15.209 1.00 78.44 783 ARG A O 1
ATOM 6191 N N . VAL A 1 784 ? 37.853 -9.996 -16.420 1.00 78.00 784 VAL A N 1
ATOM 6192 C CA . VAL A 1 784 ? 38.503 -10.434 -17.667 1.00 78.00 784 VAL A CA 1
ATOM 6193 C C . VAL A 1 784 ? 40.020 -10.503 -17.451 1.00 78.00 784 VAL A C 1
ATOM 6195 O O . VAL A 1 784 ? 40.674 -9.479 -17.255 1.00 78.00 784 VAL A O 1
ATOM 6198 N N . GLU A 1 785 ? 40.569 -11.720 -17.452 1.00 54.47 785 GLU A N 1
ATOM 6199 C CA . GLU A 1 785 ? 41.873 -12.034 -16.840 1.00 54.47 785 GLU A CA 1
ATOM 6200 C C . GLU A 1 785 ? 43.079 -11.363 -17.517 1.00 54.47 785 GLU A C 1
ATOM 6202 O O . GLU A 1 785 ? 44.129 -11.213 -16.894 1.00 54.47 785 GLU A O 1
ATOM 6207 N N . SER A 1 786 ? 42.923 -10.885 -18.754 1.00 54.72 786 SER A N 1
ATOM 6208 C CA . SER A 1 786 ? 43.970 -10.184 -19.502 1.00 54.72 786 SER A CA 1
ATOM 6209 C C . SER A 1 786 ? 44.347 -8.805 -18.943 1.00 54.72 786 SER A C 1
ATOM 6211 O O . SER A 1 786 ? 45.389 -8.277 -19.323 1.00 54.72 786 SER A O 1
ATOM 6213 N N . LEU A 1 787 ? 43.531 -8.185 -18.074 1.00 51.72 787 LEU A N 1
ATOM 6214 C CA . LEU A 1 787 ? 43.662 -6.756 -17.752 1.00 51.72 787 LEU A CA 1
ATOM 6215 C C . LEU A 1 787 ? 43.535 -6.424 -16.253 1.00 51.72 787 LEU A C 1
ATOM 6217 O O . LEU A 1 787 ? 42.507 -5.931 -15.783 1.00 51.72 787 LEU A O 1
ATOM 6221 N N . ARG A 1 788 ? 44.664 -6.507 -15.527 1.00 56.47 788 ARG A N 1
ATOM 6222 C CA . ARG A 1 788 ? 44.856 -5.841 -14.211 1.00 56.47 788 ARG A CA 1
ATOM 6223 C C . ARG A 1 788 ? 44.686 -4.307 -14.264 1.00 56.47 788 ARG A C 1
ATOM 6225 O O . ARG A 1 788 ? 44.670 -3.656 -13.225 1.00 56.47 788 ARG A O 1
ATOM 6232 N N . THR A 1 789 ? 44.572 -3.725 -15.457 1.00 64.50 789 THR A N 1
ATOM 6233 C CA . THR A 1 789 ? 44.511 -2.280 -15.724 1.00 64.50 789 THR A CA 1
ATOM 6234 C C . THR A 1 789 ? 43.122 -1.657 -15.558 1.00 64.50 789 THR A C 1
ATOM 6236 O O . THR A 1 789 ? 43.020 -0.435 -15.545 1.00 64.50 789 THR A O 1
ATOM 6239 N N . ARG A 1 790 ? 42.047 -2.451 -15.418 1.00 80.06 790 ARG A N 1
ATOM 6240 C CA . ARG A 1 790 ? 40.665 -1.927 -15.367 1.00 80.06 790 ARG A CA 1
ATOM 6241 C C . ARG A 1 790 ? 40.269 -1.340 -14.015 1.00 80.06 790 ARG A C 1
ATOM 6243 O O . ARG A 1 790 ? 39.711 -0.248 -13.963 1.00 80.06 790 ARG A O 1
ATOM 6250 N N . THR A 1 791 ? 40.539 -2.049 -12.921 1.00 82.94 791 THR A N 1
ATOM 6251 C CA . THR A 1 791 ? 40.102 -1.626 -11.579 1.00 82.94 791 THR A CA 1
ATOM 6252 C C . THR A 1 791 ? 40.754 -0.335 -11.056 1.00 82.94 791 THR A C 1
ATOM 6254 O O . THR A 1 791 ? 40.062 0.386 -10.338 1.00 82.94 791 THR A O 1
ATOM 6257 N N . PRO A 1 792 ? 42.002 0.046 -11.423 1.00 86.38 792 PRO A N 1
ATOM 6258 C CA . PRO A 1 792 ? 42.584 1.330 -11.021 1.00 86.38 792 PRO A CA 1
ATOM 6259 C C . PRO A 1 792 ? 41.883 2.568 -11.598 1.00 86.38 792 PRO A C 1
ATOM 6261 O O . PRO A 1 792 ? 42.056 3.658 -11.054 1.00 86.38 792 PRO A O 1
ATOM 6264 N N . LEU A 1 793 ? 41.131 2.410 -12.696 1.00 86.69 793 LEU A N 1
ATOM 6265 C CA . LEU A 1 793 ? 40.478 3.501 -13.432 1.00 86.69 793 LEU A CA 1
ATOM 6266 C C . LEU A 1 793 ? 39.111 3.888 -12.844 1.00 86.69 793 LEU A C 1
ATOM 6268 O O . LEU A 1 793 ? 38.607 4.972 -13.124 1.00 86.69 793 LEU A O 1
ATOM 6272 N N . ILE A 1 794 ? 38.501 3.012 -12.040 1.00 89.44 794 ILE A N 1
ATOM 6273 C CA . ILE A 1 794 ? 37.131 3.182 -11.541 1.00 89.44 794 ILE A CA 1
ATOM 6274 C C . ILE A 1 794 ? 37.156 4.046 -10.281 1.00 89.44 794 ILE A C 1
ATOM 6276 O O . ILE A 1 794 ? 37.422 3.574 -9.175 1.00 89.44 794 ILE A O 1
ATOM 6280 N N . LYS A 1 795 ? 36.885 5.338 -10.477 1.00 91.38 795 LYS A N 1
ATOM 6281 C CA . LYS A 1 795 ? 36.930 6.372 -9.431 1.00 91.38 795 LYS A CA 1
ATOM 6282 C C . LYS A 1 795 ? 35.588 6.568 -8.720 1.00 91.38 795 LYS A C 1
ATOM 6284 O O . LYS A 1 795 ? 35.581 6.994 -7.567 1.00 91.38 795 LYS A O 1
ATOM 6289 N N . GLU A 1 796 ? 34.474 6.232 -9.369 1.00 91.50 796 GLU A N 1
ATOM 6290 C CA . GLU A 1 796 ? 33.117 6.396 -8.838 1.00 91.50 796 GLU A CA 1
ATOM 6291 C C . GLU A 1 796 ? 32.245 5.158 -9.107 1.00 91.50 796 GLU A C 1
ATOM 6293 O O . GLU A 1 796 ? 32.305 4.556 -10.181 1.00 91.50 796 GLU A O 1
ATOM 6298 N N . LEU A 1 797 ? 31.444 4.764 -8.113 1.00 91.25 797 LEU A N 1
ATOM 6299 C CA . LEU A 1 797 ? 30.550 3.609 -8.169 1.00 91.25 797 LEU A CA 1
ATOM 6300 C C . LEU A 1 797 ? 29.258 3.907 -7.404 1.00 91.25 797 LEU A C 1
ATOM 6302 O O . LEU A 1 797 ? 29.292 4.217 -6.212 1.00 91.25 797 LEU A O 1
ATOM 6306 N N . SER A 1 798 ? 28.123 3.754 -8.087 1.00 90.19 798 SER A N 1
ATOM 6307 C CA . SER A 1 798 ? 26.787 3.900 -7.509 1.00 90.19 798 SER A CA 1
ATOM 6308 C C . SER A 1 798 ? 25.993 2.595 -7.625 1.00 90.19 798 SER A C 1
ATOM 6310 O O . SER A 1 798 ? 25.951 1.973 -8.690 1.00 90.19 798 SER A O 1
ATOM 6312 N N . ILE A 1 799 ? 25.380 2.160 -6.525 1.00 88.38 799 ILE A N 1
ATOM 6313 C CA . ILE A 1 799 ? 24.605 0.920 -6.394 1.00 88.38 799 ILE A CA 1
ATOM 6314 C C . ILE A 1 799 ? 23.230 1.293 -5.829 1.00 88.38 799 ILE A C 1
ATOM 6316 O O . ILE A 1 799 ? 23.140 1.851 -4.736 1.00 88.38 799 ILE A O 1
ATOM 6320 N N . GLU A 1 800 ? 22.156 0.980 -6.553 1.00 85.50 800 GLU A N 1
ATOM 6321 C CA . GLU A 1 800 ? 20.784 1.336 -6.166 1.00 85.50 800 GLU A CA 1
ATOM 6322 C C . GLU A 1 800 ? 19.921 0.077 -6.142 1.00 85.50 800 GLU A C 1
ATOM 6324 O O . GLU A 1 800 ? 19.353 -0.355 -7.140 1.00 85.50 800 GLU A O 1
ATOM 6329 N N . ALA A 1 801 ? 19.869 -0.545 -4.974 1.00 69.69 801 ALA A N 1
ATOM 6330 C CA . ALA A 1 801 ? 19.323 -1.874 -4.757 1.00 69.69 801 ALA A CA 1
ATOM 6331 C C . ALA A 1 801 ? 17.975 -1.838 -4.011 1.00 69.69 801 ALA A C 1
ATOM 6333 O O . ALA A 1 801 ? 17.579 -2.805 -3.362 1.00 69.69 801 ALA A O 1
ATOM 6334 N N . THR A 1 802 ? 17.251 -0.723 -4.126 1.00 59.84 802 THR A N 1
ATOM 6335 C CA . THR A 1 802 ? 15.857 -0.550 -3.677 1.00 59.84 802 THR A CA 1
ATOM 6336 C C . THR A 1 802 ? 14.910 -1.520 -4.390 1.00 59.84 802 THR A C 1
ATOM 6338 O O . THR A 1 802 ? 14.018 -2.096 -3.774 1.00 59.84 802 THR A O 1
ATOM 6341 N N . LEU A 1 803 ? 15.165 -1.795 -5.675 1.00 50.97 803 LEU A N 1
ATOM 6342 C CA . LEU A 1 803 ? 14.435 -2.785 -6.474 1.00 50.97 803 LEU A CA 1
ATOM 6343 C C . LEU A 1 803 ? 14.738 -4.246 -6.089 1.00 50.97 803 LEU A C 1
ATOM 6345 O O . LEU A 1 803 ? 14.084 -5.156 -6.593 1.00 50.97 803 LEU A O 1
ATOM 6349 N N . TRP A 1 804 ? 15.689 -4.510 -5.185 1.00 60.41 804 TRP A N 1
ATOM 6350 C CA . TRP A 1 804 ? 15.971 -5.859 -4.670 1.00 60.41 804 TRP A CA 1
ATOM 6351 C C . TRP A 1 804 ? 15.092 -6.155 -3.434 1.00 60.41 804 TRP A C 1
ATOM 6353 O O . TRP A 1 804 ? 15.546 -6.756 -2.467 1.00 60.41 804 TRP A O 1
ATOM 6363 N N . GLY A 1 805 ? 13.834 -5.689 -3.454 1.00 43.62 805 GLY A N 1
ATOM 6364 C CA . GLY A 1 805 ? 12.924 -5.509 -2.308 1.00 43.62 805 GLY A CA 1
ATOM 6365 C C . GLY A 1 805 ? 12.352 -6.769 -1.637 1.00 43.62 805 GLY A C 1
ATOM 6366 O O . GLY A 1 805 ? 11.217 -6.752 -1.165 1.00 43.62 805 GLY A O 1
ATOM 6367 N N . ARG A 1 806 ? 13.113 -7.864 -1.599 1.00 48.44 806 ARG A N 1
ATOM 6368 C CA . ARG A 1 806 ? 12.959 -9.010 -0.686 1.00 48.44 806 ARG A CA 1
ATOM 6369 C C . ARG A 1 806 ? 14.356 -9.577 -0.410 1.00 48.44 806 ARG A C 1
ATOM 6371 O O . ARG A 1 806 ? 15.165 -9.582 -1.341 1.00 48.44 806 ARG A O 1
ATOM 6378 N N . PRO A 1 807 ? 14.661 -10.082 0.802 1.00 45.59 807 PRO A N 1
ATOM 6379 C CA . PRO A 1 807 ? 16.000 -10.569 1.134 1.00 45.59 807 PRO A CA 1
ATOM 6380 C C . PRO A 1 807 ? 16.462 -11.600 0.095 1.00 45.59 807 PRO A C 1
ATOM 6382 O O . PRO A 1 807 ? 15.827 -12.636 -0.094 1.00 45.59 807 PRO A O 1
ATOM 6385 N N . PHE A 1 808 ? 17.545 -11.279 -0.623 1.00 43.84 808 PHE A N 1
ATOM 6386 C CA . PHE A 1 808 ? 17.846 -11.804 -1.968 1.00 43.84 808 PHE A CA 1
ATOM 6387 C C . PHE A 1 808 ? 17.768 -13.342 -2.103 1.00 43.84 808 PHE A C 1
ATOM 6389 O O . PHE A 1 808 ? 17.324 -13.870 -3.129 1.00 43.84 808 PHE A O 1
ATOM 6396 N N . TRP A 1 809 ? 18.132 -14.062 -1.039 1.00 45.72 809 TRP A N 1
ATOM 6397 C CA . TRP A 1 809 ? 18.005 -15.515 -0.877 1.00 45.72 809 TRP A CA 1
ATOM 6398 C C . TRP A 1 809 ? 16.654 -16.078 -1.326 1.00 45.72 809 TRP A C 1
ATOM 6400 O O . TRP A 1 809 ? 16.580 -17.221 -1.773 1.00 45.72 809 TRP A O 1
ATOM 6410 N N . GLU A 1 810 ? 15.586 -15.294 -1.192 1.00 39.75 810 GLU A N 1
ATOM 6411 C CA . GLU A 1 810 ? 14.211 -15.687 -1.467 1.00 39.75 810 GLU A CA 1
ATOM 6412 C C . GLU A 1 810 ? 13.883 -15.864 -2.954 1.00 39.75 810 GLU A C 1
ATOM 6414 O O . GLU A 1 810 ? 12.951 -16.616 -3.257 1.00 39.75 810 GLU A O 1
ATOM 6419 N N . HIS A 1 811 ? 14.657 -15.250 -3.857 1.00 41.19 811 HIS A N 1
ATOM 6420 C CA . HIS A 1 811 ? 14.441 -15.299 -5.309 1.00 41.19 811 HIS A CA 1
ATOM 6421 C C . HIS A 1 811 ? 15.396 -16.231 -6.069 1.00 41.19 811 HIS A C 1
ATOM 6423 O O . HIS A 1 811 ? 15.085 -16.599 -7.199 1.00 41.19 811 HIS A O 1
ATOM 6429 N N . MET A 1 812 ? 16.489 -16.698 -5.451 1.00 41.72 812 MET A N 1
ATOM 6430 C CA . MET A 1 812 ? 17.230 -17.851 -5.984 1.00 41.72 812 MET A CA 1
ATOM 6431 C C . MET A 1 812 ? 16.311 -19.073 -6.068 1.00 41.72 812 MET A C 1
ATOM 6433 O O . MET A 1 812 ? 15.565 -19.371 -5.127 1.00 41.72 812 MET A O 1
ATOM 6437 N N . THR A 1 813 ? 16.391 -19.822 -7.162 1.00 50.34 813 THR A N 1
ATOM 6438 C CA . THR A 1 813 ? 15.684 -21.098 -7.321 1.00 50.34 813 THR A CA 1
ATOM 6439 C C . THR A 1 813 ? 16.059 -22.085 -6.211 1.00 50.34 813 THR A C 1
ATOM 6441 O O . THR A 1 813 ? 17.075 -21.936 -5.520 1.00 50.34 813 THR A O 1
ATOM 6444 N N . LEU A 1 814 ? 15.240 -23.125 -6.012 1.00 41.72 814 LEU A N 1
ATOM 6445 C CA . LEU A 1 814 ? 15.605 -24.174 -5.060 1.00 41.72 814 LEU A CA 1
ATOM 6446 C C . LEU A 1 814 ? 16.893 -24.885 -5.496 1.00 41.72 814 LEU A C 1
ATOM 6448 O O . LEU A 1 814 ? 17.709 -25.193 -4.638 1.00 41.72 814 LEU A O 1
ATOM 6452 N N . GLU A 1 815 ? 17.123 -25.057 -6.802 1.00 44.44 815 GLU A N 1
ATOM 6453 C CA . GLU A 1 815 ? 18.385 -25.601 -7.304 1.00 44.44 815 GLU A CA 1
ATOM 6454 C C . GLU A 1 815 ? 19.587 -24.708 -6.981 1.00 44.44 815 GLU A C 1
ATOM 6456 O O . GLU A 1 815 ? 20.595 -25.222 -6.518 1.00 44.44 815 GLU A O 1
ATOM 6461 N N . GLU A 1 816 ? 19.514 -23.385 -7.161 1.00 48.34 816 GLU A N 1
ATOM 6462 C CA . GLU A 1 816 ? 20.616 -22.481 -6.785 1.00 48.34 816 GLU A CA 1
ATOM 6463 C C . GLU A 1 816 ? 20.891 -22.522 -5.275 1.00 48.34 816 GLU A C 1
ATOM 6465 O O . GLU A 1 816 ? 22.051 -22.572 -4.859 1.00 48.34 816 GLU A O 1
ATOM 6470 N N . ARG A 1 817 ? 19.841 -22.586 -4.442 1.00 46.66 817 ARG A N 1
ATOM 6471 C CA . ARG A 1 817 ? 19.957 -22.748 -2.979 1.00 46.66 817 ARG A CA 1
ATOM 6472 C C . ARG A 1 817 ? 20.454 -24.131 -2.544 1.00 46.66 817 ARG A C 1
ATOM 6474 O O . ARG A 1 817 ? 20.984 -24.251 -1.444 1.00 46.66 817 ARG A O 1
ATOM 6481 N N . VAL A 1 818 ? 20.277 -25.160 -3.371 1.00 45.06 818 VAL A N 1
ATOM 6482 C CA . VAL A 1 818 ? 20.743 -26.531 -3.113 1.00 45.06 818 VAL A CA 1
ATOM 6483 C C . VAL A 1 818 ? 22.171 -26.724 -3.627 1.00 45.06 818 VAL A C 1
ATOM 6485 O O . VAL A 1 818 ? 23.003 -27.207 -2.869 1.00 45.06 818 VAL A O 1
ATOM 6488 N N . ARG A 1 819 ? 22.518 -26.245 -4.829 1.00 45.12 819 ARG A N 1
ATOM 6489 C CA . ARG A 1 819 ? 23.902 -26.215 -5.344 1.00 45.12 819 ARG A CA 1
ATOM 6490 C C . ARG A 1 819 ? 24.823 -25.439 -4.395 1.00 45.12 819 ARG A C 1
ATOM 6492 O O . ARG A 1 819 ? 25.853 -25.969 -3.994 1.00 45.12 819 ARG A O 1
ATOM 6499 N N . SER A 1 820 ? 24.396 -24.261 -3.925 1.00 46.22 820 SER A N 1
ATOM 6500 C CA . SER A 1 820 ? 25.143 -23.441 -2.945 1.00 46.22 820 SER A CA 1
ATOM 6501 C C . SER A 1 820 ? 25.120 -23.952 -1.489 1.00 46.22 820 SER A C 1
ATOM 6503 O O . SER A 1 820 ? 25.667 -23.289 -0.606 1.00 46.22 820 SER A O 1
ATOM 6505 N N . ARG A 1 821 ? 24.506 -25.115 -1.212 1.00 44.81 821 ARG A N 1
ATOM 6506 C CA . ARG A 1 821 ? 24.525 -25.776 0.112 1.00 44.81 821 ARG A CA 1
ATOM 6507 C C . ARG A 1 821 ? 25.057 -27.214 0.095 1.00 44.81 821 ARG A C 1
ATOM 6509 O O . ARG A 1 821 ? 25.560 -27.652 1.122 1.00 44.81 821 ARG A O 1
ATOM 6516 N N . LEU A 1 822 ? 24.953 -27.939 -1.022 1.00 42.75 822 LEU A N 1
ATOM 6517 C CA . LEU A 1 822 ? 25.465 -29.308 -1.165 1.00 42.75 822 LEU A CA 1
ATOM 6518 C C . LEU A 1 822 ? 26.905 -29.360 -1.686 1.00 42.75 822 LEU A C 1
ATOM 6520 O O . LEU A 1 822 ? 27.649 -30.245 -1.275 1.00 42.75 822 LEU A O 1
ATOM 6524 N N . HIS A 1 823 ? 27.345 -28.412 -2.521 1.00 42.53 823 HIS A N 1
ATOM 6525 C CA . HIS A 1 823 ? 28.749 -28.335 -2.951 1.00 42.53 823 HIS A CA 1
ATOM 6526 C C . HIS A 1 823 ? 29.616 -27.614 -1.907 1.00 42.53 823 HIS A C 1
ATOM 6528 O O . HIS A 1 823 ? 30.253 -26.602 -2.177 1.00 42.53 823 HIS A O 1
ATOM 6534 N N . GLY A 1 824 ? 29.622 -28.156 -0.687 1.00 41.94 824 GLY A N 1
ATOM 6535 C CA . GLY A 1 824 ? 30.405 -27.653 0.445 1.00 41.94 824 GLY A CA 1
ATOM 6536 C C . GLY A 1 824 ? 31.904 -27.977 0.394 1.00 41.94 824 GLY A C 1
ATOM 6537 O O . GLY A 1 824 ? 32.613 -27.607 1.324 1.00 41.94 824 GLY A O 1
ATOM 6538 N N . SER A 1 825 ? 32.391 -28.667 -0.646 1.00 38.09 825 SER A N 1
ATOM 6539 C CA . SER A 1 825 ? 33.804 -29.065 -0.766 1.00 38.09 825 SER A CA 1
ATOM 6540 C C . SER A 1 825 ? 34.408 -28.983 -2.171 1.00 38.09 825 SER A C 1
ATOM 6542 O O . SER A 1 825 ? 35.587 -29.296 -2.300 1.00 38.09 825 SER A O 1
ATOM 6544 N N . ASP A 1 826 ? 33.660 -28.577 -3.207 1.00 38.88 826 ASP A N 1
ATOM 6545 C CA . ASP A 1 826 ? 34.189 -28.528 -4.578 1.00 38.88 826 ASP A CA 1
ATOM 6546 C C . ASP A 1 826 ? 34.110 -27.131 -5.198 1.00 38.88 826 ASP A C 1
ATOM 6548 O O . ASP A 1 826 ? 33.084 -26.445 -5.176 1.00 38.88 826 ASP A O 1
ATOM 6552 N N . ASN A 1 827 ? 35.246 -26.676 -5.717 1.00 46.69 827 ASN A N 1
ATOM 6553 C CA . ASN A 1 827 ? 35.465 -25.273 -6.040 1.00 46.69 827 ASN A CA 1
ATOM 6554 C C . ASN A 1 827 ? 34.968 -24.927 -7.449 1.00 46.69 827 ASN A C 1
ATOM 6556 O O . ASN A 1 827 ? 35.659 -25.249 -8.414 1.00 46.69 827 ASN A O 1
ATOM 6560 N N . ARG A 1 828 ? 33.866 -24.157 -7.557 1.00 41.59 828 ARG A N 1
ATOM 6561 C CA . ARG A 1 828 ? 33.740 -22.894 -8.346 1.00 41.59 828 ARG A CA 1
ATOM 6562 C C . ARG A 1 828 ? 32.269 -22.453 -8.559 1.00 41.59 828 ARG A C 1
ATOM 6564 O O . ARG A 1 828 ? 31.393 -23.252 -8.860 1.00 41.59 828 ARG A O 1
ATOM 6571 N N . THR A 1 829 ? 32.061 -21.128 -8.560 1.00 45.81 829 THR A N 1
ATOM 6572 C CA . THR A 1 829 ? 30.948 -20.326 -9.154 1.00 45.81 829 THR A CA 1
ATOM 6573 C C . THR A 1 829 ? 29.738 -19.835 -8.332 1.00 45.81 829 THR A C 1
ATOM 6575 O O . THR A 1 829 ? 29.298 -18.725 -8.634 1.00 45.81 829 THR A O 1
ATOM 6578 N N . THR A 1 830 ? 29.213 -20.492 -7.287 1.00 46.31 830 THR A N 1
ATOM 6579 C CA . THR A 1 830 ? 28.049 -19.936 -6.536 1.00 46.31 830 THR A CA 1
ATOM 6580 C C . THR A 1 830 ? 28.440 -19.014 -5.370 1.00 46.31 830 THR A C 1
ATOM 6582 O O . THR A 1 830 ? 28.171 -19.321 -4.209 1.00 46.31 830 THR A O 1
ATOM 6585 N N . LEU A 1 831 ? 29.063 -17.871 -5.676 1.00 56.66 831 LEU A N 1
ATOM 6586 C CA . LEU A 1 831 ? 29.246 -16.771 -4.714 1.00 56.66 831 LEU A CA 1
ATOM 6587 C C . LEU A 1 831 ? 27.883 -16.188 -4.301 1.00 56.66 831 LEU A C 1
ATOM 6589 O O . LEU A 1 831 ? 27.004 -16.004 -5.150 1.00 56.66 831 LEU A O 1
ATOM 6593 N N . ARG A 1 832 ? 27.702 -15.854 -3.018 1.00 66.00 832 ARG A N 1
ATOM 6594 C CA . ARG A 1 832 ? 26.490 -15.167 -2.541 1.00 66.00 832 ARG A CA 1
ATOM 6595 C C . ARG A 1 832 ? 26.515 -13.716 -3.024 1.00 66.00 832 ARG A C 1
ATOM 6597 O O . ARG A 1 832 ? 27.585 -13.162 -3.243 1.00 66.00 832 ARG A O 1
ATOM 6604 N N . VAL A 1 833 ? 25.363 -13.058 -3.166 1.00 69.12 833 VAL A N 1
ATOM 6605 C CA . VAL A 1 833 ? 25.335 -11.660 -3.649 1.00 69.12 833 VAL A CA 1
ATOM 6606 C C . VAL A 1 833 ? 26.117 -10.690 -2.752 1.00 69.12 833 VAL A C 1
ATOM 6608 O O . VAL A 1 833 ? 26.889 -9.917 -3.319 1.00 69.12 833 VAL A O 1
ATOM 6611 N N . PRO A 1 834 ? 26.058 -10.774 -1.407 1.00 72.06 834 PRO A N 1
ATOM 6612 C CA . PRO A 1 834 ? 26.970 -10.025 -0.543 1.00 72.06 834 PRO A CA 1
ATOM 6613 C C . PRO A 1 834 ? 28.447 -10.311 -0.841 1.00 72.06 834 PRO A C 1
ATOM 6615 O O . PRO A 1 834 ? 29.227 -9.371 -0.945 1.00 72.06 834 PRO A O 1
ATOM 6618 N N . ASP A 1 835 ? 28.831 -11.570 -1.082 1.00 77.44 835 ASP A N 1
ATOM 6619 C CA . ASP A 1 835 ? 30.203 -11.943 -1.460 1.00 77.44 835 ASP A CA 1
ATOM 6620 C C . ASP A 1 835 ? 30.599 -11.337 -2.821 1.00 77.44 835 ASP A C 1
ATOM 6622 O O . ASP A 1 835 ? 31.713 -10.844 -2.979 1.00 77.44 835 ASP A O 1
ATOM 6626 N N . VAL A 1 836 ? 29.701 -11.330 -3.815 1.00 77.12 836 VAL A N 1
ATOM 6627 C CA . VAL A 1 836 ? 29.952 -10.724 -5.140 1.00 77.12 836 VAL A CA 1
ATOM 6628 C C . VAL A 1 836 ? 30.094 -9.205 -5.030 1.00 77.12 836 VAL A C 1
ATOM 6630 O O . VAL A 1 836 ? 30.988 -8.632 -5.658 1.00 77.12 836 VAL A O 1
ATOM 6633 N N . ILE A 1 837 ? 29.263 -8.548 -4.214 1.00 81.19 837 ILE A N 1
ATOM 6634 C CA . ILE A 1 837 ? 29.374 -7.113 -3.912 1.00 81.19 837 ILE A CA 1
ATOM 6635 C C . ILE A 1 837 ? 30.706 -6.836 -3.222 1.00 81.19 837 ILE A C 1
ATOM 6637 O O . ILE A 1 837 ? 31.470 -5.993 -3.684 1.00 81.19 837 ILE A O 1
ATOM 6641 N N . MET A 1 838 ? 31.046 -7.617 -2.199 1.00 83.06 838 MET A N 1
ATOM 6642 C CA . MET A 1 838 ? 32.315 -7.529 -1.485 1.00 83.06 838 MET A CA 1
ATOM 6643 C C . MET A 1 838 ? 33.526 -7.718 -2.388 1.00 83.06 838 MET A C 1
ATOM 6645 O O . MET A 1 838 ? 34.444 -6.906 -2.346 1.00 83.06 838 MET A O 1
ATOM 6649 N N . HIS A 1 839 ? 33.539 -8.740 -3.242 1.00 82.50 839 HIS A N 1
ATOM 6650 C CA . HIS A 1 839 ? 34.629 -8.946 -4.190 1.00 82.50 839 HIS A CA 1
ATOM 6651 C C . HIS A 1 839 ? 34.705 -7.820 -5.230 1.00 82.50 839 HIS A C 1
ATOM 6653 O O . HIS A 1 839 ? 35.805 -7.405 -5.575 1.00 82.50 839 HIS A O 1
ATOM 6659 N N . THR A 1 840 ? 33.573 -7.277 -5.685 1.00 86.44 840 THR A N 1
ATOM 6660 C CA . THR A 1 840 ? 33.536 -6.104 -6.579 1.00 86.44 840 THR A CA 1
ATOM 6661 C C . THR A 1 840 ? 34.138 -4.867 -5.907 1.00 86.44 840 THR A C 1
ATOM 6663 O O . THR A 1 840 ? 34.990 -4.203 -6.493 1.00 86.44 840 THR A O 1
ATOM 6666 N N . LEU A 1 841 ? 33.770 -4.593 -4.653 1.00 88.50 841 LEU A N 1
ATOM 6667 C CA . LEU A 1 841 ? 34.324 -3.491 -3.863 1.00 88.50 841 LEU A CA 1
ATOM 6668 C C . LEU A 1 841 ? 35.828 -3.690 -3.586 1.00 88.50 841 LEU A C 1
ATOM 6670 O O . LEU A 1 841 ? 36.619 -2.781 -3.816 1.00 88.50 841 LEU A O 1
ATOM 6674 N N . LEU A 1 842 ? 36.254 -4.892 -3.181 1.00 87.25 842 LEU A N 1
ATOM 6675 C CA . LEU A 1 842 ? 37.662 -5.227 -2.902 1.00 87.25 842 LEU A CA 1
ATOM 6676 C C . LEU A 1 842 ? 38.572 -5.229 -4.146 1.00 87.25 842 LEU A C 1
ATOM 6678 O O . LEU A 1 842 ? 39.798 -5.136 -4.004 1.00 87.25 842 LEU A O 1
ATOM 6682 N N . LEU A 1 843 ? 37.992 -5.340 -5.347 1.00 87.62 843 LEU A N 1
ATOM 6683 C CA . LEU A 1 843 ? 38.676 -5.140 -6.627 1.00 87.62 843 LEU A CA 1
ATOM 6684 C C . LEU A 1 843 ? 38.876 -3.641 -6.924 1.00 87.62 843 LEU A C 1
ATOM 6686 O O . LEU A 1 843 ? 39.969 -3.244 -7.331 1.00 87.62 843 LEU A O 1
ATOM 6690 N N . CYS A 1 844 ? 37.868 -2.802 -6.672 1.00 90.00 844 CYS A N 1
ATOM 6691 C CA . CYS A 1 844 ? 37.880 -1.352 -6.913 1.00 90.00 844 CYS A CA 1
ATOM 6692 C C . CYS A 1 844 ? 38.592 -0.548 -5.800 1.00 90.00 844 CYS A C 1
ATOM 6694 O O . CYS A 1 844 ? 38.016 0.356 -5.203 1.00 90.00 844 CYS A O 1
ATOM 6696 N N . ARG A 1 845 ? 39.865 -0.845 -5.508 1.00 89.12 845 ARG A N 1
ATOM 6697 C CA . ARG A 1 845 ? 40.607 -0.213 -4.388 1.00 89.12 845 ARG A CA 1
ATOM 6698 C C . ARG A 1 845 ? 40.877 1.291 -4.539 1.00 89.12 845 ARG A C 1
ATOM 6700 O O . ARG A 1 845 ? 41.039 1.974 -3.532 1.00 89.12 845 ARG A O 1
ATOM 6707 N N . ASN A 1 846 ? 40.910 1.794 -5.774 1.00 90.62 846 ASN A N 1
ATOM 6708 C CA . ASN A 1 846 ? 41.174 3.204 -6.099 1.00 90.62 846 ASN A CA 1
ATOM 6709 C C . ASN A 1 846 ? 39.901 4.074 -6.107 1.00 90.62 846 ASN A C 1
ATOM 6711 O O . ASN A 1 846 ? 39.932 5.222 -6.556 1.00 90.62 846 ASN A O 1
ATOM 6715 N N . LEU A 1 847 ? 38.776 3.523 -5.646 1.00 92.94 847 LEU A N 1
ATOM 6716 C CA . LEU A 1 847 ? 37.493 4.206 -5.619 1.00 92.94 847 LEU A CA 1
ATOM 6717 C C . LEU A 1 847 ? 37.559 5.449 -4.719 1.00 92.94 847 LEU A C 1
ATOM 6719 O O . LEU A 1 847 ? 37.927 5.356 -3.550 1.00 92.94 847 LEU A O 1
ATOM 6723 N N . ARG A 1 848 ? 37.176 6.606 -5.268 1.00 93.69 848 ARG A N 1
ATOM 6724 C CA . ARG A 1 848 ? 37.080 7.886 -4.550 1.00 93.69 848 ARG A CA 1
ATOM 6725 C C . ARG A 1 848 ? 35.671 8.180 -4.061 1.00 93.69 848 ARG A C 1
ATOM 6727 O O . ARG A 1 848 ? 35.509 8.863 -3.055 1.00 93.69 848 ARG A O 1
ATOM 6734 N N . ARG A 1 849 ? 34.654 7.679 -4.764 1.00 93.88 849 ARG A N 1
ATOM 6735 C CA . ARG A 1 849 ? 33.239 7.920 -4.468 1.00 93.88 849 ARG A CA 1
ATOM 6736 C C . ARG A 1 849 ? 32.460 6.608 -4.492 1.00 93.88 849 ARG A C 1
ATOM 6738 O O . ARG A 1 849 ? 32.379 5.959 -5.535 1.00 93.88 849 ARG A O 1
ATOM 6745 N N . LEU A 1 850 ? 31.869 6.243 -3.358 1.00 93.31 850 LEU A N 1
ATOM 6746 C CA . LEU A 1 850 ? 30.969 5.100 -3.222 1.00 93.31 850 LEU A CA 1
ATOM 6747 C C . LEU A 1 850 ? 29.588 5.589 -2.787 1.00 93.31 850 LEU A C 1
ATOM 6749 O O . LEU A 1 850 ? 29.455 6.183 -1.719 1.00 93.31 850 LEU A O 1
ATOM 6753 N N . HIS A 1 851 ? 28.565 5.305 -3.588 1.00 92.00 851 HIS A N 1
ATOM 6754 C CA . HIS A 1 851 ? 27.170 5.548 -3.230 1.00 92.00 851 HIS A CA 1
ATOM 6755 C C . HIS A 1 851 ? 26.409 4.221 -3.228 1.00 92.00 851 HIS A C 1
ATOM 6757 O O . HIS A 1 851 ? 26.382 3.514 -4.233 1.00 92.00 851 HIS A O 1
ATOM 6763 N N . VAL A 1 852 ? 25.781 3.870 -2.109 1.00 89.44 852 VAL A N 1
ATOM 6764 C CA . VAL A 1 852 ? 24.977 2.652 -1.971 1.00 89.44 852 VAL A CA 1
ATOM 6765 C C . VAL A 1 852 ? 23.631 3.008 -1.367 1.00 89.44 852 VAL A C 1
ATOM 6767 O O . VAL A 1 852 ? 23.567 3.631 -0.313 1.00 89.44 852 VAL A O 1
ATOM 6770 N N . ASN A 1 853 ? 22.557 2.615 -2.042 1.00 86.88 853 ASN A N 1
ATOM 6771 C CA . ASN A 1 853 ? 21.185 2.733 -1.568 1.00 86.88 853 ASN A CA 1
ATOM 6772 C C . ASN A 1 853 ? 20.599 1.315 -1.457 1.00 86.88 853 ASN A C 1
ATOM 6774 O O . ASN A 1 853 ? 20.171 0.750 -2.467 1.00 86.88 853 ASN A O 1
ATOM 6778 N N . HIS A 1 854 ? 20.681 0.697 -0.271 1.00 78.69 854 HIS A N 1
ATOM 6779 C CA . HIS A 1 854 ? 20.260 -0.693 -0.053 1.00 78.69 854 HIS A CA 1
ATOM 6780 C C . HIS A 1 854 ? 19.946 -1.024 1.413 1.00 78.69 854 HIS A C 1
ATOM 6782 O O . HIS A 1 854 ? 20.714 -0.686 2.314 1.00 78.69 854 HIS A O 1
ATOM 6788 N N . HIS A 1 855 ? 18.886 -1.808 1.624 1.00 72.56 855 HIS A N 1
ATOM 6789 C CA . HIS A 1 855 ? 18.589 -2.471 2.894 1.00 72.56 855 HIS A CA 1
ATOM 6790 C C . HIS A 1 855 ? 19.530 -3.660 3.148 1.00 72.56 855 HIS A C 1
ATOM 6792 O O . HIS A 1 855 ? 19.148 -4.815 2.973 1.00 72.56 855 HIS A O 1
ATOM 6798 N N . PHE A 1 856 ? 20.758 -3.365 3.576 1.00 70.81 856 PHE A N 1
ATOM 6799 C CA . PHE A 1 856 ? 21.689 -4.371 4.091 1.00 70.81 856 PHE A CA 1
ATOM 6800 C C . PHE A 1 856 ? 21.244 -4.948 5.444 1.00 70.81 856 PHE A C 1
ATOM 6802 O O . PHE A 1 856 ? 20.801 -4.207 6.328 1.00 70.81 856 PHE A O 1
ATOM 6809 N N . ASP A 1 857 ? 21.487 -6.245 5.645 1.00 74.00 857 ASP A N 1
ATOM 6810 C CA . ASP A 1 857 ? 21.517 -6.866 6.976 1.00 74.00 857 ASP A CA 1
ATOM 6811 C C . ASP A 1 857 ? 22.782 -6.473 7.775 1.00 74.00 857 ASP A C 1
ATOM 6813 O O . ASP A 1 857 ? 23.824 -6.143 7.212 1.00 74.00 857 ASP A O 1
ATOM 6817 N N . ILE A 1 858 ? 22.726 -6.594 9.105 1.00 71.12 858 ILE A N 1
ATOM 6818 C CA . ILE A 1 858 ? 23.834 -6.422 10.061 1.00 71.12 858 ILE A CA 1
ATOM 6819 C C . ILE A 1 858 ? 25.125 -7.128 9.596 1.00 71.12 858 ILE A C 1
ATOM 6821 O O . ILE A 1 858 ? 26.218 -6.554 9.667 1.00 71.12 858 ILE A O 1
ATOM 6825 N N . SER A 1 859 ? 25.024 -8.361 9.088 1.00 74.62 859 SER A N 1
ATOM 6826 C CA . SER A 1 859 ? 26.181 -9.118 8.592 1.00 74.62 859 SER A CA 1
ATOM 6827 C C . SER A 1 859 ? 26.783 -8.525 7.309 1.00 74.62 859 SER A C 1
ATOM 6829 O O . SER A 1 859 ? 28.005 -8.498 7.146 1.00 74.62 859 SER A O 1
ATOM 6831 N N . GLU A 1 860 ? 25.943 -7.978 6.435 1.00 77.81 860 GLU A N 1
ATOM 6832 C CA . GLU A 1 860 ? 26.315 -7.358 5.162 1.00 77.81 860 GLU A CA 1
ATOM 6833 C C . GLU A 1 860 ? 26.869 -5.938 5.369 1.00 77.81 860 GLU A C 1
ATOM 6835 O O . GLU A 1 860 ? 27.800 -5.534 4.668 1.00 77.81 860 GLU A O 1
ATOM 6840 N N . ILE A 1 861 ? 26.392 -5.216 6.392 1.00 77.81 861 ILE A N 1
ATOM 6841 C CA . ILE A 1 861 ? 26.970 -3.949 6.869 1.00 77.81 861 ILE A CA 1
ATOM 6842 C C . ILE A 1 861 ? 28.399 -4.184 7.365 1.00 77.81 861 ILE A C 1
ATOM 6844 O O . ILE A 1 861 ? 29.316 -3.478 6.943 1.00 77.81 861 ILE A O 1
ATOM 6848 N N . LYS A 1 862 ? 28.623 -5.207 8.207 1.00 81.06 862 LYS A N 1
ATOM 6849 C CA . LYS A 1 862 ? 29.969 -5.564 8.696 1.00 81.06 862 LYS A CA 1
ATOM 6850 C C . LYS A 1 862 ? 30.932 -5.862 7.547 1.00 81.06 862 LYS A C 1
ATOM 6852 O O . LYS A 1 862 ? 32.081 -5.424 7.574 1.00 81.06 862 LYS A O 1
ATOM 6857 N N . LEU A 1 863 ? 30.468 -6.607 6.546 1.00 80.56 863 LEU A N 1
ATOM 6858 C CA . LEU A 1 863 ? 31.240 -6.900 5.344 1.00 80.56 863 LEU A CA 1
ATOM 6859 C C . LEU A 1 863 ? 31.540 -5.613 4.560 1.00 80.56 863 LEU A C 1
ATOM 6861 O O . LEU A 1 863 ? 32.711 -5.290 4.359 1.00 80.56 863 LEU A O 1
ATOM 6865 N N . THR A 1 864 ? 30.519 -4.835 4.198 1.00 82.50 864 THR A N 1
ATOM 6866 C CA . THR A 1 864 ? 30.666 -3.591 3.421 1.00 82.50 864 THR A CA 1
ATOM 6867 C C . THR A 1 864 ? 31.613 -2.602 4.104 1.00 82.50 864 THR A C 1
ATOM 6869 O O . THR A 1 864 ? 32.505 -2.056 3.455 1.00 82.50 864 THR A O 1
ATOM 6872 N N . ALA A 1 865 ? 31.506 -2.445 5.428 1.00 84.25 865 ALA A N 1
ATOM 6873 C CA . ALA A 1 865 ? 32.415 -1.624 6.221 1.00 84.25 865 ALA A CA 1
ATOM 6874 C C . ALA A 1 865 ? 33.867 -2.136 6.175 1.00 84.25 865 ALA A C 1
ATOM 6876 O O . ALA A 1 865 ? 34.790 -1.336 6.036 1.00 84.25 865 ALA A O 1
ATOM 6877 N N . ASN A 1 866 ? 34.094 -3.456 6.207 1.00 85.00 866 ASN A N 1
ATOM 6878 C CA . ASN A 1 866 ? 35.435 -4.024 6.037 1.00 85.00 866 ASN A CA 1
ATOM 6879 C C . ASN A 1 866 ? 36.030 -3.705 4.652 1.00 85.00 866 ASN A C 1
ATOM 6881 O O . ASN A 1 866 ? 37.205 -3.339 4.589 1.00 85.00 866 ASN A O 1
ATOM 6885 N N . ALA A 1 867 ? 35.243 -3.801 3.569 1.00 87.00 867 ALA A N 1
ATOM 6886 C CA . ALA A 1 867 ? 35.698 -3.454 2.216 1.00 87.00 867 ALA A CA 1
ATOM 6887 C C . ALA A 1 867 ? 35.989 -1.954 2.061 1.00 87.00 867 ALA A C 1
ATOM 6889 O O . ALA A 1 867 ? 37.043 -1.597 1.540 1.00 87.00 867 ALA A O 1
ATOM 6890 N N . VAL A 1 868 ? 35.112 -1.085 2.576 1.00 89.00 868 VAL A N 1
ATOM 6891 C CA . VAL A 1 868 ? 35.347 0.369 2.664 1.00 89.00 868 VAL A CA 1
ATOM 6892 C C . VAL A 1 868 ? 36.638 0.671 3.428 1.00 89.00 868 VAL A C 1
ATOM 6894 O O . VAL A 1 868 ? 37.448 1.482 2.986 1.00 89.00 868 VAL A O 1
ATOM 6897 N N . SER A 1 869 ? 36.902 -0.048 4.524 1.00 88.31 869 SER A N 1
ATOM 6898 C CA . SER A 1 869 ? 38.126 0.113 5.319 1.00 88.31 869 SER A CA 1
ATOM 6899 C C . SER A 1 869 ? 39.422 -0.296 4.588 1.00 88.31 869 SER A C 1
ATOM 6901 O O . SER A 1 869 ? 40.510 -0.096 5.130 1.00 88.31 869 SER A O 1
ATOM 6903 N N . ALA A 1 870 ? 39.315 -0.856 3.375 1.00 88.00 870 ALA A N 1
ATOM 6904 C CA . ALA A 1 870 ? 40.418 -1.218 2.482 1.00 88.00 870 ALA A CA 1
ATOM 6905 C C . ALA A 1 870 ? 40.528 -0.310 1.230 1.00 88.00 870 ALA A C 1
ATOM 6907 O O . ALA A 1 870 ? 41.305 -0.621 0.324 1.00 88.00 870 ALA A O 1
ATOM 6908 N N . MET A 1 871 ? 39.777 0.800 1.170 1.00 92.44 871 MET A N 1
ATOM 6909 C CA . MET A 1 871 ? 39.809 1.799 0.089 1.00 92.44 871 MET A CA 1
ATOM 6910 C C . MET A 1 871 ? 40.503 3.092 0.562 1.00 92.44 871 MET A C 1
ATOM 6912 O O . MET A 1 871 ? 39.826 4.038 0.964 1.00 92.44 871 MET A O 1
ATOM 6916 N N . PRO A 1 872 ? 41.846 3.186 0.538 1.00 91.00 872 PRO A N 1
ATOM 6917 C CA . PRO A 1 872 ? 42.563 4.345 1.085 1.00 91.00 872 PRO A CA 1
ATOM 6918 C C . PRO A 1 872 ? 42.290 5.654 0.325 1.00 91.00 872 PRO A C 1
ATOM 6920 O O . PRO A 1 872 ? 42.504 6.731 0.874 1.00 91.00 872 PRO A O 1
ATOM 6923 N N . SER A 1 873 ? 41.820 5.570 -0.924 1.00 93.31 873 SER A N 1
ATOM 6924 C CA . SER A 1 873 ? 41.494 6.720 -1.777 1.00 93.31 873 SER A CA 1
ATOM 6925 C C . SER A 1 873 ? 40.051 7.220 -1.646 1.00 93.31 873 SER A C 1
ATOM 6927 O O . SER A 1 873 ? 39.684 8.137 -2.376 1.00 93.31 873 SER A O 1
ATOM 6929 N N . LEU A 1 874 ? 39.225 6.634 -0.771 1.00 94.81 874 LEU A N 1
ATOM 6930 C CA . LEU A 1 874 ? 37.807 6.981 -0.672 1.00 94.81 874 LEU A CA 1
ATOM 6931 C C . LEU A 1 874 ? 37.617 8.358 -0.009 1.00 94.81 874 LEU A C 1
ATOM 6933 O O . LEU A 1 874 ? 37.858 8.521 1.185 1.00 94.81 874 LEU A O 1
ATOM 6937 N N . GLU A 1 875 ? 37.167 9.336 -0.797 1.00 95.50 875 GLU A N 1
ATOM 6938 C CA . GLU A 1 875 ? 36.864 10.713 -0.377 1.00 95.50 875 GLU A CA 1
ATOM 6939 C C . GLU A 1 875 ? 35.378 10.887 -0.011 1.00 95.50 875 GLU A C 1
ATOM 6941 O O . GLU A 1 875 ? 35.047 11.675 0.873 1.00 95.50 875 GLU A O 1
ATOM 6946 N N . THR A 1 876 ? 34.477 10.147 -0.664 1.00 95.19 876 THR A N 1
ATOM 6947 C CA . THR A 1 876 ? 33.024 10.230 -0.458 1.00 95.19 876 THR A CA 1
ATOM 6948 C C . THR A 1 876 ? 32.428 8.849 -0.232 1.00 95.19 876 THR A C 1
ATOM 6950 O O . THR A 1 876 ? 32.528 7.975 -1.098 1.00 95.19 876 THR A O 1
ATOM 6953 N N . LEU A 1 877 ? 31.718 8.691 0.882 1.00 94.56 877 LEU A N 1
ATOM 6954 C CA . LEU A 1 877 ? 30.901 7.524 1.190 1.00 94.56 877 LEU A CA 1
ATOM 6955 C C . LEU A 1 877 ? 29.450 7.952 1.415 1.00 94.56 877 LEU A C 1
ATOM 6957 O O . LEU A 1 877 ? 29.172 8.822 2.236 1.00 94.56 877 LEU A O 1
ATOM 6961 N N . SER A 1 878 ? 28.524 7.308 0.714 1.00 93.00 878 SER A N 1
ATOM 6962 C CA . SER A 1 878 ? 27.090 7.452 0.942 1.00 93.00 878 SER A CA 1
ATOM 6963 C C . SER A 1 878 ? 26.440 6.087 1.099 1.00 93.00 878 SER A C 1
ATOM 6965 O O . SER A 1 878 ? 26.566 5.225 0.229 1.00 93.00 878 SER A O 1
ATOM 6967 N N . LEU A 1 879 ? 25.771 5.901 2.233 1.00 90.81 879 LEU A N 1
ATOM 6968 C CA . LEU A 1 879 ? 25.087 4.689 2.655 1.00 90.81 879 LEU A CA 1
ATOM 6969 C C . LEU A 1 879 ? 23.644 5.070 3.011 1.00 90.81 879 LEU A C 1
ATOM 6971 O O . LEU A 1 879 ? 23.374 5.503 4.129 1.00 90.81 879 LEU A O 1
ATOM 6975 N N . ARG A 1 880 ? 22.727 4.933 2.046 1.00 88.38 880 ARG A N 1
ATOM 6976 C CA . ARG A 1 880 ? 21.285 5.176 2.213 1.00 88.38 880 ARG A CA 1
ATOM 6977 C C . ARG A 1 880 ? 20.503 3.873 2.369 1.00 88.38 880 ARG A C 1
ATOM 6979 O O . ARG A 1 880 ? 20.877 2.845 1.799 1.00 88.38 880 ARG A O 1
ATOM 6986 N N . ASN A 1 881 ? 19.390 3.941 3.100 1.00 80.62 881 ASN A N 1
ATOM 6987 C CA . ASN A 1 881 ? 18.520 2.813 3.452 1.00 80.62 881 ASN A CA 1
ATOM 6988 C C . ASN A 1 881 ? 19.220 1.654 4.193 1.00 80.62 881 ASN A C 1
ATOM 6990 O O . ASN A 1 881 ? 18.657 0.564 4.317 1.00 80.62 881 ASN A O 1
ATOM 6994 N N . VAL A 1 882 ? 20.421 1.886 4.725 1.00 72.88 882 VAL A N 1
ATOM 6995 C CA . VAL A 1 882 ? 21.214 0.871 5.425 1.00 72.88 882 VAL A CA 1
ATOM 6996 C C . VAL A 1 882 ? 20.628 0.661 6.815 1.00 72.88 882 VAL A C 1
ATOM 6998 O O . VAL A 1 882 ? 20.556 1.616 7.576 1.00 72.88 882 VAL A O 1
ATOM 7001 N N . GLY A 1 883 ? 20.202 -0.571 7.120 1.00 69.62 883 GLY A N 1
ATOM 7002 C CA . GLY A 1 883 ? 19.297 -0.883 8.233 1.00 69.62 883 GLY A CA 1
ATOM 7003 C C . GLY A 1 883 ? 19.879 -0.695 9.640 1.00 69.62 883 GLY A C 1
ATOM 7004 O O . GLY A 1 883 ? 20.283 0.392 10.044 1.00 69.62 883 GLY A O 1
ATOM 7005 N N . MET A 1 884 ? 19.885 -1.754 10.456 1.00 70.06 884 MET A N 1
ATOM 7006 C CA . MET A 1 884 ? 20.404 -1.649 11.825 1.00 70.06 884 MET A CA 1
ATOM 7007 C C . MET A 1 884 ? 21.937 -1.596 11.844 1.00 70.06 884 MET A C 1
ATOM 7009 O O . MET A 1 884 ? 22.617 -2.597 12.074 1.00 70.06 884 MET A O 1
ATOM 7013 N N . ILE A 1 885 ? 22.496 -0.400 11.647 1.00 68.75 885 ILE A N 1
ATOM 7014 C CA . ILE A 1 885 ? 23.893 -0.125 11.982 1.00 68.75 885 ILE A CA 1
ATOM 7015 C C . ILE A 1 885 ? 24.057 -0.306 13.496 1.00 68.75 885 ILE A C 1
ATOM 7017 O O . ILE A 1 885 ? 23.610 0.515 14.292 1.00 68.75 885 ILE A O 1
ATOM 7021 N N . THR A 1 886 ? 24.714 -1.392 13.906 1.00 73.12 886 THR A N 1
ATOM 7022 C CA . THR A 1 886 ? 25.138 -1.549 15.303 1.00 73.12 886 THR A CA 1
ATOM 7023 C C . THR A 1 886 ? 26.287 -0.590 15.612 1.00 73.12 886 THR A C 1
ATOM 7025 O O . THR A 1 886 ? 27.081 -0.237 14.734 1.00 73.12 886 THR A O 1
ATOM 7028 N N . ALA A 1 887 ? 26.439 -0.235 16.887 1.00 66.00 887 ALA A N 1
ATOM 7029 C CA . ALA A 1 887 ? 27.458 0.698 17.367 1.00 66.00 887 ALA A CA 1
ATOM 7030 C C . ALA A 1 887 ? 28.918 0.289 17.050 1.00 66.00 887 ALA A C 1
ATOM 7032 O O . ALA A 1 887 ? 29.839 1.070 17.262 1.00 66.00 887 ALA A O 1
ATOM 7033 N N . GLN A 1 888 ? 29.183 -0.920 16.549 1.00 69.44 888 GLN A N 1
ATOM 7034 C CA . GLN A 1 888 ? 30.541 -1.348 16.191 1.00 69.44 888 GLN A CA 1
ATOM 7035 C C . GLN A 1 888 ? 30.999 -0.857 14.805 1.00 69.44 888 GLN A C 1
ATOM 7037 O O . GLN A 1 888 ? 32.199 -0.838 14.541 1.00 69.44 888 GLN A O 1
ATOM 7042 N N . TYR A 1 889 ? 30.085 -0.468 13.909 1.00 72.81 889 TYR A N 1
ATOM 7043 C CA . TYR A 1 889 ? 30.426 -0.237 12.497 1.00 72.81 889 TYR A CA 1
ATOM 7044 C C . TYR A 1 889 ? 30.945 1.160 12.122 1.00 72.81 889 TYR A C 1
ATOM 7046 O O . TYR A 1 889 ? 31.829 1.200 11.265 1.00 72.81 889 TYR A O 1
ATOM 7054 N N . PRO A 1 890 ? 30.509 2.288 12.725 1.00 70.19 890 PRO A N 1
ATOM 7055 C CA . PRO A 1 890 ? 31.012 3.607 12.322 1.00 70.19 890 PRO A CA 1
ATOM 7056 C C . PRO A 1 890 ? 32.544 3.732 12.441 1.00 70.19 890 PRO A C 1
ATOM 7058 O O . PRO A 1 890 ? 33.190 4.249 11.533 1.00 70.19 890 PRO A O 1
ATOM 7061 N N . GLY A 1 891 ? 33.151 3.125 13.469 1.00 71.56 891 GLY A N 1
ATOM 7062 C CA . GLY A 1 891 ? 34.613 3.074 13.630 1.00 71.56 891 GLY A CA 1
ATOM 7063 C C . GLY A 1 891 ? 35.366 2.229 12.588 1.00 71.56 891 GLY A C 1
ATOM 7064 O O . GLY A 1 891 ? 36.573 2.390 12.431 1.00 71.56 891 GLY A O 1
ATOM 7065 N N . LEU A 1 892 ? 34.687 1.355 11.832 1.00 72.38 892 LEU A N 1
ATOM 7066 C CA . LEU A 1 892 ? 35.286 0.655 10.683 1.00 72.38 892 LEU A CA 1
ATOM 7067 C C . LEU A 1 892 ? 35.278 1.521 9.413 1.00 72.38 892 LEU A C 1
ATOM 7069 O O . LEU A 1 892 ? 36.176 1.383 8.580 1.00 72.38 892 LEU A O 1
ATOM 7073 N N . LEU A 1 893 ? 34.302 2.427 9.287 1.00 77.94 893 LEU A N 1
ATOM 7074 C CA . LEU A 1 893 ? 34.219 3.412 8.201 1.00 77.94 893 LEU A CA 1
ATOM 7075 C C . LEU A 1 893 ? 35.240 4.551 8.365 1.00 77.94 893 LEU A C 1
ATOM 7077 O O . LEU A 1 893 ? 35.527 5.254 7.404 1.00 77.94 893 LEU A O 1
ATOM 7081 N N . ALA A 1 894 ? 35.816 4.709 9.560 1.00 69.00 894 ALA A N 1
ATOM 7082 C CA . ALA A 1 894 ? 36.674 5.829 9.940 1.00 69.00 894 ALA A CA 1
ATOM 7083 C C . ALA A 1 894 ? 38.179 5.656 9.604 1.00 69.00 894 ALA A C 1
ATOM 7085 O O . ALA A 1 894 ? 39.022 6.350 10.173 1.00 69.00 894 ALA A O 1
ATOM 7086 N N . LYS A 1 895 ? 38.525 4.715 8.706 1.00 78.62 895 LYS A N 1
ATOM 7087 C CA . LYS A 1 895 ? 39.892 4.510 8.170 1.00 78.62 895 LYS A CA 1
ATOM 7088 C C . LYS A 1 895 ? 40.207 5.301 6.883 1.00 78.62 895 LYS A C 1
ATOM 7090 O O . LYS A 1 895 ? 41.298 5.865 6.817 1.00 78.62 895 LYS A O 1
ATOM 7095 N N . PRO A 1 896 ? 39.356 5.309 5.833 1.00 85.69 896 PRO A N 1
ATOM 7096 C CA . PRO A 1 896 ? 39.546 6.200 4.683 1.00 85.69 896 PRO A CA 1
ATOM 7097 C C . PRO A 1 896 ? 39.485 7.680 5.084 1.00 85.69 896 PRO A C 1
ATOM 7099 O O . PRO A 1 896 ? 38.761 8.044 6.007 1.00 85.69 896 PRO A O 1
ATOM 7102 N N . ARG A 1 897 ? 40.198 8.547 4.353 1.00 90.94 897 ARG A N 1
ATOM 7103 C CA . ARG A 1 897 ? 40.179 10.010 4.550 1.00 90.94 897 ARG A CA 1
ATOM 7104 C C . ARG A 1 897 ? 38.925 10.638 3.930 1.00 90.94 897 ARG A C 1
ATOM 7106 O O . ARG A 1 897 ? 38.998 11.378 2.948 1.00 90.94 897 ARG A O 1
ATOM 7113 N N . LEU A 1 898 ? 37.768 10.303 4.497 1.00 94.56 898 LEU A N 1
ATOM 7114 C CA . LEU A 1 898 ? 36.471 10.765 4.017 1.00 94.56 898 LEU A CA 1
ATOM 7115 C C . LEU A 1 898 ? 36.306 12.274 4.222 1.00 94.56 898 LEU A C 1
ATOM 7117 O O . LEU A 1 898 ? 36.407 12.785 5.336 1.00 94.56 898 LEU A O 1
ATOM 7121 N N . ARG A 1 899 ? 35.986 12.952 3.119 1.00 95.75 899 ARG A N 1
ATOM 7122 C CA . ARG A 1 899 ? 35.565 14.355 3.030 1.00 95.75 899 ARG A CA 1
ATOM 7123 C C . ARG A 1 899 ? 34.045 14.490 3.053 1.00 95.75 899 ARG A C 1
ATOM 7125 O O . ARG A 1 899 ? 33.542 15.507 3.520 1.00 95.75 899 ARG A O 1
ATOM 7132 N N . LYS A 1 900 ? 33.316 13.467 2.592 1.00 95.44 900 LYS A N 1
ATOM 7133 C CA . LYS A 1 900 ? 31.852 13.377 2.679 1.00 95.44 900 LYS A CA 1
ATOM 7134 C C . LYS A 1 900 ? 31.402 12.023 3.224 1.00 95.44 900 LYS A C 1
ATOM 7136 O O . LYS A 1 900 ? 31.798 10.986 2.689 1.00 95.44 900 LYS A O 1
ATOM 7141 N N . LEU A 1 901 ? 30.523 12.048 4.225 1.00 94.88 901 LEU A N 1
ATOM 7142 C CA . LEU A 1 901 ? 29.873 10.872 4.803 1.00 94.88 901 LEU A CA 1
ATOM 7143 C C . LEU A 1 901 ? 28.353 11.078 4.871 1.00 94.88 901 LEU A C 1
ATOM 7145 O O . LEU A 1 901 ? 27.887 12.023 5.499 1.00 94.88 901 LEU A O 1
ATOM 7149 N N . VAL A 1 902 ? 27.587 10.174 4.256 1.00 92.94 902 VAL A N 1
ATOM 7150 C CA . VAL A 1 902 ? 26.118 10.114 4.356 1.00 92.94 902 VAL A CA 1
ATOM 7151 C C . VAL A 1 902 ? 25.711 8.772 4.965 1.00 92.94 902 VAL A C 1
ATOM 7153 O O . VAL A 1 902 ? 26.071 7.727 4.418 1.00 92.94 902 VAL A O 1
ATOM 7156 N N . LEU A 1 903 ? 24.967 8.805 6.072 1.00 90.25 903 LEU A N 1
ATOM 7157 C CA . LEU A 1 903 ? 24.388 7.658 6.776 1.00 90.25 903 LEU A CA 1
ATOM 7158 C C . LEU A 1 903 ? 22.873 7.874 6.934 1.00 90.25 903 LEU A C 1
ATOM 7160 O O . LEU A 1 903 ? 22.413 8.676 7.745 1.00 90.25 903 LEU A O 1
ATOM 7164 N N . ASP A 1 904 ? 22.098 7.152 6.133 1.00 85.56 904 ASP A N 1
ATOM 7165 C CA . ASP A 1 904 ? 20.658 7.337 5.950 1.00 85.56 904 ASP A CA 1
ATOM 7166 C C . ASP A 1 904 ? 19.944 5.969 5.989 1.00 85.56 904 ASP A C 1
ATOM 7168 O O . ASP A 1 904 ? 20.491 4.950 5.561 1.00 85.56 904 ASP A O 1
ATOM 7172 N N . GLY A 1 905 ? 18.744 5.918 6.567 1.00 74.44 905 GLY A N 1
ATOM 7173 C CA . GLY A 1 905 ? 18.021 4.687 6.926 1.00 74.44 905 GLY A CA 1
ATOM 7174 C C . GLY A 1 905 ? 18.489 3.979 8.211 1.00 74.44 905 GLY A C 1
ATOM 7175 O O . GLY A 1 905 ? 18.060 2.860 8.485 1.00 74.44 905 GLY A O 1
ATOM 7176 N N . CYS A 1 906 ? 19.356 4.606 9.011 1.00 69.00 906 CYS A N 1
ATOM 7177 C CA . CYS A 1 906 ? 20.036 3.997 10.167 1.00 69.00 906 CYS A CA 1
ATOM 7178 C C . CYS A 1 906 ? 19.143 3.901 11.428 1.00 69.00 906 CYS A C 1
ATOM 7180 O O . CYS A 1 906 ? 19.403 4.532 12.454 1.00 69.00 906 CYS A O 1
ATOM 7182 N N . TYR A 1 907 ? 18.044 3.151 11.346 1.00 60.94 907 TYR A N 1
ATOM 7183 C CA . TYR A 1 907 ? 16.910 3.285 12.265 1.00 60.94 907 TYR A CA 1
ATOM 7184 C C . TYR A 1 907 ? 17.142 2.856 13.737 1.00 60.94 907 TYR A C 1
ATOM 7186 O O . TYR A 1 907 ? 17.717 1.814 14.055 1.00 60.94 907 TYR A O 1
ATOM 7194 N N . LYS A 1 908 ? 16.490 3.612 14.636 1.00 58.44 908 LYS A N 1
ATOM 7195 C CA . LYS A 1 908 ? 15.995 3.240 15.985 1.00 58.44 908 LYS A CA 1
ATOM 7196 C C . LYS A 1 908 ? 16.969 3.016 17.157 1.00 58.44 908 LYS A C 1
ATOM 7198 O O . LYS A 1 908 ? 16.463 3.031 18.280 1.00 58.44 908 LYS A O 1
ATOM 7203 N N . GLN A 1 909 ? 18.284 2.832 16.985 1.00 63.25 909 GLN A N 1
ATOM 7204 C CA . GLN A 1 909 ? 19.156 2.461 18.130 1.00 63.25 909 GLN A CA 1
ATOM 7205 C C . GLN A 1 909 ? 20.417 3.295 18.412 1.00 63.25 909 GLN A C 1
ATOM 7207 O O . GLN A 1 909 ? 20.941 3.155 19.514 1.00 63.25 909 GLN A O 1
ATOM 7212 N N . LEU A 1 910 ? 20.889 4.164 17.515 1.00 67.94 910 LEU A N 1
ATOM 7213 C CA . LEU A 1 910 ? 22.073 4.999 17.782 1.00 67.94 910 LEU A CA 1
ATOM 7214 C C . LEU A 1 910 ? 21.702 6.441 18.153 1.00 67.94 910 LEU A C 1
ATOM 7216 O O . LEU A 1 910 ? 20.738 6.997 17.627 1.00 67.94 910 LEU A O 1
ATOM 7220 N N . ASP A 1 911 ? 22.484 7.024 19.061 1.00 81.25 911 ASP A N 1
ATOM 7221 C CA . ASP A 1 911 ? 22.495 8.456 19.378 1.00 81.25 911 ASP A CA 1
ATOM 7222 C C . ASP A 1 911 ? 23.492 9.168 18.441 1.00 81.25 911 ASP A C 1
ATOM 7224 O O . ASP A 1 911 ? 24.522 8.583 18.091 1.00 81.25 911 ASP A O 1
ATOM 7228 N N . VAL A 1 912 ? 23.235 10.417 18.030 1.00 84.50 912 VAL A N 1
ATOM 7229 C CA . VAL A 1 912 ? 24.207 11.188 17.222 1.00 84.50 912 VAL A CA 1
ATOM 7230 C C . VAL A 1 912 ? 25.588 11.264 17.908 1.00 84.50 912 VAL A C 1
ATOM 7232 O O . VAL A 1 912 ? 26.578 10.965 17.237 1.00 84.50 912 VAL A O 1
ATOM 7235 N N . PRO A 1 913 ? 25.700 11.553 19.223 1.00 85.50 913 PRO A N 1
ATOM 7236 C CA . PRO A 1 913 ? 26.970 11.509 19.949 1.00 85.50 913 PRO A CA 1
ATOM 7237 C C . PRO A 1 913 ? 27.724 10.181 19.847 1.00 85.50 913 PRO A C 1
ATOM 7239 O O . PRO A 1 913 ? 28.930 10.177 19.610 1.00 85.50 913 PRO A O 1
ATOM 7242 N N . ASP A 1 914 ? 27.010 9.056 19.955 1.00 85.06 914 ASP A N 1
ATOM 7243 C CA . ASP A 1 914 ? 27.571 7.710 19.804 1.00 85.06 914 ASP A CA 1
ATOM 7244 C C . ASP A 1 914 ? 28.209 7.530 18.421 1.00 85.06 914 ASP A C 1
ATOM 7246 O O . ASP A 1 914 ? 29.281 6.945 18.304 1.00 85.06 914 ASP A O 1
ATOM 7250 N N . ILE A 1 915 ? 27.567 8.032 17.361 1.00 87.19 915 ILE A N 1
ATOM 7251 C CA . ILE A 1 915 ? 28.103 7.967 15.995 1.00 87.19 915 ILE A CA 1
ATOM 7252 C C . ILE A 1 915 ? 29.340 8.862 15.870 1.00 87.19 915 ILE A C 1
ATOM 7254 O O . ILE A 1 915 ? 30.366 8.397 15.371 1.00 87.19 915 ILE A O 1
ATOM 7258 N N . LEU A 1 916 ? 29.265 10.107 16.353 1.00 90.06 916 LEU A N 1
ATOM 7259 C CA . LEU A 1 916 ? 30.341 11.100 16.277 1.00 90.06 916 LEU A CA 1
ATOM 7260 C C . LEU A 1 916 ? 31.616 10.634 16.994 1.00 90.06 916 LEU A C 1
ATOM 7262 O O . LEU A 1 916 ? 32.676 10.575 16.369 1.00 90.06 916 LEU A O 1
ATOM 7266 N N . ASP A 1 917 ? 31.517 10.191 18.251 1.00 88.50 917 ASP A N 1
ATOM 7267 C CA . ASP A 1 917 ? 32.670 9.699 19.021 1.00 88.50 917 ASP A CA 1
ATOM 7268 C C . ASP A 1 917 ? 33.277 8.405 18.424 1.00 88.50 917 ASP A C 1
ATOM 7270 O O . ASP A 1 917 ? 34.430 8.065 18.703 1.00 88.50 917 ASP A O 1
ATOM 7274 N N . ARG A 1 918 ? 32.549 7.699 17.543 1.00 87.56 918 ARG A N 1
ATOM 7275 C CA . ARG A 1 918 ? 33.033 6.505 16.819 1.00 87.56 918 ARG A CA 1
ATOM 7276 C C . ARG A 1 918 ? 33.621 6.810 15.445 1.00 87.56 918 ARG A C 1
ATOM 7278 O O . ARG A 1 918 ? 34.526 6.090 15.030 1.00 87.56 918 ARG A O 1
ATOM 7285 N N . ILE A 1 919 ? 33.159 7.856 14.757 1.00 90.94 919 ILE A N 1
ATOM 7286 C CA . ILE A 1 919 ? 33.783 8.353 13.517 1.00 90.94 919 ILE A CA 1
ATOM 7287 C C . ILE A 1 919 ? 34.882 9.392 13.780 1.00 90.94 919 ILE A C 1
ATOM 7289 O O . ILE A 1 919 ? 35.373 10.006 12.839 1.00 90.94 919 ILE A O 1
ATOM 7293 N N . ARG A 1 920 ? 35.302 9.571 15.040 1.00 92.62 920 ARG A N 1
ATOM 7294 C CA . ARG A 1 920 ? 36.242 10.615 15.475 1.00 92.62 920 ARG A CA 1
ATOM 7295 C C . ARG A 1 920 ? 37.556 10.713 14.696 1.00 92.62 920 ARG A C 1
ATOM 7297 O O . ARG A 1 920 ? 38.080 11.804 14.578 1.00 92.62 920 ARG A O 1
ATOM 7304 N N . SER A 1 921 ? 38.074 9.630 14.108 1.00 90.62 921 SER A N 1
ATOM 7305 C CA . SER A 1 921 ? 39.272 9.696 13.246 1.00 90.62 921 SER A CA 1
ATOM 7306 C C . SER A 1 921 ? 39.024 10.314 11.858 1.00 90.62 921 SER A C 1
ATOM 7308 O O . SER A 1 921 ? 39.949 10.378 11.052 1.00 90.62 921 SER A O 1
ATOM 7310 N N . LEU A 1 922 ? 37.800 10.778 11.581 1.00 92.12 922 LEU A N 1
ATOM 7311 C CA . LEU A 1 922 ? 37.439 11.606 10.427 1.00 92.12 922 LEU A CA 1
ATOM 7312 C C . LEU A 1 922 ? 37.340 13.108 10.766 1.00 92.12 922 LEU A C 1
ATOM 7314 O O . LEU A 1 922 ? 37.077 13.892 9.854 1.00 92.12 922 LEU A O 1
ATOM 7318 N N . SER A 1 923 ? 37.529 13.524 12.030 1.00 93.44 923 SER A N 1
ATOM 7319 C CA . SER A 1 923 ? 37.410 14.929 12.481 1.00 93.44 923 SER A CA 1
ATOM 7320 C C . SER A 1 923 ? 38.163 15.912 11.586 1.00 93.44 923 SER A C 1
ATOM 7322 O O . SER A 1 923 ? 37.632 16.957 11.210 1.00 93.44 923 SER A O 1
ATOM 7324 N N . ASP A 1 924 ? 39.373 15.516 11.195 1.00 93.38 924 ASP A N 1
ATOM 7325 C CA . ASP A 1 924 ? 40.362 16.355 10.520 1.00 93.38 924 ASP A CA 1
ATOM 7326 C C . ASP A 1 924 ? 40.266 16.254 8.983 1.00 93.38 924 ASP A C 1
ATOM 7328 O O . ASP A 1 924 ? 41.052 16.865 8.259 1.00 93.38 924 ASP A O 1
ATOM 7332 N N . THR A 1 925 ? 39.325 15.463 8.454 1.00 95.31 925 THR A N 1
ATOM 7333 C CA . THR A 1 925 ? 39.133 15.273 7.002 1.00 95.31 925 THR A CA 1
ATOM 7334 C C . THR A 1 925 ? 37.720 15.560 6.518 1.00 95.31 925 THR A C 1
ATOM 7336 O O . THR A 1 925 ? 37.542 15.862 5.336 1.00 95.31 925 THR A O 1
ATOM 7339 N N . LEU A 1 926 ? 36.719 15.446 7.394 1.00 96.31 926 LEU A N 1
ATOM 7340 C CA . LEU A 1 926 ? 35.312 15.512 7.023 1.00 96.31 926 LEU A CA 1
ATOM 7341 C C . LEU A 1 926 ? 34.856 16.962 6.812 1.00 96.31 926 LEU A C 1
ATOM 7343 O O . LEU A 1 926 ? 35.058 17.817 7.667 1.00 96.31 926 LEU A O 1
ATOM 7347 N N . ILE A 1 927 ? 34.219 17.217 5.668 1.00 96.50 927 ILE A N 1
ATOM 7348 C CA . ILE A 1 927 ? 33.702 18.530 5.250 1.00 96.50 927 ILE A CA 1
ATOM 7349 C C . ILE A 1 927 ? 32.172 18.506 5.161 1.00 96.50 927 ILE A C 1
ATOM 7351 O O . ILE A 1 927 ? 31.513 19.493 5.487 1.00 96.50 927 ILE A O 1
ATOM 7355 N N . GLU A 1 928 ? 31.597 17.371 4.759 1.00 95.94 928 GLU A N 1
ATOM 7356 C CA . GLU A 1 928 ? 30.151 17.163 4.692 1.00 95.94 928 GLU A CA 1
ATOM 7357 C C . GLU A 1 928 ? 29.731 15.915 5.480 1.00 95.94 928 GLU A C 1
ATOM 7359 O O . GLU A 1 928 ? 30.241 14.817 5.237 1.00 95.94 928 GLU A O 1
ATOM 7364 N N . LEU A 1 929 ? 28.765 16.075 6.384 1.00 95.56 929 LEU A N 1
ATOM 7365 C CA . LEU A 1 929 ? 28.182 15.002 7.189 1.00 95.56 929 LEU A CA 1
ATOM 7366 C C . LEU A 1 929 ? 26.656 15.007 7.048 1.00 95.56 929 LEU A C 1
ATOM 7368 O O . LEU A 1 929 ? 26.019 16.042 7.214 1.00 95.56 929 LEU A O 1
ATOM 7372 N N . ASP A 1 930 ? 26.059 13.852 6.770 1.00 93.50 930 ASP A N 1
ATOM 7373 C CA . ASP A 1 930 ? 24.608 13.677 6.665 1.00 93.50 930 ASP A CA 1
ATOM 7374 C C . ASP A 1 930 ? 24.165 12.460 7.486 1.00 93.50 930 ASP A C 1
ATOM 7376 O O . ASP A 1 930 ? 24.582 11.333 7.222 1.00 93.50 930 ASP A O 1
ATOM 7380 N N . LEU A 1 931 ? 23.350 12.721 8.507 1.00 91.62 931 LEU A N 1
ATOM 7381 C CA . LEU A 1 931 ? 22.795 11.791 9.491 1.00 91.62 931 LEU A CA 1
ATOM 7382 C C . LEU A 1 931 ? 21.256 11.907 9.533 1.00 91.62 931 LEU A C 1
ATOM 7384 O O . LEU A 1 931 ? 20.645 11.800 10.597 1.00 91.62 931 LEU A O 1
ATOM 7388 N N . ARG A 1 932 ? 20.607 12.181 8.393 1.00 86.12 932 ARG A N 1
ATOM 7389 C CA . ARG A 1 932 ? 19.172 12.533 8.299 1.00 86.12 932 ARG A CA 1
ATOM 7390 C C . ARG A 1 932 ? 18.167 11.602 8.999 1.00 86.12 932 ARG A C 1
ATOM 7392 O O . ARG A 1 932 ? 17.098 12.077 9.369 1.00 86.12 932 ARG A O 1
ATOM 7399 N N . SER A 1 933 ? 18.481 10.316 9.192 1.00 82.12 933 SER A N 1
ATOM 7400 C CA . SER A 1 933 ? 17.615 9.349 9.908 1.00 82.12 933 SER A CA 1
ATOM 7401 C C . SER A 1 933 ? 17.972 9.140 11.386 1.00 82.12 933 SER A C 1
ATOM 7403 O O . SER A 1 933 ? 17.452 8.222 12.025 1.00 82.12 933 SER A O 1
ATOM 7405 N N . VAL A 1 934 ? 18.895 9.930 11.939 1.00 80.12 934 VAL A N 1
ATOM 7406 C CA . VAL A 1 934 ? 19.308 9.830 13.343 1.00 80.12 934 VAL A CA 1
ATOM 7407 C C . VAL A 1 934 ? 18.620 10.944 14.133 1.00 80.12 934 VAL A C 1
ATOM 7409 O O . VAL A 1 934 ? 19.010 12.104 14.074 1.00 80.12 934 VAL A O 1
ATOM 7412 N N . HIS A 1 935 ? 17.562 10.579 14.861 1.00 73.62 935 HIS A N 1
ATOM 7413 C CA . HIS A 1 935 ? 16.656 11.514 15.557 1.00 73.62 935 HIS A CA 1
ATOM 7414 C C . HIS A 1 935 ? 16.902 11.608 17.076 1.00 73.62 935 HIS A C 1
ATOM 7416 O O . HIS A 1 935 ? 16.064 12.122 17.823 1.00 73.62 935 HIS A O 1
ATOM 7422 N N . ARG A 1 936 ? 18.014 11.045 17.563 1.00 78.12 936 ARG A N 1
ATOM 7423 C CA . ARG A 1 936 ? 18.398 11.043 18.980 1.00 78.12 936 ARG A CA 1
ATOM 7424 C C . ARG A 1 936 ? 19.680 11.844 19.172 1.00 78.12 936 ARG A C 1
ATOM 7426 O O . ARG A 1 936 ? 20.632 11.670 18.412 1.00 78.12 936 ARG A O 1
ATOM 7433 N N . TRP A 1 937 ? 19.661 12.716 20.176 1.00 80.25 937 TRP A N 1
ATOM 7434 C CA . TRP A 1 937 ? 20.796 13.536 20.591 1.00 80.25 937 TRP A CA 1
ATOM 7435 C C . TRP A 1 937 ? 20.723 13.730 22.113 1.00 80.25 937 TRP A C 1
ATOM 7437 O O . TRP A 1 937 ? 20.309 14.774 22.612 1.00 80.25 937 TRP A O 1
ATOM 7447 N N . THR A 1 938 ? 20.985 12.664 22.873 1.00 79.12 938 THR A N 1
ATOM 7448 C CA . THR A 1 938 ? 20.736 12.656 24.328 1.00 79.12 938 THR A CA 1
ATOM 7449 C C . THR A 1 938 ? 21.847 13.336 25.129 1.00 79.12 938 THR A C 1
ATOM 7451 O O . THR A 1 938 ? 21.577 14.003 26.136 1.00 79.12 938 THR A O 1
ATOM 7454 N N . THR A 1 939 ? 23.092 13.219 24.668 1.00 78.94 939 THR A N 1
ATOM 7455 C CA . THR A 1 939 ? 24.291 13.774 25.309 1.00 78.94 939 THR A CA 1
ATOM 7456 C C . THR A 1 939 ? 25.026 14.763 24.402 1.00 78.94 939 THR A C 1
ATOM 7458 O O . THR A 1 939 ? 24.712 14.932 23.225 1.00 78.94 939 THR A O 1
ATOM 7461 N N . THR A 1 940 ? 26.026 15.443 24.953 1.00 78.81 940 THR A N 1
ATOM 7462 C CA . THR A 1 940 ? 27.070 16.106 24.171 1.00 78.81 940 THR A CA 1
ATOM 7463 C C . THR A 1 940 ? 28.101 15.071 23.705 1.00 78.81 940 THR A C 1
ATOM 7465 O O . THR A 1 940 ? 28.571 14.294 24.538 1.00 78.81 940 THR A O 1
ATOM 7468 N N . PRO A 1 941 ? 28.498 15.043 22.416 1.00 83.38 941 PRO A N 1
ATOM 7469 C CA . PRO A 1 941 ? 29.676 14.286 21.998 1.00 83.38 941 PRO A CA 1
ATOM 7470 C C . PRO A 1 941 ? 30.936 14.904 22.610 1.00 83.38 941 PRO A C 1
ATOM 7472 O O . PRO A 1 941 ? 31.007 16.115 22.830 1.00 83.38 941 PRO A O 1
ATOM 7475 N N . ASN A 1 942 ? 31.949 14.074 22.845 1.00 85.50 942 ASN A N 1
ATOM 7476 C CA . ASN A 1 942 ? 33.246 14.533 23.344 1.00 85.50 942 ASN A CA 1
ATOM 7477 C C . ASN A 1 942 ? 34.172 14.978 22.198 1.00 85.50 942 ASN A C 1
ATOM 7479 O O . ASN A 1 942 ? 35.157 15.678 22.425 1.00 85.50 942 ASN A O 1
ATOM 7483 N N . THR A 1 943 ? 33.854 14.562 20.971 1.00 90.00 943 THR A N 1
ATOM 7484 C CA . THR A 1 943 ? 34.608 14.835 19.744 1.00 90.00 943 THR A CA 1
ATOM 7485 C C . THR A 1 943 ? 34.113 16.095 19.032 1.00 90.00 943 THR A C 1
ATOM 7487 O O . THR A 1 943 ? 32.908 16.297 18.880 1.00 90.00 943 THR A O 1
ATOM 7490 N N . THR A 1 944 ? 35.043 16.903 18.519 1.00 94.06 944 THR A N 1
ATOM 7491 C CA . THR A 1 944 ? 34.771 18.032 17.616 1.00 94.06 944 THR A CA 1
ATOM 7492 C C . THR A 1 944 ? 35.196 17.711 16.177 1.00 94.06 944 THR A C 1
ATOM 7494 O O . THR A 1 944 ? 36.065 16.876 15.934 1.00 94.06 944 THR A O 1
ATOM 7497 N N . PHE A 1 945 ? 34.561 18.367 15.208 1.00 96.00 945 PHE A N 1
ATOM 7498 C CA . PHE A 1 945 ? 34.733 18.164 13.769 1.00 96.00 945 PHE A CA 1
ATOM 7499 C C . PHE A 1 945 ? 35.039 19.520 13.104 1.00 96.00 945 PHE A C 1
ATOM 7501 O O . PHE A 1 945 ? 34.152 20.138 12.507 1.00 96.00 945 PHE A O 1
ATOM 7508 N N . PRO A 1 946 ? 36.281 20.030 13.233 1.00 95.94 946 PRO A N 1
ATOM 7509 C CA . PRO A 1 946 ? 36.635 21.424 12.941 1.00 95.94 946 PRO A CA 1
ATOM 7510 C C . PRO A 1 946 ? 36.581 21.825 11.459 1.00 95.94 946 PRO A C 1
ATOM 7512 O O . PRO A 1 946 ? 36.811 22.991 11.139 1.00 95.94 946 PRO A O 1
ATOM 7515 N N . HIS A 1 947 ? 36.307 20.892 10.545 1.00 96.19 947 HIS A N 1
ATOM 7516 C CA . HIS A 1 947 ? 36.257 21.148 9.102 1.00 96.19 947 HIS A CA 1
ATOM 7517 C C . HIS A 1 947 ? 34.896 20.849 8.458 1.00 96.19 947 HIS A C 1
ATOM 7519 O O . HIS A 1 947 ? 34.728 21.114 7.266 1.00 96.19 947 HIS A O 1
ATOM 7525 N N . VAL A 1 948 ? 33.913 20.361 9.229 1.00 96.88 948 VAL A N 1
ATOM 7526 C CA . VAL A 1 948 ? 32.559 20.091 8.724 1.00 96.88 948 VAL A CA 1
ATOM 7527 C C . VAL A 1 948 ? 31.834 21.411 8.485 1.00 96.88 948 VAL A C 1
ATOM 7529 O O . VAL A 1 948 ? 31.364 22.063 9.414 1.00 96.88 948 VAL A O 1
ATOM 7532 N N . ARG A 1 949 ? 31.743 21.772 7.205 1.00 95.75 949 ARG A N 1
ATOM 7533 C CA . ARG A 1 949 ? 31.062 22.963 6.687 1.00 95.75 949 ARG A CA 1
ATOM 7534 C C . ARG A 1 949 ? 29.600 22.710 6.360 1.00 95.75 949 ARG A C 1
ATOM 7536 O O . ARG A 1 949 ? 28.809 23.645 6.405 1.00 95.75 949 ARG A O 1
ATOM 7543 N N . ARG A 1 950 ? 29.224 21.466 6.039 1.00 94.75 950 ARG A N 1
ATOM 7544 C CA . ARG A 1 950 ? 27.834 21.083 5.743 1.00 94.75 950 ARG A CA 1
ATOM 7545 C C . ARG A 1 950 ? 27.372 19.944 6.646 1.00 94.75 950 ARG A C 1
ATOM 7547 O O . ARG A 1 950 ? 27.963 18.865 6.619 1.00 94.75 950 ARG A O 1
ATOM 7554 N N . LEU A 1 951 ? 26.293 20.167 7.392 1.00 94.81 951 LEU A N 1
ATOM 7555 C CA . LEU A 1 951 ? 25.659 19.174 8.258 1.00 94.81 951 LEU A CA 1
ATOM 7556 C C . LEU A 1 951 ? 24.205 18.956 7.833 1.00 94.81 951 LEU A C 1
ATOM 7558 O O . LEU A 1 951 ? 23.442 19.910 7.715 1.00 94.81 951 LEU A O 1
ATOM 7562 N N . THR A 1 952 ? 23.800 17.704 7.637 1.00 92.75 952 THR A N 1
ATOM 7563 C CA . THR A 1 952 ? 22.391 17.303 7.523 1.00 92.75 952 THR A CA 1
ATOM 7564 C C . THR A 1 952 ? 22.037 16.380 8.683 1.00 92.75 952 THR A C 1
ATOM 7566 O O . THR A 1 952 ? 22.742 15.403 8.915 1.00 92.75 952 THR A O 1
ATOM 7569 N N . ILE A 1 953 ? 20.968 16.669 9.420 1.00 91.25 953 ILE A N 1
ATOM 7570 C CA . ILE A 1 953 ? 20.561 15.930 10.629 1.00 91.25 953 ILE A CA 1
ATOM 7571 C C . ILE A 1 953 ? 19.037 15.822 10.706 1.00 91.25 953 ILE A C 1
ATOM 7573 O O . ILE A 1 953 ? 18.327 16.700 10.221 1.00 91.25 953 ILE A O 1
ATOM 7577 N N . GLY A 1 954 ? 18.517 14.759 11.320 1.00 85.75 954 GLY A N 1
ATOM 7578 C CA . GLY A 1 954 ? 17.112 14.737 11.735 1.00 85.75 954 GLY A CA 1
ATOM 7579 C C . GLY A 1 954 ? 16.890 15.676 12.926 1.00 85.75 954 GLY A C 1
ATOM 7580 O O . GLY A 1 954 ? 17.795 15.837 13.745 1.00 85.75 954 GLY A O 1
ATOM 7581 N N . TYR A 1 955 ? 15.702 16.277 13.058 1.00 80.69 955 TYR A N 1
ATOM 7582 C CA . TYR A 1 955 ? 15.393 17.068 14.257 1.00 80.69 955 TYR A CA 1
ATOM 7583 C C . TYR A 1 955 ? 15.470 16.176 15.519 1.00 80.69 955 TYR A C 1
ATOM 7585 O O . TYR A 1 955 ? 14.835 15.110 15.549 1.00 80.69 955 TYR A O 1
ATOM 7593 N N . PRO A 1 956 ? 16.261 16.546 16.545 1.00 75.69 956 PRO A N 1
ATOM 7594 C CA . PRO A 1 956 ? 16.419 15.752 17.754 1.00 75.69 956 PRO A CA 1
ATOM 7595 C C . PRO A 1 956 ? 15.149 15.820 18.604 1.00 75.69 956 PRO A C 1
ATOM 7597 O O . PRO A 1 956 ? 14.570 16.884 18.807 1.00 75.69 956 PRO A O 1
ATOM 7600 N N . LYS A 1 957 ? 14.723 14.686 19.171 1.00 69.88 957 LYS A N 1
ATOM 7601 C CA . LYS A 1 957 ? 13.539 14.626 20.056 1.00 69.88 957 LYS A CA 1
ATOM 7602 C C . LYS A 1 957 ? 13.808 15.166 21.480 1.00 69.88 957 LYS A C 1
ATOM 7604 O O . LYS A 1 957 ? 13.324 14.590 22.450 1.00 69.88 957 LYS A O 1
ATOM 7609 N N . GLY A 1 958 ? 14.619 16.217 21.610 1.00 67.88 958 GLY A N 1
ATOM 7610 C CA . GLY A 1 958 ? 15.059 16.802 22.877 1.00 67.88 958 GLY A CA 1
ATOM 7611 C C . GLY A 1 958 ? 15.753 18.153 22.685 1.00 67.88 958 GLY A C 1
ATOM 7612 O O . GLY A 1 958 ? 16.183 18.494 21.591 1.00 67.88 958 GLY A O 1
ATOM 7613 N N . ASP A 1 959 ? 15.844 18.921 23.765 1.00 62.12 959 ASP A N 1
ATOM 7614 C CA . ASP A 1 959 ? 16.076 20.377 23.788 1.00 62.12 959 ASP A CA 1
ATOM 7615 C C . ASP A 1 959 ? 17.482 20.842 23.363 1.00 62.12 959 ASP A C 1
ATOM 7617 O O . ASP A 1 959 ? 17.725 22.037 23.259 1.00 62.12 959 ASP A O 1
ATOM 7621 N N . ARG A 1 960 ? 18.413 19.913 23.115 1.00 67.69 960 ARG A N 1
ATOM 7622 C CA . ARG A 1 960 ? 19.861 20.172 23.092 1.00 67.69 960 ARG A CA 1
ATOM 7623 C C . ARG A 1 960 ? 20.427 20.424 21.694 1.00 67.69 960 ARG A C 1
ATOM 7625 O O . ARG A 1 960 ? 21.179 19.605 21.167 1.00 67.69 960 ARG A O 1
ATOM 7632 N N . PHE A 1 961 ? 20.128 21.589 21.126 1.00 74.25 961 PHE A N 1
ATOM 7633 C CA . PHE A 1 961 ? 20.899 22.134 19.992 1.00 74.25 961 PHE A CA 1
ATOM 7634 C C . PHE A 1 961 ? 22.175 22.874 20.437 1.00 74.25 961 PHE A C 1
ATOM 7636 O O . PHE A 1 961 ? 23.058 23.144 19.622 1.00 74.25 961 PHE A O 1
ATOM 7643 N N . ASP A 1 962 ? 22.280 23.130 21.742 1.00 73.75 962 ASP A N 1
ATOM 7644 C CA . ASP A 1 962 ? 23.193 23.975 22.528 1.00 73.75 962 ASP A CA 1
ATOM 7645 C C . ASP A 1 962 ? 24.700 23.751 22.289 1.00 73.75 962 ASP A C 1
ATOM 7647 O O . ASP A 1 962 ? 25.543 24.347 22.945 1.00 73.75 962 ASP A O 1
ATOM 7651 N N . ASN A 1 963 ? 25.090 22.807 21.437 1.00 80.19 963 ASN A N 1
ATOM 7652 C CA . ASN A 1 963 ? 26.488 22.457 21.204 1.00 80.19 963 ASN A CA 1
ATOM 7653 C C . ASN A 1 963 ? 26.837 22.340 19.711 1.00 80.19 963 ASN A C 1
ATOM 7655 O O . ASN A 1 963 ? 27.945 21.908 19.400 1.00 80.19 963 ASN A O 1
ATOM 7659 N N . LEU A 1 964 ? 25.964 22.753 18.778 1.00 87.25 964 LEU A N 1
ATOM 7660 C CA . LEU A 1 964 ? 26.296 22.719 17.346 1.00 87.25 964 LEU A CA 1
ATOM 7661 C C . LEU A 1 964 ? 27.568 23.516 17.021 1.00 87.25 964 LEU A C 1
ATOM 7663 O O . LEU A 1 964 ? 28.454 22.955 16.381 1.00 87.25 964 LEU A O 1
ATOM 7667 N N . ALA A 1 965 ? 27.720 24.755 17.508 1.00 89.06 965 ALA A N 1
ATOM 7668 C CA . ALA A 1 965 ? 28.946 25.530 17.275 1.00 89.06 965 ALA A CA 1
ATOM 7669 C C . ALA A 1 965 ? 30.185 24.905 17.941 1.00 89.06 965 ALA A C 1
ATOM 7671 O O . ALA A 1 965 ? 31.281 24.952 17.391 1.00 89.06 965 ALA A O 1
ATOM 7672 N N . ARG A 1 966 ? 30.025 24.269 19.109 1.00 90.88 966 ARG A N 1
ATOM 7673 C CA . ARG A 1 966 ? 31.129 23.604 19.818 1.00 90.88 966 ARG A CA 1
ATOM 7674 C C . ARG A 1 966 ? 31.624 22.357 19.082 1.00 90.88 966 ARG A C 1
ATOM 7676 O O . ARG A 1 966 ? 32.824 22.098 19.049 1.00 90.88 966 ARG A O 1
ATOM 7683 N N . VAL A 1 967 ? 30.705 21.570 18.526 1.00 92.44 967 VAL A N 1
ATOM 7684 C CA . VAL A 1 967 ? 31.005 20.308 17.833 1.00 92.44 967 VAL A CA 1
ATOM 7685 C C . VAL A 1 967 ? 31.434 20.564 16.389 1.00 92.44 967 VAL A C 1
ATOM 7687 O O . VAL A 1 967 ? 32.355 19.909 15.909 1.00 92.44 967 VAL A O 1
ATOM 7690 N N . PHE A 1 968 ? 30.819 21.539 15.721 1.00 95.19 968 PHE A N 1
ATOM 7691 C CA . PHE A 1 968 ? 31.049 21.890 14.321 1.00 95.19 968 PHE A CA 1
ATOM 7692 C C . PHE A 1 968 ? 31.374 23.397 14.192 1.00 95.19 968 PHE A C 1
ATOM 7694 O O . PHE A 1 968 ? 30.560 24.169 13.682 1.00 95.19 968 PHE A O 1
ATOM 7701 N N . PRO A 1 969 ? 32.556 23.859 14.648 1.00 95.12 969 PRO A N 1
ATOM 7702 C CA . PRO A 1 969 ? 32.880 25.292 14.719 1.00 95.12 969 PRO A CA 1
ATOM 7703 C C . PRO A 1 969 ? 33.050 25.977 13.354 1.00 95.12 969 PRO A C 1
ATOM 7705 O O . PRO A 1 969 ? 33.033 27.201 13.284 1.00 95.12 969 PRO A O 1
ATOM 7708 N N . ALA A 1 970 ? 33.194 25.204 12.274 1.00 96.00 970 ALA A N 1
ATOM 7709 C CA . ALA A 1 970 ? 33.254 25.693 10.895 1.00 96.00 970 ALA A CA 1
ATOM 7710 C C . ALA A 1 970 ? 31.946 25.448 10.113 1.00 96.00 970 ALA A C 1
ATOM 7712 O O . ALA A 1 970 ? 31.975 25.404 8.884 1.00 96.00 970 ALA A O 1
ATOM 7713 N N . LEU A 1 971 ? 30.816 25.234 10.801 1.00 95.94 971 LEU A N 1
ATOM 7714 C CA . LEU A 1 971 ? 29.543 24.917 10.157 1.00 95.94 971 LEU A CA 1
ATOM 7715 C C . LEU A 1 971 ? 28.946 26.140 9.449 1.00 95.94 971 LEU A C 1
ATOM 7717 O O . LEU A 1 971 ? 28.438 27.057 10.090 1.00 95.94 971 LEU A O 1
ATOM 7721 N N . GLU A 1 972 ? 28.964 26.104 8.120 1.00 94.50 972 GLU A N 1
ATOM 7722 C CA . GLU A 1 972 ? 28.431 27.145 7.234 1.00 94.50 972 GLU A CA 1
ATOM 7723 C C . GLU A 1 972 ? 27.006 26.802 6.756 1.00 94.50 972 GLU A C 1
ATOM 7725 O O . GLU A 1 972 ? 26.189 27.694 6.543 1.00 94.50 972 GLU A O 1
ATOM 7730 N N . HIS A 1 973 ? 26.667 25.514 6.624 1.00 93.31 973 HIS A N 1
ATOM 7731 C CA . HIS A 1 973 ? 25.389 25.065 6.066 1.00 93.31 973 HIS A CA 1
ATOM 7732 C C . HIS A 1 973 ? 24.744 23.972 6.920 1.00 93.31 973 HIS A C 1
ATOM 7734 O O . HIS A 1 973 ? 25.296 22.878 7.066 1.00 93.31 973 HIS A O 1
ATOM 7740 N N . LEU A 1 974 ? 23.537 24.231 7.419 1.00 93.50 974 LEU A N 1
ATOM 7741 C CA . LEU A 1 974 ? 22.742 23.265 8.175 1.00 93.50 974 LEU A CA 1
ATOM 7742 C C . LEU A 1 974 ? 21.502 22.854 7.372 1.00 93.50 974 LEU A C 1
ATOM 7744 O O . LEU A 1 974 ? 20.804 23.692 6.812 1.00 93.50 974 LEU A O 1
ATOM 7748 N N . THR A 1 975 ? 21.215 21.557 7.309 1.00 91.75 975 THR A N 1
ATOM 7749 C CA . THR A 1 975 ? 19.973 21.005 6.753 1.00 91.75 975 THR A CA 1
ATOM 7750 C C . THR A 1 975 ? 19.290 20.138 7.798 1.00 91.75 975 THR A C 1
ATOM 7752 O O . THR A 1 975 ? 19.893 19.227 8.365 1.00 91.75 975 THR A O 1
ATOM 7755 N N . LEU A 1 976 ? 18.017 20.411 8.043 1.00 90.31 976 LEU A N 1
ATOM 7756 C CA . LEU A 1 976 ? 17.192 19.683 8.994 1.00 90.31 976 LEU A CA 1
ATOM 7757 C C . LEU A 1 976 ? 16.285 18.724 8.221 1.00 90.31 976 LEU A C 1
ATOM 7759 O O . LEU A 1 976 ? 15.749 19.077 7.174 1.00 90.31 976 LEU A O 1
ATOM 7763 N N . LYS A 1 977 ? 16.119 17.497 8.714 1.00 84.44 977 LYS A N 1
ATOM 7764 C CA . LYS A 1 977 ? 15.218 16.487 8.145 1.00 84.44 977 LYS A CA 1
ATOM 7765 C C . LYS A 1 977 ? 14.081 16.157 9.110 1.00 84.44 977 LYS A C 1
ATOM 7767 O O . LYS A 1 977 ? 14.246 16.217 10.329 1.00 84.44 977 LYS A O 1
ATOM 7772 N N . LYS A 1 978 ? 12.931 15.850 8.496 1.00 77.50 978 LYS A N 1
ATOM 7773 C CA . LYS A 1 978 ? 11.578 15.827 9.068 1.00 77.50 978 LYS A CA 1
ATOM 7774 C C . LYS A 1 978 ? 11.541 15.197 10.452 1.00 77.50 978 LYS A C 1
ATOM 7776 O O . LYS A 1 978 ? 12.055 14.093 10.651 1.00 77.50 978 LYS A O 1
ATOM 7781 N N . TRP A 1 979 ? 10.869 15.855 11.388 1.00 68.75 979 TRP A N 1
ATOM 7782 C CA . TRP A 1 979 ? 10.593 15.237 12.672 1.00 68.75 979 TRP A CA 1
ATOM 7783 C C . TRP A 1 979 ? 9.528 14.139 12.495 1.00 68.75 979 TRP A C 1
ATOM 7785 O O . TRP A 1 979 ? 8.415 14.399 12.040 1.00 68.75 979 TRP A O 1
ATOM 7795 N N . GLU A 1 980 ? 9.852 12.883 12.837 1.00 62.72 980 GLU A N 1
ATOM 7796 C CA . GLU A 1 980 ? 8.882 11.773 12.822 1.00 62.72 980 GLU A CA 1
ATOM 7797 C C . GLU A 1 980 ? 7.797 11.958 13.910 1.00 62.72 980 GLU A C 1
ATOM 7799 O O . GLU A 1 980 ? 7.863 11.353 14.987 1.00 62.72 980 GLU A O 1
ATOM 7804 N N . LEU A 1 981 ? 6.805 12.800 13.608 1.00 56.91 981 LEU A N 1
ATOM 7805 C CA . LEU A 1 981 ? 5.539 13.025 14.320 1.00 56.91 981 LEU A CA 1
ATOM 7806 C C . LEU A 1 981 ? 4.355 12.306 13.642 1.00 56.91 981 LEU A C 1
ATOM 7808 O O . LEU A 1 981 ? 3.198 12.675 13.828 1.00 56.91 981 LEU A O 1
ATOM 7812 N N . SER A 1 982 ? 4.628 11.251 12.869 1.00 48.69 982 SER A N 1
ATOM 7813 C CA . SER A 1 982 ? 3.692 10.509 12.000 1.00 48.69 982 SER A CA 1
ATOM 7814 C C . SER A 1 982 ? 2.518 9.794 12.702 1.00 48.69 982 SER A C 1
ATOM 7816 O O . SER A 1 982 ? 1.838 8.972 12.092 1.00 48.69 982 SER A O 1
ATOM 7818 N N . THR A 1 983 ? 2.261 10.110 13.972 1.00 48.66 983 THR A N 1
ATOM 7819 C CA . THR A 1 983 ? 1.176 9.580 14.807 1.00 48.66 983 THR A CA 1
ATOM 7820 C C . THR A 1 983 ? 0.315 10.666 15.470 1.00 48.66 983 THR A C 1
ATOM 7822 O O . THR A 1 983 ? -0.638 10.317 16.160 1.00 48.66 983 THR A O 1
ATOM 7825 N N . VAL A 1 984 ? 0.624 11.962 15.308 1.00 48.84 984 VAL A N 1
ATOM 7826 C CA . VAL A 1 984 ? -0.151 13.071 15.905 1.00 48.84 984 VAL A CA 1
ATOM 7827 C C . VAL A 1 984 ? -1.031 13.714 14.832 1.00 48.84 984 VAL A C 1
ATOM 7829 O O . VAL A 1 984 ? -0.588 14.559 14.062 1.00 48.84 984 VAL A O 1
ATOM 7832 N N . SER A 1 985 ? -2.296 13.299 14.762 1.00 50.72 985 SER A N 1
ATOM 7833 C CA . SER A 1 985 ? -3.234 13.655 13.685 1.00 50.72 985 SER A CA 1
ATOM 7834 C C . SER A 1 985 ? -3.900 15.035 13.844 1.00 50.72 985 SER A C 1
ATOM 7836 O O . SER A 1 985 ? -5.095 15.168 13.583 1.00 50.72 985 SER A O 1
ATOM 7838 N N . ALA A 1 986 ? -3.175 16.045 14.334 1.00 68.38 986 ALA A N 1
ATOM 7839 C CA . ALA A 1 986 ? -3.736 17.364 14.635 1.00 68.38 986 ALA A CA 1
ATOM 7840 C C . ALA A 1 986 ? -2.682 18.484 14.557 1.00 68.38 986 ALA A C 1
ATOM 7842 O O . ALA A 1 986 ? -1.803 18.567 15.415 1.00 68.38 986 ALA A O 1
ATOM 7843 N N . HIS A 1 987 ? -2.833 19.375 13.568 1.00 74.44 987 HIS A N 1
ATOM 7844 C CA . HIS A 1 987 ? -1.980 20.551 13.329 1.00 74.44 987 HIS A CA 1
ATOM 7845 C C . HIS A 1 987 ? -1.734 21.349 14.620 1.00 74.44 987 HIS A C 1
ATOM 7847 O O . HIS A 1 987 ? -0.587 21.512 15.030 1.00 74.44 987 HIS A O 1
ATOM 7853 N N . ALA A 1 988 ? -2.800 21.764 15.310 1.00 78.75 988 ALA A N 1
ATOM 7854 C CA . ALA A 1 988 ? -2.721 22.620 16.497 1.00 78.75 988 ALA A CA 1
ATOM 7855 C C . ALA A 1 988 ? -1.822 22.067 17.626 1.00 78.75 988 ALA A C 1
ATOM 7857 O O . ALA A 1 988 ? -1.177 22.840 18.328 1.00 78.75 988 ALA A O 1
ATOM 7858 N N . HIS A 1 989 ? -1.715 20.740 17.784 1.00 80.75 989 HIS A N 1
ATOM 7859 C CA . HIS A 1 989 ? -0.801 20.141 18.767 1.00 80.75 989 HIS A CA 1
ATOM 7860 C C . HIS A 1 989 ? 0.672 20.219 18.339 1.00 80.75 989 HIS A C 1
ATOM 7862 O O . HIS A 1 989 ? 1.547 20.332 19.197 1.00 80.75 989 HIS A O 1
ATOM 7868 N N . ILE A 1 990 ? 0.953 20.173 17.033 1.00 83.00 990 ILE A N 1
ATOM 7869 C CA . ILE A 1 990 ? 2.302 20.368 16.487 1.00 83.00 990 ILE A CA 1
ATOM 7870 C C . ILE A 1 990 ? 2.698 21.841 16.625 1.00 83.00 990 ILE A C 1
ATOM 7872 O O . ILE A 1 990 ? 3.799 22.125 17.095 1.00 83.00 990 ILE A O 1
ATOM 7876 N N . LEU A 1 991 ? 1.789 22.767 16.297 1.00 86.19 991 LEU A N 1
ATOM 7877 C CA . LEU A 1 991 ? 2.011 24.206 16.444 1.00 86.19 991 LEU A CA 1
ATOM 7878 C C . LEU A 1 991 ? 2.275 24.591 17.907 1.00 86.19 991 LEU A C 1
ATOM 7880 O O . LEU A 1 991 ? 3.365 25.066 18.204 1.00 86.19 991 LEU A O 1
ATOM 7884 N N . ALA A 1 992 ? 1.372 24.265 18.838 1.00 86.56 992 ALA A N 1
ATOM 7885 C CA . ALA A 1 992 ? 1.528 24.630 20.250 1.00 86.56 992 ALA A CA 1
ATOM 7886 C C . ALA A 1 992 ? 2.803 24.051 20.903 1.00 86.56 992 ALA A C 1
ATOM 7888 O O . ALA A 1 992 ? 3.437 24.706 21.732 1.00 86.56 992 ALA A O 1
ATOM 7889 N N . TYR A 1 993 ? 3.229 22.841 20.513 1.00 86.75 993 TYR A N 1
ATOM 7890 C CA . TYR A 1 993 ? 4.525 22.296 20.938 1.00 86.75 993 TYR A CA 1
ATOM 7891 C C . TYR A 1 993 ? 5.700 23.080 20.331 1.00 86.75 993 TYR A C 1
ATOM 7893 O O . TYR A 1 993 ? 6.714 23.309 20.992 1.00 86.75 993 TYR A O 1
ATOM 7901 N N . SER A 1 994 ? 5.575 23.492 19.070 1.00 87.81 994 SER A N 1
ATOM 7902 C CA . SER A 1 994 ? 6.600 24.258 18.358 1.00 87.81 994 SER A CA 1
ATOM 7903 C C . SER A 1 994 ? 6.729 25.683 18.894 1.00 87.81 994 SER A C 1
ATOM 7905 O O . SER A 1 994 ? 7.848 26.175 18.973 1.00 87.81 994 SER A O 1
ATOM 7907 N N . ASP A 1 995 ? 5.639 26.309 19.346 1.00 91.12 995 ASP A N 1
ATOM 7908 C CA . ASP A 1 995 ? 5.660 27.574 20.092 1.00 91.12 995 ASP A CA 1
ATOM 7909 C C . ASP A 1 995 ? 6.399 27.429 21.426 1.00 91.12 995 ASP A C 1
ATOM 7911 O O . ASP A 1 995 ? 7.321 28.195 21.702 1.00 91.12 995 ASP A O 1
ATOM 7915 N N . GLN A 1 996 ? 6.073 26.398 22.218 1.00 90.62 996 GLN A N 1
ATOM 7916 C CA . GLN A 1 996 ? 6.766 26.115 23.482 1.00 90.62 996 GLN A CA 1
ATOM 7917 C C . GLN A 1 996 ? 8.275 25.895 23.269 1.00 90.62 996 GLN A C 1
ATOM 7919 O O . GLN A 1 996 ? 9.102 26.376 24.046 1.00 90.62 996 GLN A O 1
ATOM 7924 N N . ARG A 1 997 ? 8.651 25.187 22.194 1.00 88.31 997 ARG A N 1
ATOM 7925 C CA . ARG A 1 997 ? 10.053 25.000 21.790 1.00 88.31 997 ARG A CA 1
ATOM 7926 C C . ARG A 1 997 ? 10.695 26.302 21.331 1.00 88.31 997 ARG A C 1
ATOM 7928 O O . ARG A 1 997 ? 11.814 26.584 21.750 1.00 88.31 997 ARG A O 1
ATOM 7935 N N . ARG A 1 998 ? 9.993 27.104 20.526 1.00 91.62 998 ARG A N 1
ATOM 7936 C CA . ARG A 1 998 ? 10.483 28.394 20.034 1.00 91.62 998 ARG A CA 1
ATOM 7937 C C . ARG A 1 998 ? 10.744 29.352 21.191 1.00 91.62 998 ARG A C 1
ATOM 7939 O O . ARG A 1 998 ? 11.789 29.993 21.202 1.00 91.62 998 ARG A O 1
ATOM 7946 N N . GLU A 1 999 ? 9.867 29.417 22.193 1.00 90.81 999 GLU A N 1
ATOM 7947 C CA . GLU A 1 999 ? 10.107 30.228 23.390 1.00 90.81 999 GLU A CA 1
ATOM 7948 C C . GLU A 1 999 ? 11.347 29.746 24.161 1.00 90.81 999 GLU A C 1
ATOM 7950 O O . GLU A 1 999 ? 12.235 30.552 24.450 1.00 90.81 999 GLU A O 1
ATOM 7955 N N . PHE A 1 1000 ? 11.461 28.438 24.425 1.00 90.69 1000 PHE A N 1
ATOM 7956 C CA . PHE A 1 1000 ? 12.642 27.863 25.078 1.00 90.69 1000 PHE A CA 1
ATOM 7957 C C . PHE A 1 1000 ? 13.935 28.198 24.319 1.00 90.69 1000 PHE A C 1
ATOM 7959 O O . PHE A 1 1000 ? 14.892 28.697 24.913 1.00 90.69 1000 PHE A O 1
ATOM 7966 N N . HIS A 1 1001 ? 13.959 27.988 23.000 1.00 89.00 1001 HIS A N 1
ATOM 7967 C CA . HIS A 1 1001 ? 15.126 28.280 22.174 1.00 89.00 1001 HIS A CA 1
ATOM 7968 C C . HIS A 1 1001 ? 15.424 29.789 22.104 1.00 89.00 1001 HIS A C 1
ATOM 7970 O O . HIS A 1 1001 ? 16.588 30.164 22.221 1.00 89.00 1001 HIS A O 1
ATOM 7976 N N . GLN A 1 1002 ? 14.421 30.679 22.046 1.00 90.38 1002 GLN A N 1
ATOM 7977 C CA . GLN A 1 1002 ? 14.645 32.131 22.167 1.00 90.38 1002 GLN A CA 1
ATOM 7978 C C . GLN A 1 1002 ? 15.327 32.507 23.485 1.00 90.38 1002 GLN A C 1
ATOM 7980 O O . GLN A 1 1002 ? 16.258 33.314 23.486 1.00 90.38 1002 GLN A O 1
ATOM 7985 N N . GLN A 1 1003 ? 14.861 31.959 24.609 1.00 89.19 1003 GLN A N 1
ATOM 7986 C CA . GLN A 1 1003 ? 15.456 32.227 25.918 1.00 89.19 1003 GLN A CA 1
ATOM 7987 C C . GLN A 1 1003 ? 16.889 31.669 25.987 1.00 89.19 1003 GLN A C 1
ATOM 7989 O O . GLN A 1 1003 ? 17.805 32.380 26.404 1.00 89.19 1003 GLN A O 1
ATOM 7994 N N . HIS A 1 1004 ? 17.105 30.444 25.496 1.00 88.06 1004 HIS A N 1
ATOM 7995 C CA . HIS A 1 1004 ? 18.414 29.795 25.473 1.00 88.06 1004 HIS A CA 1
ATOM 7996 C C . HIS A 1 1004 ? 19.435 30.553 24.610 1.00 88.06 1004 HIS A C 1
ATOM 7998 O O . HIS A 1 1004 ? 20.521 30.870 25.088 1.00 88.06 1004 HIS A O 1
ATOM 8004 N N . TRP A 1 1005 ? 19.101 30.908 23.365 1.00 88.75 1005 TRP A N 1
ATOM 8005 C CA . TRP A 1 1005 ? 20.033 31.614 22.479 1.00 88.75 1005 TRP A CA 1
ATOM 8006 C C . TRP A 1 1005 ? 20.322 33.054 22.918 1.00 88.75 1005 TRP A C 1
ATOM 8008 O O . TRP A 1 1005 ? 21.394 33.573 22.616 1.00 88.75 1005 TRP A O 1
ATOM 8018 N N . ARG A 1 1006 ? 19.409 33.704 23.654 1.00 87.94 1006 ARG A N 1
ATOM 8019 C CA . ARG A 1 1006 ? 19.684 35.003 24.297 1.00 87.94 1006 ARG A CA 1
ATOM 8020 C C . ARG A 1 1006 ? 20.662 34.871 25.467 1.00 87.94 1006 ARG A C 1
ATOM 8022 O O . ARG A 1 1006 ? 21.464 35.776 25.673 1.00 87.94 1006 ARG A O 1
ATOM 8029 N N . ALA A 1 1007 ? 20.614 33.764 26.211 1.00 89.69 1007 ALA A N 1
ATOM 8030 C CA . ALA A 1 1007 ? 21.563 33.471 27.287 1.00 89.69 1007 ALA A CA 1
ATOM 8031 C C . ALA A 1 1007 ? 22.932 32.989 26.766 1.00 89.69 1007 ALA A C 1
ATOM 8033 O O . ALA A 1 1007 ? 23.961 33.288 27.372 1.00 89.69 1007 ALA A O 1
ATOM 8034 N N . HIS A 1 1008 ? 22.944 32.267 25.641 1.00 88.50 1008 HIS A N 1
ATOM 8035 C CA . HIS A 1 1008 ? 24.125 31.607 25.078 1.00 88.50 1008 HIS A CA 1
ATOM 8036 C C . HIS A 1 1008 ? 24.261 31.838 23.557 1.00 88.50 1008 HIS A C 1
ATOM 8038 O O . HIS A 1 1008 ? 24.176 30.896 22.759 1.00 88.50 1008 HIS A O 1
ATOM 8044 N N . PRO A 1 1009 ? 24.449 33.096 23.112 1.00 87.38 1009 PRO A N 1
ATOM 8045 C CA . PRO A 1 1009 ? 24.461 33.444 21.691 1.00 87.38 1009 PRO A CA 1
ATOM 8046 C C . PRO A 1 1009 ? 25.672 32.882 20.936 1.00 87.38 1009 PRO A C 1
ATOM 8048 O O . PRO A 1 1009 ? 25.665 32.865 19.706 1.00 87.38 1009 PRO A O 1
ATOM 8051 N N . ASP A 1 1010 ? 26.721 32.461 21.640 1.00 86.81 1010 ASP A N 1
ATOM 8052 C CA . ASP A 1 1010 ? 27.958 31.846 21.145 1.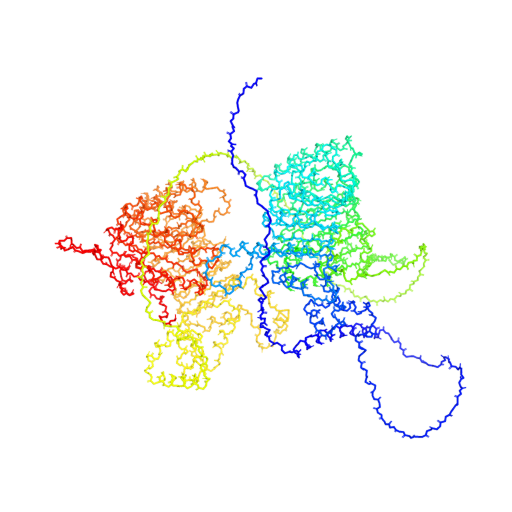00 86.81 1010 ASP A CA 1
ATOM 8053 C C . ASP A 1 1010 ? 27.812 30.359 20.775 1.00 86.81 1010 ASP A C 1
ATOM 8055 O O . ASP A 1 1010 ? 28.598 29.848 19.979 1.00 86.81 1010 ASP A O 1
ATOM 8059 N N . LEU A 1 1011 ? 26.781 29.678 21.287 1.00 86.62 1011 LEU A N 1
ATOM 8060 C CA . LEU A 1 1011 ? 26.521 28.261 21.004 1.00 86.62 1011 LEU A CA 1
ATOM 8061 C C . LEU A 1 1011 ? 25.864 28.024 19.628 1.00 86.62 1011 LEU A C 1
ATOM 8063 O O . LEU A 1 1011 ? 25.847 26.888 19.136 1.00 86.62 1011 LEU A O 1
ATOM 8067 N N . TRP A 1 1012 ? 25.372 29.089 18.981 1.00 88.94 1012 TRP A N 1
ATOM 8068 C CA . TRP A 1 1012 ? 24.815 29.053 17.627 1.00 88.94 1012 TRP A CA 1
ATOM 8069 C C . TRP A 1 1012 ? 25.889 29.329 16.550 1.00 88.94 1012 TRP A C 1
ATOM 8071 O O . TRP A 1 1012 ? 26.548 30.373 16.602 1.00 88.94 1012 TRP A O 1
ATOM 8081 N N . PRO A 1 1013 ? 26.070 28.437 15.554 1.00 89.19 1013 PRO A N 1
ATOM 8082 C CA . PRO A 1 1013 ? 27.093 28.592 14.518 1.00 89.19 1013 PRO A CA 1
ATOM 8083 C C . PRO A 1 1013 ? 26.788 29.740 13.540 1.00 89.19 1013 PRO A C 1
ATOM 8085 O O . PRO A 1 1013 ? 25.639 30.132 13.334 1.00 89.19 1013 PRO A O 1
ATOM 8088 N N . ALA A 1 1014 ? 27.833 30.265 12.896 1.00 90.50 1014 ALA A N 1
ATOM 8089 C CA . ALA A 1 1014 ? 27.736 31.331 11.897 1.00 90.50 1014 ALA A CA 1
ATOM 8090 C C . ALA A 1 1014 ? 27.278 30.789 10.526 1.00 90.50 1014 ALA A C 1
ATOM 8092 O O . ALA A 1 1014 ? 28.041 30.769 9.562 1.00 90.50 1014 ALA A O 1
ATOM 8093 N N . LEU A 1 1015 ? 26.030 30.316 10.458 1.00 91.62 1015 LEU A N 1
ATOM 8094 C CA . LEU A 1 1015 ? 25.457 29.723 9.249 1.00 91.62 1015 LEU A CA 1
ATOM 8095 C C . LEU A 1 1015 ? 25.338 30.744 8.107 1.00 91.62 1015 LEU A C 1
ATOM 8097 O O . LEU A 1 1015 ? 24.674 31.770 8.235 1.00 91.62 1015 LEU A O 1
ATOM 8101 N N . VAL A 1 1016 ? 25.900 30.387 6.954 1.00 91.06 1016 VAL A N 1
ATOM 8102 C CA . VAL A 1 1016 ? 25.631 30.998 5.647 1.00 91.06 1016 VAL A CA 1
ATOM 8103 C C . VAL A 1 1016 ? 24.250 30.571 5.144 1.00 91.06 1016 VAL A C 1
ATOM 8105 O O . VAL A 1 1016 ? 23.523 31.391 4.580 1.00 91.06 1016 VAL A O 1
ATOM 8108 N N . SER A 1 1017 ? 23.855 29.308 5.372 1.00 90.94 1017 SER A N 1
ATOM 8109 C CA . SER A 1 1017 ? 22.524 28.828 4.983 1.00 90.94 1017 SER A CA 1
ATOM 8110 C C . SER A 1 1017 ? 21.875 27.806 5.918 1.00 90.94 1017 SER A C 1
ATOM 8112 O O . SER A 1 1017 ? 22.542 26.885 6.399 1.00 90.94 1017 SER A O 1
ATOM 8114 N N . LEU A 1 1018 ? 20.547 27.875 6.047 1.00 92.31 1018 LEU A N 1
ATOM 8115 C CA . LEU A 1 1018 ? 19.716 26.891 6.746 1.00 92.31 1018 LEU A CA 1
ATOM 8116 C C . LEU A 1 1018 ? 18.625 26.324 5.819 1.00 92.31 1018 LEU A C 1
ATOM 8118 O O . LEU A 1 1018 ? 17.817 27.075 5.283 1.00 92.31 1018 LEU A O 1
ATOM 8122 N N . SER A 1 1019 ? 18.565 25.000 5.657 1.00 90.19 1019 SER A N 1
ATOM 8123 C CA . SER A 1 1019 ? 17.516 24.304 4.893 1.00 90.19 1019 SER A CA 1
ATOM 8124 C C . SER A 1 1019 ? 16.590 23.511 5.806 1.00 90.19 1019 SER A C 1
ATOM 8126 O O . SER A 1 1019 ? 17.049 22.709 6.620 1.00 90.19 1019 SER A O 1
ATOM 8128 N N . GLY A 1 1020 ? 15.286 23.651 5.589 1.00 84.25 1020 GLY A N 1
ATOM 8129 C CA . GLY A 1 1020 ? 14.272 22.760 6.142 1.00 84.25 1020 GLY A CA 1
ATOM 8130 C C . GLY A 1 1020 ? 14.226 21.401 5.445 1.00 84.25 1020 GLY A C 1
ATOM 8131 O O . GLY A 1 1020 ? 14.902 21.163 4.434 1.00 84.25 1020 GLY A O 1
ATOM 8132 N N . ALA A 1 1021 ? 13.390 20.525 6.000 1.00 74.25 1021 ALA A N 1
ATOM 8133 C CA . ALA A 1 1021 ? 13.035 19.233 5.425 1.00 74.25 1021 ALA A CA 1
ATOM 8134 C C . ALA A 1 1021 ? 11.926 19.421 4.389 1.00 74.25 1021 ALA A C 1
ATOM 8136 O O . ALA A 1 1021 ? 11.057 20.242 4.640 1.00 74.25 1021 ALA A O 1
ATOM 8137 N N . GLU A 1 1022 ? 11.878 18.622 3.316 1.00 68.06 1022 GLU A N 1
ATOM 8138 C CA . GLU A 1 1022 ? 10.875 18.770 2.233 1.00 68.06 1022 GLU A CA 1
ATOM 8139 C C . GLU A 1 1022 ? 9.397 18.816 2.702 1.00 68.06 1022 GLU A C 1
ATOM 8141 O O . GLU A 1 1022 ? 8.564 19.392 2.011 1.00 68.06 1022 GLU A O 1
ATOM 8146 N N . ASP A 1 1023 ? 9.084 18.298 3.899 1.00 70.38 1023 ASP A N 1
ATOM 8147 C CA . ASP A 1 1023 ? 7.713 18.174 4.417 1.00 70.38 1023 ASP A CA 1
ATOM 8148 C C . ASP A 1 1023 ? 7.407 18.949 5.727 1.00 70.38 1023 ASP A C 1
ATOM 8150 O O . ASP A 1 1023 ? 6.340 18.734 6.305 1.00 70.38 1023 ASP A O 1
ATOM 8154 N N . ASP A 1 1024 ? 8.339 19.721 6.308 1.00 82.19 1024 ASP A N 1
ATOM 8155 C CA . ASP A 1 1024 ? 8.214 20.169 7.717 1.00 82.19 1024 ASP A CA 1
ATOM 8156 C C . ASP A 1 1024 ? 8.838 21.554 7.998 1.00 82.19 1024 ASP A C 1
ATOM 8158 O O . ASP A 1 1024 ? 10.058 21.655 8.176 1.00 82.19 1024 ASP A O 1
ATOM 8162 N N . PRO A 1 1025 ? 8.012 22.621 8.079 1.00 86.12 1025 PRO A N 1
ATOM 8163 C CA . PRO A 1 1025 ? 8.451 23.958 8.475 1.00 86.12 1025 PRO A CA 1
ATOM 8164 C C . PRO A 1 1025 ? 8.492 24.166 9.999 1.00 86.12 1025 PRO A C 1
ATOM 8166 O O . PRO A 1 1025 ? 9.241 25.023 10.473 1.00 86.12 1025 PRO A O 1
ATOM 8169 N N . TYR A 1 1026 ? 7.741 23.388 10.789 1.00 87.44 1026 TYR A N 1
ATOM 8170 C CA . TYR A 1 1026 ? 7.682 23.533 12.251 1.00 87.44 1026 TYR A CA 1
ATOM 8171 C C . TYR A 1 1026 ? 9.050 23.288 12.890 1.00 87.44 1026 TYR A C 1
ATOM 8173 O O . TYR A 1 1026 ? 9.458 24.027 13.781 1.00 87.44 1026 TYR A O 1
ATOM 8181 N N . THR A 1 1027 ? 9.798 22.316 12.359 1.00 86.25 1027 THR A N 1
ATOM 8182 C CA . THR A 1 1027 ? 11.209 22.053 12.689 1.00 86.25 1027 THR A CA 1
ATOM 8183 C C . THR A 1 1027 ? 12.105 23.302 12.580 1.00 86.25 1027 THR A C 1
ATOM 8185 O O . THR A 1 1027 ? 13.049 23.444 13.355 1.00 86.25 1027 THR A O 1
ATOM 8188 N N . MET A 1 1028 ? 11.831 24.228 11.650 1.00 89.25 1028 MET A N 1
ATOM 8189 C CA . MET A 1 1028 ? 12.582 25.488 11.528 1.00 89.25 1028 MET A CA 1
ATOM 8190 C C . MET A 1 1028 ? 12.032 26.587 12.437 1.00 89.25 1028 MET A C 1
ATOM 8192 O O . MET A 1 1028 ? 12.808 27.325 13.038 1.00 89.25 1028 MET A O 1
ATOM 8196 N N . TYR A 1 1029 ? 10.706 26.684 12.559 1.00 91.88 1029 TYR A N 1
ATOM 8197 C CA . TYR A 1 1029 ? 10.039 27.650 13.435 1.00 91.88 1029 TYR A CA 1
ATOM 8198 C C . TYR A 1 1029 ? 10.431 27.442 14.906 1.00 91.88 1029 TYR A C 1
ATOM 8200 O O . TYR A 1 1029 ? 10.830 28.384 15.589 1.00 91.88 1029 TYR A O 1
ATOM 8208 N N . ALA A 1 1030 ? 10.413 26.189 15.367 1.00 89.44 1030 ALA A N 1
ATOM 8209 C CA . ALA A 1 1030 ? 10.761 25.792 16.727 1.00 89.44 1030 ALA A CA 1
ATOM 8210 C C . ALA A 1 1030 ? 12.196 26.170 17.142 1.00 89.44 1030 ALA A C 1
ATOM 8212 O O . ALA A 1 1030 ? 12.457 26.298 18.334 1.00 89.44 1030 ALA A O 1
ATOM 8213 N N . LEU A 1 1031 ? 13.122 26.371 16.195 1.00 88.69 1031 LEU A N 1
ATOM 8214 C CA . LEU A 1 1031 ? 14.524 26.686 16.494 1.00 88.69 1031 LEU A CA 1
ATOM 8215 C C . LEU A 1 1031 ? 14.792 28.130 16.918 1.00 88.69 1031 LEU A C 1
ATOM 8217 O O . LEU A 1 1031 ? 15.874 28.375 17.453 1.00 88.69 1031 LEU A O 1
ATOM 8221 N N . ALA A 1 1032 ? 13.863 29.064 16.679 1.00 89.38 1032 ALA A N 1
ATOM 8222 C CA . ALA A 1 1032 ? 14.027 30.480 17.023 1.00 89.38 1032 ALA A CA 1
ATOM 8223 C C . ALA A 1 1032 ? 15.370 31.080 16.552 1.00 89.38 1032 ALA A C 1
ATOM 8225 O O . ALA A 1 1032 ? 16.174 31.524 17.374 1.00 89.38 1032 ALA A O 1
ATOM 8226 N N . ILE A 1 1033 ? 15.635 31.029 15.242 1.00 87.19 1033 ILE A N 1
ATOM 8227 C CA . ILE A 1 1033 ? 16.956 31.301 14.647 1.00 87.19 1033 ILE A CA 1
ATOM 8228 C C . ILE A 1 1033 ? 17.529 32.638 15.178 1.00 87.19 1033 ILE A C 1
ATOM 8230 O O . ILE A 1 1033 ? 16.961 33.687 14.898 1.00 87.19 1033 ILE A O 1
ATOM 8234 N N . PRO A 1 1034 ? 18.629 32.637 15.957 1.00 81.44 1034 PRO A N 1
ATOM 8235 C CA . PRO A 1 1034 ? 18.980 33.773 16.821 1.00 81.44 1034 PRO A CA 1
ATOM 8236 C C . PRO A 1 1034 ? 19.961 34.780 16.206 1.00 81.44 1034 PRO A C 1
ATOM 8238 O O . PRO A 1 1034 ? 20.408 35.711 16.877 1.00 81.44 1034 PRO A O 1
ATOM 8241 N N . ARG A 1 1035 ? 20.380 34.555 14.961 1.00 81.12 1035 ARG A N 1
ATOM 8242 C CA . ARG A 1 1035 ? 21.364 35.362 14.233 1.00 81.12 1035 ARG A CA 1
ATOM 8243 C C . ARG A 1 1035 ? 20.953 35.454 12.768 1.00 81.12 1035 ARG A C 1
ATOM 8245 O O . ARG A 1 1035 ? 20.251 34.576 12.273 1.00 81.12 1035 ARG A O 1
ATOM 8252 N N . HIS A 1 1036 ? 21.462 36.469 12.072 1.00 88.00 1036 HIS A N 1
ATOM 8253 C CA . HIS A 1 1036 ? 21.313 36.574 10.624 1.00 88.00 1036 HIS A CA 1
ATOM 8254 C C . HIS A 1 1036 ? 21.853 35.315 9.926 1.00 88.00 1036 HIS A C 1
ATOM 8256 O O . HIS A 1 1036 ? 23.029 34.984 10.088 1.00 88.00 1036 HIS A O 1
ATOM 8262 N N . VAL A 1 1037 ? 21.000 34.642 9.152 1.00 90.25 1037 VAL A N 1
ATOM 8263 C CA . VAL A 1 1037 ? 21.375 33.546 8.249 1.00 90.25 1037 VAL A CA 1
ATOM 8264 C C . VAL A 1 1037 ? 21.034 34.010 6.830 1.00 90.25 1037 VAL A C 1
ATOM 8266 O O . VAL A 1 1037 ? 19.848 34.096 6.507 1.00 90.25 1037 VAL A O 1
ATOM 8269 N N . PRO A 1 1038 ? 22.030 34.346 5.985 1.00 87.44 1038 PRO A N 1
ATOM 8270 C CA . PRO A 1 1038 ? 21.791 34.946 4.674 1.00 87.44 1038 PRO A CA 1
ATOM 8271 C C . PRO A 1 1038 ? 20.832 34.148 3.786 1.00 87.44 1038 PRO A C 1
ATOM 8273 O O . PRO A 1 1038 ? 19.899 34.732 3.237 1.00 87.44 1038 PRO A O 1
ATOM 8276 N N . GLY A 1 1039 ? 21.041 32.831 3.666 1.00 89.31 1039 GLY A N 1
ATOM 8277 C CA . GLY A 1 1039 ? 20.227 31.937 2.840 1.00 89.31 1039 GLY A CA 1
ATOM 8278 C C . GLY A 1 1039 ? 19.302 31.022 3.645 1.00 89.31 1039 GLY A C 1
ATOM 8279 O O . GLY A 1 1039 ? 19.772 30.210 4.441 1.00 89.31 1039 GLY A O 1
ATOM 8280 N N . ILE A 1 1040 ? 17.995 31.052 3.385 1.00 91.25 1040 ILE A N 1
ATOM 8281 C CA . ILE A 1 1040 ? 17.055 30.057 3.932 1.00 91.25 1040 ILE A CA 1
ATOM 8282 C C . ILE A 1 1040 ? 16.426 29.253 2.807 1.00 91.25 1040 ILE A C 1
ATOM 8284 O O . ILE A 1 1040 ? 15.845 29.829 1.896 1.00 91.25 1040 ILE A O 1
ATOM 8288 N N . ALA A 1 1041 ? 16.470 27.925 2.898 1.00 90.12 1041 ALA A N 1
ATOM 8289 C CA . ALA A 1 1041 ? 15.678 27.059 2.036 1.00 90.12 1041 ALA A CA 1
ATOM 8290 C C . ALA A 1 1041 ? 14.462 26.508 2.787 1.00 90.12 1041 ALA A C 1
ATOM 8292 O O . ALA A 1 1041 ? 14.602 25.713 3.720 1.00 90.12 1041 ALA A O 1
ATOM 8293 N N . LEU A 1 1042 ? 13.273 26.931 2.366 1.00 88.31 1042 LEU A N 1
ATOM 8294 C CA . LEU A 1 1042 ? 11.995 26.534 2.937 1.00 88.31 1042 LEU A CA 1
ATOM 8295 C C . LEU A 1 1042 ? 11.329 25.455 2.073 1.00 88.31 1042 LEU A C 1
ATOM 8297 O O . LEU A 1 1042 ? 11.241 25.624 0.851 1.00 88.31 1042 LEU A O 1
ATOM 8301 N N . PRO A 1 1043 ? 10.815 24.370 2.677 1.00 81.00 1043 PRO A N 1
ATOM 8302 C CA . PRO A 1 1043 ? 9.854 23.519 1.993 1.00 81.00 1043 PRO A CA 1
ATOM 8303 C C . PRO A 1 1043 ? 8.574 24.296 1.702 1.00 81.00 1043 PRO A C 1
ATOM 8305 O O . PRO A 1 1043 ? 8.231 25.234 2.421 1.00 81.00 1043 PRO A O 1
ATOM 8308 N N . TYR A 1 1044 ? 7.831 23.853 0.698 1.00 72.25 1044 TYR A N 1
ATOM 8309 C CA . TYR A 1 1044 ? 6.452 24.256 0.510 1.00 72.25 1044 TYR A CA 1
ATOM 8310 C C . TYR A 1 1044 ? 5.595 23.026 0.203 1.00 72.25 1044 TYR A C 1
ATOM 8312 O O . TYR A 1 1044 ? 5.902 22.252 -0.703 1.00 72.25 1044 TYR A O 1
ATOM 8320 N N . TYR A 1 1045 ? 4.536 22.829 0.991 1.00 67.06 1045 TYR A N 1
ATOM 8321 C CA . TYR A 1 1045 ? 3.765 21.587 1.042 1.00 67.06 1045 TYR A CA 1
ATOM 8322 C C . TYR A 1 1045 ? 2.282 21.868 0.785 1.00 67.06 1045 TYR A C 1
ATOM 8324 O O . TYR A 1 1045 ? 1.698 22.711 1.453 1.00 67.06 1045 TYR A O 1
ATOM 8332 N N . ALA A 1 1046 ? 1.647 21.146 -0.138 1.00 50.22 1046 ALA A N 1
ATOM 8333 C CA . ALA A 1 1046 ? 0.337 21.497 -0.707 1.00 50.22 1046 ALA A CA 1
ATOM 8334 C C . ALA A 1 1046 ? -0.908 21.256 0.194 1.00 50.22 1046 ALA A C 1
ATOM 8336 O O . ALA A 1 1046 ? -1.995 20.999 -0.315 1.00 50.22 1046 ALA A O 1
ATOM 8337 N N . LEU A 1 1047 ? -0.781 21.334 1.525 1.00 50.16 1047 LEU A N 1
ATOM 8338 C CA . LEU A 1 1047 ? -1.912 21.310 2.480 1.00 50.16 1047 LEU A CA 1
ATOM 8339 C C . LEU A 1 1047 ? -2.388 22.726 2.878 1.00 50.16 1047 LEU A C 1
ATOM 8341 O O . LEU A 1 1047 ? -3.078 22.901 3.880 1.00 50.16 1047 LEU A O 1
ATOM 8345 N N . MET A 1 1048 ? -1.994 23.748 2.118 1.00 54.38 1048 MET A N 1
ATOM 8346 C CA . MET A 1 1048 ? -2.081 25.166 2.490 1.00 54.38 1048 MET A CA 1
ATOM 8347 C C . MET A 1 1048 ? -3.454 25.800 2.198 1.00 54.38 1048 MET A C 1
ATOM 8349 O O . MET A 1 1048 ? -3.550 26.818 1.518 1.00 54.38 1048 MET A O 1
ATOM 8353 N N . GLU A 1 1049 ? -4.520 25.235 2.771 1.00 60.53 1049 GLU A N 1
ATOM 8354 C CA . GLU A 1 1049 ? -5.717 26.030 3.115 1.00 60.53 1049 GLU A CA 1
ATOM 8355 C C . GLU A 1 1049 ? -5.540 26.767 4.460 1.00 60.53 1049 GLU A C 1
ATOM 8357 O O . GLU A 1 1049 ? -6.352 27.617 4.821 1.00 60.53 1049 GLU A O 1
ATOM 8362 N N . ASP A 1 1050 ? -4.477 26.452 5.208 1.00 71.62 1050 ASP A N 1
ATOM 8363 C CA . ASP A 1 1050 ? -4.255 26.930 6.570 1.00 71.62 1050 ASP A CA 1
ATOM 8364 C C . ASP A 1 1050 ? -3.440 28.244 6.619 1.00 71.62 1050 ASP A C 1
ATOM 8366 O O . ASP A 1 1050 ? -2.260 28.254 6.242 1.00 71.62 1050 ASP A O 1
ATOM 8370 N N . PRO A 1 1051 ? -4.023 29.365 7.090 1.00 75.31 1051 PRO A N 1
ATOM 8371 C CA . PRO A 1 1051 ? -3.331 30.646 7.146 1.00 75.31 1051 PRO A CA 1
ATOM 8372 C C . PRO A 1 1051 ? -2.308 30.751 8.287 1.00 75.31 1051 PRO A C 1
ATOM 8374 O O . PRO A 1 1051 ? -1.463 31.649 8.248 1.00 75.31 1051 PRO A O 1
ATOM 8377 N N . GLU A 1 1052 ? -2.334 29.865 9.290 1.00 79.69 1052 GLU A N 1
ATOM 8378 C CA . GLU A 1 1052 ? -1.395 29.923 10.418 1.00 79.69 1052 GLU A CA 1
ATOM 8379 C C . GLU A 1 1052 ? 0.032 29.588 9.957 1.00 79.69 1052 GLU A C 1
ATOM 8381 O O . GLU A 1 1052 ? 0.992 30.229 10.394 1.00 79.69 1052 GLU A O 1
ATOM 8386 N N . LEU A 1 1053 ? 0.179 28.701 8.965 1.00 80.06 1053 LEU A N 1
ATOM 8387 C CA . LEU A 1 1053 ? 1.464 28.364 8.341 1.00 80.06 1053 LEU A CA 1
ATOM 8388 C C . LEU A 1 1053 ? 2.154 29.579 7.693 1.00 80.06 1053 LEU A C 1
ATOM 8390 O O . LEU A 1 1053 ? 3.382 29.687 7.756 1.00 80.06 1053 LEU A O 1
ATOM 8394 N N . TRP A 1 1054 ? 1.400 30.544 7.149 1.00 81.38 1054 TRP A N 1
ATOM 8395 C CA . TRP A 1 1054 ? 1.975 31.793 6.628 1.00 81.38 1054 TRP A CA 1
ATOM 8396 C C . TRP A 1 1054 ? 2.636 32.641 7.713 1.00 81.38 1054 TRP A C 1
ATOM 8398 O O . TRP A 1 1054 ? 3.651 33.293 7.447 1.00 81.38 1054 TRP A O 1
ATOM 8408 N N . SER A 1 1055 ? 2.099 32.612 8.936 1.00 85.31 1055 SER A N 1
ATOM 8409 C CA . SER A 1 1055 ? 2.729 33.282 10.072 1.00 85.31 1055 SER A CA 1
ATOM 8410 C C . SER A 1 1055 ? 4.067 32.623 10.418 1.00 85.31 1055 SER A C 1
ATOM 8412 O O . SER A 1 1055 ? 5.062 33.334 10.552 1.00 85.31 1055 SER A O 1
ATOM 8414 N N . LEU A 1 1056 ? 4.140 31.283 10.421 1.00 89.06 1056 LEU A N 1
ATOM 8415 C CA . LEU A 1 1056 ? 5.365 30.549 10.757 1.00 89.06 1056 LEU A CA 1
ATOM 8416 C C . LEU 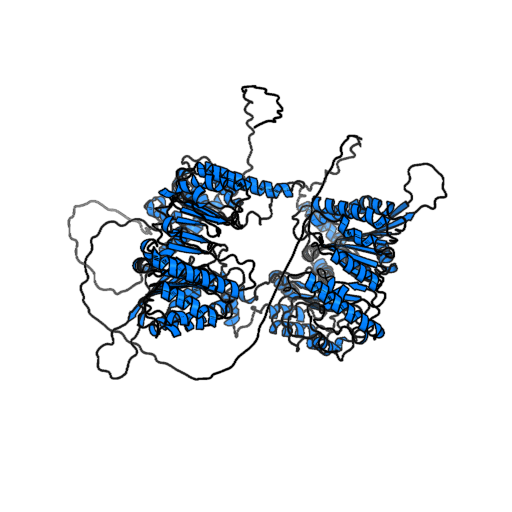A 1 1056 ? 6.498 30.856 9.780 1.00 89.06 1056 LEU A C 1
ATOM 8418 O O . LEU A 1 1056 ? 7.600 31.184 10.212 1.00 89.06 1056 LEU A O 1
ATOM 8422 N N . TYR A 1 1057 ? 6.239 30.801 8.470 1.00 88.31 1057 TYR A N 1
ATOM 8423 C CA . TYR A 1 1057 ? 7.258 31.111 7.465 1.00 88.31 1057 TYR A CA 1
ATOM 8424 C C . TYR A 1 1057 ? 7.723 32.574 7.538 1.00 88.31 1057 TYR A C 1
ATOM 8426 O O . TYR A 1 1057 ? 8.929 32.828 7.488 1.00 88.31 1057 TYR A O 1
ATOM 8434 N N . ARG A 1 1058 ? 6.803 33.537 7.722 1.00 87.62 1058 ARG A N 1
ATOM 8435 C CA . ARG A 1 1058 ? 7.165 34.950 7.948 1.00 87.62 1058 ARG A CA 1
ATOM 8436 C C . ARG A 1 1058 ? 8.049 35.096 9.188 1.00 87.62 1058 ARG A C 1
ATOM 8438 O O . ARG A 1 1058 ? 9.027 35.837 9.156 1.00 87.62 1058 ARG A O 1
ATOM 8445 N N . THR A 1 1059 ? 7.736 34.371 10.258 1.00 91.00 1059 THR A N 1
ATOM 8446 C CA . THR A 1 1059 ? 8.517 34.373 11.494 1.00 91.00 1059 THR A CA 1
ATOM 8447 C C . THR A 1 1059 ? 9.888 33.713 11.334 1.00 91.00 1059 THR A C 1
ATOM 8449 O O . THR A 1 1059 ? 10.862 34.293 11.793 1.00 91.00 1059 THR A O 1
ATOM 8452 N N . ILE A 1 1060 ? 10.011 32.581 10.632 1.00 91.25 1060 ILE A N 1
ATOM 8453 C CA . ILE A 1 1060 ? 11.308 31.936 10.337 1.00 91.25 1060 ILE A CA 1
ATOM 8454 C C . ILE A 1 1060 ? 12.237 32.902 9.586 1.00 91.25 1060 ILE A C 1
ATOM 8456 O O . ILE A 1 1060 ? 13.407 33.046 9.938 1.00 91.25 1060 ILE A O 1
ATOM 8460 N N . ILE A 1 1061 ? 11.712 33.578 8.560 1.00 88.50 1061 ILE A N 1
ATOM 8461 C CA . ILE A 1 1061 ? 12.473 34.520 7.726 1.00 88.50 1061 ILE A CA 1
ATOM 8462 C C . ILE A 1 1061 ? 12.816 35.800 8.500 1.00 88.50 1061 ILE A C 1
ATOM 8464 O O . ILE A 1 1061 ? 13.904 36.344 8.318 1.00 88.50 1061 ILE A O 1
ATOM 8468 N N . GLY A 1 1062 ? 11.911 36.260 9.371 1.00 89.00 1062 GLY A N 1
ATOM 8469 C CA . GLY A 1 1062 ? 12.113 37.414 10.246 1.00 89.00 1062 GLY A CA 1
ATOM 8470 C C . GLY A 1 1062 ? 13.156 37.171 11.338 1.00 89.00 1062 GLY A C 1
ATOM 8471 O O . GLY A 1 1062 ? 14.081 37.969 11.460 1.00 89.00 1062 GLY A O 1
ATOM 8472 N N . ASP A 1 1063 ? 13.050 36.060 12.078 1.00 89.94 1063 ASP A N 1
ATOM 8473 C CA . ASP A 1 1063 ? 13.987 35.663 13.145 1.00 89.94 1063 ASP A CA 1
ATOM 8474 C C . ASP A 1 1063 ? 15.433 35.600 12.600 1.00 89.94 1063 ASP A C 1
ATOM 8476 O O . ASP A 1 1063 ? 16.363 36.157 13.182 1.00 89.94 1063 ASP A O 1
ATOM 8480 N N . ALA A 1 1064 ? 15.607 35.007 11.415 1.00 88.88 1064 ALA A N 1
ATOM 8481 C CA . ALA A 1 1064 ? 16.891 34.872 10.726 1.00 88.88 1064 ALA A CA 1
ATOM 8482 C C . ALA A 1 1064 ? 17.289 36.059 9.821 1.00 88.88 1064 ALA A C 1
ATOM 8484 O O . ALA A 1 1064 ? 18.377 36.043 9.237 1.00 88.88 1064 ALA A O 1
ATOM 8485 N N . ALA A 1 1065 ? 16.422 37.064 9.662 1.00 89.69 1065 ALA A N 1
ATOM 8486 C CA . ALA A 1 1065 ? 16.605 38.240 8.803 1.00 89.69 1065 ALA A CA 1
ATOM 8487 C C . ALA A 1 1065 ? 17.179 37.933 7.396 1.00 89.69 1065 ALA A C 1
ATOM 8489 O O . ALA A 1 1065 ? 18.147 38.566 6.971 1.00 89.69 1065 ALA A O 1
ATOM 8490 N N . ALA A 1 1066 ? 16.644 36.928 6.692 1.00 87.44 1066 ALA A N 1
ATOM 8491 C CA . ALA A 1 1066 ? 17.262 36.402 5.467 1.00 87.44 1066 ALA A CA 1
ATOM 8492 C C . ALA A 1 1066 ? 17.350 37.429 4.319 1.00 87.44 1066 ALA A C 1
ATOM 8494 O O . ALA A 1 1066 ? 16.424 38.206 4.076 1.00 87.44 1066 ALA A O 1
ATOM 8495 N N . SER A 1 1067 ? 18.455 37.386 3.570 1.00 86.75 1067 SER A N 1
ATOM 8496 C CA . SER A 1 1067 ? 18.668 38.181 2.349 1.00 86.75 1067 SER A CA 1
ATOM 8497 C C . SER A 1 1067 ? 18.379 37.388 1.068 1.00 86.75 1067 SER A C 1
ATOM 8499 O O . SER A 1 1067 ? 18.055 37.989 0.037 1.00 86.75 1067 SER A O 1
ATOM 8501 N N . CYS A 1 1068 ? 18.446 36.056 1.157 1.00 89.50 1068 CYS A N 1
ATOM 8502 C CA . CYS A 1 1068 ? 18.186 35.085 0.103 1.00 89.50 1068 CYS A CA 1
ATOM 8503 C C . CYS A 1 1068 ? 17.245 33.975 0.603 1.00 89.50 1068 CYS A C 1
ATOM 8505 O O . CYS A 1 1068 ? 17.454 33.411 1.679 1.00 89.50 1068 CYS A O 1
ATOM 8507 N N . VAL A 1 1069 ? 16.212 33.637 -0.175 1.00 90.56 1069 VAL A N 1
ATOM 8508 C CA . VAL A 1 1069 ? 15.266 32.558 0.162 1.00 90.56 1069 VAL A CA 1
ATOM 8509 C C . VAL A 1 1069 ? 15.077 31.609 -1.021 1.00 90.56 1069 VAL A C 1
ATOM 8511 O O . VAL A 1 1069 ? 14.667 32.030 -2.101 1.00 90.56 1069 VAL A O 1
ATOM 8514 N N . GLU A 1 1070 ? 15.332 30.317 -0.801 1.00 90.00 1070 GLU A N 1
ATOM 8515 C CA . GLU A 1 1070 ? 14.898 29.225 -1.673 1.00 90.00 1070 GLU A CA 1
ATOM 8516 C C . GLU A 1 1070 ? 13.520 28.719 -1.223 1.00 90.00 1070 GLU A C 1
ATOM 8518 O O . GLU A 1 1070 ? 13.408 28.077 -0.182 1.00 90.00 1070 GLU A O 1
ATOM 8523 N N . LEU A 1 1071 ? 12.473 28.962 -2.012 1.00 87.56 1071 LEU A N 1
ATOM 8524 C CA . LEU A 1 1071 ? 11.175 28.303 -1.845 1.00 87.56 1071 LEU A CA 1
ATOM 8525 C C . LEU A 1 1071 ? 11.159 27.004 -2.662 1.00 87.56 1071 LEU A C 1
ATOM 8527 O O . LEU A 1 1071 ? 11.451 27.033 -3.860 1.00 87.56 1071 LEU A O 1
ATOM 8531 N N . ARG A 1 1072 ? 10.821 25.868 -2.039 1.00 85.75 1072 ARG A N 1
ATOM 8532 C CA . ARG A 1 1072 ? 10.703 24.560 -2.714 1.00 85.75 1072 ARG A CA 1
ATOM 8533 C C . ARG A 1 1072 ? 9.244 24.157 -2.913 1.00 85.75 1072 ARG A C 1
ATOM 8535 O O . ARG A 1 1072 ? 8.656 23.495 -2.065 1.00 85.75 1072 ARG A O 1
ATOM 8542 N N . LEU A 1 1073 ? 8.664 24.597 -4.027 1.00 83.19 1073 LEU A N 1
ATOM 8543 C CA . LEU A 1 1073 ? 7.274 24.371 -4.418 1.00 83.19 1073 LEU A CA 1
ATOM 8544 C C . LEU A 1 1073 ? 7.052 22.920 -4.872 1.00 83.19 1073 LEU A C 1
ATOM 8546 O O . LEU A 1 1073 ? 7.308 22.581 -6.031 1.00 83.19 1073 LEU A O 1
ATOM 8550 N N . HIS A 1 1074 ? 6.516 22.072 -3.987 1.00 75.75 1074 HIS A N 1
ATOM 8551 C CA . HIS A 1 1074 ? 5.941 20.789 -4.394 1.00 75.75 1074 HIS A CA 1
ATOM 8552 C C . HIS A 1 1074 ? 4.595 21.004 -5.091 1.00 75.75 1074 HIS A C 1
ATOM 8554 O O . HIS A 1 1074 ? 3.553 21.174 -4.458 1.00 75.75 1074 HIS A O 1
ATOM 8560 N N . MET A 1 1075 ? 4.615 20.966 -6.421 1.00 69.12 1075 MET A N 1
ATOM 8561 C CA . MET A 1 1075 ? 3.419 21.134 -7.241 1.00 69.12 1075 MET A CA 1
ATOM 8562 C C . MET A 1 1075 ? 2.535 19.881 -7.168 1.00 69.12 1075 MET A C 1
ATOM 8564 O O . MET A 1 1075 ? 2.786 18.909 -7.872 1.00 69.12 1075 MET A O 1
ATOM 8568 N N . SER A 1 1076 ? 1.479 19.876 -6.350 1.00 61.91 1076 SER A N 1
ATOM 8569 C CA . SER A 1 1076 ? 0.522 18.756 -6.298 1.00 61.91 1076 SER A CA 1
ATOM 8570 C C . SER A 1 1076 ? -0.934 19.219 -6.187 1.00 61.91 1076 SER A C 1
ATOM 8572 O O . SER A 1 1076 ? -1.572 19.089 -5.146 1.00 61.91 1076 SER A O 1
ATOM 8574 N N . GLY A 1 1077 ? -1.470 19.756 -7.284 1.00 59.09 1077 GLY A N 1
ATOM 8575 C CA . GLY A 1 1077 ? -2.859 20.205 -7.388 1.00 59.09 1077 GLY A CA 1
ATOM 8576 C C . GLY A 1 1077 ? -3.039 21.225 -8.512 1.00 59.09 1077 GLY A C 1
ATOM 8577 O O . GLY A 1 1077 ? -2.060 21.747 -9.039 1.00 59.09 1077 GLY A O 1
ATOM 8578 N N . GLN A 1 1078 ? -4.286 21.513 -8.893 1.00 54.31 1078 GLN A N 1
ATOM 8579 C CA . GLN A 1 1078 ? -4.578 22.403 -10.026 1.00 54.31 1078 GLN A CA 1
ATOM 8580 C C . GLN A 1 1078 ? -4.736 23.899 -9.675 1.00 54.31 1078 GLN A C 1
ATOM 8582 O O . GLN A 1 1078 ? -4.808 24.705 -10.598 1.00 54.31 1078 GLN A O 1
ATOM 8587 N N . ALA A 1 1079 ? -4.819 24.284 -8.392 1.00 50.44 1079 ALA A N 1
ATOM 8588 C CA . ALA A 1 1079 ? -5.699 25.402 -8.014 1.00 50.44 1079 ALA A CA 1
ATOM 8589 C C . ALA A 1 1079 ? -5.100 26.682 -7.376 1.00 50.44 1079 ALA A C 1
ATOM 8591 O O . ALA A 1 1079 ? -5.736 27.721 -7.529 1.00 50.44 1079 ALA A O 1
ATOM 8592 N N . LEU A 1 1080 ? -3.968 26.663 -6.648 1.00 53.50 1080 LEU A N 1
ATOM 8593 C CA . LEU A 1 1080 ? -3.713 27.716 -5.628 1.00 53.50 1080 LEU A CA 1
ATOM 8594 C C . LEU A 1 1080 ? -2.543 28.701 -5.829 1.00 53.50 1080 LEU A C 1
ATOM 8596 O O . LEU A 1 1080 ? -2.551 29.725 -5.152 1.00 53.50 1080 LEU A O 1
ATOM 8600 N N . LEU A 1 1081 ? -1.613 28.473 -6.768 1.00 62.59 1081 LEU A N 1
ATOM 8601 C CA . LEU A 1 1081 ? -0.344 29.215 -7.006 1.00 62.59 1081 LEU A CA 1
ATOM 8602 C C . LEU A 1 1081 ? -0.250 30.719 -6.646 1.00 62.59 1081 LEU A C 1
ATOM 8604 O O . LEU A 1 1081 ? 0.832 31.189 -6.301 1.00 62.59 1081 LEU A O 1
ATOM 8608 N N . TYR A 1 1082 ? -1.328 31.498 -6.767 1.00 64.69 1082 TYR A N 1
ATOM 8609 C CA . TYR A 1 1082 ? -1.330 32.926 -6.442 1.00 64.69 1082 TYR A CA 1
ATOM 8610 C C . TYR A 1 1082 ? -1.211 33.211 -4.936 1.00 64.69 1082 TYR A C 1
ATOM 8612 O O . TYR A 1 1082 ? -0.314 33.947 -4.525 1.00 64.69 1082 TYR A O 1
ATOM 8620 N N . SER A 1 1083 ? -2.070 32.611 -4.104 1.00 65.81 1083 SER A N 1
ATOM 8621 C CA . SER A 1 1083 ? -2.013 32.798 -2.644 1.00 65.81 1083 SER A CA 1
ATOM 8622 C C . SER A 1 1083 ? -0.738 32.208 -2.045 1.00 65.81 1083 SER A C 1
ATOM 8624 O O . SER A 1 1083 ? -0.275 32.658 -1.003 1.00 65.81 1083 SER A O 1
ATOM 8626 N N . GLU A 1 1084 ? -0.141 31.229 -2.728 1.00 68.75 1084 GLU A N 1
ATOM 8627 C CA . GLU A 1 1084 ? 1.055 30.522 -2.266 1.00 68.75 1084 GLU A CA 1
ATOM 8628 C C . GLU A 1 1084 ? 2.313 31.402 -2.293 1.00 68.75 1084 GLU A C 1
ATOM 8630 O O . GLU A 1 1084 ? 3.213 31.262 -1.466 1.00 68.75 1084 GLU A O 1
ATOM 8635 N N . LEU A 1 1085 ? 2.360 32.344 -3.237 1.00 75.75 1085 LEU A N 1
ATOM 8636 C CA . LEU A 1 1085 ? 3.477 33.266 -3.422 1.00 75.75 1085 LEU A CA 1
ATOM 8637 C C . LEU A 1 1085 ? 3.269 34.604 -2.699 1.00 75.75 1085 LEU A C 1
ATOM 8639 O O . LEU A 1 1085 ? 4.233 35.343 -2.505 1.00 75.75 1085 LEU A O 1
ATOM 8643 N N . GLU A 1 1086 ? 2.051 34.912 -2.241 1.00 78.94 1086 GLU A N 1
ATOM 8644 C CA . GLU A 1 1086 ? 1.738 36.162 -1.533 1.00 78.94 1086 GLU A CA 1
ATOM 8645 C C . GLU A 1 1086 ? 2.570 36.356 -0.253 1.00 78.94 1086 GLU A C 1
ATOM 8647 O O . GLU A 1 1086 ? 2.879 37.491 0.114 1.00 78.94 1086 GLU A O 1
ATOM 8652 N N . ILE A 1 1087 ? 3.049 35.272 0.369 1.00 76.38 1087 ILE A N 1
ATOM 8653 C CA . ILE A 1 1087 ? 4.007 35.342 1.480 1.00 76.38 1087 ILE A CA 1
ATOM 8654 C C . ILE A 1 1087 ? 5.207 36.254 1.170 1.00 76.38 1087 ILE A C 1
ATOM 8656 O O . ILE A 1 1087 ? 5.597 37.061 2.024 1.00 76.38 1087 ILE A O 1
ATOM 8660 N N . LEU A 1 1088 ? 5.753 36.185 -0.051 1.00 79.94 1088 LEU A N 1
ATOM 8661 C CA . LEU A 1 1088 ? 6.907 36.979 -0.473 1.00 79.94 1088 LEU A CA 1
ATOM 8662 C C . LEU A 1 1088 ? 6.615 38.480 -0.373 1.00 79.94 1088 LEU A C 1
ATOM 8664 O O . LEU A 1 1088 ? 7.494 39.219 0.053 1.00 79.94 1088 LEU A O 1
ATOM 8668 N N . ARG A 1 1089 ? 5.378 38.940 -0.629 1.00 81.81 1089 ARG A N 1
ATOM 8669 C CA . ARG A 1 1089 ? 5.002 40.364 -0.487 1.00 81.81 1089 ARG A CA 1
ATOM 8670 C C . ARG A 1 1089 ? 5.290 40.929 0.908 1.00 81.81 1089 ARG A C 1
ATOM 8672 O O . ARG A 1 1089 ? 5.496 42.127 1.063 1.00 81.81 1089 ARG A O 1
ATOM 8679 N N . SER A 1 1090 ? 5.320 40.073 1.933 1.00 71.94 1090 SER A N 1
ATOM 8680 C CA . SER A 1 1090 ? 5.651 40.468 3.308 1.00 71.94 1090 SER A CA 1
ATOM 8681 C C . SER A 1 1090 ? 7.148 40.423 3.656 1.00 71.94 1090 SER A C 1
ATOM 8683 O O . SER A 1 1090 ? 7.513 40.669 4.803 1.00 71.94 1090 SER A O 1
ATOM 8685 N N . MET A 1 1091 ? 8.018 40.155 2.677 1.00 75.50 1091 MET A N 1
ATOM 8686 C CA . MET A 1 1091 ? 9.476 40.041 2.810 1.00 75.50 1091 MET A CA 1
ATOM 8687 C C . MET A 1 1091 ? 10.205 41.217 2.131 1.00 75.50 1091 MET A C 1
ATOM 8689 O O . MET A 1 1091 ? 11.094 41.012 1.309 1.00 75.50 1091 MET A O 1
ATOM 8693 N N . GLY A 1 1092 ? 9.845 42.468 2.443 1.00 73.56 1092 GLY A N 1
ATOM 8694 C CA . GLY A 1 1092 ? 10.357 43.655 1.726 1.00 73.56 1092 GLY A CA 1
ATOM 8695 C C . GLY A 1 1092 ? 11.892 43.823 1.688 1.00 73.56 1092 GLY A C 1
ATOM 8696 O O . GLY A 1 1092 ? 12.410 44.541 0.832 1.00 73.56 1092 GLY A O 1
ATOM 8697 N N . THR A 1 1093 ? 12.625 43.144 2.577 1.00 78.06 1093 THR A N 1
ATOM 8698 C CA . THR A 1 1093 ? 14.100 43.103 2.639 1.00 78.06 1093 THR A CA 1
ATOM 8699 C C . THR A 1 1093 ? 14.753 42.053 1.730 1.00 78.06 1093 THR A C 1
ATOM 8701 O O . THR A 1 1093 ? 15.982 42.020 1.641 1.00 78.06 1093 THR A O 1
ATOM 8704 N N . LEU A 1 1094 ? 13.972 41.177 1.090 1.00 85.62 1094 LEU A N 1
ATOM 8705 C CA . LEU A 1 1094 ? 14.480 40.068 0.285 1.00 85.62 1094 LEU A CA 1
ATOM 8706 C C . LEU A 1 1094 ? 15.125 40.581 -1.011 1.00 85.62 1094 LEU A C 1
ATOM 8708 O O . LEU A 1 1094 ? 14.453 41.171 -1.855 1.00 85.62 1094 LEU A O 1
ATOM 8712 N N . ARG A 1 1095 ? 16.425 40.311 -1.183 1.00 87.38 1095 ARG A N 1
ATOM 8713 C CA . ARG A 1 1095 ? 17.198 40.710 -2.375 1.00 87.38 1095 ARG A CA 1
ATOM 8714 C C . ARG A 1 1095 ? 17.324 39.597 -3.404 1.00 87.38 1095 ARG A C 1
ATOM 8716 O O . ARG A 1 1095 ? 17.479 39.875 -4.588 1.00 87.38 1095 ARG A O 1
ATOM 8723 N N . GLN A 1 1096 ? 17.287 38.345 -2.968 1.00 89.25 1096 GLN A N 1
ATOM 8724 C CA . GLN A 1 1096 ? 17.519 37.190 -3.826 1.00 89.25 1096 GLN A CA 1
ATOM 8725 C C . GLN A 1 1096 ? 16.450 36.129 -3.567 1.00 89.25 1096 GLN A C 1
ATOM 8727 O O . GLN A 1 1096 ? 16.109 35.850 -2.416 1.00 89.25 1096 GLN A O 1
ATOM 8732 N N . CYS A 1 1097 ? 15.930 35.512 -4.624 1.00 89.88 1097 CYS A N 1
ATOM 8733 C CA . CYS A 1 1097 ? 14.998 34.399 -4.492 1.00 89.88 1097 CYS A CA 1
ATOM 8734 C C . CYS A 1 1097 ? 15.373 33.253 -5.434 1.00 89.88 1097 CYS A C 1
ATOM 8736 O O . CYS A 1 1097 ? 15.636 33.460 -6.619 1.00 89.88 1097 CYS A O 1
ATOM 8738 N N . ILE A 1 1098 ? 15.369 32.035 -4.900 1.00 89.00 1098 ILE A N 1
ATOM 8739 C CA . ILE A 1 1098 ? 15.404 30.800 -5.678 1.00 89.00 1098 ILE A CA 1
ATOM 8740 C C . ILE A 1 1098 ? 14.019 30.167 -5.558 1.00 89.00 1098 ILE A C 1
ATOM 8742 O O . ILE A 1 1098 ? 13.480 30.035 -4.463 1.00 89.00 1098 ILE A O 1
ATOM 8746 N N . ILE A 1 1099 ? 13.438 29.740 -6.670 1.00 88.06 1099 ILE A N 1
ATOM 8747 C CA . ILE A 1 1099 ? 12.166 29.020 -6.679 1.00 88.06 1099 ILE A CA 1
ATOM 8748 C C . ILE A 1 1099 ? 12.434 27.661 -7.293 1.00 88.06 1099 ILE A C 1
ATOM 8750 O O . ILE A 1 1099 ? 12.543 27.518 -8.510 1.00 88.06 1099 ILE A O 1
ATOM 8754 N N . THR A 1 1100 ? 12.598 26.671 -6.421 1.00 85.88 1100 THR A N 1
ATOM 8755 C CA . THR A 1 1100 ? 12.691 25.269 -6.815 1.00 85.88 1100 THR A CA 1
ATOM 8756 C C . THR A 1 1100 ? 11.283 24.743 -7.020 1.00 85.88 1100 THR A C 1
ATOM 8758 O O . THR A 1 1100 ? 10.500 24.699 -6.080 1.00 85.88 1100 THR A O 1
ATOM 8761 N N . VAL A 1 1101 ? 10.960 24.342 -8.241 1.00 83.12 1101 VAL A N 1
ATOM 8762 C CA . VAL A 1 1101 ? 9.719 23.654 -8.581 1.00 83.12 1101 VAL A CA 1
ATOM 8763 C C . VAL A 1 1101 ? 10.017 22.161 -8.602 1.00 83.12 1101 VAL A C 1
ATOM 8765 O O . VAL A 1 1101 ? 10.720 21.670 -9.492 1.00 83.12 1101 VAL A O 1
ATOM 8768 N N . ASP A 1 1102 ? 9.497 21.451 -7.606 1.00 76.75 1102 ASP A N 1
ATOM 8769 C CA . ASP A 1 1102 ? 9.654 20.009 -7.456 1.00 76.75 1102 ASP A CA 1
ATOM 8770 C C . ASP A 1 1102 ? 8.478 19.262 -8.114 1.00 76.75 1102 ASP A C 1
ATOM 8772 O O . ASP A 1 1102 ? 7.322 19.695 -8.073 1.00 76.75 1102 ASP A O 1
ATOM 8776 N N . LYS A 1 1103 ? 8.786 18.141 -8.782 1.00 66.94 1103 LYS A N 1
ATOM 8777 C CA . LYS A 1 1103 ? 7.879 17.454 -9.723 1.00 66.94 1103 LYS A CA 1
ATOM 8778 C C . LYS A 1 1103 ? 6.519 17.055 -9.122 1.00 66.94 1103 LYS A C 1
ATOM 8780 O O . LYS A 1 1103 ? 6.457 16.428 -8.067 1.00 66.94 1103 LYS A O 1
ATOM 8785 N N . ILE A 1 1104 ? 5.462 17.222 -9.931 1.00 61.53 1104 ILE A N 1
ATOM 8786 C CA . ILE A 1 1104 ? 4.128 16.644 -9.699 1.00 61.53 1104 ILE A CA 1
ATOM 8787 C C . ILE A 1 1104 ? 4.178 15.109 -9.623 1.00 61.53 1104 ILE A C 1
ATOM 8789 O O . ILE A 1 1104 ? 4.291 14.404 -10.633 1.00 61.53 1104 ILE A O 1
ATOM 8793 N N . SER A 1 1105 ? 4.031 14.572 -8.416 1.00 52.91 1105 SER A N 1
ATOM 8794 C CA . SER A 1 1105 ? 3.922 13.142 -8.118 1.00 52.91 1105 SER A CA 1
ATOM 8795 C C . SER A 1 1105 ? 2.511 12.604 -8.409 1.00 52.91 1105 SER A C 1
ATOM 8797 O O . SER A 1 1105 ? 1.759 12.245 -7.510 1.00 52.91 1105 SER A O 1
ATOM 8799 N N . GLY A 1 1106 ? 2.144 12.523 -9.693 1.00 55.00 1106 GLY A N 1
ATOM 8800 C CA . GLY A 1 1106 ? 0.883 11.891 -10.118 1.00 55.00 1106 GLY A CA 1
ATOM 8801 C C . GLY A 1 1106 ? 0.337 12.331 -11.477 1.00 55.00 1106 GLY A C 1
ATOM 8802 O O . GLY A 1 1106 ? -0.480 11.621 -12.057 1.00 55.00 1106 GLY A O 1
ATOM 8803 N N . ALA A 1 1107 ? 0.803 13.455 -12.030 1.00 48.59 1107 ALA A N 1
ATOM 8804 C CA . ALA A 1 1107 ? 0.397 13.899 -13.364 1.00 48.59 1107 ALA A CA 1
ATOM 8805 C C . ALA A 1 1107 ? 1.045 13.030 -14.459 1.00 48.59 1107 ALA A C 1
ATOM 8807 O O . ALA A 1 1107 ? 2.187 13.255 -14.858 1.00 48.59 1107 ALA A O 1
ATOM 8808 N N . GLY A 1 1108 ? 0.315 12.028 -14.953 1.00 54.38 1108 GLY A N 1
ATOM 8809 C CA . GLY A 1 1108 ? 0.763 11.186 -16.064 1.00 54.38 1108 GLY A CA 1
ATOM 8810 C C . GLY A 1 1108 ? 0.834 11.956 -17.388 1.00 54.38 1108 GLY A C 1
ATOM 8811 O O . GLY A 1 1108 ? -0.181 12.473 -17.843 1.00 54.38 1108 GLY A O 1
ATOM 8812 N N . ASN A 1 1109 ? 2.023 12.004 -18.003 1.00 54.06 1109 ASN A N 1
ATOM 8813 C CA . ASN A 1 1109 ? 2.325 12.428 -19.387 1.00 54.06 1109 ASN A CA 1
ATOM 8814 C C . ASN A 1 1109 ? 1.741 13.770 -19.897 1.00 54.06 1109 ASN A C 1
ATOM 8816 O O . ASN A 1 1109 ? 1.777 14.035 -21.098 1.00 54.06 1109 ASN A O 1
ATOM 8820 N N . ASN A 1 1110 ? 1.199 14.629 -19.033 1.00 62.53 1110 ASN A N 1
ATOM 8821 C CA . ASN A 1 1110 ? 0.401 15.774 -19.469 1.00 62.53 1110 ASN A CA 1
ATOM 8822 C C . ASN A 1 1110 ? 1.243 17.060 -19.620 1.00 62.53 1110 ASN A C 1
ATOM 8824 O O . ASN A 1 1110 ? 1.141 17.981 -18.810 1.00 62.53 1110 ASN A O 1
ATOM 8828 N N . ASP A 1 1111 ? 2.064 17.119 -20.678 1.00 67.44 1111 ASP A N 1
ATOM 8829 C CA . ASP A 1 1111 ? 2.927 18.260 -21.057 1.00 67.44 1111 ASP A CA 1
ATOM 8830 C C . ASP A 1 1111 ? 2.221 19.628 -20.958 1.00 67.44 1111 ASP A C 1
ATOM 8832 O O . ASP A 1 1111 ? 2.799 20.617 -20.501 1.00 67.44 1111 ASP A O 1
ATOM 8836 N N . GLN A 1 1112 ? 0.947 19.689 -21.364 1.00 71.25 1112 GLN A N 1
ATOM 8837 C CA . GLN A 1 1112 ? 0.148 20.915 -21.306 1.00 71.25 1112 GLN A CA 1
ATOM 8838 C C . GLN A 1 1112 ? -0.103 21.389 -19.877 1.00 71.25 1112 GLN A C 1
ATOM 8840 O O . GLN A 1 1112 ? -0.057 22.591 -19.634 1.00 71.25 1112 GLN A O 1
ATOM 8845 N N . LEU A 1 1113 ? -0.352 20.473 -18.937 1.00 70.75 1113 LEU A N 1
ATOM 8846 C CA . LEU A 1 1113 ? -0.647 20.814 -17.547 1.00 70.75 1113 LEU A CA 1
ATOM 8847 C C . LEU A 1 1113 ? 0.569 21.477 -16.888 1.00 70.75 1113 LEU A C 1
ATOM 8849 O O . LEU A 1 1113 ? 0.433 22.520 -16.256 1.00 70.75 1113 LEU A O 1
ATOM 8853 N N . MET A 1 1114 ? 1.769 20.938 -17.122 1.00 70.56 1114 MET A N 1
ATOM 8854 C CA . MET A 1 1114 ? 3.023 21.556 -16.675 1.00 70.56 1114 MET A CA 1
ATOM 8855 C C . MET A 1 1114 ? 3.252 22.938 -17.302 1.00 70.56 1114 MET A C 1
ATOM 8857 O O . MET A 1 1114 ? 3.674 23.857 -16.606 1.00 70.56 1114 MET A O 1
ATOM 8861 N N . ASN A 1 1115 ? 2.947 23.117 -18.592 1.00 75.81 1115 ASN A N 1
ATOM 8862 C CA . ASN A 1 1115 ? 3.078 24.419 -19.251 1.00 75.81 1115 ASN A CA 1
ATOM 8863 C C . ASN A 1 1115 ? 2.053 25.449 -18.727 1.00 75.81 1115 ASN A C 1
ATOM 8865 O O . ASN A 1 1115 ? 2.399 26.614 -18.546 1.00 75.81 1115 ASN A O 1
ATOM 8869 N N . ILE A 1 1116 ? 0.818 25.026 -18.430 1.00 78.75 1116 ILE A N 1
ATOM 8870 C CA . ILE A 1 1116 ? -0.205 25.861 -17.778 1.00 78.75 1116 ILE A CA 1
ATOM 8871 C C . ILE A 1 1116 ? 0.258 26.263 -16.372 1.00 78.75 1116 ILE A C 1
ATOM 8873 O O . ILE A 1 1116 ? 0.211 27.443 -16.036 1.00 78.75 1116 ILE A O 1
ATOM 8877 N N . HIS A 1 1117 ? 0.775 25.321 -15.578 1.00 76.50 1117 HIS A N 1
ATOM 8878 C CA . HIS A 1 1117 ? 1.322 25.608 -14.249 1.00 76.50 1117 HIS A CA 1
ATOM 8879 C C . HIS A 1 1117 ? 2.531 26.543 -14.283 1.00 76.50 1117 HIS A C 1
ATOM 8881 O O . HIS A 1 1117 ? 2.613 27.444 -13.454 1.00 76.50 1117 HIS A O 1
ATOM 8887 N N . HIS A 1 1118 ? 3.434 26.376 -15.251 1.00 80.56 1118 HIS A N 1
ATOM 8888 C CA . HIS A 1 1118 ? 4.566 27.276 -15.448 1.00 80.56 1118 HIS A CA 1
ATOM 8889 C C . HIS A 1 1118 ? 4.088 28.713 -15.715 1.00 80.56 1118 HIS A C 1
ATOM 8891 O O . HIS A 1 1118 ? 4.470 29.626 -14.989 1.00 80.56 1118 HIS A O 1
ATOM 8897 N N . VAL A 1 1119 ? 3.177 28.911 -16.676 1.00 82.12 1119 VAL A N 1
ATOM 8898 C CA . VAL A 1 1119 ? 2.609 30.237 -16.988 1.00 82.12 1119 VAL A CA 1
ATOM 8899 C C . VAL A 1 1119 ? 1.811 30.815 -15.808 1.00 82.12 1119 VAL A C 1
ATOM 8901 O O . VAL A 1 1119 ? 1.931 32.001 -15.512 1.00 82.12 1119 VAL A O 1
ATOM 8904 N N . ALA A 1 1120 ? 1.041 29.996 -15.086 1.00 82.19 1120 ALA A N 1
ATOM 8905 C CA . ALA A 1 1120 ? 0.303 30.432 -13.901 1.00 82.19 1120 ALA A CA 1
ATOM 8906 C C . ALA A 1 1120 ? 1.236 30.872 -12.758 1.00 82.19 1120 ALA A C 1
ATOM 8908 O O . ALA A 1 1120 ? 0.997 31.909 -12.142 1.00 82.19 1120 ALA A O 1
ATOM 8909 N N . MET A 1 1121 ? 2.327 30.136 -12.512 1.00 84.12 1121 MET A N 1
ATOM 8910 C CA . MET A 1 1121 ? 3.331 30.483 -11.501 1.00 84.12 1121 MET A CA 1
ATOM 8911 C C . MET A 1 1121 ? 4.041 31.788 -11.871 1.00 84.12 1121 MET A C 1
ATOM 8913 O O . MET A 1 1121 ? 4.202 32.660 -11.027 1.00 84.12 1121 MET A O 1
ATOM 8917 N N . ILE A 1 1122 ? 4.411 31.955 -13.141 1.00 85.44 1122 ILE A N 1
ATOM 8918 C CA . ILE A 1 1122 ? 5.015 33.184 -13.673 1.00 85.44 1122 ILE A CA 1
ATOM 8919 C C . ILE A 1 1122 ? 4.065 34.382 -13.508 1.00 85.44 1122 ILE A C 1
ATOM 8921 O O . ILE A 1 1122 ? 4.482 35.436 -13.036 1.00 85.44 1122 ILE A O 1
ATOM 8925 N N . ASN A 1 1123 ? 2.774 34.223 -13.813 1.00 85.06 1123 ASN A N 1
ATOM 8926 C CA . ASN A 1 1123 ? 1.779 35.284 -13.628 1.00 85.06 1123 ASN A CA 1
ATOM 8927 C C . ASN A 1 1123 ? 1.546 35.631 -12.146 1.00 85.06 1123 ASN A C 1
ATOM 8929 O O . ASN A 1 1123 ? 1.398 36.807 -11.813 1.00 85.06 1123 ASN A O 1
ATOM 8933 N N . ALA A 1 1124 ? 1.559 34.642 -11.249 1.00 83.56 1124 ALA A N 1
ATOM 8934 C CA . ALA A 1 1124 ? 1.507 34.875 -9.807 1.00 83.56 1124 ALA A CA 1
ATOM 8935 C C . ALA A 1 1124 ? 2.768 35.602 -9.302 1.00 83.56 1124 ALA A C 1
ATOM 8937 O O . ALA A 1 1124 ? 2.662 36.609 -8.600 1.00 83.56 1124 ALA A O 1
ATOM 8938 N N . LEU A 1 1125 ? 3.957 35.171 -9.738 1.00 85.69 1125 LEU A N 1
ATOM 8939 C CA . LEU A 1 1125 ? 5.223 35.841 -9.435 1.00 85.69 1125 LEU A CA 1
ATOM 8940 C C . LEU A 1 1125 ? 5.230 37.288 -9.919 1.00 85.69 1125 LEU A C 1
ATOM 8942 O O . LEU A 1 1125 ? 5.618 38.165 -9.155 1.00 85.69 1125 LEU A O 1
ATOM 8946 N N . ARG A 1 1126 ? 4.731 37.568 -11.126 1.00 88.12 1126 ARG A N 1
ATOM 8947 C CA . ARG A 1 1126 ? 4.615 38.933 -11.661 1.00 88.12 1126 ARG A CA 1
ATOM 8948 C C . ARG A 1 1126 ? 3.877 39.866 -10.699 1.00 88.12 1126 ARG A C 1
ATOM 8950 O O . ARG A 1 1126 ? 4.340 40.969 -10.434 1.00 88.12 1126 ARG A O 1
ATOM 8957 N N . GLN A 1 1127 ? 2.759 39.403 -10.143 1.00 85.38 1127 GLN A N 1
ATOM 8958 C CA . GLN A 1 1127 ? 1.930 40.178 -9.215 1.00 85.38 1127 GLN A CA 1
ATOM 8959 C C . GLN A 1 1127 ? 2.555 40.337 -7.822 1.00 85.38 1127 GLN A C 1
ATOM 8961 O O . GLN A 1 1127 ? 2.277 41.302 -7.109 1.00 85.38 1127 GLN A O 1
ATOM 8966 N N . VAL A 1 1128 ? 3.383 39.384 -7.407 1.00 82.44 1128 VAL A N 1
ATOM 8967 C CA . VAL A 1 1128 ? 4.041 39.367 -6.097 1.00 82.44 1128 VAL A CA 1
ATOM 8968 C C . VAL A 1 1128 ? 5.320 40.206 -6.104 1.00 82.44 1128 VAL A C 1
ATOM 8970 O O . VAL A 1 1128 ? 5.522 41.047 -5.225 1.00 82.44 1128 VAL A O 1
ATOM 8973 N N . VAL A 1 1129 ? 6.155 40.029 -7.126 1.00 84.44 1129 VAL A N 1
ATOM 8974 C CA . VAL A 1 1129 ? 7.487 40.631 -7.236 1.00 84.44 1129 VAL A CA 1
ATOM 8975 C C . VAL A 1 1129 ? 7.430 42.157 -7.442 1.00 84.44 1129 VAL A C 1
ATOM 8977 O O . VAL A 1 1129 ? 8.362 42.842 -7.034 1.00 84.44 1129 VAL A O 1
ATOM 8980 N N . LEU A 1 1130 ? 6.303 42.711 -7.918 1.00 83.12 1130 LEU A N 1
ATOM 8981 C CA . LEU A 1 1130 ? 6.002 44.159 -7.896 1.00 83.12 1130 LEU A CA 1
ATOM 8982 C C . LEU A 1 1130 ? 6.218 44.830 -6.522 1.00 83.12 1130 LEU A C 1
ATOM 8984 O O . LEU A 1 1130 ? 6.441 46.035 -6.455 1.00 83.12 1130 LEU A O 1
ATOM 8988 N N . SER A 1 1131 ? 6.125 44.067 -5.427 1.00 81.19 1131 SER A N 1
ATOM 8989 C CA . SER A 1 1131 ? 6.295 44.559 -4.050 1.00 81.19 1131 SER A CA 1
ATOM 8990 C C . SER A 1 1131 ? 7.672 44.264 -3.433 1.00 81.19 1131 SER A C 1
ATOM 8992 O O . SER A 1 1131 ? 7.884 44.527 -2.250 1.00 81.19 1131 SER A O 1
ATOM 8994 N N . LEU A 1 1132 ? 8.612 43.713 -4.211 1.00 83.31 1132 LEU A N 1
ATOM 8995 C CA . LEU A 1 1132 ? 9.908 43.231 -3.730 1.00 83.31 1132 LEU A CA 1
ATOM 8996 C C . LEU A 1 1132 ? 11.098 44.062 -4.220 1.00 83.31 1132 LEU A C 1
ATOM 8998 O O . LEU A 1 1132 ? 11.114 44.606 -5.321 1.00 83.31 1132 LEU A O 1
ATOM 9002 N N . SER A 1 1133 ? 12.172 44.045 -3.429 1.00 87.94 1133 SER A N 1
ATOM 9003 C CA . SER A 1 1133 ? 13.481 44.602 -3.789 1.00 87.94 1133 SER A CA 1
ATOM 9004 C C . SER A 1 1133 ? 14.442 43.551 -4.387 1.00 87.94 1133 SER A C 1
ATOM 9006 O O . SER A 1 1133 ? 15.660 43.656 -4.226 1.00 87.94 1133 SER A O 1
ATOM 9008 N N . LEU A 1 1134 ? 13.904 42.544 -5.097 1.00 89.75 1134 LEU A N 1
ATOM 9009 C CA . LEU A 1 1134 ? 14.692 41.459 -5.696 1.00 89.75 1134 LEU A CA 1
ATOM 9010 C C . LEU A 1 1134 ? 15.660 41.975 -6.769 1.00 89.75 1134 LEU A C 1
ATOM 9012 O O . LEU A 1 1134 ? 15.241 42.480 -7.802 1.00 89.75 1134 LEU A O 1
ATOM 9016 N N . THR A 1 1135 ? 16.957 41.755 -6.565 1.00 90.00 1135 THR A N 1
ATOM 9017 C CA . THR A 1 1135 ? 17.996 41.955 -7.583 1.00 90.00 1135 THR A CA 1
ATOM 9018 C C . THR A 1 1135 ? 18.250 40.693 -8.408 1.00 90.00 1135 THR A C 1
ATOM 9020 O O . THR A 1 1135 ? 18.602 40.818 -9.581 1.00 90.00 1135 THR A O 1
ATOM 9023 N N . HIS A 1 1136 ? 18.027 39.502 -7.835 1.00 91.81 1136 HIS A N 1
ATOM 9024 C CA . HIS A 1 1136 ? 18.263 38.206 -8.488 1.00 91.81 1136 HIS A CA 1
ATOM 9025 C C . HIS A 1 1136 ? 17.097 37.231 -8.280 1.00 91.81 1136 HIS A C 1
ATOM 9027 O O . HIS A 1 1136 ? 16.626 37.041 -7.154 1.00 91.81 1136 HIS A O 1
ATOM 9033 N N . LEU A 1 1137 ? 16.680 36.560 -9.359 1.00 91.62 1137 LEU A N 1
ATOM 9034 C CA . LEU A 1 1137 ? 15.669 35.498 -9.333 1.00 91.62 1137 LEU A CA 1
ATOM 9035 C C . LEU A 1 1137 ? 16.151 34.265 -10.111 1.00 91.62 1137 LEU A C 1
ATOM 9037 O O . LEU A 1 1137 ? 16.436 34.352 -11.303 1.00 91.62 1137 LEU A O 1
ATOM 9041 N N . LEU A 1 1138 ? 16.200 33.104 -9.456 1.00 91.69 1138 LEU A N 1
ATOM 9042 C CA . LEU A 1 1138 ? 16.509 31.817 -10.086 1.00 91.69 1138 LEU A CA 1
ATOM 9043 C C . LEU A 1 1138 ? 15.283 30.900 -10.056 1.00 91.69 1138 LEU A C 1
ATOM 9045 O O . LEU A 1 1138 ? 14.887 30.427 -8.992 1.00 91.69 1138 LEU A O 1
ATOM 9049 N N . LEU A 1 1139 ? 14.725 30.573 -11.222 1.00 90.75 1139 LEU A N 1
ATOM 9050 C CA . LEU A 1 1139 ? 13.747 29.494 -11.348 1.00 90.75 1139 LEU A CA 1
ATOM 9051 C C . LEU A 1 1139 ? 14.484 28.174 -11.595 1.00 90.75 1139 LEU A C 1
ATOM 9053 O O . LEU A 1 1139 ? 15.234 28.035 -12.560 1.00 90.75 1139 LEU A O 1
ATOM 9057 N N . LYS A 1 1140 ? 14.275 27.196 -10.719 1.00 88.75 1140 LYS A N 1
ATOM 9058 C CA . LYS A 1 1140 ? 14.974 25.909 -10.703 1.00 88.75 1140 LYS A CA 1
ATOM 9059 C C . LYS A 1 1140 ? 13.961 24.780 -10.842 1.00 88.75 1140 LYS A C 1
ATOM 9061 O O . LYS A 1 1140 ? 13.063 24.653 -10.023 1.00 88.75 1140 LYS A O 1
ATOM 9066 N N . TYR A 1 1141 ? 14.134 23.923 -11.838 1.00 84.81 1141 TYR A N 1
ATOM 9067 C CA . TYR A 1 1141 ? 13.297 22.744 -12.051 1.00 84.81 1141 TYR A CA 1
ATOM 9068 C C . TYR A 1 1141 ? 14.116 21.501 -11.728 1.00 84.81 1141 TYR A C 1
ATOM 9070 O O . TYR A 1 1141 ? 15.088 21.184 -12.427 1.00 84.81 1141 TYR A O 1
ATOM 9078 N N . SER A 1 1142 ? 13.754 20.835 -10.631 1.00 78.88 1142 SER A N 1
ATOM 9079 C CA . SER A 1 1142 ? 14.433 19.616 -10.201 1.00 78.88 1142 SER A CA 1
ATOM 9080 C C . SER A 1 1142 ? 14.025 18.429 -11.068 1.00 78.88 1142 SER A C 1
ATOM 9082 O O . SER A 1 1142 ? 12.931 18.368 -11.643 1.00 78.88 1142 SER A O 1
ATOM 9084 N N . LYS A 1 1143 ? 14.926 17.454 -11.171 1.00 69.31 1143 LYS A N 1
ATOM 9085 C CA . LYS A 1 1143 ? 14.645 16.166 -11.797 1.00 69.31 1143 LYS A CA 1
ATOM 9086 C C . LYS A 1 1143 ? 14.403 15.156 -10.674 1.00 69.31 1143 LYS A C 1
ATOM 9088 O O . LYS A 1 1143 ? 15.244 15.052 -9.784 1.00 69.31 1143 LYS A O 1
ATOM 9093 N N . PRO A 1 1144 ? 13.305 14.376 -10.690 1.00 58.56 1144 PRO A N 1
ATOM 9094 C CA . PRO A 1 1144 ? 13.147 13.278 -9.734 1.00 58.56 1144 PRO A CA 1
ATOM 9095 C C . PRO A 1 1144 ? 14.385 12.359 -9.743 1.00 58.56 1144 PRO A C 1
ATOM 9097 O O . PRO A 1 1144 ? 14.941 12.087 -10.809 1.00 58.56 1144 PRO A O 1
ATOM 9100 N N . GLU A 1 1145 ? 14.772 11.794 -8.586 1.00 50.28 1145 GLU A N 1
ATOM 9101 C CA . GLU A 1 1145 ? 15.875 10.803 -8.490 1.00 50.28 1145 GLU A CA 1
ATOM 9102 C C . GLU A 1 1145 ? 15.623 9.546 -9.371 1.00 50.28 1145 GLU A C 1
ATOM 9104 O O . GLU A 1 1145 ? 16.502 8.705 -9.590 1.00 50.28 1145 GLU A O 1
ATOM 9109 N N . HIS A 1 1146 ? 14.413 9.401 -9.917 1.00 53.72 1146 HIS A N 1
ATOM 9110 C CA . HIS A 1 1146 ? 14.029 8.380 -10.885 1.00 53.72 1146 HIS A CA 1
ATOM 9111 C C . HIS A 1 1146 ? 13.932 8.986 -12.290 1.00 53.72 1146 HIS A C 1
ATOM 9113 O O . HIS A 1 1146 ? 13.307 10.018 -12.498 1.00 53.72 1146 HIS A O 1
ATOM 9119 N N . SER A 1 1147 ? 14.575 8.332 -13.259 1.00 55.00 1147 SER A N 1
ATOM 9120 C CA . SER A 1 1147 ? 14.830 8.846 -14.611 1.00 55.00 1147 SER A CA 1
ATOM 9121 C C . SER A 1 1147 ? 13.587 9.415 -15.297 1.00 55.00 1147 SER A C 1
ATOM 9123 O O . SER A 1 1147 ? 12.656 8.659 -15.577 1.00 55.00 1147 SER A O 1
ATOM 9125 N N . ALA A 1 1148 ? 13.631 10.713 -15.616 1.00 57.34 1148 ALA A N 1
ATOM 9126 C CA . ALA A 1 1148 ? 12.597 11.382 -16.401 1.00 57.34 1148 ALA A CA 1
ATOM 9127 C C . ALA A 1 1148 ? 12.366 10.701 -17.758 1.00 57.34 1148 ALA A C 1
ATOM 9129 O O . ALA A 1 1148 ? 13.284 10.105 -18.332 1.00 57.34 1148 ALA A O 1
ATOM 9130 N N . THR A 1 1149 ? 11.142 10.809 -18.265 1.00 67.94 1149 THR A N 1
ATOM 9131 C CA . THR A 1 1149 ? 10.759 10.254 -19.568 1.00 67.94 1149 THR A CA 1
ATOM 9132 C C . THR A 1 1149 ? 11.281 11.127 -20.722 1.00 67.94 1149 THR A C 1
ATOM 9134 O O . THR A 1 1149 ? 11.553 12.315 -20.527 1.00 67.94 1149 THR A O 1
ATOM 9137 N N . PRO A 1 1150 ? 11.385 10.593 -21.956 1.00 71.38 1150 PRO A N 1
ATOM 9138 C CA . PRO A 1 1150 ? 11.724 11.406 -23.128 1.00 71.38 1150 PRO A CA 1
ATOM 9139 C C . PRO A 1 1150 ? 10.726 12.547 -23.389 1.00 71.38 1150 PRO A C 1
ATOM 9141 O O . PRO A 1 1150 ? 11.119 13.594 -23.899 1.00 71.38 1150 PRO A O 1
ATOM 9144 N N . ALA A 1 1151 ? 9.454 12.375 -23.005 1.00 69.81 1151 ALA A N 1
ATOM 9145 C CA . ALA A 1 1151 ? 8.440 13.429 -23.073 1.00 69.81 1151 ALA A CA 1
ATOM 9146 C C . ALA A 1 1151 ? 8.739 14.563 -22.079 1.00 69.81 1151 ALA A C 1
ATOM 9148 O O . ALA A 1 1151 ? 8.784 15.723 -22.474 1.00 69.81 1151 ALA A O 1
ATOM 9149 N N . GLU A 1 1152 ? 9.067 14.237 -20.826 1.00 69.56 1152 GLU A N 1
ATOM 9150 C CA . GLU A 1 1152 ? 9.481 15.237 -19.834 1.00 69.56 1152 GLU A CA 1
ATOM 9151 C C . GLU A 1 1152 ? 10.740 15.989 -20.284 1.00 69.56 1152 GLU A C 1
ATOM 9153 O O . GLU A 1 1152 ? 10.822 17.203 -20.131 1.00 69.56 1152 GLU A O 1
ATOM 9158 N N . GLU A 1 1153 ? 11.715 15.313 -20.896 1.00 71.94 1153 GLU A N 1
ATOM 9159 C CA . GLU A 1 1153 ? 12.904 15.989 -21.423 1.00 71.94 1153 GLU A CA 1
ATOM 9160 C C . GLU A 1 1153 ? 12.583 16.901 -22.622 1.00 71.94 1153 GLU A C 1
ATOM 9162 O O . GLU A 1 1153 ? 13.091 18.020 -22.699 1.00 71.94 1153 GLU A O 1
ATOM 9167 N N . LYS A 1 1154 ? 11.674 16.484 -23.514 1.00 79.00 1154 LYS A N 1
ATOM 9168 C CA . LYS A 1 1154 ? 11.126 17.312 -24.604 1.00 79.00 1154 LYS A CA 1
ATOM 9169 C C . LYS A 1 1154 ? 10.386 18.544 -24.064 1.00 79.00 1154 LYS A C 1
ATOM 9171 O O . LYS A 1 1154 ? 10.584 19.641 -24.587 1.00 79.00 1154 LYS A O 1
ATOM 9176 N N . LEU A 1 1155 ? 9.590 18.397 -23.004 1.00 76.19 1155 LEU A N 1
ATOM 9177 C CA . LEU A 1 1155 ? 8.939 19.496 -22.285 1.00 76.19 1155 LEU A CA 1
ATOM 9178 C C . LEU A 1 1155 ? 9.963 20.454 -21.667 1.00 76.19 1155 LEU A C 1
ATOM 9180 O O . LEU A 1 1155 ? 9.861 21.664 -21.854 1.00 76.19 1155 LEU A O 1
ATOM 9184 N N . TRP A 1 1156 ? 10.985 19.937 -20.986 1.00 76.38 1156 TRP A N 1
ATOM 9185 C CA . TRP A 1 1156 ? 12.046 20.767 -20.418 1.00 76.38 1156 TRP A CA 1
ATOM 9186 C C . TRP A 1 1156 ? 12.808 21.541 -21.497 1.00 76.38 1156 TRP A C 1
ATOM 9188 O O . TRP A 1 1156 ? 13.067 22.730 -21.320 1.00 76.38 1156 TRP A O 1
ATOM 9198 N N . ARG A 1 1157 ? 13.088 20.923 -22.654 1.00 79.38 1157 ARG A N 1
ATOM 9199 C CA . ARG A 1 1157 ? 13.660 21.612 -23.825 1.00 79.38 1157 ARG A CA 1
ATOM 9200 C C . ARG A 1 1157 ? 12.701 22.684 -24.376 1.00 79.38 1157 ARG A C 1
ATOM 9202 O O . ARG A 1 1157 ? 13.158 23.771 -24.722 1.00 79.38 1157 ARG A O 1
ATOM 9209 N N . ARG A 1 1158 ? 11.380 22.435 -24.409 1.00 81.94 1158 ARG A N 1
ATOM 9210 C CA . ARG A 1 1158 ? 10.343 23.423 -24.794 1.00 81.94 1158 ARG A CA 1
ATOM 9211 C C . ARG A 1 1158 ? 10.318 24.631 -23.847 1.00 81.94 1158 ARG A C 1
ATOM 9213 O O . ARG A 1 1158 ? 10.340 25.759 -24.335 1.00 81.94 1158 ARG A O 1
ATOM 9220 N N . ILE A 1 1159 ? 10.312 24.407 -22.530 1.00 76.50 1159 ILE A N 1
ATOM 9221 C CA . ILE A 1 1159 ? 10.346 25.464 -21.502 1.00 76.50 1159 ILE A CA 1
ATOM 9222 C C . ILE A 1 1159 ? 11.657 26.253 -21.611 1.00 76.50 1159 ILE A C 1
ATOM 9224 O O . ILE A 1 1159 ? 11.627 27.471 -21.746 1.00 76.50 1159 ILE A O 1
ATOM 9228 N N . ASN A 1 1160 ? 12.804 25.568 -21.677 1.00 78.88 1160 ASN A N 1
ATOM 9229 C CA . ASN A 1 1160 ? 14.112 26.215 -21.792 1.00 78.88 1160 ASN A CA 1
ATOM 9230 C C . ASN A 1 1160 ? 14.249 27.050 -23.083 1.00 78.88 1160 ASN A C 1
ATOM 9232 O O . ASN A 1 1160 ? 14.827 28.134 -23.059 1.00 78.88 1160 ASN A O 1
ATOM 9236 N N . LYS A 1 1161 ? 13.661 26.603 -24.205 1.00 81.00 1161 LYS A N 1
ATOM 9237 C CA . LYS A 1 1161 ? 13.605 27.375 -25.461 1.00 81.00 1161 LYS A CA 1
ATOM 9238 C C . LYS A 1 1161 ? 12.666 28.589 -25.383 1.00 81.00 1161 LYS A C 1
ATOM 9240 O O . LYS A 1 1161 ? 12.930 29.584 -26.049 1.00 81.00 1161 LYS A O 1
ATOM 9245 N N . LYS A 1 1162 ? 11.599 28.530 -24.579 1.00 82.69 1162 LYS A N 1
ATOM 9246 C CA . LYS A 1 1162 ? 10.636 29.629 -24.361 1.00 82.69 1162 LYS A CA 1
ATOM 9247 C C . LYS A 1 1162 ? 10.966 30.541 -23.172 1.00 82.69 1162 LYS A C 1
ATOM 9249 O O . LYS A 1 1162 ? 10.198 31.463 -22.902 1.00 82.69 1162 LYS A O 1
ATOM 9254 N N . ALA A 1 1163 ? 12.086 30.305 -22.488 1.00 78.50 1163 ALA A N 1
ATOM 9255 C CA . ALA A 1 1163 ? 12.452 30.982 -21.248 1.00 78.50 1163 ALA A CA 1
ATOM 9256 C C . ALA A 1 1163 ? 12.339 32.511 -21.345 1.00 78.50 1163 ALA A C 1
ATOM 9258 O O . ALA A 1 1163 ? 11.546 33.086 -20.615 1.00 78.50 1163 ALA A O 1
ATOM 9259 N N . ILE A 1 1164 ? 13.027 33.146 -22.302 1.00 79.88 1164 ILE A N 1
ATOM 9260 C CA . ILE A 1 1164 ? 13.055 34.612 -22.482 1.00 79.88 1164 ILE A CA 1
ATOM 9261 C C . ILE A 1 1164 ? 11.636 35.204 -22.522 1.00 79.88 1164 ILE A C 1
ATOM 9263 O O . ILE A 1 1164 ? 11.265 35.964 -21.635 1.00 79.88 1164 ILE A O 1
ATOM 9267 N N . VAL A 1 1165 ? 10.804 34.755 -23.470 1.00 83.25 1165 VAL A N 1
ATOM 9268 C CA . VAL A 1 1165 ? 9.405 35.205 -23.653 1.00 83.25 1165 VAL A CA 1
ATOM 9269 C C . VAL A 1 1165 ? 8.545 34.994 -22.399 1.00 83.25 1165 VAL A C 1
ATOM 9271 O O . VAL A 1 1165 ? 7.577 35.711 -22.171 1.00 83.25 1165 VAL A O 1
ATOM 9274 N N . THR A 1 1166 ? 8.887 34.004 -21.573 1.00 78.75 1166 THR A N 1
ATOM 9275 C CA . THR A 1 1166 ? 8.145 33.686 -20.345 1.00 78.75 1166 THR A CA 1
ATOM 9276 C C . THR A 1 1166 ? 8.697 34.427 -19.117 1.00 78.75 1166 THR A C 1
ATOM 9278 O O . THR A 1 1166 ? 8.002 34.553 -18.115 1.00 78.75 1166 THR A O 1
ATOM 9281 N N . LEU A 1 1167 ? 9.925 34.947 -19.175 1.00 85.56 1167 LEU A N 1
ATOM 9282 C CA . LEU A 1 1167 ? 10.590 35.666 -18.084 1.00 85.56 1167 LEU A CA 1
ATOM 9283 C C . LEU A 1 1167 ? 10.492 37.193 -18.231 1.00 85.56 1167 LEU A C 1
ATOM 9285 O O . LEU A 1 1167 ? 10.449 37.879 -17.212 1.00 85.56 1167 LEU A O 1
ATOM 9289 N N . GLU A 1 1168 ? 10.379 37.726 -19.455 1.00 89.12 1168 GLU A N 1
ATOM 9290 C CA . GLU A 1 1168 ? 10.154 39.161 -19.725 1.00 89.12 1168 GLU A CA 1
ATOM 9291 C C . GLU A 1 1168 ? 9.066 39.804 -18.834 1.00 89.12 1168 GLU A C 1
ATOM 9293 O O . GLU A 1 1168 ? 9.360 40.827 -18.213 1.00 89.12 1168 GLU A O 1
ATOM 9298 N N . PRO A 1 1169 ? 7.871 39.204 -18.621 1.00 89.50 1169 PRO A N 1
ATOM 9299 C CA . PRO A 1 1169 ? 6.836 39.818 -17.783 1.00 89.50 1169 PRO A CA 1
ATOM 9300 C C . PRO A 1 1169 ? 7.236 40.018 -16.312 1.00 89.50 1169 PRO A C 1
ATOM 9302 O O . PRO A 1 1169 ? 6.638 40.856 -15.634 1.00 89.50 1169 PRO A O 1
ATOM 9305 N N . LEU A 1 1170 ? 8.226 39.265 -15.810 1.00 88.75 1170 LEU A N 1
ATOM 9306 C CA . LEU A 1 1170 ? 8.815 39.450 -14.476 1.00 88.75 1170 LEU A CA 1
ATOM 9307 C C . LEU A 1 1170 ? 9.826 40.603 -14.459 1.00 88.75 1170 LEU A C 1
ATOM 9309 O O . LEU A 1 1170 ? 9.947 41.300 -13.454 1.00 88.75 1170 LEU A O 1
ATOM 9313 N N . VAL A 1 1171 ? 10.526 40.819 -15.573 1.00 90.69 1171 VAL A N 1
ATOM 9314 C CA . VAL A 1 1171 ? 11.493 41.909 -15.756 1.00 90.69 1171 VAL A CA 1
ATOM 9315 C C . VAL A 1 1171 ? 10.783 43.249 -15.956 1.00 90.69 1171 VAL A C 1
ATOM 9317 O O . VAL A 1 1171 ? 11.246 44.256 -15.419 1.00 90.69 1171 VAL A O 1
ATOM 9320 N N . ASP A 1 1172 ? 9.625 43.263 -16.623 1.00 88.00 1172 ASP A N 1
ATOM 9321 C CA . ASP A 1 1172 ? 8.715 44.418 -16.645 1.00 88.00 1172 ASP A CA 1
ATOM 9322 C C . ASP A 1 1172 ? 8.277 44.809 -15.225 1.00 88.00 1172 ASP A C 1
ATOM 9324 O O . ASP A 1 1172 ? 8.275 45.980 -14.853 1.00 88.00 1172 ASP A O 1
ATOM 9328 N N . ALA A 1 1173 ? 7.890 43.808 -14.427 1.00 87.94 1173 ALA A N 1
ATOM 9329 C CA . ALA A 1 1173 ? 7.305 43.996 -13.104 1.00 87.94 1173 ALA A CA 1
ATOM 9330 C C . ALA A 1 1173 ? 8.332 44.334 -12.010 1.00 87.94 1173 ALA A C 1
ATOM 9332 O O . ALA A 1 1173 ? 7.975 44.947 -11.007 1.00 87.94 1173 ALA A O 1
ATOM 9333 N N . CYS A 1 1174 ? 9.595 43.936 -12.172 1.00 89.56 1174 CYS A N 1
ATOM 9334 C CA . CYS A 1 1174 ? 10.623 44.092 -11.147 1.00 89.56 1174 CYS A CA 1
ATOM 9335 C C . CYS A 1 1174 ? 11.737 45.040 -11.598 1.00 89.56 1174 CYS A C 1
ATOM 9337 O O . CYS A 1 1174 ? 12.787 44.617 -12.086 1.00 89.56 1174 CYS A O 1
ATOM 9339 N N . THR A 1 1175 ? 11.535 46.345 -11.411 1.00 89.12 1175 THR A N 1
ATOM 9340 C CA . THR A 1 1175 ? 12.517 47.378 -11.789 1.00 89.12 1175 THR A CA 1
ATOM 9341 C C . THR A 1 1175 ? 13.868 47.226 -11.076 1.00 89.12 1175 THR A C 1
ATOM 9343 O O . THR A 1 1175 ? 14.896 47.596 -11.642 1.00 89.12 1175 THR A O 1
ATOM 9346 N N . SER A 1 1176 ? 13.888 46.628 -9.881 1.00 91.12 1176 SER A N 1
ATOM 9347 C CA . SER A 1 1176 ? 15.088 46.307 -9.094 1.00 91.12 1176 SER A CA 1
ATOM 9348 C C . SER A 1 1176 ? 15.876 45.089 -9.601 1.00 91.12 1176 SER A C 1
ATOM 9350 O O . SER A 1 1176 ? 17.059 44.965 -9.266 1.00 91.12 1176 SER A O 1
ATOM 9352 N N . LEU A 1 1177 ? 15.267 44.230 -10.427 1.00 92.44 1177 LEU A N 1
ATOM 9353 C CA . LEU A 1 1177 ? 15.873 42.998 -10.930 1.00 92.44 1177 LEU A CA 1
ATOM 9354 C C . LEU A 1 1177 ? 16.999 43.307 -11.922 1.00 92.44 1177 LEU A C 1
ATOM 9356 O O . LEU A 1 1177 ? 16.812 44.058 -12.881 1.00 92.44 1177 LEU A O 1
ATOM 9360 N N . ARG A 1 1178 ? 18.166 42.706 -11.674 1.00 92.00 1178 ARG A N 1
ATOM 9361 C CA . ARG A 1 1178 ? 19.404 42.853 -12.459 1.00 92.00 1178 ARG A CA 1
ATOM 9362 C C . ARG A 1 1178 ? 19.769 41.586 -13.219 1.00 92.00 1178 ARG A C 1
ATOM 9364 O O . ARG A 1 1178 ? 20.439 41.663 -14.243 1.00 92.00 1178 ARG A O 1
ATOM 9371 N N . TRP A 1 1179 ? 19.333 40.436 -12.716 1.00 93.88 1179 TRP A N 1
ATOM 9372 C CA . TRP A 1 1179 ? 19.610 39.137 -13.305 1.00 93.88 1179 TRP A CA 1
ATOM 9373 C C . TRP A 1 1179 ? 18.448 38.178 -13.073 1.00 93.88 1179 TRP A C 1
ATOM 9375 O O . TRP A 1 1179 ? 17.850 38.145 -11.991 1.00 93.88 1179 TRP A O 1
ATOM 9385 N N . ILE A 1 1180 ? 18.163 37.357 -14.079 1.00 93.62 1180 ILE A N 1
ATOM 9386 C CA . ILE A 1 1180 ? 17.193 36.270 -13.979 1.00 93.62 1180 ILE A CA 1
ATOM 9387 C C . ILE A 1 1180 ? 17.758 34.995 -14.596 1.00 93.62 1180 ILE A C 1
ATOM 9389 O O . ILE A 1 1180 ? 18.428 35.037 -15.627 1.00 93.62 1180 ILE A O 1
ATOM 9393 N N . GLY A 1 1181 ? 17.497 33.854 -13.962 1.00 91.06 1181 GLY A N 1
ATOM 9394 C CA . GLY A 1 1181 ? 18.024 32.566 -14.393 1.00 91.06 1181 GLY A CA 1
ATOM 9395 C C . GLY A 1 1181 ? 16.983 31.461 -14.437 1.00 91.06 1181 GLY A C 1
ATOM 9396 O O . GLY A 1 1181 ? 16.054 31.413 -13.628 1.00 91.06 1181 GLY A O 1
ATOM 9397 N N . LEU A 1 1182 ? 17.192 30.531 -15.365 1.00 90.12 1182 LEU A N 1
ATOM 9398 C CA . LEU A 1 1182 ? 16.470 29.274 -15.475 1.00 90.12 1182 LEU A CA 1
ATOM 9399 C C . LEU A 1 1182 ? 17.467 28.115 -15.377 1.00 90.12 1182 LEU A C 1
ATOM 9401 O O . LEU A 1 1182 ? 18.335 27.960 -16.235 1.00 90.12 1182 LEU A O 1
ATOM 9405 N N . TYR A 1 1183 ? 17.325 27.277 -14.353 1.00 88.56 1183 TYR A N 1
ATOM 9406 C CA . TYR A 1 1183 ? 18.061 26.021 -14.224 1.00 88.56 1183 TYR A CA 1
ATOM 9407 C C . TYR A 1 1183 ? 17.123 24.828 -14.383 1.00 88.56 1183 TYR A C 1
ATOM 9409 O O . TYR A 1 1183 ? 16.093 24.749 -13.713 1.00 88.56 1183 TYR A O 1
ATOM 9417 N N . VAL A 1 1184 ? 17.511 23.860 -15.214 1.00 83.56 1184 VAL A N 1
ATOM 9418 C CA . VAL A 1 1184 ? 16.833 22.563 -15.307 1.00 83.56 1184 VAL A CA 1
ATOM 9419 C C . VAL A 1 1184 ? 17.855 21.450 -15.110 1.00 83.56 1184 VAL A C 1
ATOM 9421 O O . VAL A 1 1184 ? 18.829 21.367 -15.853 1.00 83.56 1184 VAL A O 1
ATOM 9424 N N . GLU A 1 1185 ? 17.620 20.556 -14.147 1.00 74.06 1185 GLU A N 1
ATOM 9425 C CA . GLU A 1 1185 ? 18.610 19.581 -13.642 1.00 74.06 1185 GLU A CA 1
ATOM 9426 C C . GLU A 1 1185 ? 19.080 18.503 -14.655 1.00 74.06 1185 GLU A C 1
ATOM 9428 O O . GLU A 1 1185 ? 19.926 17.665 -14.343 1.00 74.06 1185 GLU A O 1
ATOM 9433 N N . SER A 1 1186 ? 18.587 18.519 -15.898 1.00 69.00 1186 SER A N 1
ATOM 9434 C CA . SER A 1 1186 ? 19.146 17.714 -16.999 1.00 69.00 1186 SER A CA 1
ATOM 9435 C C . SER A 1 1186 ? 19.394 18.457 -18.308 1.00 69.00 1186 SER A C 1
ATOM 9437 O O . SER A 1 1186 ? 19.621 17.809 -19.324 1.00 69.00 1186 SER A O 1
ATOM 9439 N N . LEU A 1 1187 ? 19.330 19.785 -18.292 1.00 70.50 1187 LEU A N 1
ATOM 9440 C CA . LEU A 1 1187 ? 19.814 20.636 -19.374 1.00 70.50 1187 LEU A CA 1
ATOM 9441 C C . LEU A 1 1187 ? 20.922 21.516 -18.774 1.00 70.50 1187 LEU A C 1
ATOM 9443 O O . LEU A 1 1187 ? 21.778 21.017 -18.043 1.00 70.50 1187 LEU A O 1
ATOM 9447 N N . THR A 1 1188 ? 20.910 22.812 -19.051 1.00 79.50 1188 THR A N 1
ATOM 9448 C CA . THR A 1 1188 ? 21.883 23.784 -18.550 1.00 79.50 1188 THR A CA 1
ATOM 9449 C C . THR A 1 1188 ? 21.227 24.820 -17.634 1.00 79.50 1188 THR A C 1
ATOM 9451 O O . THR A 1 1188 ? 20.003 24.895 -17.508 1.00 79.50 1188 THR A O 1
ATOM 9454 N N . LEU A 1 1189 ? 22.064 25.622 -16.973 1.00 86.44 1189 LEU A N 1
ATOM 9455 C CA . LEU A 1 1189 ? 21.670 26.943 -16.493 1.00 86.44 1189 LEU A CA 1
ATOM 9456 C C . LEU A 1 1189 ? 21.691 27.901 -17.692 1.00 86.44 1189 LEU A C 1
ATOM 9458 O O . LEU A 1 1189 ? 22.700 27.959 -18.391 1.00 86.44 1189 LEU A O 1
ATOM 9462 N N . ARG A 1 1190 ? 20.623 28.673 -17.893 1.00 89.38 1190 ARG A N 1
ATOM 9463 C CA . ARG A 1 1190 ? 20.647 29.900 -18.704 1.00 89.38 1190 ARG A CA 1
ATOM 9464 C C . ARG A 1 1190 ? 20.418 31.085 -17.773 1.00 89.38 1190 ARG A C 1
ATOM 9466 O O . ARG A 1 1190 ? 19.545 31.014 -16.907 1.00 89.38 1190 ARG A O 1
ATOM 9473 N N . GLY A 1 1191 ? 21.215 32.134 -17.923 1.00 90.25 1191 GLY A N 1
ATOM 9474 C CA . GLY A 1 1191 ? 21.107 33.377 -17.164 1.00 90.25 1191 GLY A CA 1
ATOM 9475 C C . GLY A 1 1191 ? 21.054 34.572 -18.107 1.00 90.25 1191 GLY A C 1
ATOM 9476 O O . GLY A 1 1191 ? 21.706 34.566 -19.149 1.00 90.25 1191 GLY A O 1
ATOM 9477 N N . TRP A 1 1192 ? 20.288 35.590 -17.731 1.00 94.19 1192 TRP A N 1
ATOM 9478 C CA . TRP A 1 1192 ? 20.166 36.839 -18.476 1.00 94.19 1192 TRP A CA 1
ATOM 9479 C C . TRP A 1 1192 ? 20.473 38.019 -17.561 1.00 94.19 1192 TRP A C 1
ATOM 9481 O O . TRP A 1 1192 ? 19.843 38.171 -16.510 1.00 94.19 1192 TRP A O 1
ATOM 9491 N N . ASN A 1 1193 ? 21.418 38.858 -17.981 1.00 93.25 1193 ASN A N 1
ATOM 9492 C CA . ASN A 1 1193 ? 21.611 40.186 -17.411 1.00 93.25 1193 ASN A CA 1
ATOM 9493 C C . ASN A 1 1193 ? 20.505 41.117 -17.919 1.00 93.25 1193 ASN A C 1
ATOM 9495 O O . ASN A 1 1193 ? 20.135 41.083 -19.093 1.00 93.25 1193 ASN A O 1
ATOM 9499 N N . ILE A 1 1194 ? 19.992 41.960 -17.027 1.00 93.62 1194 ILE A N 1
ATOM 9500 C CA . ILE A 1 1194 ? 18.941 42.939 -17.305 1.00 93.62 1194 ILE A CA 1
ATOM 9501 C C . ILE A 1 1194 ? 19.603 44.315 -17.355 1.00 93.62 1194 ILE A C 1
ATOM 9503 O O . ILE A 1 1194 ? 19.831 44.950 -16.322 1.00 93.62 1194 ILE A O 1
ATOM 9507 N N . VAL A 1 1195 ? 19.927 44.778 -18.560 1.00 91.44 1195 VAL A N 1
ATOM 9508 C CA . VAL A 1 1195 ? 20.540 46.095 -18.766 1.00 91.44 1195 VAL A CA 1
ATOM 9509 C C . VAL A 1 1195 ? 19.425 47.100 -19.029 1.00 91.44 1195 VAL A C 1
ATOM 9511 O O . VAL A 1 1195 ? 18.780 47.073 -20.072 1.00 91.44 1195 VAL A O 1
ATOM 9514 N N . ARG A 1 1196 ? 19.157 47.979 -18.057 1.00 90.06 1196 ARG A N 1
ATOM 9515 C CA . ARG A 1 1196 ? 18.140 49.038 -18.178 1.00 90.06 1196 ARG A CA 1
ATOM 9516 C C . ARG A 1 1196 ? 18.766 50.303 -18.759 1.00 90.06 1196 ARG A C 1
ATOM 9518 O O . ARG A 1 1196 ? 19.780 50.775 -18.249 1.00 90.06 1196 ARG A O 1
ATOM 9525 N N . SER A 1 1197 ? 18.154 50.863 -19.797 1.00 82.88 1197 SER A N 1
ATOM 9526 C CA . SER A 1 1197 ? 18.611 52.099 -20.439 1.00 82.88 1197 SER A CA 1
ATOM 9527 C C . SER A 1 1197 ? 18.441 53.304 -19.506 1.00 82.88 1197 SER A C 1
ATOM 9529 O O . SER A 1 1197 ? 17.329 53.577 -19.050 1.00 82.88 1197 SER A O 1
ATOM 9531 N N . SER A 1 1198 ? 19.512 54.061 -19.251 1.00 72.81 1198 SER A N 1
ATOM 9532 C CA . SER A 1 1198 ? 19.423 55.365 -18.578 1.00 72.81 1198 SER A CA 1
ATOM 9533 C C . SER A 1 1198 ? 18.607 56.341 -19.433 1.00 72.81 1198 SER A C 1
ATOM 9535 O O . SER A 1 1198 ? 18.909 56.529 -20.609 1.00 72.81 1198 SER A O 1
ATOM 9537 N N . SER A 1 1199 ? 17.582 56.955 -18.842 1.00 58.28 1199 SER A N 1
ATOM 9538 C CA . SER A 1 1199 ? 16.397 57.519 -19.514 1.00 58.28 1199 SER A CA 1
ATOM 9539 C C . SER A 1 1199 ? 16.576 58.815 -20.328 1.00 58.28 1199 SER A C 1
ATOM 9541 O O . SER A 1 1199 ? 15.584 59.469 -20.641 1.00 58.28 1199 SER A O 1
ATOM 9543 N N . ASP A 1 1200 ? 17.801 59.198 -20.687 1.00 57.78 1200 ASP A N 1
ATOM 9544 C CA . ASP A 1 1200 ? 18.105 60.538 -21.220 1.00 57.78 1200 ASP A CA 1
ATOM 9545 C C . ASP A 1 1200 ? 18.121 60.613 -22.763 1.00 57.78 1200 ASP A C 1
ATOM 9547 O O . ASP A 1 1200 ? 18.272 61.688 -23.346 1.00 57.78 1200 ASP A O 1
ATOM 9551 N N . SER A 1 1201 ? 17.936 59.487 -23.462 1.00 53.56 1201 SER A N 1
ATOM 9552 C CA . SER A 1 1201 ? 17.888 59.429 -24.929 1.00 53.56 1201 SER A CA 1
ATOM 9553 C C . SER A 1 1201 ? 16.457 59.515 -25.475 1.00 53.56 1201 SER A C 1
ATOM 9555 O O . SER A 1 1201 ? 15.859 58.506 -25.845 1.00 53.56 1201 SER A O 1
ATOM 9557 N N . HIS A 1 1202 ? 15.912 60.730 -25.585 1.00 53.38 1202 HIS A N 1
ATOM 9558 C CA . HIS A 1 1202 ? 14.646 60.976 -26.289 1.00 53.38 1202 HIS A CA 1
ATOM 9559 C C . HIS A 1 1202 ? 14.749 60.667 -27.799 1.00 53.38 1202 HIS A C 1
ATOM 9561 O O . HIS A 1 1202 ? 15.092 61.536 -28.604 1.00 53.38 1202 HIS A O 1
ATOM 9567 N N . ARG A 1 1203 ? 14.378 59.447 -28.201 1.00 49.44 1203 ARG A N 1
ATOM 9568 C CA . ARG A 1 1203 ? 13.919 59.114 -29.559 1.00 49.44 1203 ARG A CA 1
ATOM 9569 C C . ARG A 1 1203 ? 12.689 58.218 -29.469 1.00 49.44 1203 ARG A C 1
ATOM 9571 O O . ARG A 1 1203 ? 12.621 57.364 -28.596 1.00 49.44 1203 ARG A O 1
ATOM 9578 N N . GLY A 1 1204 ? 11.708 58.477 -30.329 1.00 57.31 1204 GLY A N 1
ATOM 9579 C CA . GLY A 1 1204 ? 10.437 57.760 -30.334 1.00 57.31 1204 GLY A CA 1
ATOM 9580 C C . GLY A 1 1204 ? 10.432 56.629 -31.351 1.00 57.31 1204 GLY A C 1
ATOM 9581 O O . GLY A 1 1204 ? 10.272 56.896 -32.535 1.00 57.31 1204 GLY A O 1
ATOM 9582 N N . GLU A 1 1205 ? 10.566 55.406 -30.853 1.00 56.66 1205 GLU A N 1
ATOM 9583 C CA . GLU A 1 1205 ? 10.064 54.145 -31.411 1.00 56.66 1205 GLU A CA 1
ATOM 9584 C C . GLU A 1 1205 ? 9.884 53.177 -30.217 1.00 56.66 1205 GLU A C 1
ATOM 9586 O O . GLU A 1 1205 ? 10.313 53.494 -29.104 1.00 56.66 1205 GLU A O 1
ATOM 9591 N N . GLU A 1 1206 ? 9.161 52.067 -30.381 1.00 58.81 1206 GLU A N 1
ATOM 9592 C CA . GLU A 1 1206 ? 8.573 51.293 -29.262 1.00 58.81 1206 GLU A CA 1
ATOM 9593 C C . GLU A 1 1206 ? 9.552 50.342 -28.530 1.00 58.81 1206 GLU A C 1
ATOM 9595 O O . GLU A 1 1206 ? 9.195 49.227 -28.142 1.00 58.81 1206 GLU A O 1
ATOM 9600 N N . ASP A 1 1207 ? 10.798 50.773 -28.324 1.00 67.12 1207 ASP A N 1
ATOM 9601 C CA . ASP A 1 1207 ? 11.828 49.984 -27.643 1.00 67.12 1207 ASP A CA 1
ATOM 9602 C C . ASP A 1 1207 ? 11.506 49.745 -26.155 1.00 67.12 1207 ASP A C 1
ATOM 9604 O O . ASP A 1 1207 ? 11.120 50.647 -25.402 1.00 67.12 1207 ASP A O 1
ATOM 9608 N N . LYS A 1 1208 ? 11.720 48.503 -25.698 1.00 81.31 1208 LYS A N 1
ATOM 9609 C CA . LYS A 1 1208 ? 11.564 48.127 -24.284 1.00 81.31 1208 LYS A CA 1
ATOM 9610 C C . LYS A 1 1208 ? 12.601 48.875 -23.426 1.00 81.31 1208 LYS A C 1
ATOM 9612 O O . LYS A 1 1208 ? 13.759 48.966 -23.829 1.00 81.31 1208 LYS A O 1
ATOM 9617 N N . PRO A 1 1209 ? 12.271 49.311 -22.192 1.00 85.81 1209 PRO A N 1
ATOM 9618 C CA . PRO A 1 1209 ? 13.190 50.059 -21.316 1.00 85.81 1209 PRO A CA 1
ATOM 9619 C C . PRO A 1 1209 ? 14.317 49.199 -20.692 1.00 85.81 1209 PRO A C 1
ATOM 9621 O O . PRO A 1 1209 ? 14.864 49.528 -19.633 1.00 85.81 1209 PRO A O 1
ATOM 9624 N N . TYR A 1 1210 ? 14.627 48.052 -21.299 1.00 89.62 1210 TYR A N 1
ATOM 9625 C CA . TYR A 1 1210 ? 15.692 47.130 -20.924 1.00 89.62 1210 TYR A CA 1
ATOM 9626 C C . TYR A 1 1210 ? 16.029 46.177 -22.079 1.00 89.62 1210 TYR A C 1
ATOM 9628 O O . TYR A 1 1210 ? 15.157 45.808 -22.865 1.00 89.62 1210 TYR A O 1
ATOM 9636 N N . THR A 1 1211 ? 17.272 45.702 -22.116 1.00 89.19 1211 THR A N 1
ATOM 9637 C CA . THR A 1 1211 ? 17.692 44.540 -22.909 1.00 89.19 1211 THR A CA 1
ATOM 9638 C C . THR A 1 1211 ? 17.933 43.330 -22.001 1.00 89.19 1211 THR A C 1
ATOM 9640 O O . THR A 1 1211 ? 18.272 43.467 -20.821 1.00 89.19 1211 THR A O 1
ATOM 9643 N N . LEU A 1 1212 ? 17.728 42.127 -22.551 1.00 91.50 1212 LEU A N 1
ATOM 9644 C CA . LEU A 1 1212 ? 18.048 40.853 -21.902 1.00 91.50 1212 LEU A CA 1
ATOM 9645 C C . LEU A 1 1212 ? 19.272 40.235 -22.571 1.00 91.50 1212 LEU A C 1
ATOM 9647 O O . LEU A 1 1212 ? 19.170 39.587 -23.612 1.00 91.50 1212 LEU A O 1
ATOM 9651 N N . GLU A 1 1213 ? 20.434 40.439 -21.964 1.00 91.69 1213 GLU A N 1
ATOM 9652 C CA . GLU A 1 1213 ? 21.703 39.918 -22.462 1.00 91.69 1213 GLU A CA 1
ATOM 9653 C C . GLU A 1 1213 ? 21.913 38.498 -21.930 1.00 91.69 1213 GLU A C 1
ATOM 9655 O O . GLU A 1 1213 ? 22.117 38.292 -20.731 1.00 91.69 1213 GLU A O 1
ATOM 9660 N N . GLU A 1 1214 ? 21.828 37.500 -22.813 1.00 91.62 1214 GLU A N 1
ATOM 9661 C CA . GLU A 1 1214 ? 22.080 36.107 -22.441 1.00 91.62 1214 GLU A CA 1
ATOM 9662 C C . GLU A 1 1214 ? 23.561 35.881 -22.136 1.00 91.62 1214 GLU A C 1
ATOM 9664 O O . GLU A 1 1214 ? 24.431 36.068 -22.987 1.00 91.62 1214 GLU A O 1
ATOM 9669 N N . MET A 1 1215 ? 23.832 35.450 -20.908 1.00 91.38 1215 MET A N 1
ATOM 9670 C CA . MET A 1 1215 ? 25.174 35.175 -20.416 1.00 91.38 1215 MET A CA 1
ATOM 9671 C C . MET A 1 1215 ? 25.637 33.787 -20.857 1.00 91.38 1215 MET A C 1
ATOM 9673 O O . MET A 1 1215 ? 24.849 32.840 -20.920 1.00 91.38 1215 MET A O 1
ATOM 9677 N N . GLN A 1 1216 ? 26.944 33.612 -21.053 1.00 89.69 1216 GLN A N 1
ATOM 9678 C CA . GLN A 1 1216 ? 27.517 32.282 -21.251 1.00 89.69 1216 GLN A CA 1
ATOM 9679 C C . GLN A 1 1216 ? 27.290 31.395 -20.016 1.00 89.69 1216 GLN A C 1
ATOM 9681 O O . GLN A 1 1216 ? 27.098 31.873 -18.895 1.00 89.69 1216 GLN A O 1
ATOM 9686 N N . LEU A 1 1217 ? 27.347 30.070 -20.189 1.00 82.94 1217 LEU A N 1
ATOM 9687 C CA . LEU A 1 1217 ? 27.085 29.114 -19.103 1.00 82.94 1217 LEU A CA 1
ATOM 9688 C C . LEU A 1 1217 ? 28.004 29.332 -17.885 1.00 82.94 1217 LEU A C 1
ATOM 9690 O O . LEU A 1 1217 ? 27.547 29.313 -16.745 1.00 82.94 1217 LEU A O 1
ATOM 9694 N N . GLU A 1 1218 ? 29.300 29.557 -18.115 1.00 84.12 1218 GLU A N 1
ATOM 9695 C CA . GLU A 1 1218 ? 30.272 29.800 -17.038 1.00 84.12 1218 GLU A CA 1
ATOM 9696 C C . GLU A 1 1218 ? 30.100 31.185 -16.391 1.00 84.12 1218 GLU A C 1
ATOM 9698 O O . GLU A 1 1218 ? 30.315 31.319 -15.189 1.00 84.12 1218 GLU A O 1
ATOM 9703 N N . GLU A 1 1219 ? 29.649 32.190 -17.147 1.00 86.56 1219 GLU A N 1
ATOM 9704 C CA . GLU A 1 1219 ? 29.315 33.526 -16.633 1.00 86.56 1219 GLU A CA 1
ATOM 9705 C C . GLU A 1 1219 ? 28.048 33.477 -15.771 1.00 86.56 1219 GLU A C 1
ATOM 9707 O O . GLU A 1 1219 ? 28.022 34.041 -14.682 1.00 86.56 1219 GLU A O 1
ATOM 9712 N N . SER A 1 1220 ? 27.034 32.717 -16.197 1.00 84.25 1220 SER A N 1
ATOM 9713 C CA . SER A 1 1220 ? 25.814 32.454 -15.424 1.00 84.25 1220 SER A CA 1
ATOM 9714 C C . SER A 1 1220 ? 26.130 31.772 -14.085 1.00 84.25 1220 SER A C 1
ATOM 9716 O O . SER A 1 1220 ? 25.578 32.141 -13.047 1.00 84.25 1220 SER A O 1
ATOM 9718 N N . TRP A 1 1221 ? 27.056 30.802 -14.076 1.00 82.25 1221 TRP A N 1
ATOM 9719 C CA . TRP A 1 1221 ? 27.544 30.189 -12.834 1.00 82.25 1221 TRP A CA 1
ATOM 9720 C C . TRP A 1 1221 ? 28.384 31.152 -11.984 1.00 82.25 1221 TRP A C 1
ATOM 9722 O O . TRP A 1 1221 ? 28.319 31.075 -10.757 1.00 82.25 1221 TRP A O 1
ATOM 9732 N N . ALA A 1 1222 ? 29.158 32.049 -12.602 1.00 85.25 1222 ALA A N 1
ATOM 9733 C CA . ALA A 1 1222 ? 29.952 33.055 -11.899 1.00 85.25 1222 ALA A CA 1
ATOM 9734 C C . ALA A 1 1222 ? 29.079 34.146 -11.253 1.00 85.25 1222 ALA A C 1
ATOM 9736 O O . ALA A 1 1222 ? 29.351 34.528 -10.118 1.00 85.25 1222 ALA A O 1
ATOM 9737 N N . ALA A 1 1223 ? 28.008 34.587 -11.919 1.00 82.38 1223 ALA A N 1
ATOM 9738 C CA . ALA A 1 1223 ? 27.030 35.531 -11.377 1.00 82.38 1223 ALA A CA 1
ATOM 9739 C C . ALA A 1 1223 ? 26.335 34.958 -10.130 1.00 82.38 1223 ALA A C 1
ATOM 9741 O O . ALA A 1 1223 ? 26.367 35.574 -9.067 1.00 82.38 1223 ALA A O 1
ATOM 9742 N N . LEU A 1 1224 ? 25.819 33.722 -10.218 1.00 81.12 1224 LEU A N 1
ATOM 9743 C CA . LEU A 1 1224 ? 25.272 33.005 -9.058 1.00 81.12 1224 LEU A CA 1
ATOM 9744 C C . LEU A 1 1224 ? 26.294 32.875 -7.916 1.00 81.12 1224 LEU A C 1
ATOM 9746 O O . LEU A 1 1224 ? 25.943 33.040 -6.750 1.00 81.12 1224 LEU A O 1
ATOM 9750 N N . ALA A 1 1225 ? 27.557 32.584 -8.234 1.00 80.69 1225 ALA A N 1
ATOM 9751 C CA . ALA A 1 1225 ? 28.615 32.450 -7.238 1.00 80.69 1225 ALA A CA 1
ATOM 9752 C C . ALA A 1 1225 ? 28.957 33.772 -6.530 1.00 80.69 1225 ALA A C 1
ATOM 9754 O O . ALA A 1 1225 ? 29.074 33.787 -5.305 1.00 80.69 1225 ALA A O 1
ATOM 9755 N N . ALA A 1 1226 ? 29.087 34.871 -7.279 1.00 79.06 1226 ALA A N 1
ATOM 9756 C CA . ALA A 1 1226 ? 29.373 36.200 -6.739 1.00 79.06 1226 ALA A CA 1
ATOM 9757 C C . ALA A 1 1226 ? 28.257 36.703 -5.807 1.00 79.06 1226 ALA A C 1
ATOM 9759 O O . ALA A 1 1226 ? 28.528 37.340 -4.793 1.00 79.06 1226 ALA A O 1
ATOM 9760 N N . GLU A 1 1227 ? 27.010 36.346 -6.112 1.00 77.00 1227 GLU A N 1
ATOM 9761 C CA . GLU A 1 1227 ? 25.816 36.682 -5.332 1.00 77.00 1227 GLU A CA 1
ATOM 9762 C C . GLU A 1 1227 ? 25.542 35.694 -4.180 1.00 77.00 1227 GLU A C 1
ATOM 9764 O O . GLU A 1 1227 ? 24.420 35.580 -3.701 1.00 77.00 1227 GLU A O 1
ATOM 9769 N N . GLY A 1 1228 ? 26.548 34.959 -3.698 1.00 69.06 1228 GLY A N 1
ATOM 9770 C CA . GLY A 1 1228 ? 26.417 34.113 -2.503 1.00 69.06 1228 GLY A CA 1
ATOM 9771 C C . GLY A 1 1228 ? 25.666 32.792 -2.711 1.00 69.06 1228 GLY A C 1
ATOM 9772 O O . GLY A 1 1228 ? 25.561 31.998 -1.779 1.00 69.06 1228 GLY A O 1
ATOM 9773 N N . MET A 1 1229 ? 25.227 32.480 -3.935 1.00 70.19 1229 MET A N 1
ATOM 9774 C CA . MET A 1 1229 ? 24.714 31.156 -4.315 1.00 70.19 1229 MET A CA 1
ATOM 9775 C C . MET A 1 1229 ? 25.854 30.218 -4.774 1.00 70.19 1229 MET A C 1
ATOM 9777 O O . MET A 1 1229 ? 25.629 29.270 -5.535 1.00 70.19 1229 MET A O 1
ATOM 9781 N N . GLU A 1 1230 ? 27.089 30.452 -4.300 1.00 73.06 1230 GLU A N 1
ATOM 9782 C CA . GLU A 1 1230 ? 28.284 29.689 -4.691 1.00 73.06 1230 GLU A CA 1
ATOM 9783 C C . GLU A 1 1230 ? 28.114 28.191 -4.438 1.00 73.06 1230 GLU A C 1
ATOM 9785 O O . GLU A 1 1230 ? 28.509 27.380 -5.267 1.00 73.06 1230 GLU A O 1
ATOM 9790 N N . ASP A 1 1231 ? 27.471 27.786 -3.347 1.00 65.25 1231 ASP A N 1
ATOM 9791 C CA . ASP A 1 1231 ? 27.289 26.372 -3.027 1.00 65.25 1231 ASP A CA 1
ATOM 9792 C C . ASP A 1 1231 ? 26.328 25.647 -3.970 1.00 65.25 1231 ASP A C 1
ATOM 9794 O O . ASP A 1 1231 ? 26.555 24.472 -4.278 1.00 65.25 1231 ASP A O 1
ATOM 9798 N N . PHE A 1 1232 ? 25.320 26.352 -4.493 1.00 70.50 1232 PHE A N 1
ATOM 9799 C CA . PHE A 1 1232 ? 24.456 25.848 -5.559 1.00 70.50 1232 PHE A CA 1
ATOM 9800 C C . PHE A 1 1232 ? 25.218 25.757 -6.889 1.00 70.50 1232 PHE A C 1
ATOM 9802 O O . PHE A 1 1232 ? 25.129 24.732 -7.575 1.00 70.50 1232 PHE A O 1
ATOM 9809 N N . ALA A 1 1233 ? 26.021 26.774 -7.221 1.00 73.94 1233 ALA A N 1
ATOM 9810 C CA . ALA A 1 1233 ? 26.865 26.767 -8.413 1.00 73.94 1233 ALA A CA 1
ATOM 9811 C C . ALA A 1 1233 ? 27.905 25.632 -8.364 1.00 73.94 1233 ALA A C 1
ATOM 9813 O O . ALA A 1 1233 ? 27.953 24.779 -9.248 1.00 73.94 1233 ALA A O 1
ATOM 9814 N N . ARG A 1 1234 ? 28.678 25.542 -7.281 1.00 73.06 1234 ARG A N 1
ATOM 9815 C CA . ARG A 1 1234 ? 29.712 24.529 -7.017 1.00 73.06 1234 ARG A CA 1
ATOM 9816 C C . ARG A 1 1234 ? 29.147 23.102 -7.008 1.00 73.06 1234 ARG A C 1
ATOM 9818 O O . ARG A 1 1234 ? 29.825 22.181 -7.456 1.00 73.06 1234 ARG A O 1
ATOM 9825 N N . ALA A 1 1235 ? 27.907 22.906 -6.549 1.00 65.12 1235 ALA A N 1
ATOM 9826 C CA . ALA A 1 1235 ? 27.238 21.603 -6.588 1.00 65.12 1235 ALA A CA 1
ATOM 9827 C C . ALA A 1 1235 ? 26.828 21.159 -8.007 1.00 65.12 1235 ALA A C 1
ATOM 9829 O O . ALA A 1 1235 ? 26.835 19.959 -8.286 1.00 65.12 1235 ALA A O 1
ATOM 9830 N N . ASN A 1 1236 ? 26.487 22.096 -8.902 1.00 66.94 1236 ASN A N 1
ATOM 9831 C CA . ASN A 1 1236 ? 25.874 21.785 -10.200 1.00 66.94 1236 ASN A CA 1
ATOM 9832 C C . ASN A 1 1236 ? 26.761 22.061 -11.427 1.00 66.94 1236 ASN A C 1
ATOM 9834 O O . ASN A 1 1236 ? 26.559 21.420 -12.454 1.00 66.94 1236 ASN A O 1
ATOM 9838 N N . ARG A 1 1237 ? 27.803 22.896 -11.327 1.00 71.69 1237 ARG A N 1
ATOM 9839 C CA . ARG A 1 1237 ? 28.755 23.221 -12.416 1.00 71.69 1237 ARG A CA 1
ATOM 9840 C C . ARG A 1 1237 ? 29.447 21.993 -13.031 1.00 71.69 1237 ARG A C 1
ATOM 9842 O O . ARG A 1 1237 ? 29.859 22.021 -14.185 1.00 71.69 1237 ARG A O 1
ATOM 9849 N N . HIS A 1 1238 ? 29.545 20.891 -12.284 1.00 61.19 1238 HIS A N 1
ATOM 9850 C CA . HIS A 1 1238 ? 30.091 19.613 -12.764 1.00 61.19 1238 HIS A CA 1
ATOM 9851 C C . HIS A 1 1238 ? 29.075 18.719 -13.507 1.00 61.19 1238 HIS A C 1
ATOM 9853 O O . HIS A 1 1238 ? 29.452 17.655 -13.996 1.00 61.19 1238 HIS A O 1
ATOM 9859 N N . ARG A 1 1239 ? 27.800 19.117 -13.595 1.00 56.56 1239 ARG A N 1
ATOM 9860 C CA . ARG A 1 1239 ? 26.716 18.392 -14.279 1.00 56.56 1239 ARG A CA 1
ATOM 9861 C C . ARG A 1 1239 ? 26.427 19.019 -15.651 1.00 56.56 1239 ARG A C 1
ATOM 9863 O O . ARG A 1 1239 ? 25.348 19.558 -15.871 1.00 56.56 1239 ARG A O 1
ATOM 9870 N N . ARG A 1 1240 ? 27.397 18.970 -16.569 1.00 55.38 1240 ARG A N 1
ATOM 9871 C CA . ARG A 1 1240 ? 27.154 19.332 -17.977 1.00 55.38 1240 ARG A CA 1
ATOM 9872 C C . ARG A 1 1240 ? 26.423 18.186 -18.703 1.00 55.38 1240 ARG A C 1
ATOM 9874 O O . ARG A 1 1240 ? 26.807 17.031 -18.492 1.00 55.38 1240 ARG A O 1
ATOM 9881 N N . PRO A 1 1241 ? 25.409 18.466 -19.541 1.00 48.12 1241 PRO A N 1
ATOM 9882 C CA . PRO A 1 1241 ? 24.929 17.524 -20.551 1.00 48.12 1241 PRO A CA 1
ATOM 9883 C C . PRO A 1 1241 ? 26.008 17.202 -21.599 1.00 48.12 1241 PRO A C 1
ATOM 9885 O O . PRO A 1 1241 ? 27.066 17.826 -21.643 1.00 48.12 1241 PRO A O 1
ATOM 9888 N N . SER A 1 1242 ? 25.714 16.236 -22.467 1.00 42.12 1242 SER A N 1
ATOM 9889 C CA . SER A 1 1242 ? 26.290 16.180 -23.814 1.00 42.12 1242 SER A CA 1
ATOM 9890 C C . SER A 1 1242 ? 25.448 17.090 -24.712 1.00 42.12 1242 SER A C 1
ATOM 9892 O O . SER A 1 1242 ? 24.259 16.814 -24.874 1.00 42.12 1242 SER A O 1
ATOM 9894 N N . ASP A 1 1243 ? 26.029 18.163 -25.251 1.00 36.28 1243 ASP A N 1
ATOM 9895 C CA . ASP A 1 1243 ? 25.251 19.230 -25.905 1.00 36.28 1243 ASP A CA 1
ATOM 9896 C C . ASP A 1 1243 ? 24.712 18.871 -27.313 1.00 36.28 1243 ASP A C 1
ATOM 9898 O O . ASP A 1 1243 ? 23.799 19.539 -27.793 1.00 36.28 1243 ASP A O 1
ATOM 9902 N N . ASP A 1 1244 ? 25.181 17.775 -27.929 1.00 32.47 1244 ASP A N 1
ATOM 9903 C CA . ASP A 1 1244 ? 24.647 17.216 -29.186 1.00 32.47 1244 ASP A CA 1
ATOM 9904 C C . ASP A 1 1244 ? 23.793 15.951 -28.935 1.00 32.47 1244 ASP A C 1
ATOM 9906 O O . ASP A 1 1244 ? 24.340 14.868 -28.687 1.00 32.47 1244 ASP A O 1
ATOM 9910 N N . ALA A 1 1245 ? 22.455 16.079 -29.001 1.00 31.23 1245 ALA A N 1
ATOM 9911 C CA . ALA A 1 1245 ? 21.479 14.967 -28.970 1.00 31.23 1245 ALA A CA 1
ATOM 9912 C C . ALA A 1 1245 ? 20.069 15.357 -29.470 1.00 31.23 1245 ALA A C 1
ATOM 9914 O O . ALA A 1 1245 ? 19.302 15.952 -28.670 1.00 31.23 1245 ALA A O 1
#